Protein 1YQF (pdb70)

Structure (mmCIF, N/CA/C/O backbone):
data_1YQF
#
_entry.id   1YQF
#
_cell.length_a   64.738
_cell.length_b   113.910
_cell.length_c   87.858
_cell.angle_alpha   90.000
_cell.angle_beta   90.489
_cell.angle_gamma   90.000
#
_symmetry.space_group_name_H-M   'P 1 21 1'
#
loop_
_entity.id
_entity.type
_entity.pdbx_description
1 polymer 'hypothetical protein Lmaj011689'
2 water water
#
loop_
_atom_site.group_PDB
_atom_site.id
_atom_site.type_symbol
_atom_site.label_atom_id
_atom_site.label_alt_id
_atom_site.label_comp_id
_atom_site.label_asym_id
_atom_site.label_entity_id
_atom_site.label_seq_id
_atom_site.pdbx_PDB_ins_code
_atom_site.Cartn_x
_atom_site.Cartn_y
_atom_site.Cartn_z
_atom_site.occupancy
_atom_site.B_iso_or_equiv
_atom_site.auth_seq_id
_atom_site.auth_comp_id
_atom_site.auth_asym_id
_atom_site.auth_atom_id
_atom_site.pdbx_PDB_model_num
ATOM 1 N N . ALA A 1 22 ? 4.841 31.794 31.190 1.00 64.76 14 ALA A N 1
ATOM 2 C CA . ALA A 1 22 ? 4.221 30.441 31.115 1.00 64.67 14 ALA A CA 1
ATOM 3 C C . ALA A 1 22 ? 5.005 29.552 30.151 1.00 64.57 14 ALA A C 1
ATOM 4 O O . ALA A 1 22 ? 5.460 30.015 29.097 1.00 64.63 14 ALA A O 1
ATOM 6 N N . SER A 1 23 ? 5.165 28.280 30.522 1.00 64.16 15 SER A N 1
ATOM 7 C CA . SER A 1 23 ? 5.897 27.316 29.697 1.00 63.66 15 SER A CA 1
ATOM 8 C C . SER A 1 23 ? 5.125 26.970 28.424 1.00 62.59 15 SER A C 1
ATOM 9 O O . SER A 1 23 ? 5.715 26.830 27.356 1.00 62.47 15 SER A O 1
ATOM 12 N N . ASP A 1 24 ? 3.806 26.839 28.544 1.00 61.17 16 ASP A N 1
ATOM 13 C CA . ASP A 1 24 ? 2.946 26.578 27.384 1.00 59.97 16 ASP A CA 1
ATOM 14 C C . ASP A 1 24 ? 2.828 27.779 26.429 1.00 57.69 16 ASP A C 1
ATOM 15 O O . ASP A 1 24 ? 2.253 27.660 25.348 1.00 57.78 16 ASP A O 1
ATOM 20 N N . ALA A 1 25 ? 3.385 28.923 26.829 1.00 54.75 17 ALA A N 1
ATOM 21 C CA . ALA A 1 25 ? 3.464 30.101 25.967 1.00 52.20 17 ALA A CA 1
ATOM 22 C C . ALA A 1 25 ? 4.752 30.080 25.147 1.00 49.85 17 ALA A C 1
ATOM 23 O O . ALA A 1 25 ? 4.776 30.556 24.015 1.00 49.57 17 ALA A O 1
ATOM 25 N N . ALA A 1 26 ? 5.821 29.542 25.730 1.00 46.98 18 ALA A N 1
ATOM 26 C CA . ALA A 1 26 ? 7.089 29.378 25.022 1.00 44.85 18 ALA A CA 1
ATOM 27 C C . ALA A 1 26 ? 7.001 28.251 23.999 1.00 42.91 18 ALA A C 1
ATOM 28 O O . ALA A 1 26 ? 7.721 28.261 22.999 1.00 42.94 18 ALA A O 1
ATOM 30 N N . LEU A 1 27 ? 6.130 27.276 24.257 1.00 40.51 19 LEU A N 1
ATOM 31 C CA . LEU A 1 27 ? 5.878 26.203 23.301 1.00 38.60 19 LEU A CA 1
ATOM 32 C C . LEU A 1 27 ? 5.140 26.783 22.098 1.00 38.05 19 LEU A C 1
ATOM 33 O O . LEU A 1 27 ? 5.476 26.476 20.961 1.00 37.69 19 LEU A O 1
ATOM 38 N N . ALA A 1 28 ? 4.145 27.630 22.357 1.00 37.57 20 ALA A N 1
ATOM 39 C CA . ALA A 1 28 ? 3.396 28.307 21.291 1.00 37.50 20 ALA A CA 1
ATOM 40 C C . ALA A 1 28 ? 4.315 29.093 20.357 1.00 37.62 20 ALA A C 1
ATOM 41 O O . ALA A 1 28 ? 4.195 28.995 19.137 1.00 37.29 20 ALA A O 1
ATOM 43 N N . ASP A 1 29 ? 5.226 29.867 20.946 1.00 37.95 21 ASP A N 1
ATOM 44 C CA . ASP A 1 29 ? 6.213 30.640 20.192 1.00 38.33 21 ASP A CA 1
ATOM 45 C C . ASP A 1 29 ? 7.144 29.724 19.404 1.00 37.70 21 ASP A C 1
ATOM 46 O O . ASP A 1 29 ? 7.530 30.039 18.281 1.00 37.52 21 ASP A O 1
ATOM 51 N N . ALA A 1 30 ? 7.502 28.596 20.012 1.00 37.00 22 ALA A N 1
ATOM 52 C CA . ALA A 1 30 ? 8.404 27.620 19.403 1.00 36.44 22 ALA A CA 1
ATOM 53 C C . ALA A 1 30 ? 7.774 26.928 18.195 1.00 35.85 22 ALA A C 1
ATOM 54 O O . ALA A 1 30 ? 8.425 26.765 17.171 1.00 35.90 22 ALA A O 1
ATOM 56 N N . THR A 1 31 ? 6.514 26.520 18.319 1.00 35.15 23 THR A N 1
ATOM 57 C CA . THR A 1 31 ? 5.810 25.863 17.218 1.00 34.90 23 THR A CA 1
ATOM 58 C C . THR A 1 31 ? 5.509 26.868 16.115 1.00 34.34 23 THR A C 1
ATOM 59 O O . THR A 1 31 ? 5.610 26.544 14.939 1.00 34.05 23 THR A O 1
ATOM 63 N N . ARG A 1 32 ? 5.154 28.086 16.511 1.00 34.16 24 ARG A N 1
ATOM 64 C CA . ARG A 1 32 ? 4.870 29.169 15.574 1.00 34.43 24 ARG A CA 1
ATOM 65 C C . ARG A 1 32 ? 6.113 29.511 14.754 1.00 34.53 24 ARG A C 1
ATOM 66 O O . ARG A 1 32 ? 6.014 29.767 13.557 1.00 33.89 24 ARG A O 1
ATOM 74 N N . ARG A 1 33 ? 7.276 29.508 15.403 1.00 35.05 25 ARG A N 1
ATOM 75 C CA . ARG A 1 33 ? 8.541 29.792 14.732 1.00 35.90 25 ARG A CA 1
ATOM 76 C C . ARG A 1 33 ? 8.917 28.661 13.780 1.00 35.57 25 ARG A C 1
ATOM 77 O O . ARG A 1 33 ? 9.456 28.910 12.706 1.00 35.00 25 ARG A O 1
ATOM 85 N N . GLU A 1 34 ? 8.629 27.423 14.172 1.00 35.72 26 GLU A N 1
ATOM 86 C CA . GLU A 1 34 ? 8.911 26.269 13.322 1.00 36.19 26 GLU A CA 1
ATOM 87 C C . GLU A 1 34 ? 7.980 26.239 12.111 1.00 35.74 26 GLU A C 1
ATOM 88 O O . GLU A 1 34 ? 8.408 25.913 11.013 1.00 35.31 26 GLU A O 1
ATOM 94 N N . LEU A 1 35 ? 6.714 26.590 12.317 1.00 35.76 27 LEU A N 1
ATOM 95 C CA . LEU A 1 35 ? 5.736 26.631 11.229 1.00 35.80 27 LEU A CA 1
ATOM 96 C C . LEU A 1 35 ? 6.120 27.692 10.215 1.00 35.72 27 LEU A C 1
ATOM 97 O O . LEU A 1 35 ? 6.061 27.453 9.015 1.00 35.48 27 LEU A O 1
ATOM 102 N N . GLU A 1 36 ? 6.501 28.865 10.711 1.00 35.92 28 GLU A N 1
ATOM 103 C CA . GLU A 1 36 ? 6.970 29.955 9.858 1.00 36.40 28 GLU A CA 1
ATOM 104 C C . GLU A 1 36 ? 8.199 29.508 9.072 1.00 37.52 28 GLU A C 1
ATOM 105 O O . GLU A 1 36 ? 8.285 29.721 7.864 1.00 37.27 28 GLU A O 1
ATOM 111 N N . GLU A 1 37 ? 9.129 28.872 9.780 1.00 38.93 29 GLU A N 1
ATOM 112 C CA . GLU A 1 37 ? 10.343 28.304 9.192 1.00 40.54 29 GLU A CA 1
ATOM 113 C C . GLU A 1 37 ? 9.989 27.368 8.032 1.00 40.17 29 GLU A C 1
ATOM 114 O O . GLU A 1 37 ? 10.431 27.581 6.903 1.00 39.72 29 GLU A O 1
ATOM 120 N N . GLU A 1 38 ? 9.165 26.359 8.321 1.00 40.10 30 GLU A N 1
ATOM 121 C CA . GLU A 1 38 ? 8.751 25.351 7.339 1.00 40.31 30 GLU A CA 1
ATOM 122 C C . GLU A 1 38 ? 7.996 25.944 6.154 1.00 41.04 30 GLU A C 1
ATOM 123 O O . GLU A 1 38 ? 8.228 25.568 5.004 1.00 40.38 30 GLU A O 1
ATOM 129 N N . MET A 1 39 ? 7.082 26.860 6.460 1.00 42.47 31 MET A N 1
ATOM 130 C CA . MET A 1 39 ? 6.201 27.477 5.469 1.00 44.08 31 MET A CA 1
ATOM 131 C C . MET A 1 39 ? 6.952 28.369 4.477 1.00 44.75 31 MET A C 1
ATOM 132 O O . MET A 1 39 ? 6.473 28.604 3.369 1.00 44.69 31 MET A O 1
ATOM 137 N N . GLY A 1 40 ? 8.123 28.858 4.880 1.00 45.84 32 GLY A N 1
ATOM 138 C CA . GLY A 1 40 ? 8.929 29.747 4.061 1.00 46.77 32 GLY A CA 1
ATOM 139 C C . GLY A 1 40 ? 10.101 29.082 3.362 1.00 47.95 32 GLY A C 1
ATOM 140 O O . GLY A 1 40 ? 10.889 29.762 2.706 1.00 47.85 32 GLY A O 1
ATOM 141 N N . ARG A 1 41 ? 10.226 27.764 3.497 1.00 49.59 33 ARG A N 1
ATOM 142 C CA . ARG A 1 41 ? 11.274 27.020 2.802 1.00 51.08 33 ARG A CA 1
ATOM 143 C C . ARG A 1 41 ? 10.991 26.993 1.301 1.00 52.12 33 ARG A C 1
ATOM 144 O O . ARG A 1 41 ? 9.834 27.004 0.878 1.00 52.37 33 ARG A O 1
ATOM 152 N N . SER A 1 42 ? 12.058 26.964 0.508 1.00 53.32 34 SER A N 1
ATOM 153 C CA . SER A 1 42 ? 11.951 26.839 -0.948 1.00 54.26 34 SER A CA 1
ATOM 154 C C . SER A 1 42 ? 12.635 25.560 -1.442 1.00 54.15 34 SER A C 1
ATOM 155 O O . SER A 1 42 ? 12.811 25.364 -2.647 1.00 54.30 34 SER A O 1
ATOM 158 N N . ASP A 1 43 ? 12.997 24.692 -0.497 1.00 53.86 35 ASP A N 1
ATOM 159 C CA . ASP A 1 43 ? 13.696 23.440 -0.784 1.00 53.43 35 ASP A CA 1
ATOM 160 C C . ASP A 1 43 ? 12.914 22.234 -0.248 1.00 52.19 35 ASP A C 1
ATOM 161 O O . ASP A 1 43 ? 13.485 21.166 -0.023 1.00 52.11 35 ASP A O 1
ATOM 166 N N . LYS A 1 44 ? 11.607 22.409 -0.055 1.00 50.74 36 LYS A N 1
ATOM 167 C CA . LYS A 1 44 ? 10.760 21.344 0.485 1.00 49.53 36 LYS A CA 1
ATOM 168 C C . LYS A 1 44 ? 10.542 20.244 -0.552 1.00 48.42 36 LYS A C 1
ATOM 169 O O . LYS A 1 44 ? 10.716 20.479 -1.752 1.00 48.23 36 LYS A O 1
ATOM 175 N N . PRO A 1 45 ? 10.174 19.044 -0.096 1.00 47.19 37 PRO A N 1
ATOM 176 C CA . PRO A 1 45 ? 9.893 17.928 -1.009 1.00 46.62 37 PRO A CA 1
ATOM 177 C C . PRO A 1 45 ? 8.697 18.193 -1.927 1.00 46.09 37 PRO A C 1
ATOM 178 O O . PRO A 1 45 ? 7.638 18.589 -1.449 1.00 45.90 37 PRO A O 1
ATOM 182 N N . GLU A 1 46 ? 8.888 17.982 -3.228 1.00 45.74 38 GLU A N 1
ATOM 183 C CA . GLU A 1 46 ? 7.827 18.123 -4.223 1.00 45.59 38 GLU A CA 1
ATOM 184 C C . GLU A 1 46 ? 7.016 16.837 -4.301 1.00 44.15 38 GLU A C 1
ATOM 185 O O . GLU A 1 46 ? 7.580 15.740 -4.239 1.00 43.75 38 GLU A O 1
ATOM 191 N N . GLN A 1 47 ? 5.700 16.970 -4.451 1.00 42.88 39 GLN A N 1
ATOM 192 C CA . GLN A 1 47 ? 4.841 15.806 -4.631 1.00 41.88 39 GLN A CA 1
ATOM 193 C C . GLN A 1 47 ? 5.149 15.142 -5.972 1.00 41.79 39 GLN A C 1
ATOM 194 O O . GLN A 1 47 ? 5.020 15.780 -7.021 1.00 41.66 39 GLN A O 1
ATOM 200 N N . PRO A 1 48 ? 5.542 13.869 -5.949 1.00 41.72 40 PRO A N 1
ATOM 201 C CA . PRO A 1 48 ? 5.885 13.159 -7.187 1.00 42.35 40 PRO A CA 1
ATOM 202 C C . PRO A 1 48 ? 4.681 12.887 -8.089 1.00 43.26 40 PRO A C 1
ATOM 203 O O . PRO A 1 48 ? 3.531 12.905 -7.644 1.00 42.74 40 PRO A O 1
ATOM 207 N N . THR A 1 49 ? 4.972 12.645 -9.364 1.00 44.79 41 THR A N 1
ATOM 208 C CA . THR A 1 49 ? 3.954 12.298 -10.346 1.00 46.05 41 THR A CA 1
ATOM 209 C C . THR A 1 49 ? 3.892 10.779 -10.450 1.00 46.62 41 THR A C 1
ATOM 210 O O . THR A 1 49 ? 4.914 10.139 -10.707 1.00 46.44 41 THR A O 1
ATOM 214 N N . PRO A 1 50 ? 2.713 10.193 -10.240 1.00 47.63 42 PRO A N 1
ATOM 215 C CA . PRO A 1 50 ? 2.577 8.731 -10.274 1.00 48.50 42 PRO A CA 1
ATOM 216 C C . PRO A 1 50 ? 2.820 8.171 -11.674 1.00 49.53 42 PRO A C 1
ATOM 217 O O . PRO A 1 50 ? 2.455 8.845 -12.639 1.00 49.65 42 PRO A O 1
ATOM 221 N N . PRO A 1 51 ? 3.432 6.990 -11.796 1.00 50.91 43 PRO A N 1
ATOM 222 C CA . PRO A 1 51 ? 3.614 6.354 -13.113 1.00 51.53 43 PRO A CA 1
ATOM 223 C C . PRO A 1 51 ? 2.301 6.183 -13.884 1.00 51.78 43 PRO A C 1
ATOM 224 O O . PRO A 1 51 ? 1.210 6.359 -13.330 1.00 51.86 43 PRO A O 1
ATOM 228 N N . ALA A 1 52 ? 2.430 5.826 -15.157 1.00 52.03 44 ALA A N 1
ATOM 229 C CA . ALA A 1 52 ? 1.295 5.760 -16.082 1.00 51.97 44 ALA A CA 1
ATOM 230 C C . ALA A 1 52 ? 0.246 4.726 -15.670 1.00 51.51 44 ALA A C 1
ATOM 231 O O . ALA A 1 52 ? 0.582 3.584 -15.353 1.00 51.40 44 ALA A O 1
ATOM 233 N N . GLY A 1 53 ? -1.020 5.144 -15.678 1.00 51.04 45 GLY A N 1
ATOM 234 C CA . GLY A 1 53 ? -2.139 4.263 -15.389 1.00 50.63 45 GLY A CA 1
ATOM 235 C C . GLY A 1 53 ? -2.636 4.337 -13.956 1.00 50.40 45 GLY A C 1
ATOM 236 O O . GLY A 1 53 ? -3.844 4.317 -13.716 1.00 50.21 45 GLY A O 1
ATOM 237 N N . TRP A 1 54 ? -1.709 4.421 -13.002 1.00 50.23 46 TRP A N 1
ATOM 238 C CA . TRP A 1 54 ? -2.065 4.368 -11.584 1.00 50.10 46 TRP A CA 1
ATOM 239 C C . TRP A 1 54 ? -2.798 5.625 -11.109 1.00 50.96 46 TRP A C 1
ATOM 240 O O . TRP A 1 54 ? -2.581 6.721 -11.624 1.00 51.06 46 TRP A O 1
ATOM 251 N N . GLN A 1 55 ? -3.666 5.435 -10.120 1.00 51.97 47 GLN A N 1
ATOM 252 C CA . GLN A 1 55 ? -4.427 6.507 -9.488 1.00 52.84 47 GLN A CA 1
ATOM 253 C C . GLN A 1 55 ? -4.117 6.475 -7.990 1.00 52.43 47 GLN A C 1
ATOM 254 O O . GLN A 1 55 ? -4.141 5.411 -7.370 1.00 51.99 47 GLN A O 1
ATOM 260 N N . VAL A 1 56 ? -3.821 7.638 -7.414 1.00 52.15 48 VAL A N 1
ATOM 261 C CA . VAL A 1 56 ? -3.528 7.739 -5.985 1.00 52.09 48 VAL A CA 1
ATOM 262 C C . VAL A 1 56 ? -4.810 8.056 -5.221 1.00 52.05 48 VAL A C 1
ATOM 263 O O . VAL A 1 56 ? -5.522 9.002 -5.563 1.00 52.13 48 VAL A O 1
ATOM 267 N N . VAL A 1 57 ? -5.100 7.270 -4.187 1.00 51.88 49 VAL A N 1
ATOM 268 C CA . VAL A 1 57 ? -6.300 7.477 -3.377 1.00 51.68 49 VAL A CA 1
ATOM 269 C C . VAL A 1 57 ? -6.007 7.215 -1.906 1.00 51.32 49 VAL A C 1
ATOM 270 O O . VAL A 1 57 ? -5.598 6.120 -1.530 1.00 50.96 49 VAL A O 1
ATOM 274 N N . ARG A 1 58 ? -6.238 8.233 -1.083 1.00 51.10 50 ARG A N 1
ATOM 275 C CA . ARG A 1 58 ? -5.989 8.160 0.350 1.00 51.08 50 ARG A CA 1
ATOM 276 C C . ARG A 1 58 ? -7.176 7.528 1.079 1.00 50.49 50 ARG A C 1
ATOM 277 O O . ARG A 1 58 ? -8.328 7.882 0.829 1.00 50.62 50 ARG A O 1
ATOM 285 N N . LYS A 1 59 ? -6.877 6.596 1.982 1.00 49.83 51 LYS A N 1
ATOM 286 C CA . LYS A 1 59 ? -7.863 6.050 2.910 1.00 49.24 51 LYS A CA 1
ATOM 287 C C . LYS A 1 59 ? -8.235 7.200 3.861 1.00 48.97 51 LYS A C 1
ATOM 288 O O . LYS A 1 59 ? -7.401 7.603 4.666 1.00 48.55 51 LYS A O 1
ATOM 294 N N . PRO A 1 60 ? -9.460 7.739 3.751 1.00 48.77 52 PRO A N 1
ATOM 295 C CA . PRO A 1 60 ? -9.844 8.982 4.457 1.00 48.29 52 PRO A CA 1
ATOM 296 C C . PRO A 1 60 ? -9.317 9.146 5.895 1.00 47.09 52 PRO A C 1
ATOM 297 O O . PRO A 1 60 ? -9.592 8.318 6.769 1.00 47.14 52 PRO A O 1
ATOM 301 N N . GLY A 1 61 ? -8.551 10.213 6.112 1.00 45.47 53 GLY A N 1
ATOM 302 C CA . GLY A 1 61 ? -8.050 10.573 7.432 1.00 43.98 53 GLY A CA 1
ATOM 303 C C . GLY A 1 61 ? -6.785 9.856 7.887 1.00 42.40 53 GLY A C 1
ATOM 304 O O . GLY A 1 61 ? -6.289 10.131 8.982 1.00 42.25 53 GLY A O 1
ATOM 305 N N . THR A 1 62 ? -6.254 8.958 7.054 1.00 40.10 54 THR A N 1
ATOM 306 C CA . THR A 1 62 ? -5.109 8.127 7.433 1.00 38.27 54 THR A CA 1
ATOM 307 C C . THR A 1 62 ? -3.880 8.418 6.581 1.00 37.17 54 THR A C 1
ATOM 308 O O . THR A 1 62 ? -3.925 9.218 5.653 1.00 36.76 54 THR A O 1
ATOM 312 N N . CYS A 1 63 ? -2.786 7.739 6.915 1.00 35.93 55 CYS A N 1
ATOM 313 C CA . CYS A 1 63 ? -1.540 7.815 6.159 1.00 35.23 55 CYS A CA 1
ATOM 314 C C . CYS A 1 63 ? -1.394 6.619 5.216 1.00 34.42 55 CYS A C 1
ATOM 315 O O . CYS A 1 63 ? -0.304 6.326 4.741 1.00 34.00 55 CYS A O 1
ATOM 318 N N . THR A 1 64 ? -2.506 5.939 4.948 1.00 33.75 56 THR A N 1
ATOM 319 C CA . THR A 1 64 ? -2.533 4.805 4.036 1.00 33.36 56 THR A CA 1
ATOM 320 C C . THR A 1 64 ? -2.969 5.269 2.652 1.00 33.69 56 THR A C 1
ATOM 321 O O . THR A 1 64 ? -3.918 6.036 2.519 1.00 33.71 56 THR A O 1
ATOM 325 N N . PHE A 1 65 ? -2.275 4.791 1.627 1.00 34.22 57 PHE A N 1
ATOM 326 C CA . PHE A 1 65 ? -2.585 5.140 0.247 1.00 34.81 57 PHE A CA 1
ATOM 327 C C . PHE A 1 65 ? -2.620 3.895 -0.627 1.00 34.73 57 PHE A C 1
ATOM 328 O O . PHE A 1 65 ? -1.841 2.967 -0.439 1.00 34.58 57 PHE A O 1
ATOM 336 N N . ASP A 1 66 ? -3.535 3.898 -1.586 1.00 35.11 58 ASP A N 1
ATOM 337 C CA . ASP A 1 66 ? -3.683 2.818 -2.545 1.00 35.53 58 ASP A CA 1
ATOM 338 C C . ASP A 1 66 ? -3.437 3.361 -3.942 1.00 35.93 58 ASP A C 1
ATOM 339 O O . ASP A 1 66 ? -4.039 4.355 -4.340 1.00 35.92 58 ASP A O 1
ATOM 344 N N . LEU A 1 67 ? -2.550 2.704 -4.678 1.00 36.49 59 LEU A N 1
ATOM 345 C CA . LEU A 1 67 ? -2.385 2.958 -6.101 1.00 36.82 59 LEU A CA 1
ATOM 346 C C . LEU A 1 67 ? -3.199 1.898 -6.820 1.00 37.12 59 LEU A C 1
ATOM 347 O O . LEU A 1 67 ? -2.913 0.714 -6.689 1.00 36.73 59 LEU A O 1
ATOM 352 N N . THR A 1 68 ? -4.216 2.319 -7.567 1.00 38.04 60 THR A N 1
ATOM 353 C CA . THR A 1 68 ? -5.099 1.392 -8.273 1.00 38.96 60 THR A CA 1
ATOM 354 C C . THR A 1 68 ? -4.970 1.519 -9.786 1.00 40.40 60 THR A C 1
ATOM 355 O O . THR A 1 68 ? -4.743 2.604 -10.311 1.00 40.61 60 THR A O 1
ATOM 359 N N . LYS A 1 69 ? -5.140 0.396 -10.477 1.00 42.19 61 LYS A N 1
ATOM 360 C CA . LYS A 1 69 ? -5.075 0.348 -11.938 1.00 43.63 61 LYS A CA 1
ATOM 361 C C . LYS A 1 69 ? -5.540 -1.020 -12.438 1.00 44.50 61 LYS A C 1
ATOM 362 O O . LYS A 1 69 ? -5.349 -2.026 -11.761 1.00 45.13 61 LYS A O 1
ATOM 368 N N . SER A 1 70 ? -6.134 -1.051 -13.628 1.00 45.22 62 SER A N 1
ATOM 369 C CA . SER A 1 70 ? -6.534 -2.309 -14.255 1.00 45.74 62 SER A CA 1
ATOM 370 C C . SER A 1 70 ? -5.488 -2.761 -15.270 1.00 45.90 62 SER A C 1
ATOM 371 O O . SER A 1 70 ? -4.809 -1.937 -15.887 1.00 45.84 62 SER A O 1
ATOM 374 N N . PHE A 1 71 ? -5.367 -4.076 -15.431 1.00 46.15 63 PHE A N 1
ATOM 375 C CA . PHE A 1 71 ? -4.403 -4.674 -16.350 1.00 46.53 63 PHE A CA 1
ATOM 376 C C . PHE A 1 71 ? -4.885 -6.057 -16.789 1.00 47.14 63 PHE A C 1
ATOM 377 O O . PHE A 1 71 ? -4.791 -7.018 -16.023 1.00 47.48 63 PHE A O 1
ATOM 385 N N . GLU A 1 72 ? -5.393 -6.148 -18.018 1.00 47.64 64 GLU A N 1
ATOM 386 C CA . GLU A 1 72 ? -5.866 -7.414 -18.591 1.00 48.18 64 GLU A CA 1
ATOM 387 C C . GLU A 1 72 ? -6.989 -8.046 -17.759 1.00 47.15 64 GLU A C 1
ATOM 388 O O . GLU A 1 72 ? -6.984 -9.252 -17.510 1.00 47.23 64 GLU A O 1
ATOM 394 N N . GLY A 1 73 ? -7.940 -7.223 -17.318 1.00 46.05 65 GLY A N 1
ATOM 395 C CA . GLY A 1 73 ? -9.057 -7.690 -16.510 1.00 45.00 65 GLY A CA 1
ATOM 396 C C . GLY A 1 73 ? -8.772 -7.833 -15.019 1.00 43.97 65 GLY A C 1
ATOM 397 O O . GLY A 1 73 ? -9.698 -8.010 -14.226 1.00 43.98 65 GLY A O 1
ATOM 398 N N . GLU A 1 74 ? -7.499 -7.760 -14.635 1.00 42.42 66 GLU A N 1
ATOM 399 C CA . GLU A 1 74 ? -7.093 -7.868 -13.235 1.00 41.05 66 GLU A CA 1
ATOM 400 C C . GLU A 1 74 ? -7.213 -6.514 -12.536 1.00 39.50 66 GLU A C 1
ATOM 401 O O . GLU A 1 74 ? -6.907 -5.483 -13.123 1.00 39.59 66 GLU A O 1
ATOM 407 N N . ASP A 1 75 ? -7.651 -6.526 -11.281 1.00 37.49 67 ASP A N 1
ATOM 408 C CA . ASP A 1 75 ? -7.666 -5.323 -10.452 1.00 36.03 67 ASP A CA 1
ATOM 409 C C . ASP A 1 75 ? -6.400 -5.281 -9.603 1.00 34.16 67 ASP A C 1
ATOM 410 O O . ASP A 1 75 ? -6.232 -6.090 -8.696 1.00 33.36 67 ASP A O 1
ATOM 415 N N . LEU A 1 76 ? -5.510 -4.340 -9.909 1.00 32.33 68 LEU A N 1
ATOM 416 C CA . LEU A 1 76 ? -4.255 -4.195 -9.175 1.00 31.00 68 LEU A CA 1
ATOM 417 C C . LEU A 1 76 ? -4.364 -3.115 -8.102 1.00 30.21 68 LEU A C 1
ATOM 418 O O . LEU A 1 76 ? -4.974 -2.072 -8.319 1.00 30.20 68 LEU A O 1
ATOM 423 N N . VAL A 1 77 ? -3.774 -3.382 -6.941 1.00 29.37 69 VAL A N 1
ATOM 424 C CA . VAL A 1 77 ? -3.695 -2.402 -5.863 1.00 28.77 69 VAL A CA 1
ATOM 425 C C . VAL A 1 77 ? -2.313 -2.476 -5.225 1.00 29.00 69 VAL A C 1
ATOM 426 O O . VAL A 1 77 ? -1.881 -3.541 -4.810 1.00 29.59 69 VAL A O 1
ATOM 430 N N . VAL A 1 78 ? -1.623 -1.343 -5.157 1.00 28.96 70 VAL A N 1
ATOM 431 C CA . VAL A 1 78 ? -0.352 -1.245 -4.448 1.00 28.96 70 VAL A CA 1
ATOM 432 C C . VAL A 1 78 ? -0.580 -0.347 -3.241 1.00 29.23 70 VAL A C 1
ATOM 433 O O . VAL A 1 78 ? -0.819 0.848 -3.383 1.00 29.19 70 VAL A O 1
ATOM 437 N N . ARG A 1 79 ? -0.508 -0.936 -2.055 1.00 29.57 71 ARG A N 1
ATOM 438 C CA . ARG A 1 79 ? -0.835 -0.244 -0.818 1.00 29.83 71 ARG A CA 1
ATOM 439 C C . ARG A 1 79 ? 0.419 0.054 -0.015 1.00 30.11 71 ARG A C 1
ATOM 440 O O . ARG A 1 79 ? 1.300 -0.787 0.116 1.00 29.92 71 ARG A O 1
ATOM 448 N N . TYR A 1 80 ? 0.487 1.261 0.527 1.00 30.73 72 TYR A N 1
ATOM 449 C CA . TYR A 1 80 ? 1.603 1.667 1.372 1.00 31.56 72 TYR A CA 1
ATOM 450 C C . TYR A 1 80 ? 1.164 2.703 2.386 1.00 32.45 72 TYR A C 1
ATOM 451 O O . TYR A 1 80 ? 0.089 3.288 2.271 1.00 32.95 72 TYR A O 1
ATOM 460 N N . SER A 1 81 ? 2.024 2.929 3.370 1.00 33.35 73 SER A N 1
ATOM 461 C CA . SER A 1 81 ? 1.800 3.931 4.399 1.00 34.01 73 SER A CA 1
ATOM 462 C C . SER A 1 81 ? 2.955 4.922 4.357 1.00 35.65 73 SER A C 1
ATOM 463 O O . SER A 1 81 ? 4.101 4.537 4.101 1.00 35.83 73 SER A O 1
ATOM 466 N N . THR A 1 82 ? 2.658 6.194 4.608 1.00 37.57 74 THR A N 1
ATOM 467 C CA . THR A 1 82 ? 3.692 7.228 4.659 1.00 39.40 74 THR A CA 1
ATOM 468 C C . THR A 1 82 ? 4.221 7.393 6.084 1.00 41.59 74 THR A C 1
ATOM 469 O O . THR A 1 82 ? 5.053 8.260 6.343 1.00 41.28 74 THR A O 1
ATOM 473 N N . ASN A 1 83 ? 3.721 6.565 7.000 1.00 44.79 75 ASN A N 1
ATOM 474 C CA . ASN A 1 83 ? 4.257 6.491 8.356 1.00 47.56 75 ASN A CA 1
ATOM 475 C C . ASN A 1 83 ? 5.584 5.756 8.340 1.00 51.32 75 ASN A C 1
ATOM 476 O O . ASN A 1 83 ? 5.780 4.814 7.565 1.00 51.51 75 ASN A O 1
ATOM 481 N N . GLN A 1 84 ? 6.485 6.190 9.211 1.00 56.02 76 GLN A N 1
ATOM 482 C CA . GLN A 1 84 ? 7.811 5.594 9.316 1.00 59.85 76 GLN A CA 1
ATOM 483 C C . GLN A 1 84 ? 8.013 5.020 10.715 1.00 63.26 76 GLN A C 1
ATOM 484 O O . GLN A 1 84 ? 7.542 5.590 11.711 1.00 63.45 76 GLN A O 1
ATOM 490 N N . ASP A 1 85 ? 8.704 3.882 10.774 1.00 67.50 77 ASP A N 1
ATOM 491 C CA . ASP A 1 85 ? 9.001 3.212 12.035 1.00 70.88 77 ASP A CA 1
ATOM 492 C C . ASP A 1 85 ? 10.189 3.910 12.700 1.00 72.97 77 ASP A C 1
ATOM 493 O O . ASP A 1 85 ? 11.132 4.320 12.015 1.00 73.40 77 ASP A O 1
ATOM 498 N N . SER A 1 86 ? 10.135 4.049 14.026 1.00 75.34 78 SER A N 1
ATOM 499 C CA . SER A 1 86 ? 11.190 4.716 14.801 1.00 77.06 78 SER A CA 1
ATOM 500 C C . SER A 1 86 ? 12.598 4.219 14.454 1.00 78.05 78 SER A C 1
ATOM 501 O O . SER A 1 86 ? 13.514 5.022 14.256 1.00 78.23 78 SER A O 1
ATOM 504 N N . ASP A 1 87 ? 12.756 2.897 14.390 1.00 79.07 79 ASP A N 1
ATOM 505 C CA . ASP A 1 87 ? 14.041 2.279 14.036 1.00 79.80 79 ASP A CA 1
ATOM 506 C C . ASP A 1 87 ? 14.245 2.133 12.523 1.00 79.83 79 ASP A C 1
ATOM 507 O O . ASP A 1 87 ? 15.315 2.484 12.008 1.00 80.00 79 ASP A O 1
ATOM 512 N N . LYS A 1 88 ? 13.224 1.624 11.823 1.00 79.74 80 LYS A N 1
ATOM 513 C CA . LYS A 1 88 ? 13.301 1.395 10.378 1.00 79.58 80 LYS A CA 1
ATOM 514 C C . LYS A 1 88 ? 12.960 2.668 9.594 1.00 79.25 80 LYS A C 1
ATOM 515 O O . LYS A 1 88 ? 11.910 2.753 8.944 1.00 79.32 80 LYS A O 1
ATOM 521 N N . ALA A 1 89 ? 13.866 3.648 9.647 1.00 78.65 81 ALA A N 1
ATOM 522 C CA . ALA A 1 89 ? 13.708 4.906 8.919 1.00 78.02 81 ALA A CA 1
ATOM 523 C C . ALA A 1 89 ? 14.442 4.849 7.574 1.00 76.95 81 ALA A C 1
ATOM 524 O O . ALA A 1 89 ? 14.873 5.877 7.042 1.00 77.12 81 ALA A O 1
ATOM 526 N N . ASN A 1 90 ? 14.574 3.638 7.035 1.00 75.37 82 ASN A N 1
ATOM 527 C CA . ASN A 1 90 ? 15.258 3.401 5.765 1.00 73.90 82 ASN A CA 1
ATOM 528 C C . ASN A 1 90 ? 14.456 2.523 4.794 1.00 71.68 82 ASN A C 1
ATOM 529 O O . ASN A 1 90 ? 14.612 2.646 3.573 1.00 71.84 82 ASN A O 1
ATOM 534 N N . SER A 1 91 ? 13.609 1.640 5.336 1.00 68.57 83 SER A N 1
ATOM 535 C CA . SER A 1 91 ? 12.831 0.708 4.526 1.00 65.84 83 SER A CA 1
ATOM 536 C C . SER A 1 91 ? 11.429 1.236 4.246 1.00 61.90 83 SER A C 1
ATOM 537 O O . SER A 1 91 ? 10.849 1.965 5.057 1.00 61.94 83 SER A O 1
ATOM 540 N N . HIS A 1 92 ? 10.897 0.855 3.088 1.00 56.79 84 HIS A N 1
ATOM 541 C CA . HIS A 1 92 ? 9.550 1.229 2.674 1.00 52.55 84 HIS A CA 1
ATOM 542 C C . HIS A 1 92 ? 8.835 -0.025 2.193 1.00 48.69 84 HIS A C 1
ATOM 543 O O . HIS A 1 92 ? 9.206 -0.596 1.171 1.00 48.22 84 HIS A O 1
ATOM 550 N N . ASN A 1 93 ? 7.819 -0.457 2.933 1.00 44.05 85 ASN A N 1
ATOM 551 C CA . ASN A 1 93 ? 7.091 -1.671 2.597 1.00 40.54 85 ASN A CA 1
ATOM 552 C C . ASN A 1 93 ? 5.849 -1.381 1.757 1.00 37.53 85 ASN A C 1
ATOM 553 O O . ASN A 1 93 ? 5.153 -0.392 1.985 1.00 37.36 85 ASN A O 1
ATOM 558 N N . ILE A 1 94 ? 5.593 -2.238 0.773 1.00 33.84 86 ILE A N 1
ATOM 559 C CA . ILE A 1 94 ? 4.377 -2.154 -0.035 1.00 31.17 86 ILE A CA 1
ATOM 560 C C . ILE A 1 94 ? 3.692 -3.510 -0.119 1.00 30.15 86 ILE A C 1
ATOM 561 O O . ILE A 1 94 ? 4.336 -4.556 -0.057 1.00 29.46 86 ILE A O 1
ATOM 566 N N . PHE A 1 95 ? 2.376 -3.474 -0.268 1.00 29.07 87 PHE A N 1
ATOM 567 C CA . PHE A 1 95 ? 1.572 -4.675 -0.393 1.00 28.51 87 PHE A CA 1
ATOM 568 C C . PHE A 1 95 ? 0.858 -4.608 -1.729 1.00 27.77 87 PHE A C 1
ATOM 569 O O . PHE A 1 95 ? 0.042 -3.722 -1.955 1.00 27.44 87 PHE A O 1
ATOM 577 N N . VAL A 1 96 ? 1.209 -5.529 -2.620 1.00 26.92 88 VAL A N 1
ATOM 578 C CA . VAL A 1 96 ? 0.660 -5.568 -3.969 1.00 26.82 88 VAL A CA 1
ATOM 579 C C . VAL A 1 96 ? -0.452 -6.609 -4.030 1.00 26.86 88 VAL A C 1
ATOM 580 O O . VAL A 1 96 ? -0.226 -7.771 -3.731 1.00 27.52 88 VAL A O 1
ATOM 584 N N . TYR A 1 97 ? -1.647 -6.188 -4.426 1.00 26.76 89 TYR A N 1
ATOM 585 C CA . TYR A 1 97 ? -2.781 -7.092 -4.559 1.00 26.62 89 TYR A CA 1
ATOM 586 C C . TYR A 1 97 ? -3.164 -7.245 -6.027 1.00 27.42 89 TYR A C 1
ATOM 587 O O . TYR A 1 97 ? -3.293 -6.263 -6.751 1.00 27.58 89 TYR A O 1
ATOM 596 N N . ILE A 1 98 ? -3.335 -8.487 -6.460 1.00 28.32 90 ILE A N 1
ATOM 597 C CA . ILE A 1 98 ? -3.757 -8.795 -7.821 1.00 28.75 90 ILE A CA 1
ATOM 598 C C . ILE A 1 98 ? -5.026 -9.624 -7.700 1.00 29.34 90 ILE A C 1
ATOM 599 O O . ILE A 1 98 ? -4.978 -10.774 -7.281 1.00 29.71 90 ILE A O 1
ATOM 604 N N . THR A 1 99 ? -6.160 -9.028 -8.053 1.00 30.01 91 THR A N 1
ATOM 605 C CA . THR A 1 99 ? -7.455 -9.679 -7.906 1.00 30.66 91 THR A CA 1
ATOM 606 C C . THR A 1 99 ? -8.018 -10.101 -9.263 1.00 31.55 91 THR A C 1
ATOM 607 O O . THR A 1 99 ? -8.150 -9.286 -10.175 1.00 31.31 91 THR A O 1
ATOM 611 N N . GLN A 1 100 ? -8.352 -11.380 -9.380 1.00 32.51 92 GLN A N 1
ATOM 612 C CA . GLN A 1 100 ? -8.943 -11.930 -10.593 1.00 33.45 92 GLN A CA 1
ATOM 613 C C . GLN A 1 100 ? -10.430 -11.599 -10.658 1.00 34.07 92 GLN A C 1
ATOM 614 O O . GLN A 1 100 ? -11.006 -11.090 -9.696 1.00 34.05 92 GLN A O 1
ATOM 620 N N . LYS A 1 101 ? -11.042 -11.892 -11.802 1.00 34.94 93 LYS A N 1
ATOM 621 C CA . LYS A 1 101 ? -12.474 -11.671 -12.012 1.00 35.54 93 LYS A CA 1
ATOM 622 C C . LYS A 1 101 ? -13.320 -12.428 -10.980 1.00 34.45 93 LYS A C 1
ATOM 623 O O . LYS A 1 101 ? -14.292 -11.888 -10.444 1.00 34.13 93 LYS A O 1
ATOM 629 N N . ASN A 1 102 ? -12.928 -13.665 -10.684 1.00 33.59 94 ASN A N 1
ATOM 630 C CA . ASN A 1 102 ? -13.639 -14.488 -9.703 1.00 33.06 94 ASN A CA 1
ATOM 631 C C . ASN A 1 102 ? -13.386 -14.120 -8.228 1.00 32.59 94 ASN A C 1
ATOM 632 O O . ASN A 1 102 ? -13.981 -14.722 -7.331 1.00 32.85 94 ASN A O 1
ATOM 637 N N . GLY A 1 103 ? -12.500 -13.155 -7.980 1.00 31.67 95 GLY A N 1
ATOM 638 C CA . GLY A 1 103 ? -12.243 -12.669 -6.630 1.00 30.88 95 GLY A CA 1
ATOM 639 C C . GLY A 1 103 ? -10.949 -13.159 -5.998 1.00 30.36 95 GLY A C 1
ATOM 640 O O . GLY A 1 103 ? -10.434 -12.524 -5.076 1.00 29.25 95 GLY A O 1
ATOM 641 N N . GLN A 1 104 ? -10.428 -14.287 -6.483 1.00 29.88 96 GLN A N 1
ATOM 642 C CA . GLN A 1 104 ? -9.163 -14.840 -5.995 1.00 29.93 96 GLN A CA 1
ATOM 643 C C . GLN A 1 104 ? -8.056 -13.787 -6.095 1.00 28.61 96 GLN A C 1
ATOM 644 O O . GLN A 1 104 ? -7.916 -13.143 -7.132 1.00 28.51 96 GLN A O 1
ATOM 650 N N . THR A 1 105 ? -7.276 -13.625 -5.025 1.00 26.97 97 THR A N 1
ATOM 651 C CA . THR A 1 105 ? -6.335 -12.504 -4.909 1.00 26.28 97 THR A CA 1
ATOM 652 C C . THR A 1 105 ? -4.939 -12.915 -4.443 1.00 26.30 97 THR A C 1
ATOM 653 O O . THR A 1 105 ? -4.783 -13.556 -3.411 1.00 26.35 97 THR A O 1
ATOM 657 N N . MET A 1 106 ? -3.926 -12.498 -5.193 1.00 26.31 98 MET A N 1
ATOM 658 C CA . MET A 1 106 ? -2.538 -12.664 -4.785 1.00 26.32 98 MET A CA 1
ATOM 659 C C . MET A 1 106 ? -2.100 -11.434 -4.012 1.00 25.68 98 MET A C 1
ATOM 660 O O . MET A 1 106 ? -2.402 -10.312 -4.404 1.00 25.65 98 MET A O 1
ATOM 665 N N . GLN A 1 107 ? -1.359 -11.654 -2.934 1.00 24.67 99 GLN A N 1
ATOM 666 C CA . GLN A 1 107 ? -0.737 -10.578 -2.179 1.00 24.29 99 GLN A CA 1
ATOM 667 C C . GLN A 1 107 ? 0.774 -10.779 -2.207 1.00 24.30 99 GLN A C 1
ATOM 668 O O . GLN A 1 107 ? 1.267 -11.821 -1.785 1.00 23.56 99 GLN A O 1
ATOM 674 N N . ALA A 1 108 ? 1.503 -9.782 -2.704 1.00 24.66 100 ALA A N 1
ATOM 675 C CA . ALA A 1 108 ? 2.963 -9.819 -2.702 1.00 25.03 100 ALA A CA 1
ATOM 676 C C . ALA A 1 108 ? 3.483 -8.715 -1.796 1.00 25.41 100 ALA A C 1
ATOM 677 O O . ALA A 1 108 ? 3.152 -7.549 -1.989 1.00 25.63 100 ALA A O 1
ATOM 679 N N . ASP A 1 109 ? 4.284 -9.086 -0.800 1.00 25.74 101 ASP A N 1
ATOM 680 C CA . ASP A 1 109 ? 4.920 -8.111 0.079 1.00 26.08 101 ASP A CA 1
ATOM 681 C C . ASP A 1 109 ? 6.316 -7.825 -0.428 1.00 25.90 101 ASP A C 1
ATOM 682 O O . ASP A 1 109 ? 7.121 -8.735 -0.572 1.00 25.67 101 ASP A O 1
ATOM 687 N N . LEU A 1 110 ? 6.608 -6.560 -0.696 1.00 26.24 102 LEU A N 1
ATOM 688 C CA . LEU A 1 110 ? 7.941 -6.170 -1.121 1.00 26.90 102 LEU A CA 1
ATOM 689 C C . LEU A 1 110 ? 8.444 -4.997 -0.307 1.00 27.58 102 LEU A C 1
ATOM 690 O O . LEU A 1 110 ? 7.667 -4.228 0.247 1.00 26.78 102 LEU A O 1
ATOM 695 N N . SER A 1 111 ? 9.761 -4.879 -0.233 1.00 29.21 103 SER A N 1
ATOM 696 C CA . SER A 1 111 ? 10.397 -3.731 0.394 1.00 31.06 103 SER A CA 1
ATOM 697 C C . SER A 1 111 ? 11.219 -2.995 -0.657 1.00 33.14 103 SER A C 1
ATOM 698 O O . SER A 1 111 ? 11.725 -3.603 -1.605 1.00 32.93 103 SER A O 1
ATOM 701 N N . ILE A 1 112 ? 11.329 -1.682 -0.491 1.00 35.90 104 ILE A N 1
ATOM 702 C CA . ILE A 1 112 ? 12.085 -0.839 -1.406 1.00 38.11 104 ILE A CA 1
ATOM 703 C C . ILE A 1 112 ? 13.368 -0.437 -0.695 1.00 40.26 104 ILE A C 1
ATOM 704 O O . ILE A 1 112 ? 13.334 0.260 0.320 1.00 40.33 104 ILE A O 1
ATOM 709 N N . GLU A 1 113 ? 14.493 -0.903 -1.225 1.00 43.03 105 GLU A N 1
ATOM 710 C CA . GLU A 1 113 ? 15.801 -0.641 -0.639 1.00 45.11 105 GLU A CA 1
ATOM 711 C C . GLU A 1 113 ? 16.822 -0.374 -1.740 1.00 47.01 105 GLU A C 1
ATOM 712 O O . GLU A 1 113 ? 17.051 -1.228 -2.597 1.00 47.40 105 GLU A O 1
ATOM 718 N N . GLU A 1 114 ? 17.417 0.819 -1.706 1.00 49.10 106 GLU A N 1
ATOM 719 C CA . GLU A 1 114 ? 18.398 1.261 -2.700 1.00 50.74 106 GLU A CA 1
ATOM 720 C C . GLU A 1 114 ? 17.790 1.344 -4.102 1.00 50.41 106 GLU A C 1
ATOM 721 O O . GLU A 1 114 ? 18.443 1.019 -5.101 1.00 50.61 106 GLU A O 1
ATOM 727 N N . GLY A 1 115 ? 16.533 1.784 -4.164 1.00 49.98 107 GLY A N 1
ATOM 728 C CA . GLY A 1 115 ? 15.803 1.879 -5.418 1.00 49.40 107 GLY A CA 1
ATOM 729 C C . GLY A 1 115 ? 15.550 0.532 -6.072 1.00 48.70 107 GLY A C 1
ATOM 730 O O . GLY A 1 115 ? 15.267 0.465 -7.267 1.00 48.96 107 GLY A O 1
ATOM 731 N N . GLU A 1 116 ? 15.644 -0.537 -5.282 1.00 47.59 108 GLU A N 1
ATOM 732 C CA . GLU A 1 116 ? 15.509 -1.905 -5.773 1.00 46.81 108 GLU A CA 1
ATOM 733 C C . GLU A 1 116 ? 14.329 -2.570 -5.075 1.00 44.13 108 GLU A C 1
ATOM 734 O O . GLU A 1 116 ? 14.143 -2.415 -3.870 1.00 43.82 108 GLU A O 1
ATOM 740 N N . LEU A 1 117 ? 13.535 -3.310 -5.840 1.00 41.03 109 LEU A N 1
ATOM 741 C CA . LEU A 1 117 ? 12.396 -4.029 -5.288 1.00 38.40 109 LEU A CA 1
ATOM 742 C C . LEU A 1 117 ? 12.853 -5.397 -4.807 1.00 36.12 109 LEU A C 1
ATOM 743 O O . LEU A 1 117 ? 13.481 -6.143 -5.555 1.00 35.54 109 LEU A O 1
ATOM 748 N N . VAL A 1 118 ? 12.540 -5.713 -3.553 1.00 33.65 110 VAL A N 1
ATOM 749 C CA . VAL A 1 118 ? 12.853 -7.012 -2.973 1.00 31.75 110 VAL A CA 1
ATOM 750 C C . VAL A 1 118 ? 11.558 -7.693 -2.542 1.00 30.30 110 VAL A C 1
ATOM 751 O O . VAL A 1 118 ? 10.736 -7.112 -1.842 1.00 30.00 110 VAL A O 1
ATOM 755 N N . LEU A 1 119 ? 11.398 -8.935 -2.979 1.00 28.60 111 LEU A N 1
ATOM 756 C CA . LEU A 1 119 ? 10.205 -9.725 -2.723 1.00 27.06 111 LEU A CA 1
ATOM 757 C C . LEU A 1 119 ? 10.366 -10.505 -1.429 1.00 26.40 111 LEU A C 1
ATOM 758 O O . LEU A 1 119 ? 11.330 -11.249 -1.263 1.00 25.91 111 LEU A O 1
ATOM 763 N N . ASN A 1 120 ? 9.417 -10.337 -0.514 1.00 25.85 112 ASN A N 1
ATOM 764 C CA . ASN A 1 120 ? 9.498 -10.960 0.806 1.00 25.52 112 ASN A CA 1
ATOM 765 C C . ASN A 1 120 ? 8.422 -12.002 1.113 1.00 25.48 112 ASN A C 1
ATOM 766 O O . ASN A 1 120 ? 8.623 -12.844 1.982 1.00 24.96 112 ASN A O 1
ATOM 771 N N . ASN A 1 121 ? 7.288 -11.953 0.417 1.00 25.62 113 ASN A N 1
ATOM 772 C CA . ASN A 1 121 ? 6.225 -12.932 0.643 1.00 25.78 113 ASN A CA 1
ATOM 773 C C . ASN A 1 121 ? 5.190 -12.930 -0.470 1.00 25.60 113 ASN A C 1
ATOM 774 O O . ASN A 1 121 ? 4.876 -11.886 -1.021 1.00 25.31 113 ASN A O 1
ATOM 779 N N . ILE A 1 122 ? 4.668 -14.112 -0.784 1.00 25.83 114 ILE A N 1
ATOM 780 C CA . ILE A 1 122 ? 3.595 -14.284 -1.763 1.00 25.92 114 ILE A CA 1
ATOM 781 C C . ILE A 1 122 ? 2.570 -15.251 -1.191 1.00 25.53 114 ILE A C 1
ATOM 782 O O . ILE A 1 122 ? 2.915 -16.362 -0.790 1.00 25.58 114 ILE A O 1
ATOM 787 N N . ARG A 1 123 ? 1.312 -14.831 -1.175 1.00 24.87 115 ARG A N 1
ATOM 788 C CA . ARG A 1 123 ? 0.230 -15.642 -0.635 1.00 24.14 115 ARG A CA 1
ATOM 789 C C . ARG A 1 123 ? -1.060 -15.368 -1.399 1.00 24.61 115 ARG A C 1
ATOM 790 O O . ARG A 1 123 ? -1.162 -14.368 -2.093 1.00 25.03 115 ARG A O 1
ATOM 798 N N . PHE A 1 124 ? -2.046 -16.246 -1.254 1.00 24.96 116 PHE A N 1
ATOM 799 C CA . PHE A 1 124 ? -3.314 -16.114 -1.966 1.00 25.20 116 PHE A CA 1
ATOM 800 C C . PHE A 1 124 ? -4.513 -16.165 -1.026 1.00 26.02 116 PHE A C 1
ATOM 801 O O . PHE A 1 124 ? -4.430 -16.725 0.065 1.00 25.82 116 PHE A O 1
ATOM 809 N N . TYR A 1 125 ? -5.622 -15.577 -1.477 1.00 26.79 117 TYR A N 1
ATOM 810 C CA . TYR A 1 125 ? -6.894 -15.574 -0.757 1.00 27.68 117 TYR A CA 1
ATOM 811 C C . TYR A 1 125 ? -8.026 -15.866 -1.743 1.00 29.04 117 TYR A C 1
ATOM 812 O O . TYR A 1 125 ? -7.964 -15.452 -2.896 1.00 28.04 117 TYR A O 1
ATOM 821 N N . ASP A 1 126 ? -9.073 -16.548 -1.283 1.00 31.16 118 ASP A N 1
ATOM 822 C CA . ASP A 1 126 ? -10.208 -16.879 -2.148 1.00 33.09 118 ASP A CA 1
ATOM 823 C C . ASP A 1 126 ? -11.004 -15.640 -2.554 1.00 34.01 118 ASP A C 1
ATOM 824 O O . ASP A 1 126 ? -11.560 -15.600 -3.650 1.00 34.18 118 ASP A O 1
ATOM 829 N N . GLU A 1 127 ? -11.052 -14.636 -1.678 1.00 35.35 119 GLU A N 1
ATOM 830 C CA . GLU A 1 127 ? -11.826 -13.424 -1.947 1.00 36.69 119 GLU A CA 1
ATOM 831 C C . GLU A 1 127 ? -11.061 -12.129 -1.655 1.00 35.86 119 GLU A C 1
ATOM 832 O O . GLU A 1 127 ? -10.234 -12.058 -0.740 1.00 35.80 119 GLU A O 1
ATOM 838 N N . ALA A 1 128 ? -11.363 -11.112 -2.459 1.00 35.10 120 ALA A N 1
ATOM 839 C CA . ALA A 1 128 ? -10.729 -9.796 -2.378 1.00 34.78 120 ALA A CA 1
ATOM 840 C C . ALA A 1 128 ? -10.859 -9.099 -1.022 1.00 34.98 120 ALA A C 1
ATOM 841 O O . ALA A 1 128 ? -9.889 -8.524 -0.537 1.00 35.20 120 ALA A O 1
ATOM 843 N N . ALA A 1 129 ? -12.050 -9.124 -0.430 1.00 35.13 121 ALA A N 1
ATOM 844 C CA . ALA A 1 129 ? -12.283 -8.447 0.850 1.00 35.23 121 ALA A CA 1
ATOM 845 C C . ALA A 1 129 ? -11.466 -9.085 1.971 1.00 35.60 121 ALA A C 1
ATOM 846 O O . ALA A 1 129 ? -10.991 -8.404 2.870 1.00 35.33 121 ALA A O 1
ATOM 848 N N . LEU A 1 130 ? -11.300 -10.399 1.900 1.00 35.96 122 LEU A N 1
ATOM 849 C CA . LEU A 1 130 ? -10.492 -11.122 2.871 1.00 36.45 122 LEU A CA 1
ATOM 850 C C . LEU A 1 130 ? -9.042 -10.635 2.846 1.00 35.54 122 LEU A C 1
ATOM 851 O O . LEU A 1 130 ? -8.391 -10.543 3.884 1.00 35.79 122 LEU A O 1
ATOM 856 N N . ALA A 1 131 ? -8.559 -10.313 1.650 1.00 34.41 123 ALA A N 1
ATOM 857 C CA . ALA A 1 131 ? -7.195 -9.835 1.447 1.00 33.46 123 ALA A CA 1
ATOM 858 C C . ALA A 1 131 ? -7.026 -8.356 1.798 1.00 32.94 123 ALA A C 1
ATOM 859 O O . ALA A 1 131 ? -6.020 -7.968 2.395 1.00 31.71 123 ALA A O 1
ATOM 861 N N . LYS A 1 132 ? -8.012 -7.539 1.432 1.00 32.74 124 LYS A N 1
ATOM 862 C CA . LYS A 1 132 ? -7.842 -6.079 1.434 1.00 32.84 124 LYS A CA 1
ATOM 863 C C . LYS A 1 132 ? -8.608 -5.327 2.521 1.00 32.93 124 LYS A C 1
ATOM 864 O O . LYS A 1 132 ? -8.374 -4.137 2.712 1.00 32.46 124 LYS A O 1
ATOM 870 N N . ASP A 1 133 ? -9.495 -6.004 3.246 1.00 33.62 125 ASP A N 1
ATOM 871 C CA . ASP A 1 133 ? -10.219 -5.361 4.345 1.00 34.31 125 ASP A CA 1
ATOM 872 C C . ASP A 1 133 ? -9.222 -4.821 5.367 1.00 34.83 125 ASP A C 1
ATOM 873 O O . ASP A 1 133 ? -8.206 -5.454 5.652 1.00 34.87 125 ASP A O 1
ATOM 878 N N . THR A 1 134 ? -9.506 -3.634 5.892 1.00 35.57 126 THR A N 1
ATOM 879 C CA . THR A 1 134 ? -8.705 -3.054 6.970 1.00 36.18 126 THR A CA 1
ATOM 880 C C . THR A 1 134 ? -9.346 -3.426 8.295 1.00 35.62 126 THR A C 1
ATOM 881 O O . THR A 1 134 ? -10.510 -3.833 8.336 1.00 35.78 126 THR A O 1
ATOM 885 N N . GLY A 1 135 ? -8.580 -3.299 9.373 1.00 34.87 127 GLY A N 1
ATOM 886 C CA . GLY A 1 135 ? -9.092 -3.573 10.704 1.00 34.33 127 GLY A CA 1
ATOM 887 C C . GLY A 1 135 ? -8.391 -4.713 11.414 1.00 33.92 127 GLY A C 1
ATOM 888 O O . GLY A 1 135 ? -7.664 -5.505 10.807 1.00 34.01 127 GLY A O 1
ATOM 889 N N . ALA A 1 136 ? -8.632 -4.784 12.719 1.00 33.56 128 ALA A N 1
ATOM 890 C CA . ALA A 1 136 ? -8.032 -5.777 13.595 1.00 33.16 128 ALA A CA 1
ATOM 891 C C . ALA A 1 136 ? -8.566 -7.172 13.324 1.00 33.49 128 ALA A C 1
ATOM 892 O O . ALA A 1 136 ? -7.801 -8.134 13.302 1.00 33.12 128 ALA A O 1
ATOM 894 N N . GLU A 1 137 ? -9.878 -7.284 13.137 1.00 33.95 129 GLU A N 1
ATOM 895 C CA . GLU A 1 137 ? -10.491 -8.586 12.882 1.00 34.47 129 GLU A CA 1
ATOM 896 C C . GLU A 1 137 ? -10.092 -9.123 11.520 1.00 33.86 129 GLU A C 1
ATOM 897 O O . GLU A 1 137 ? -9.835 -10.310 11.382 1.00 33.28 129 GLU A O 1
ATOM 903 N N . ALA A 1 138 ? -10.035 -8.244 10.523 1.00 33.81 130 ALA A N 1
ATOM 904 C CA . ALA A 1 138 ? -9.654 -8.639 9.169 1.00 33.88 130 ALA A CA 1
ATOM 905 C C . ALA A 1 138 ? -8.236 -9.203 9.151 1.00 34.70 130 ALA A C 1
ATOM 906 O O . ALA A 1 138 ? -7.960 -10.170 8.443 1.00 34.80 130 ALA A O 1
ATOM 908 N N . GLU A 1 139 ? -7.352 -8.601 9.944 1.00 35.79 131 GLU A N 1
ATOM 909 C CA . GLU A 1 139 ? -5.958 -9.034 10.027 1.00 37.00 131 GLU A CA 1
ATOM 910 C C . GLU A 1 139 ? -5.868 -10.393 10.710 1.00 36.70 131 GLU A C 1
ATOM 911 O O . GLU A 1 139 ? -5.173 -11.290 10.229 1.00 36.62 131 GLU A O 1
ATOM 917 N N . ALA A 1 140 ? -6.582 -10.533 11.825 1.00 36.50 132 ALA A N 1
ATOM 918 C CA . ALA A 1 140 ? -6.603 -11.775 12.603 1.00 36.52 132 ALA A CA 1
ATOM 919 C C . ALA A 1 140 ? -7.086 -12.992 11.807 1.00 36.37 132 ALA A C 1
ATOM 920 O O . ALA A 1 140 ? -6.572 -14.097 11.992 1.00 36.39 132 ALA A O 1
ATOM 922 N N . LYS A 1 141 ? -8.069 -12.791 10.931 1.00 36.22 133 LYS A N 1
ATOM 923 C CA . LYS A 1 141 ? -8.568 -13.870 10.078 1.00 36.37 133 LYS A CA 1
ATOM 924 C C . LYS A 1 141 ? -7.477 -14.301 9.104 1.00 34.91 133 LYS A C 1
ATOM 925 O O . LYS A 1 141 ? -7.247 -15.490 8.911 1.00 35.30 133 LYS A O 1
ATOM 931 N N . ARG A 1 142 ? -6.802 -13.324 8.505 1.00 33.34 134 ARG A N 1
ATOM 932 C CA . ARG A 1 142 ? -5.690 -13.592 7.595 1.00 31.86 134 ARG A CA 1
ATOM 933 C C . ARG A 1 142 ? -4.522 -14.277 8.308 1.00 31.24 134 ARG A C 1
ATOM 934 O O . ARG A 1 142 ? -3.844 -15.118 7.723 1.00 30.07 134 ARG A O 1
ATOM 942 N N . ASN A 1 143 ? -4.304 -13.921 9.575 1.00 30.74 135 ASN A N 1
ATOM 943 C CA . ASN A 1 143 ? -3.213 -14.485 10.369 1.00 30.63 135 ASN A CA 1
ATOM 944 C C . ASN A 1 143 ? -3.323 -16.004 10.540 1.00 29.81 135 ASN A C 1
ATOM 945 O O . ASN A 1 143 ? -2.320 -16.671 10.758 1.00 29.62 135 ASN A O 1
ATOM 950 N N . GLU A 1 144 ? -4.540 -16.539 10.440 1.00 29.11 136 GLU A N 1
ATOM 951 C CA . GLU A 1 144 ? -4.783 -17.975 10.579 1.00 28.72 136 GLU A CA 1
ATOM 952 C C . GLU A 1 144 ? -4.604 -18.768 9.288 1.00 27.37 136 GLU A C 1
ATOM 953 O O . GLU A 1 144 ? -4.466 -19.988 9.337 1.00 26.94 136 GLU A O 1
ATOM 959 N N . LEU A 1 145 ? -4.666 -18.099 8.140 1.00 26.19 137 LEU A N 1
ATOM 960 C CA . LEU A 1 145 ? -4.567 -18.779 6.851 1.00 25.34 137 LEU A CA 1
ATOM 961 C C . LEU A 1 145 ? -3.109 -19.053 6.474 1.00 25.27 137 LEU A C 1
ATOM 962 O O . LEU A 1 145 ? -2.185 -18.503 7.078 1.00 25.14 137 LEU A O 1
ATOM 967 N N . TYR A 1 146 ? -2.922 -19.900 5.462 1.00 24.97 138 TYR A N 1
ATOM 968 C CA . TYR A 1 146 ? -1.597 -20.222 4.936 1.00 24.90 138 TYR A CA 1
ATOM 969 C C . TYR A 1 146 ? -0.971 -18.994 4.283 1.00 24.74 138 TYR A C 1
ATOM 970 O O . TYR A 1 146 ? -1.504 -18.470 3.310 1.00 24.22 138 TYR A O 1
ATOM 979 N N . THR A 1 147 ? 0.169 -18.556 4.813 1.00 24.53 139 THR A N 1
ATOM 980 C CA . THR A 1 147 ? 0.837 -17.349 4.337 1.00 24.73 139 THR A CA 1
ATOM 981 C C . THR A 1 147 ? 1.836 -17.605 3.210 1.00 24.88 139 THR A C 1
ATOM 982 O O . THR A 1 147 ? 2.540 -16.689 2.795 1.00 24.51 139 THR A O 1
ATOM 986 N N . GLY A 1 148 ? 1.904 -18.839 2.719 1.00 25.18 140 GLY A N 1
ATOM 987 C CA . GLY A 1 148 ? 2.808 -19.176 1.634 1.00 25.96 140 GLY A CA 1
ATOM 988 C C . GLY A 1 148 ? 4.136 -19.715 2.138 1.00 26.29 140 GLY A C 1
ATOM 989 O O . GLY A 1 148 ? 4.403 -19.673 3.334 1.00 26.72 140 GLY A O 1
ATOM 990 N N . PRO A 1 149 ? 4.979 -20.196 1.226 1.00 26.72 141 PRO A N 1
ATOM 991 C CA . PRO A 1 149 ? 6.284 -20.760 1.590 1.00 27.43 141 PRO A CA 1
ATOM 992 C C . PRO A 1 149 ? 7.293 -19.658 1.886 1.00 28.26 141 PRO A C 1
ATOM 993 O O . PRO A 1 149 ? 7.051 -18.508 1.540 1.00 28.00 141 PRO A O 1
ATOM 997 N N . LEU A 1 150 ? 8.401 -20.008 2.525 1.00 29.80 142 LEU A N 1
ATOM 998 C CA . LEU A 1 150 ? 9.487 -19.059 2.747 1.00 30.95 142 LEU A CA 1
ATOM 999 C C . LEU A 1 150 ? 10.165 -18.729 1.419 1.00 32.08 142 LEU A C 1
ATOM 1000 O O . LEU A 1 150 ? 10.643 -19.621 0.716 1.00 32.19 142 LEU A O 1
ATOM 1005 N N . VAL A 1 151 ? 10.183 -17.440 1.086 1.00 33.59 143 VAL A N 1
ATOM 1006 C CA . VAL A 1 151 ? 10.690 -16.961 -0.202 1.00 35.02 143 VAL A CA 1
ATOM 1007 C C . VAL A 1 151 ? 12.185 -17.246 -0.394 1.00 35.97 143 VAL A C 1
ATOM 1008 O O . VAL A 1 151 ? 12.628 -17.468 -1.521 1.00 35.55 143 VAL A O 1
ATOM 1012 N N . HIS A 1 152 ? 12.948 -17.245 0.700 1.00 37.36 144 HIS A N 1
ATOM 1013 C CA . HIS A 1 152 ? 14.381 -17.557 0.655 1.00 38.68 144 HIS A CA 1
ATOM 1014 C C . HIS A 1 152 ? 14.655 -18.979 0.154 1.00 38.47 144 HIS A C 1
ATOM 1015 O O . HIS A 1 152 ? 15.691 -19.240 -0.462 1.00 38.64 144 HIS A O 1
ATOM 1022 N N . GLU A 1 153 ? 13.724 -19.889 0.430 1.00 38.07 145 GLU A N 1
ATOM 1023 C CA . GLU A 1 153 ? 13.867 -21.295 0.052 1.00 37.72 145 GLU A CA 1
ATOM 1024 C C . GLU A 1 153 ? 13.353 -21.632 -1.353 1.00 36.28 145 GLU A C 1
ATOM 1025 O O . GLU A 1 153 ? 13.453 -22.778 -1.780 1.00 36.66 145 GLU A O 1
ATOM 1031 N N . LEU A 1 154 ? 12.815 -20.649 -2.071 1.00 34.69 146 LEU A N 1
ATOM 1032 C CA . LEU A 1 154 ? 12.321 -20.874 -3.430 1.00 33.32 146 LEU A CA 1
ATOM 1033 C C . LEU A 1 154 ? 13.430 -20.779 -4.467 1.00 33.82 146 LEU A C 1
ATOM 1034 O O . LEU A 1 154 ? 14.367 -19.995 -4.317 1.00 33.16 146 LEU A O 1
ATOM 1039 N N . ASP A 1 155 ? 13.295 -21.575 -5.526 1.00 34.69 147 ASP A N 1
ATOM 1040 C CA . ASP A 1 155 ? 14.278 -21.627 -6.606 1.00 35.68 147 ASP A CA 1
ATOM 1041 C C . ASP A 1 155 ? 14.373 -20.301 -7.351 1.00 35.08 147 ASP A C 1
ATOM 1042 O O . ASP A 1 155 ? 13.384 -19.574 -7.473 1.00 35.02 147 ASP A O 1
ATOM 1047 N N . TYR A 1 156 ? 15.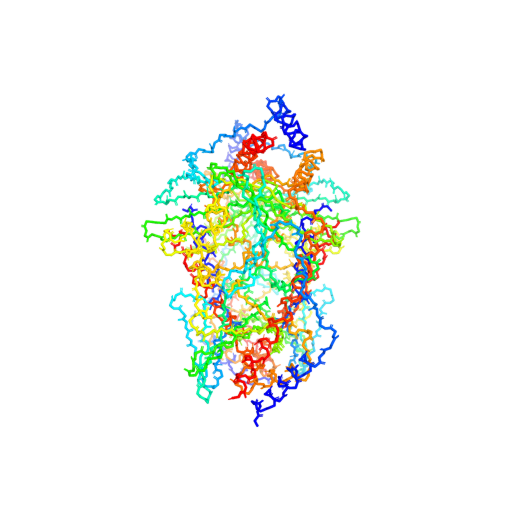574 -20.005 -7.847 1.00 34.52 148 TYR A N 1
ATOM 1048 C CA . TYR A 1 156 ? 15.843 -18.772 -8.584 1.00 34.14 148 TYR A CA 1
ATOM 1049 C C . TYR A 1 156 ? 14.913 -18.590 -9.774 1.00 34.88 148 TYR A C 1
ATOM 1050 O O . TYR A 1 156 ? 14.494 -17.476 -10.060 1.00 34.65 148 TYR A O 1
ATOM 1059 N N . ASP A 1 157 ? 14.611 -19.685 -10.465 1.00 36.19 149 ASP A N 1
ATOM 1060 C CA . ASP A 1 157 ? 13.805 -19.638 -11.688 1.00 37.78 149 ASP A CA 1
ATOM 1061 C C . ASP A 1 157 ? 12.405 -19.103 -11.413 1.00 37.07 149 ASP A C 1
ATOM 1062 O O . ASP A 1 157 ? 11.946 -18.170 -12.068 1.00 37.21 149 ASP A O 1
ATOM 1067 N N . LEU A 1 158 ? 11.739 -19.708 -10.436 1.00 36.34 150 LEU A N 1
ATOM 1068 C CA . LEU A 1 158 ? 10.375 -19.341 -10.074 1.00 35.79 150 LEU A CA 1
ATOM 1069 C C . LEU A 1 158 ? 10.295 -17.905 -9.570 1.00 35.70 150 LEU A C 1
ATOM 1070 O O . LEU A 1 158 ? 9.435 -17.140 -10.000 1.00 35.12 150 LEU A O 1
ATOM 1075 N N . LEU A 1 159 ? 11.190 -17.547 -8.655 1.00 35.86 151 LEU A N 1
ATOM 1076 C CA . LEU A 1 159 ? 11.134 -16.240 -8.004 1.00 36.33 151 LEU A CA 1
ATOM 1077 C C . LEU A 1 159 ? 11.472 -15.120 -8.977 1.00 35.80 151 LEU A C 1
ATOM 1078 O O . LEU A 1 159 ? 10.901 -14.036 -8.904 1.00 35.91 151 LEU A O 1
ATOM 1083 N N . ASN A 1 160 ? 12.391 -15.396 -9.893 1.00 35.34 152 ASN A N 1
ATOM 1084 C CA . ASN A 1 160 ? 12.744 -14.444 -10.936 1.00 35.14 152 ASN A CA 1
ATOM 1085 C C . ASN A 1 160 ? 11.587 -14.230 -11.912 1.00 34.03 152 ASN A C 1
ATOM 1086 O O . ASN A 1 160 ? 11.388 -13.122 -12.402 1.00 33.60 152 ASN A O 1
ATOM 1091 N N . CYS A 1 161 ? 10.821 -15.287 -12.177 1.00 33.05 153 CYS A N 1
ATOM 1092 C CA . CYS A 1 161 ? 9.650 -15.194 -13.047 1.00 32.46 153 CYS A CA 1
ATOM 1093 C C . CYS A 1 161 ? 8.502 -14.431 -12.372 1.00 31.78 153 CYS A C 1
ATOM 1094 O O . CYS A 1 161 ? 7.697 -13.799 -13.054 1.00 31.45 153 CYS A O 1
ATOM 1097 N N . VAL A 1 162 ? 8.431 -14.480 -11.042 1.00 31.12 154 VAL A N 1
ATOM 1098 C CA . VAL A 1 162 ? 7.422 -13.715 -10.303 1.00 30.96 154 VAL A CA 1
ATOM 1099 C C . VAL A 1 162 ? 7.746 -12.227 -10.375 1.00 31.52 154 VAL A C 1
ATOM 1100 O O . VAL A 1 162 ? 6.862 -11.403 -10.556 1.00 31.77 154 VAL A O 1
ATOM 1104 N N . MET A 1 163 ? 9.021 -11.898 -10.214 1.00 32.54 155 MET A N 1
ATOM 1105 C CA . MET A 1 163 ? 9.495 -10.520 -10.306 1.00 33.41 155 MET A CA 1
ATOM 1106 C C . MET A 1 163 ? 9.203 -9.913 -11.667 1.00 33.45 155 MET A C 1
ATOM 1107 O O . MET A 1 163 ? 8.845 -8.739 -11.763 1.00 33.14 155 MET A O 1
ATOM 1112 N N . THR A 1 164 ? 9.372 -10.720 -12.714 1.00 33.85 156 THR A N 1
ATOM 1113 C CA . THR A 1 164 ? 9.094 -10.296 -14.080 1.00 34.12 156 THR A CA 1
ATOM 1114 C C . THR A 1 164 ? 7.600 -10.106 -14.256 1.00 33.65 156 THR A C 1
ATOM 1115 O O . THR A 1 164 ? 7.153 -9.129 -14.837 1.00 34.01 156 THR A O 1
ATOM 1119 N N . TYR A 1 165 ? 6.840 -11.066 -13.753 1.00 33.28 157 TYR A N 1
ATOM 1120 C CA . TYR A 1 165 ? 5.384 -11.029 -13.794 1.00 33.00 157 TYR A CA 1
ATOM 1121 C C . TYR A 1 165 ? 4.862 -9.749 -13.137 1.00 34.21 157 TYR A C 1
ATOM 1122 O O . TYR A 1 165 ? 3.959 -9.102 -13.658 1.00 33.93 157 TYR A O 1
ATOM 1131 N N . LEU A 1 166 ? 5.453 -9.374 -12.007 1.00 35.81 158 LEU A N 1
ATOM 1132 C CA . LEU A 1 166 ? 5.066 -8.151 -11.311 1.00 37.33 158 LEU A CA 1
ATOM 1133 C C . LEU A 1 166 ? 5.488 -6.926 -12.122 1.00 38.65 158 LEU A C 1
ATOM 1134 O O . LEU A 1 166 ? 4.736 -5.961 -12.234 1.00 38.54 158 LEU A O 1
ATOM 1139 N N . GLU A 1 167 ? 6.686 -6.990 -12.699 1.00 40.31 159 GLU A N 1
ATOM 1140 C CA . GLU A 1 167 ? 7.249 -5.902 -13.501 1.00 41.91 159 GLU A CA 1
ATOM 1141 C C . GLU A 1 167 ? 6.384 -5.543 -14.710 1.00 41.76 159 GLU A C 1
ATOM 1142 O O . GLU A 1 167 ? 6.210 -4.360 -15.016 1.00 41.56 159 GLU A O 1
ATOM 1148 N N . LYS A 1 168 ? 5.858 -6.565 -15.394 1.00 41.92 160 LYS A N 1
ATOM 1149 C CA . LYS A 1 168 ? 4.973 -6.366 -16.545 1.00 42.21 160 LYS A CA 1
ATOM 1150 C C . LYS A 1 168 ? 3.757 -5.521 -16.173 1.00 41.19 160 LYS A C 1
ATOM 1151 O O . LYS A 1 168 ? 3.253 -4.756 -16.991 1.00 40.79 160 LYS A O 1
ATOM 1157 N N . ARG A 1 169 ? 3.298 -5.668 -14.931 1.00 40.50 161 ARG A N 1
ATOM 1158 C CA . ARG A 1 169 ? 2.121 -4.962 -14.423 1.00 40.14 161 ARG A CA 1
ATOM 1159 C C . ARG A 1 169 ? 2.393 -3.579 -13.810 1.00 39.98 161 ARG A C 1
ATOM 1160 O O . ARG A 1 169 ? 1.532 -3.027 -13.129 1.00 39.91 161 ARG A O 1
ATOM 1168 N N . GLY A 1 170 ? 3.573 -3.019 -14.052 1.00 39.80 162 GLY A N 1
ATOM 1169 C CA . GLY A 1 170 ? 3.912 -1.700 -13.535 1.00 39.94 162 GLY A CA 1
ATOM 1170 C C . GLY A 1 170 ? 4.489 -1.692 -12.129 1.00 39.80 162 GLY A C 1
ATOM 1171 O O . GLY A 1 170 ? 4.808 -0.625 -11.604 1.00 39.80 162 GLY A O 1
ATOM 1172 N N . VAL A 1 171 ? 4.617 -2.872 -11.521 1.00 39.58 163 VAL A N 1
ATOM 1173 C CA . VAL A 1 171 ? 5.226 -3.007 -10.203 1.00 39.35 163 VAL A CA 1
ATOM 1174 C C . VAL A 1 171 ? 6.729 -3.194 -10.401 1.00 40.64 163 VAL A C 1
ATOM 1175 O O . VAL A 1 171 ? 7.229 -4.316 -10.478 1.00 40.30 163 VAL A O 1
ATOM 1179 N N . ASP A 1 172 ? 7.433 -2.070 -10.484 1.00 42.28 164 ASP A N 1
ATOM 1180 C CA . ASP A 1 172 ? 8.854 -2.052 -10.834 1.00 43.63 164 ASP A CA 1
ATOM 1181 C C . ASP A 1 172 ? 9.609 -1.013 -9.995 1.00 44.31 164 ASP A C 1
ATOM 1182 O O . ASP A 1 172 ? 9.113 -0.574 -8.957 1.00 44.73 164 ASP A O 1
ATOM 1187 N N . GLU A 1 173 ? 10.809 -0.638 -10.432 1.00 45.00 165 GLU A N 1
ATOM 1188 C CA . GLU A 1 173 ? 11.620 0.345 -9.717 1.00 45.72 165 GLU A CA 1
ATOM 1189 C C . GLU A 1 173 ? 11.087 1.772 -9.847 1.00 45.11 165 GLU A C 1
ATOM 1190 O O . GLU A 1 173 ? 11.328 2.599 -8.972 1.00 44.85 165 GLU A O 1
ATOM 1196 N N . LYS A 1 174 ? 10.380 2.059 -10.938 1.00 44.62 166 LYS A N 1
ATOM 1197 C CA . LYS A 1 174 ? 9.751 3.369 -11.126 1.00 44.42 166 LYS A CA 1
ATOM 1198 C C . LYS A 1 174 ? 8.600 3.602 -10.151 1.00 43.41 166 LYS A C 1
ATOM 1199 O O . LYS A 1 174 ? 8.367 4.733 -9.727 1.00 43.09 166 LYS A O 1
ATOM 1205 N N . LEU A 1 175 ? 7.890 2.532 -9.798 1.00 42.33 167 LEU A N 1
ATOM 1206 C CA . LEU A 1 175 ? 6.784 2.621 -8.852 1.00 41.66 167 LEU A CA 1
ATOM 1207 C C . LEU A 1 175 ? 7.350 2.815 -7.452 1.00 40.60 167 LEU A C 1
ATOM 1208 O O . LEU A 1 175 ? 6.831 3.605 -6.669 1.00 40.26 167 LEU A O 1
ATOM 1213 N N . GLY A 1 176 ? 8.425 2.094 -7.152 1.00 39.57 168 GLY A N 1
ATOM 1214 C CA . GLY A 1 176 ? 9.073 2.184 -5.858 1.00 38.89 168 GLY A CA 1
ATOM 1215 C C . GLY A 1 176 ? 9.564 3.586 -5.560 1.00 38.32 168 GLY A C 1
ATOM 1216 O O . GLY A 1 176 ? 9.329 4.106 -4.473 1.00 37.59 168 GLY A O 1
ATOM 1217 N N . GLU A 1 177 ? 10.235 4.192 -6.537 1.00 37.87 169 GLU A N 1
ATOM 1218 C CA . GLU A 1 177 ? 10.750 5.553 -6.418 1.00 37.93 169 GLU A CA 1
ATOM 1219 C C . GLU A 1 177 ? 9.609 6.532 -6.168 1.00 36.08 169 GLU A C 1
ATOM 1220 O O . GLU A 1 177 ? 9.773 7.492 -5.421 1.00 35.90 169 GLU A O 1
ATOM 1226 N N . PHE A 1 178 ? 8.456 6.285 -6.787 1.00 34.09 170 PHE A N 1
ATOM 1227 C CA . PHE A 1 178 ? 7.271 7.098 -6.532 1.00 32.48 170 PHE A CA 1
ATOM 1228 C C . PHE A 1 178 ? 6.891 7.024 -5.059 1.00 31.53 170 PHE A C 1
ATOM 1229 O O . PHE A 1 178 ? 6.761 8.050 -4.403 1.00 31.56 170 PHE A O 1
ATOM 1237 N N . VAL A 1 179 ? 6.716 5.804 -4.552 1.00 30.16 171 VAL A N 1
ATOM 1238 C CA . VAL A 1 179 ? 6.319 5.586 -3.163 1.00 28.92 171 VAL A CA 1
ATOM 1239 C C . VAL A 1 179 ? 7.273 6.289 -2.200 1.00 28.62 171 VAL A C 1
ATOM 1240 O O . VAL A 1 179 ? 6.828 6.964 -1.273 1.00 28.46 171 VAL A O 1
ATOM 1244 N N . VAL A 1 180 ? 8.574 6.121 -2.421 1.00 27.93 172 VAL A N 1
ATOM 1245 C CA . VAL A 1 180 ? 9.593 6.752 -1.583 1.00 28.09 172 VAL A CA 1
ATOM 1246 C C . VAL A 1 180 ? 9.441 8.272 -1.618 1.00 28.39 172 VAL A C 1
ATOM 1247 O O . VAL A 1 180 ? 9.442 8.923 -0.578 1.00 28.62 172 VAL A O 1
ATOM 1251 N N . LEU A 1 181 ? 9.309 8.818 -2.822 1.00 28.78 173 LEU A N 1
ATOM 1252 C CA . LEU A 1 181 ? 9.182 10.260 -3.028 1.00 29.06 173 LEU A CA 1
ATOM 1253 C C . LEU A 1 181 ? 7.875 10.809 -2.469 1.00 29.17 173 LEU A C 1
ATOM 1254 O O . LEU A 1 181 ? 7.840 11.921 -1.947 1.00 29.36 173 LEU A O 1
ATOM 1259 N N . TYR A 1 182 ? 6.806 10.029 -2.590 1.00 29.27 174 TYR A N 1
ATOM 1260 C CA . TYR A 1 182 ? 5.493 10.438 -2.110 1.00 29.47 174 TYR A CA 1
ATOM 1261 C C . TYR A 1 182 ? 5.462 10.401 -0.589 1.00 29.22 174 TYR A C 1
ATOM 1262 O O . TYR A 1 182 ? 4.820 11.233 0.039 1.00 29.03 174 TYR A O 1
ATOM 1271 N N . SER A 1 183 ? 6.175 9.444 -0.002 1.00 29.47 175 SER A N 1
ATOM 1272 C CA . SER A 1 183 ? 6.274 9.341 1.449 1.00 30.40 175 SER A CA 1
ATOM 1273 C C . SER A 1 183 ? 7.002 10.547 2.046 1.00 31.16 175 SER A C 1
ATOM 1274 O O . SER A 1 183 ? 6.563 11.084 3.058 1.00 30.69 175 SER A O 1
ATOM 1277 N N . PHE A 1 184 ? 8.100 10.971 1.415 1.00 32.27 176 PHE A N 1
ATOM 1278 C CA . PHE A 1 184 ? 8.845 12.146 1.873 1.00 33.63 176 PHE A CA 1
ATOM 1279 C C . PHE A 1 184 ? 7.952 13.378 1.813 1.00 33.16 176 PHE A C 1
ATOM 1280 O O . PHE A 1 184 ? 7.925 14.172 2.747 1.00 33.25 176 PHE A O 1
ATOM 1288 N N . TRP A 1 185 ? 7.221 13.525 0.709 1.00 32.91 177 TRP A N 1
ATOM 1289 C CA . TRP A 1 185 ? 6.334 14.667 0.517 1.00 32.69 177 TRP A CA 1
ATOM 1290 C C . TRP A 1 185 ? 5.214 14.669 1.546 1.00 32.36 177 TRP A C 1
ATOM 1291 O O . TRP A 1 185 ? 4.996 15.669 2.214 1.00 32.42 177 TRP A O 1
ATOM 1302 N N . ALA A 1 186 ? 4.511 13.544 1.655 1.00 32.01 178 ALA A N 1
ATOM 1303 C CA . ALA A 1 186 ? 3.393 13.398 2.586 1.00 31.77 178 ALA A CA 1
ATOM 1304 C C . ALA A 1 186 ? 3.826 13.557 4.037 1.00 31.94 178 ALA A C 1
ATOM 1305 O O . ALA A 1 186 ? 3.068 14.072 4.856 1.00 31.46 178 ALA A O 1
ATOM 1307 N N . GLU A 1 187 ? 5.045 13.125 4.348 1.00 32.26 179 GLU A N 1
ATOM 1308 C CA . GLU A 1 187 ? 5.576 13.237 5.705 1.00 33.27 179 GLU A CA 1
ATOM 1309 C C . GLU A 1 187 ? 5.766 14.702 6.084 1.00 31.88 179 GLU A C 1
ATOM 1310 O O . GLU A 1 187 ? 5.525 15.087 7.220 1.00 31.13 179 GLU A O 1
ATOM 1316 N N . GLN A 1 188 ? 6.220 15.506 5.128 1.00 31.27 180 GLN A N 1
ATOM 1317 C CA . GLN A 1 188 ? 6.379 16.945 5.327 1.00 30.99 180 GLN A CA 1
ATOM 1318 C C . GLN A 1 188 ? 5.021 17.605 5.567 1.00 30.76 180 GLN A C 1
ATOM 1319 O O . GLN A 1 188 ? 4.906 18.495 6.402 1.00 30.99 180 GLN A O 1
ATOM 1325 N N . GLN A 1 189 ? 3.998 17.159 4.840 1.00 30.47 181 GLN A N 1
ATOM 1326 C CA . GLN A 1 189 ? 2.659 17.732 4.967 1.00 30.66 181 GLN A CA 1
ATOM 1327 C C . GLN A 1 189 ? 2.073 17.441 6.341 1.00 29.79 181 GLN A C 1
ATOM 1328 O O . GLN A 1 189 ? 1.498 18.323 6.966 1.00 29.53 181 GLN A O 1
ATOM 1334 N N . ASP A 1 190 ? 2.233 16.207 6.812 1.00 29.10 182 ASP A N 1
ATOM 1335 C CA . ASP A 1 190 ? 1.708 15.808 8.112 1.00 28.56 182 ASP A CA 1
ATOM 1336 C C . ASP A 1 190 ? 2.441 16.507 9.249 1.00 27.59 182 ASP A C 1
ATOM 1337 O O . ASP A 1 190 ? 1.827 16.872 10.247 1.00 26.82 182 ASP A O 1
ATOM 1342 N N . TYR A 1 191 ? 3.749 16.694 9.092 1.00 26.66 183 TYR A N 1
ATOM 1343 C CA . TYR A 1 191 ? 4.549 17.394 10.093 1.00 26.23 183 TYR A CA 1
ATOM 1344 C C . TYR A 1 191 ? 4.033 18.822 10.245 1.00 26.43 183 TYR A C 1
ATOM 1345 O O . TYR A 1 191 ? 3.872 19.312 11.357 1.00 26.33 183 TYR A O 1
ATOM 1354 N N . GLU A 1 192 ? 3.750 19.476 9.121 1.00 26.67 184 GLU A N 1
ATOM 1355 C CA . GLU A 1 192 ? 3.206 20.833 9.143 1.00 27.05 184 GLU A CA 1
ATOM 1356 C C . GLU A 1 192 ? 1.852 20.897 9.851 1.00 26.37 184 GLU A C 1
ATOM 1357 O O . GLU A 1 192 ? 1.617 21.804 10.646 1.00 26.16 184 GLU A O 1
ATOM 1363 N N . ALA A 1 193 ? 0.975 19.933 9.577 1.00 25.46 185 ALA A N 1
ATOM 1364 C CA . ALA A 1 193 ? -0.321 19.866 10.256 1.00 24.98 185 ALA A CA 1
ATOM 1365 C C . ALA A 1 193 ? -0.129 19.581 11.747 1.00 24.84 185 ALA A C 1
ATOM 1366 O O . ALA A 1 193 ? -0.877 20.079 12.592 1.00 25.19 185 ALA A O 1
ATOM 1368 N N . TRP A 1 194 ? 0.894 18.791 12.054 1.00 24.18 186 TRP A N 1
ATOM 1369 C CA . TRP A 1 194 ? 1.254 18.435 13.422 1.00 24.23 186 TRP A CA 1
ATOM 1370 C C . TRP A 1 194 ? 1.720 19.666 14.209 1.00 24.27 186 TRP A C 1
ATOM 1371 O O . TRP A 1 194 ? 1.393 19.817 15.383 1.00 23.74 186 TRP A O 1
ATOM 1382 N N . LEU A 1 195 ? 2.470 20.548 13.556 1.00 24.74 187 LEU A N 1
ATOM 1383 C CA . LEU A 1 195 ? 2.964 21.762 14.201 1.00 25.18 187 LEU A CA 1
ATOM 1384 C C . LEU A 1 195 ? 1.816 22.704 14.547 1.00 26.90 187 LEU A C 1
ATOM 1385 O O . LEU A 1 195 ? 1.760 23.243 15.647 1.00 27.08 187 LEU A O 1
ATOM 1390 N N . THR A 1 196 ? 0.908 22.891 13.593 1.00 29.04 188 THR A N 1
ATOM 1391 C CA . THR A 1 196 ? -0.296 23.703 13.783 1.00 30.56 188 THR A CA 1
ATOM 1392 C C . THR A 1 196 ? -1.147 23.180 14.939 1.00 31.26 188 THR A C 1
ATOM 1393 O O . THR A 1 196 ? -1.651 23.959 15.744 1.00 31.59 188 THR A O 1
ATOM 1397 N N . THR A 1 197 ? -1.299 21.859 15.007 1.00 31.99 189 THR A N 1
ATOM 1398 C CA . THR A 1 197 ? -2.133 21.222 16.020 1.00 32.26 189 THR A CA 1
ATOM 1399 C C . THR A 1 197 ? -1.527 21.338 17.414 1.00 32.74 189 THR A C 1
ATOM 1400 O O . THR A 1 197 ? -2.247 21.544 18.386 1.00 32.45 189 THR A O 1
ATOM 1404 N N . MET A 1 198 ? -0.207 21.196 17.510 1.00 33.11 190 MET A N 1
ATOM 1405 C CA . MET A 1 198 ? 0.475 21.354 18.788 1.00 33.50 190 MET A CA 1
ATOM 1406 C C . MET A 1 198 ? 0.430 22.814 19.222 1.00 33.69 190 MET A C 1
ATOM 1407 O O . MET A 1 198 ? 0.344 23.111 20.412 1.00 33.29 190 MET A O 1
ATOM 1412 N N . ASN A 1 199 ? 0.506 23.715 18.248 1.00 34.11 191 ASN A N 1
ATOM 1413 C CA . ASN A 1 199 ? 0.434 25.147 18.505 1.00 34.70 191 ASN A CA 1
ATOM 1414 C C . ASN A 1 199 ? -0.928 25.511 19.085 1.00 35.50 191 ASN A C 1
ATOM 1415 O O . ASN A 1 199 ? -1.017 26.275 20.044 1.00 35.57 191 ASN A O 1
ATOM 1420 N N . LYS A 1 200 ? -1.980 24.945 18.498 1.00 36.41 192 LYS A N 1
ATOM 1421 C CA . LYS A 1 200 ? -3.346 25.080 19.003 1.00 37.36 192 LYS A CA 1
ATOM 1422 C C . LYS A 1 200 ? -3.410 24.614 20.450 1.00 37.60 192 LYS A C 1
ATOM 1423 O O . LYS A 1 200 ? -4.034 25.250 21.300 1.00 37.60 192 LYS A O 1
ATOM 1429 N N . PHE A 1 201 ? -2.748 23.491 20.707 1.00 38.01 193 PHE A N 1
ATOM 1430 C CA . PHE A 1 201 ? -2.687 22.890 22.034 1.00 38.16 193 PHE A CA 1
ATOM 1431 C C . PHE A 1 201 ? -2.034 23.809 23.059 1.00 38.76 193 PHE A C 1
ATOM 1432 O O . PHE A 1 201 ? -2.452 23.856 24.216 1.00 38.80 193 PHE A O 1
ATOM 1440 N N . ALA A 1 202 ? -1.010 24.533 22.618 1.00 39.47 194 ALA A N 1
ATOM 1441 C CA . ALA A 1 202 ? -0.237 25.426 23.474 1.00 40.24 194 ALA A CA 1
ATOM 1442 C C . ALA A 1 202 ? -0.854 26.826 23.589 1.00 41.51 194 ALA A C 1
ATOM 1443 O O . ALA A 1 202 ? -0.374 27.652 24.364 1.00 41.70 194 ALA A O 1
ATOM 1445 N N . SER A 1 203 ? -1.911 27.088 22.822 1.00 42.89 195 SER A N 1
ATOM 1446 C CA . SER A 1 203 ? -2.542 28.406 22.783 1.00 43.90 195 SER A CA 1
ATOM 1447 C C . SER A 1 203 ? -3.741 28.474 23.731 1.00 44.48 195 SER A C 1
ATOM 1448 O O . SER A 1 203 ? -4.616 29.340 23.620 1.00 45.00 195 SER A O 1
ATOM 1452 N N . ALA B 1 22 ? -6.514 -37.009 40.130 1.00 68.94 14 ALA B N 1
ATOM 1453 C CA . ALA B 1 22 ? -7.143 -35.667 39.953 1.00 68.87 14 ALA B CA 1
ATOM 1454 C C . ALA B 1 22 ? -6.106 -34.631 39.526 1.00 68.25 14 ALA B C 1
ATOM 1455 O O . ALA B 1 22 ? -6.203 -34.060 38.426 1.00 68.26 14 ALA B O 1
ATOM 1457 N N . SER B 1 23 ? -5.114 -34.407 40.400 1.00 67.29 15 SER B N 1
ATOM 1458 C CA . SER B 1 23 ? -4.051 -33.432 40.152 1.00 66.29 15 SER B CA 1
ATOM 1459 C C . SER B 1 23 ? -2.673 -34.067 40.426 1.00 64.59 15 SER B C 1
ATOM 1460 O O . SER B 1 23 ? -2.555 -35.298 40.414 1.00 64.83 15 SER B O 1
ATOM 1463 N N . ASP B 1 24 ? -1.639 -33.245 40.654 1.00 62.04 16 ASP B N 1
ATOM 1464 C CA . ASP B 1 24 ? -0.271 -33.749 40.849 1.00 59.69 16 ASP B CA 1
ATOM 1465 C C . ASP B 1 24 ? 0.444 -33.177 42.089 1.00 56.36 16 ASP B C 1
ATOM 1466 O O . ASP B 1 24 ? 0.806 -31.989 42.121 1.00 55.97 16 ASP B O 1
ATOM 1471 N N . ALA B 1 25 ? 0.666 -34.049 43.083 1.00 52.18 17 ALA B N 1
ATOM 1472 C CA . ALA B 1 25 ? 1.220 -33.655 44.393 1.00 48.93 17 ALA B CA 1
ATOM 1473 C C . ALA B 1 25 ? 2.619 -33.021 44.376 1.00 46.17 17 ALA B C 1
ATOM 1474 O O . ALA B 1 25 ? 2.897 -32.135 45.180 1.00 45.22 17 ALA B O 1
ATOM 1476 N N . ALA B 1 26 ? 3.502 -33.479 43.494 1.00 43.15 18 ALA B N 1
ATOM 1477 C CA . ALA B 1 26 ? 4.846 -32.896 43.403 1.00 40.97 18 ALA B CA 1
ATOM 1478 C C . ALA B 1 26 ? 4.814 -31.400 43.049 1.00 39.06 18 ALA B C 1
ATOM 1479 O O . ALA B 1 26 ? 5.616 -30.622 43.565 1.00 38.74 18 ALA B O 1
ATOM 1481 N N . LEU B 1 27 ? 3.886 -31.007 42.177 1.00 36.84 19 LEU B N 1
ATOM 1482 C CA . LEU B 1 27 ? 3.728 -29.603 41.790 1.00 35.26 19 LEU B CA 1
ATOM 1483 C C . LEU B 1 27 ? 3.015 -28.798 42.878 1.00 35.40 19 LEU B C 1
ATOM 1484 O O . LEU B 1 27 ? 3.271 -27.606 43.042 1.00 35.21 19 LEU B O 1
ATOM 1489 N N . ALA B 1 28 ? 2.118 -29.445 43.613 1.00 35.60 20 ALA B N 1
ATOM 1490 C CA . ALA B 1 28 ? 1.458 -28.814 44.753 1.00 36.00 20 ALA B CA 1
ATOM 1491 C C . ALA B 1 28 ? 2.485 -28.415 45.812 1.00 36.65 20 ALA B C 1
ATOM 1492 O O . ALA B 1 28 ? 2.404 -27.331 46.388 1.00 36.69 20 ALA B O 1
ATOM 1494 N N . ASP B 1 29 ? 3.460 -29.291 46.037 1.00 37.45 21 ASP B N 1
ATOM 1495 C CA . ASP B 1 29 ? 4.505 -29.073 47.032 1.00 38.51 21 ASP B CA 1
ATOM 1496 C C . ASP B 1 29 ? 5.520 -28.022 46.605 1.00 37.83 21 ASP B C 1
ATOM 1497 O O . ASP B 1 29 ? 5.942 -27.209 47.423 1.00 37.85 21 ASP B O 1
ATOM 1502 N N . ALA B 1 30 ? 5.926 -28.059 45.335 1.00 37.16 22 ALA B N 1
ATOM 1503 C CA . ALA B 1 30 ? 6.930 -27.127 44.819 1.00 36.33 22 ALA B CA 1
ATOM 1504 C C . ALA B 1 30 ? 6.410 -25.690 44.825 1.00 35.80 22 ALA B C 1
ATOM 1505 O O . ALA B 1 30 ? 7.143 -24.773 45.183 1.00 35.22 22 ALA B O 1
ATOM 1507 N N . THR B 1 31 ? 5.148 -25.507 44.439 1.00 35.44 23 THR B N 1
ATOM 1508 C CA . THR B 1 31 ? 4.506 -24.189 44.480 1.00 35.53 23 THR B CA 1
ATOM 1509 C C . THR B 1 31 ? 4.260 -23.733 45.915 1.00 37.21 23 THR B C 1
ATOM 1510 O O . THR B 1 31 ? 4.304 -22.542 46.209 1.00 37.05 23 THR B O 1
ATOM 1514 N N . ARG B 1 32 ? 3.995 -24.690 46.799 1.00 39.31 24 ARG B N 1
ATOM 1515 C CA . ARG B 1 32 ? 3.799 -24.410 48.219 1.00 41.19 24 ARG B CA 1
ATOM 1516 C C . ARG B 1 32 ? 5.117 -23.949 48.833 1.00 41.58 24 ARG B C 1
ATOM 1517 O O . ARG B 1 32 ? 5.155 -22.951 49.544 1.00 41.07 24 ARG B O 1
ATOM 1525 N N . ARG B 1 33 ? 6.189 -24.681 48.537 1.00 42.50 25 ARG B N 1
ATOM 1526 C CA . ARG B 1 33 ? 7.532 -24.340 49.000 1.00 43.64 25 ARG B CA 1
ATOM 1527 C C . ARG B 1 33 ? 7.924 -22.953 48.499 1.00 43.53 25 ARG B C 1
ATOM 1528 O O . ARG B 1 33 ? 8.491 -22.160 49.244 1.00 43.46 25 ARG B O 1
ATOM 1536 N N . GLU B 1 34 ? 7.596 -22.668 47.240 1.00 43.84 26 GLU B N 1
ATOM 1537 C CA . GLU B 1 34 ? 7.903 -21.380 46.616 1.00 44.28 26 GLU B CA 1
ATOM 1538 C C . GLU B 1 34 ? 7.120 -20.240 47.260 1.00 44.79 26 GLU B C 1
ATOM 1539 O O . GLU B 1 34 ? 7.638 -19.135 47.409 1.00 44.41 26 GLU B O 1
ATOM 1545 N N . LEU B 1 35 ? 5.871 -20.515 47.629 1.00 45.74 27 LEU B N 1
ATOM 1546 C CA . LEU B 1 35 ? 5.028 -19.535 48.310 1.00 46.91 27 LEU B CA 1
ATOM 1547 C C . LEU B 1 35 ? 5.585 -19.214 49.696 1.00 48.11 27 LEU B C 1
ATOM 1548 O O . LEU B 1 35 ? 5.530 -18.073 50.133 1.00 47.94 27 LEU B O 1
ATOM 1553 N N . GLU B 1 36 ? 6.131 -20.222 50.372 1.00 49.85 28 GLU B N 1
ATOM 1554 C CA . GLU B 1 36 ? 6.704 -20.041 51.708 1.00 51.68 28 GLU B CA 1
ATOM 1555 C C . GLU B 1 36 ? 7.916 -19.116 51.646 1.00 52.66 28 GLU B C 1
ATOM 1556 O O . GLU B 1 36 ? 8.126 -18.299 52.541 1.00 52.63 28 GLU B O 1
ATOM 1562 N N . GLU B 1 37 ? 8.700 -19.247 50.578 1.00 54.14 29 GLU B N 1
ATOM 1563 C CA . GLU B 1 37 ? 9.925 -18.469 50.408 1.00 55.51 29 GLU B CA 1
ATOM 1564 C C . GLU B 1 37 ? 9.644 -17.004 50.086 1.00 56.11 29 GLU B C 1
ATOM 1565 O O . GLU B 1 37 ? 10.404 -16.129 50.491 1.00 56.06 29 GLU B O 1
ATOM 1571 N N . GLU B 1 38 ? 8.554 -16.740 49.367 1.00 57.10 30 GLU B N 1
ATOM 1572 C CA . GLU B 1 38 ? 8.172 -15.372 49.023 1.00 57.79 30 GLU B CA 1
ATOM 1573 C C . GLU B 1 38 ? 7.548 -14.652 50.216 1.00 59.20 30 GLU B C 1
ATOM 1574 O O . GLU B 1 38 ? 7.798 -13.469 50.422 1.00 59.43 30 GLU B O 1
ATOM 1580 N N . MET B 1 39 ? 6.748 -15.366 51.002 1.00 60.86 31 MET B N 1
ATOM 1581 C CA . MET B 1 39 ? 6.071 -14.775 52.157 1.00 62.45 31 MET B CA 1
ATOM 1582 C C . MET B 1 39 ? 6.995 -14.631 53.369 1.00 62.72 31 MET B C 1
ATOM 1583 O O . MET B 1 39 ? 6.628 -13.977 54.351 1.00 62.78 31 MET B O 1
ATOM 1588 N N . GLY B 1 40 ? 8.182 -15.243 53.301 1.00 63.19 32 GLY B N 1
ATOM 1589 C CA . GLY B 1 40 ? 9.157 -15.163 54.377 1.00 63.53 32 GLY B CA 1
ATOM 1590 C C . GLY B 1 40 ? 10.259 -14.147 54.131 1.00 63.95 32 GLY B C 1
ATOM 1591 O O . GLY B 1 40 ? 11.106 -13.935 55.002 1.00 64.07 32 GLY B O 1
ATOM 1592 N N . ARG B 1 41 ? 10.255 -13.519 52.956 1.00 64.40 33 ARG B N 1
ATOM 1593 C CA . ARG B 1 41 ? 11.263 -12.518 52.614 1.00 64.68 33 ARG B CA 1
ATOM 1594 C C . ARG B 1 41 ? 11.078 -11.244 53.434 1.00 65.54 33 ARG B C 1
ATOM 1595 O O . ARG B 1 41 ? 9.964 -10.918 53.853 1.00 65.59 33 ARG B O 1
ATOM 1603 N N . SER B 1 42 ? 12.185 -10.538 53.659 1.00 66.50 34 SER B N 1
ATOM 1604 C CA . SER B 1 42 ? 12.167 -9.248 54.349 1.00 67.29 34 SER B CA 1
ATOM 1605 C C . SER B 1 42 ? 12.800 -8.156 53.480 1.00 67.50 34 SER B C 1
ATOM 1606 O O . SER B 1 42 ? 13.097 -7.060 53.960 1.00 67.62 34 SER B O 1
ATOM 1609 N N . ASP B 1 43 ? 12.980 -8.465 52.196 1.00 67.70 35 ASP B N 1
ATOM 1610 C CA . ASP B 1 43 ? 13.576 -7.546 51.225 1.00 67.83 35 ASP B CA 1
ATOM 1611 C C . ASP B 1 43 ? 12.615 -7.306 50.055 1.00 67.72 35 ASP B C 1
ATOM 1612 O O . ASP B 1 43 ? 13.032 -6.891 48.968 1.00 67.79 35 ASP B O 1
ATOM 1617 N N . LYS B 1 44 ? 11.326 -7.554 50.295 1.00 67.52 36 LYS B N 1
ATOM 1618 C CA . LYS B 1 44 ? 10.303 -7.411 49.266 1.00 67.41 36 LYS B CA 1
ATOM 1619 C C . LYS B 1 44 ? 9.976 -5.942 49.001 1.00 67.45 36 LYS B C 1
ATOM 1620 O O . LYS B 1 44 ? 10.051 -5.110 49.913 1.00 67.22 36 LYS B O 1
ATOM 1626 N N . PRO B 1 45 ? 9.591 -5.627 47.762 1.00 67.59 37 PRO B N 1
ATOM 1627 C CA . PRO B 1 45 ? 9.237 -4.251 47.399 1.00 67.52 37 PRO B CA 1
ATOM 1628 C C . PRO B 1 45 ? 7.957 -3.800 48.098 1.00 67.08 37 PRO B C 1
ATOM 1629 O O . PRO B 1 45 ? 6.985 -4.557 48.152 1.00 67.21 37 PRO B O 1
ATOM 1633 N N . GLU B 1 46 ? 7.975 -2.582 48.632 1.00 66.43 38 GLU B N 1
ATOM 1634 C CA . GLU B 1 46 ? 6.832 -2.018 49.348 1.00 65.88 38 GLU B CA 1
ATOM 1635 C C . GLU B 1 46 ? 6.046 -1.156 48.372 1.00 64.62 38 GLU B C 1
ATOM 1636 O O . GLU B 1 46 ? 6.629 -0.597 47.444 1.00 64.55 38 GLU B O 1
ATOM 1642 N N . GLN B 1 47 ? 4.733 -1.047 48.568 1.00 63.22 39 GLN B N 1
ATOM 1643 C CA . GLN B 1 47 ? 3.905 -0.212 47.699 1.00 62.15 39 GLN B CA 1
ATOM 1644 C C . GLN B 1 47 ? 4.242 1.266 47.911 1.00 61.79 39 GLN B C 1
ATOM 1645 O O . GLN B 1 47 ? 3.974 1.809 48.991 1.00 61.70 39 GLN B O 1
ATOM 1651 N N . PRO B 1 48 ? 4.813 1.923 46.892 1.00 61.34 40 PRO B N 1
ATOM 1652 C CA . PRO B 1 48 ? 5.156 3.343 47.015 1.00 61.23 40 PRO B CA 1
ATOM 1653 C C . PRO B 1 48 ? 3.913 4.209 46.874 1.00 61.22 40 PRO B C 1
ATOM 1654 O O . PRO B 1 48 ? 2.886 3.729 46.384 1.00 61.10 40 PRO B O 1
ATOM 1658 N N . THR B 1 49 ? 4.005 5.465 47.300 1.00 61.41 41 THR B N 1
ATOM 1659 C CA . THR B 1 49 ? 2.890 6.398 47.154 1.00 61.55 41 THR B CA 1
ATOM 1660 C C . THR B 1 49 ? 3.150 7.351 45.989 1.00 61.96 41 THR B C 1
ATOM 1661 O O . THR B 1 49 ? 4.279 7.806 45.791 1.00 61.69 41 THR B O 1
ATOM 1665 N N . PRO B 1 50 ? 2.107 7.647 45.217 1.00 62.62 42 PRO B N 1
ATOM 1666 C CA . PRO B 1 50 ? 2.236 8.520 44.045 1.00 63.33 42 PRO B CA 1
ATOM 1667 C C . PRO B 1 50 ? 2.404 9.987 44.439 1.00 63.97 42 PRO B C 1
ATOM 1668 O O . PRO B 1 50 ? 1.990 10.356 45.542 1.00 64.26 42 PRO B O 1
ATOM 1672 N N . PRO B 1 51 ? 2.993 10.810 43.568 1.00 64.56 43 PRO B N 1
ATOM 1673 C CA . PRO B 1 51 ? 3.063 12.257 43.816 1.00 64.57 43 PRO B CA 1
ATOM 1674 C C . PRO B 1 51 ? 1.670 12.873 43.988 1.00 64.30 43 PRO B C 1
ATOM 1675 O O . PRO B 1 51 ? 0.678 12.283 43.549 1.00 64.39 43 PRO B O 1
ATOM 1679 N N . ALA B 1 52 ? 1.609 14.040 44.627 1.00 63.78 44 ALA B N 1
ATOM 1680 C CA . ALA B 1 52 ? 0.341 14.688 44.975 1.00 63.22 44 ALA B CA 1
ATOM 1681 C C . ALA B 1 52 ? -0.576 14.882 43.771 1.00 62.58 44 ALA B C 1
ATOM 1682 O O . ALA B 1 52 ? -0.102 15.127 42.643 1.00 62.39 44 ALA B O 1
ATOM 1684 N N . GLY B 1 53 ? -1.890 14.763 44.021 1.00 61.98 45 GLY B N 1
ATOM 1685 C CA . GLY B 1 53 ? -2.889 14.967 42.982 1.00 61.72 45 GLY B CA 1
ATOM 1686 C C . GLY B 1 53 ? -3.201 13.728 42.159 1.00 61.52 45 GLY B C 1
ATOM 1687 O O . GLY B 1 53 ? -4.367 13.468 41.850 1.00 61.30 45 GLY B O 1
ATOM 1688 N N . TRP B 1 54 ? -2.166 12.969 41.801 1.00 61.44 46 TRP B N 1
ATOM 1689 C CA . TRP B 1 54 ? -2.325 11.773 40.979 1.00 61.38 46 TRP B CA 1
ATOM 1690 C C . TRP B 1 54 ? -3.128 10.692 41.711 1.00 62.03 46 TRP B C 1
ATOM 1691 O O . TRP B 1 54 ? -2.770 10.282 42.816 1.00 62.03 46 TRP B O 1
ATOM 1702 N N . GLN B 1 55 ? -4.210 10.245 41.076 1.00 62.73 47 GLN B N 1
ATOM 1703 C CA . GLN B 1 55 ? -5.068 9.180 41.591 1.00 63.37 47 GLN B CA 1
ATOM 1704 C C . GLN B 1 55 ? -4.733 7.868 40.879 1.00 63.04 47 GLN B C 1
ATOM 1705 O O . GLN B 1 55 ? -4.939 7.748 39.671 1.00 63.03 47 GLN B O 1
ATOM 1711 N N . VAL B 1 56 ? -4.226 6.887 41.623 1.00 62.73 48 VAL B N 1
ATOM 1712 C CA . VAL B 1 56 ? -3.871 5.593 41.038 1.00 62.46 48 VAL B CA 1
ATOM 1713 C C . VAL B 1 56 ? -5.105 4.696 41.009 1.00 62.54 48 VAL B C 1
ATOM 1714 O O . VAL B 1 56 ? -5.758 4.504 42.031 1.00 62.37 48 VAL B O 1
ATOM 1718 N N . VAL B 1 57 ? -5.423 4.156 39.835 1.00 62.89 49 VAL B N 1
ATOM 1719 C CA . VAL B 1 57 ? -6.588 3.289 39.672 1.00 63.26 49 VAL B CA 1
ATOM 1720 C C . VAL B 1 57 ? -6.380 2.287 38.539 1.00 63.92 49 VAL B C 1
ATOM 1721 O O . VAL B 1 57 ? -6.192 2.663 37.381 1.00 63.95 49 VAL B O 1
ATOM 1725 N N . ARG B 1 58 ? -6.425 1.006 38.885 1.00 64.68 50 ARG B N 1
ATOM 1726 C CA . ARG B 1 58 ? -6.290 -0.054 37.896 1.00 65.30 50 ARG B CA 1
ATOM 1727 C C . ARG B 1 58 ? -7.600 -0.300 37.153 1.00 65.30 50 ARG B C 1
ATOM 1728 O O . ARG B 1 58 ? -8.685 -0.049 37.681 1.00 65.38 50 ARG B O 1
ATOM 1736 N N . LYS B 1 59 ? -7.483 -0.791 35.923 1.00 65.32 51 LYS B N 1
ATOM 1737 C CA . LYS B 1 59 ? -8.632 -1.211 35.130 1.00 65.25 51 LYS B CA 1
ATOM 1738 C C . LYS B 1 59 ? -9.050 -2.589 35.653 1.00 65.27 51 LYS B C 1
ATOM 1739 O O . LYS B 1 59 ? -8.264 -3.530 35.580 1.00 65.19 51 LYS B O 1
ATOM 1745 N N . PRO B 1 60 ? -10.263 -2.700 36.201 1.00 65.27 52 PRO B N 1
ATOM 1746 C CA . PRO B 1 60 ? -10.726 -3.922 36.892 1.00 65.02 52 PRO B CA 1
ATOM 1747 C C . PRO B 1 60 ? -10.278 -5.260 36.279 1.00 64.30 52 PRO B C 1
ATOM 1748 O O . PRO B 1 60 ? -10.711 -5.631 35.185 1.00 64.36 52 PRO B O 1
ATOM 1752 N N . GLY B 1 61 ? -9.410 -5.969 37.000 1.00 63.33 53 GLY B N 1
ATOM 1753 C CA . GLY B 1 61 ? -8.960 -7.297 36.605 1.00 62.28 53 GLY B CA 1
ATOM 1754 C C . GLY B 1 61 ? -7.804 -7.332 35.617 1.00 61.02 53 GLY B C 1
ATOM 1755 O O . GLY B 1 61 ? -7.592 -8.355 34.964 1.00 61.16 53 GLY B O 1
ATOM 1756 N N . THR B 1 62 ? -7.049 -6.236 35.520 1.00 59.23 54 THR B N 1
ATOM 1757 C CA . THR B 1 62 ? -5.933 -6.137 34.575 1.00 57.76 54 THR B CA 1
ATOM 1758 C C . THR B 1 62 ? -4.656 -5.655 35.256 1.00 56.62 54 THR B C 1
ATOM 1759 O O . THR B 1 62 ? -4.636 -5.361 36.451 1.00 56.32 54 THR B O 1
ATOM 1763 N N . CYS B 1 63 ? -3.594 -5.576 34.462 1.00 55.52 55 CYS B N 1
ATOM 1764 C CA . CYS B 1 63 ? -2.305 -5.054 34.896 1.00 54.89 55 CYS B CA 1
ATOM 1765 C C . CYS B 1 63 ? -2.067 -3.648 34.340 1.00 54.32 55 CYS B C 1
ATOM 1766 O O . CYS B 1 63 ? -0.936 -3.175 34.292 1.00 54.01 55 CYS B O 1
ATOM 1769 N N . THR B 1 64 ? -3.140 -2.984 33.923 1.00 53.94 56 THR B N 1
ATOM 1770 C CA . THR B 1 64 ? -3.057 -1.635 33.381 1.00 53.76 56 THR B CA 1
ATOM 1771 C C . THR B 1 64 ? -3.395 -0.644 34.483 1.00 53.81 56 THR B C 1
ATOM 1772 O O . THR B 1 64 ? -4.401 -0.805 35.176 1.00 53.83 56 THR B O 1
ATOM 1776 N N . PHE B 1 65 ? -2.554 0.377 34.638 1.00 53.66 57 PHE B N 1
ATOM 1777 C CA . PHE B 1 65 ? -2.735 1.374 35.690 1.00 53.48 57 PHE B CA 1
ATOM 1778 C C . PHE B 1 65 ? -2.725 2.783 35.117 1.00 53.08 57 PHE B C 1
ATOM 1779 O O . PHE B 1 65 ? -1.900 3.112 34.269 1.00 53.00 57 PHE B O 1
ATOM 1787 N N . ASP B 1 66 ? -3.651 3.607 35.596 1.00 52.70 58 ASP B N 1
ATOM 1788 C CA . ASP B 1 66 ? -3.772 4.993 35.169 1.00 52.23 58 ASP B CA 1
ATOM 1789 C C . ASP B 1 66 ? -3.565 5.936 36.344 1.00 52.78 58 ASP B C 1
ATOM 1790 O O . ASP B 1 66 ? -4.216 5.803 37.379 1.00 52.93 58 ASP B O 1
ATOM 1795 N N . LEU B 1 67 ? -2.656 6.888 36.167 1.00 53.25 59 LEU B N 1
ATOM 1796 C CA . LEU B 1 67 ? -2.428 7.952 37.136 1.00 53.66 59 LEU B CA 1
ATOM 1797 C C . LEU B 1 67 ? -3.147 9.175 36.596 1.00 53.80 59 LEU B C 1
ATOM 1798 O O . LEU B 1 67 ? -2.676 9.799 35.650 1.00 53.91 59 LEU B O 1
ATOM 1803 N N . THR B 1 68 ? -4.293 9.506 37.181 1.00 53.96 60 THR B N 1
ATOM 1804 C CA . THR B 1 68 ? -5.121 10.596 36.676 1.00 54.20 60 THR B CA 1
ATOM 1805 C C . THR B 1 68 ? -5.164 11.796 37.606 1.00 53.93 60 THR B C 1
ATOM 1806 O O . THR B 1 68 ? -4.927 11.685 38.805 1.00 54.06 60 THR B O 1
ATOM 1810 N N . LYS B 1 69 ? -5.497 12.940 37.021 1.00 53.65 61 LYS B N 1
ATOM 1811 C CA . LYS B 1 69 ? -5.615 14.214 37.735 1.00 53.28 61 LYS B CA 1
ATOM 1812 C C . LYS B 1 69 ? -5.933 15.309 36.728 1.00 53.52 61 LYS B C 1
ATOM 1813 O O . LYS B 1 69 ? -5.631 15.174 35.545 1.00 53.40 61 LYS B O 1
ATOM 1819 N N . SER B 1 70 ? -6.519 16.402 37.205 1.00 53.82 62 SER B N 1
ATOM 1820 C CA . SER B 1 70 ? -6.798 17.550 36.350 1.00 54.15 62 SER B CA 1
ATOM 1821 C C . SER B 1 70 ? -5.697 18.595 36.491 1.00 54.18 62 SER B C 1
ATOM 1822 O O . SER B 1 70 ? -5.039 18.682 37.530 1.00 54.14 62 SER B O 1
ATOM 1825 N N . PHE B 1 71 ? -5.500 19.378 35.434 1.00 54.20 63 PHE B N 1
ATOM 1826 C CA . PHE B 1 71 ? -4.506 20.443 35.427 1.00 54.24 63 PHE B CA 1
ATOM 1827 C C . PHE B 1 71 ? -4.991 21.612 34.577 1.00 54.25 63 PHE B C 1
ATOM 1828 O O . PHE B 1 71 ? -4.933 21.556 33.340 1.00 54.11 63 PHE B O 1
ATOM 1836 N N . GLU B 1 72 ? -5.458 22.668 35.252 1.00 54.18 64 GLU B N 1
ATOM 1837 C CA . GLU B 1 72 ? -5.929 23.885 34.587 1.00 54.00 64 GLU B CA 1
ATOM 1838 C C . GLU B 1 72 ? -6.948 23.604 33.472 1.00 53.72 64 GLU B C 1
ATOM 1839 O O . GLU B 1 72 ? -6.883 24.192 32.390 1.00 53.59 64 GLU B O 1
ATOM 1845 N N . GLY B 1 73 ? -7.887 22.699 33.750 1.00 53.45 65 GLY B N 1
ATOM 1846 C CA . GLY B 1 73 ? -8.938 22.348 32.803 1.00 53.19 65 GLY B CA 1
ATOM 1847 C C . GLY B 1 73 ? -8.667 21.099 31.976 1.00 52.77 65 GLY B C 1
ATOM 1848 O O . GLY B 1 73 ? -9.589 20.536 31.384 1.00 52.94 65 GLY B O 1
ATOM 1849 N N . GLU B 1 74 ? -7.408 20.670 31.925 1.00 52.08 66 GLU B N 1
ATOM 1850 C CA . GLU B 1 74 ? -7.015 19.490 31.156 1.00 51.37 66 GLU B CA 1
ATOM 1851 C C . GLU B 1 74 ? -7.133 18.212 31.983 1.00 50.59 66 GLU B C 1
ATOM 1852 O O . GLU B 1 74 ? -6.862 18.215 33.180 1.00 50.67 66 GLU B O 1
ATOM 1858 N N . ASP B 1 75 ? -7.532 17.123 31.332 1.00 49.47 67 ASP B N 1
ATOM 1859 C CA . ASP B 1 75 ? -7.575 15.805 31.959 1.00 48.67 67 ASP B CA 1
ATOM 1860 C C . ASP B 1 75 ? -6.313 15.037 31.589 1.00 47.43 67 ASP B C 1
ATOM 1861 O O . ASP B 1 75 ? -6.089 14.739 30.417 1.00 47.18 67 ASP B O 1
ATOM 1866 N N . LEU B 1 76 ? -5.490 14.727 32.586 1.00 45.93 68 LEU B N 1
ATOM 1867 C CA . LEU B 1 76 ? -4.245 14.000 32.362 1.00 45.00 68 LEU B CA 1
ATOM 1868 C C . LEU B 1 76 ? -4.379 12.533 32.744 1.00 44.03 68 LEU B C 1
ATOM 1869 O O . LEU B 1 76 ? -5.151 12.184 33.640 1.00 43.76 68 LEU B O 1
ATOM 1874 N N . VAL B 1 77 ? -3.619 11.685 32.051 1.00 42.82 69 VAL B N 1
ATOM 1875 C CA . VAL B 1 77 ? -3.623 10.242 32.276 1.00 41.74 69 VAL B CA 1
ATOM 1876 C C . VAL B 1 77 ? -2.264 9.660 31.888 1.00 41.79 69 VAL B C 1
ATOM 1877 O O . VAL B 1 77 ? -1.910 9.637 30.716 1.00 41.72 69 VAL B O 1
ATOM 1881 N N . VAL B 1 78 ? -1.506 9.197 32.876 1.00 41.87 70 VAL B N 1
ATOM 1882 C CA . VAL B 1 78 ? -0.245 8.509 32.630 1.00 41.99 70 VAL B CA 1
ATOM 1883 C C . VAL B 1 78 ? -0.502 7.013 32.778 1.00 41.48 70 VAL B C 1
ATOM 1884 O O . VAL B 1 78 ? -0.753 6.527 33.877 1.00 41.14 70 VAL B O 1
ATOM 1888 N N . ARG B 1 79 ? -0.445 6.296 31.661 1.00 41.06 71 ARG B N 1
ATOM 1889 C CA . ARG B 1 79 ? -0.781 4.878 31.622 1.00 40.79 71 ARG B CA 1
ATOM 1890 C C . ARG B 1 79 ? 0.458 4.011 31.472 1.00 42.12 71 ARG B C 1
ATOM 1891 O O . ARG B 1 79 ? 1.342 4.301 30.673 1.00 41.75 71 ARG B O 1
ATOM 1899 N N . TYR B 1 80 ? 0.493 2.931 32.240 1.00 44.09 72 TYR B N 1
ATOM 1900 C CA . TYR B 1 80 ? 1.565 1.946 32.180 1.00 46.08 72 TYR B CA 1
ATOM 1901 C C . TYR B 1 80 ? 1.009 0.586 32.572 1.00 47.05 72 TYR B C 1
ATOM 1902 O O . TYR B 1 80 ? 0.099 0.500 33.398 1.00 46.99 72 TYR B O 1
ATOM 1911 N N . SER B 1 81 ? 1.555 -0.471 31.981 1.00 48.69 73 SER B N 1
ATOM 1912 C CA . SER B 1 81 ? 1.221 -1.829 32.405 1.00 49.97 73 SER B CA 1
ATOM 1913 C C . SER B 1 81 ? 2.284 -2.311 33.386 1.00 51.86 73 SER B C 1
ATOM 1914 O O . SER B 1 81 ? 3.441 -1.895 33.308 1.00 51.67 73 SER B O 1
ATOM 1917 N N . THR B 1 82 ? 1.887 -3.195 34.298 1.00 54.31 74 THR B N 1
ATOM 1918 C CA . THR B 1 82 ? 2.795 -3.735 35.308 1.00 56.37 74 THR B CA 1
ATOM 1919 C C . THR B 1 82 ? 3.293 -5.133 34.931 1.00 58.60 74 THR B C 1
ATOM 1920 O O . THR B 1 82 ? 3.774 -5.883 35.785 1.00 59.19 74 THR B O 1
ATOM 1924 N N . ASN B 1 83 ? 3.180 -5.467 33.647 1.00 61.00 75 ASN B N 1
ATOM 1925 C CA . ASN B 1 83 ? 3.638 -6.742 33.121 1.00 62.83 75 ASN B CA 1
ATOM 1926 C C . ASN B 1 83 ? 5.001 -6.601 32.463 1.00 64.55 75 ASN B C 1
ATOM 1927 O O . ASN B 1 83 ? 5.328 -5.549 31.912 1.00 64.45 75 ASN B O 1
ATOM 1932 N N . GLN B 1 84 ? 5.782 -7.676 32.510 1.00 66.81 76 GLN B N 1
ATOM 1933 C CA . GLN B 1 84 ? 7.129 -7.693 31.937 1.00 68.65 76 GLN B CA 1
ATOM 1934 C C . GLN B 1 84 ? 7.184 -8.443 30.604 1.00 69.86 76 GLN B C 1
ATOM 1935 O O . GLN B 1 84 ? 6.412 -9.373 30.363 1.00 69.89 76 GLN B O 1
ATOM 1941 N N . ASP B 1 85 ? 8.115 -8.019 29.752 1.00 71.43 77 ASP B N 1
ATOM 1942 C CA . ASP B 1 85 ? 8.300 -8.586 28.418 1.00 72.65 77 ASP B CA 1
ATOM 1943 C C . ASP B 1 85 ? 9.541 -9.479 28.373 1.00 73.21 77 ASP B C 1
ATOM 1944 O O . ASP B 1 85 ? 10.514 -9.247 29.097 1.00 73.16 77 ASP B O 1
ATOM 1949 N N . SER B 1 86 ? 9.496 -10.495 27.511 1.00 73.91 78 SER B N 1
ATOM 1950 C CA . SER B 1 86 ? 10.617 -11.415 27.321 1.00 74.41 78 SER B CA 1
ATOM 1951 C C . SER B 1 86 ? 11.758 -10.730 26.573 1.00 74.50 78 SER B C 1
ATOM 1952 O O . SER B 1 86 ? 12.796 -10.416 27.155 1.00 74.63 78 SER B O 1
ATOM 1955 N N . HIS B 1 92 ? 10.457 -0.327 30.835 1.00 52.31 84 HIS B N 1
ATOM 1956 C CA . HIS B 1 92 ? 9.505 0.529 31.532 1.00 52.21 84 HIS B CA 1
ATOM 1957 C C . HIS B 1 92 ? 9.072 1.700 30.650 1.00 51.33 84 HIS B C 1
ATOM 1958 O O . HIS B 1 92 ? 9.833 2.644 30.453 1.00 51.50 84 HIS B O 1
ATOM 1965 N N . ASN B 1 93 ? 7.853 1.627 30.120 1.00 50.00 85 ASN B N 1
ATOM 1966 C CA . ASN B 1 93 ? 7.316 2.671 29.245 1.00 48.70 85 ASN B CA 1
ATOM 1967 C C . ASN B 1 93 ? 5.989 3.223 29.769 1.00 46.76 85 ASN B C 1
ATOM 1968 O O . ASN B 1 93 ? 5.229 2.514 30.425 1.00 46.54 85 ASN B O 1
ATOM 1973 N N . ILE B 1 94 ? 5.733 4.497 29.484 1.00 44.46 86 ILE B N 1
ATOM 1974 C CA . ILE B 1 94 ? 4.487 5.159 29.874 1.00 42.68 86 ILE B CA 1
ATOM 1975 C C . ILE B 1 94 ? 3.872 5.914 28.694 1.00 41.25 86 ILE B C 1
ATOM 1976 O O . ILE B 1 94 ? 4.576 6.326 27.774 1.00 40.96 86 ILE B O 1
ATOM 1981 N N . PHE B 1 95 ? 2.556 6.092 28.739 1.00 39.70 87 PHE B N 1
ATOM 1982 C CA . PHE B 1 95 ? 1.811 6.822 27.716 1.00 38.67 87 PHE B CA 1
ATOM 1983 C C . PHE B 1 95 ? 1.036 7.951 28.391 1.00 37.81 87 PHE B C 1
ATOM 1984 O O . PHE B 1 95 ? 0.143 7.698 29.190 1.00 37.45 87 PHE B O 1
ATOM 1992 N N . VAL B 1 96 ? 1.384 9.193 28.074 1.00 37.08 88 VAL B N 1
ATOM 1993 C CA . VAL B 1 96 ? 0.800 10.363 28.727 1.00 36.79 88 VAL B CA 1
ATOM 1994 C C . VAL B 1 96 ? -0.241 11.014 27.822 1.00 36.95 88 VAL B C 1
ATOM 1995 O O . VAL B 1 96 ? 0.095 11.554 26.771 1.00 37.01 88 VAL B O 1
ATOM 1999 N N . TYR B 1 97 ? -1.501 10.962 28.245 1.00 37.16 89 TYR B N 1
ATOM 2000 C CA . TYR B 1 97 ? -2.604 11.568 27.512 1.00 37.38 89 TYR B CA 1
ATOM 2001 C C . TYR B 1 97 ? -3.010 12.886 28.167 1.00 38.89 89 TYR B C 1
ATOM 2002 O O . TYR B 1 97 ? -3.259 12.927 29.367 1.00 38.66 89 TYR B O 1
ATOM 2011 N N . ILE B 1 98 ? -3.071 13.952 27.372 1.00 40.67 90 ILE B N 1
ATOM 2012 C CA . ILE B 1 98 ? -3.467 15.278 27.839 1.00 42.21 90 ILE B CA 1
ATOM 2013 C C . ILE B 1 98 ? -4.667 15.714 27.017 1.00 44.07 90 ILE B C 1
ATOM 2014 O O . ILE B 1 98 ? -4.525 15.986 25.836 1.00 44.00 90 ILE B O 1
ATOM 2019 N N . THR B 1 99 ? -5.842 15.788 27.636 1.00 46.52 91 THR B N 1
ATOM 2020 C CA . THR B 1 99 ? -7.068 16.126 26.915 1.00 48.59 91 THR B CA 1
ATOM 2021 C C . THR B 1 99 ? -7.561 17.533 27.249 1.00 50.81 91 THR B C 1
ATOM 2022 O O . THR B 1 99 ? -7.648 17.909 28.414 1.00 50.99 91 THR B O 1
ATOM 2026 N N . GLN B 1 100 ? -7.896 18.298 26.213 1.00 53.55 92 GLN B N 1
ATOM 2027 C CA . GLN B 1 100 ? -8.444 19.639 26.376 1.00 55.73 92 GLN B CA 1
ATOM 2028 C C . GLN B 1 100 ? -9.958 19.514 26.510 1.00 57.53 92 GLN B C 1
ATOM 2029 O O . GLN B 1 100 ? -10.539 18.471 26.161 1.00 57.65 92 GLN B O 1
ATOM 2035 N N . LYS B 1 101 ? -10.597 20.576 27.008 1.00 59.57 93 LYS B N 1
ATOM 2036 C CA . LYS B 1 101 ? -12.057 20.589 27.147 1.00 61.16 93 LYS B CA 1
ATOM 2037 C C . LYS B 1 101 ? -12.752 20.340 25.804 1.00 61.24 93 LYS B C 1
ATOM 2038 O O . LYS B 1 101 ? -13.832 19.743 25.756 1.00 61.29 93 LYS B O 1
ATOM 2044 N N . ASN B 1 102 ? -12.114 20.801 24.726 1.00 61.30 94 ASN B N 1
ATOM 2045 C CA . ASN B 1 102 ? -12.586 20.575 23.359 1.00 61.30 94 ASN B CA 1
ATOM 2046 C C . ASN B 1 102 ? -12.646 19.084 23.009 1.00 59.74 94 ASN B C 1
ATOM 2047 O O . ASN B 1 102 ? -13.566 18.634 22.321 1.00 59.77 94 ASN B O 1
ATOM 2052 N N . GLY B 1 103 ? -11.660 18.334 23.493 1.00 57.81 95 GLY B N 1
ATOM 2053 C CA . GLY B 1 103 ? -11.520 16.918 23.192 1.00 56.05 95 GLY B CA 1
ATOM 2054 C C . GLY B 1 103 ? -10.107 16.616 22.717 1.00 54.23 95 GLY B C 1
ATOM 2055 O O . GLY B 1 103 ? -9.614 15.496 22.880 1.00 53.94 95 GLY B O 1
ATOM 2056 N N . GLN B 1 104 ? -9.466 17.627 22.127 1.00 51.83 96 GLN B N 1
ATOM 2057 C CA . GLN B 1 104 ? -8.085 17.538 21.660 1.00 49.89 96 GLN B CA 1
ATOM 2058 C C . GLN B 1 104 ? -7.212 16.786 22.656 1.00 47.25 96 GLN B C 1
ATOM 2059 O O . GLN B 1 104 ? -7.118 17.173 23.816 1.00 46.62 96 GLN B O 1
ATOM 2065 N N . THR B 1 105 ? -6.574 15.718 22.190 1.00 44.39 97 THR B N 1
ATOM 2066 C CA . THR B 1 105 ? -5.750 14.872 23.041 1.00 42.08 97 THR B CA 1
ATOM 2067 C C . THR B 1 105 ? -4.355 14.720 22.458 1.00 40.99 97 THR B C 1
ATOM 2068 O O . THR B 1 105 ? -4.201 14.302 21.315 1.00 40.69 97 THR B O 1
ATOM 2072 N N . MET B 1 106 ? -3.345 15.059 23.255 1.00 39.65 98 MET B N 1
ATOM 2073 C CA . MET B 1 106 ? -1.958 14.776 22.913 1.00 38.82 98 MET B CA 1
ATOM 2074 C C . MET B 1 106 ? -1.577 13.453 23.558 1.00 37.56 98 MET B C 1
ATOM 2075 O O . MET B 1 106 ? -1.989 13.171 24.675 1.00 37.35 98 MET B O 1
ATOM 2080 N N . GLN B 1 107 ? -0.785 12.651 22.854 1.00 36.37 99 GLN B N 1
ATOM 2081 C CA . GLN B 1 107 ? -0.252 11.409 23.401 1.00 35.46 99 GLN B CA 1
ATOM 2082 C C . GLN B 1 107 ? 1.267 11.476 23.367 1.00 35.68 99 GLN B C 1
ATOM 2083 O O . GLN B 1 107 ? 1.858 11.659 22.312 1.00 35.69 99 GLN B O 1
ATOM 2089 N N . ALA B 1 108 ? 1.895 11.323 24.526 1.00 35.92 100 ALA B N 1
ATOM 2090 C CA . ALA B 1 108 ? 3.347 11.353 24.630 1.00 36.09 100 ALA B CA 1
ATOM 2091 C C . ALA B 1 108 ? 3.827 9.996 25.123 1.00 36.20 100 ALA B C 1
ATOM 2092 O O . ALA B 1 108 ? 3.478 9.584 26.221 1.00 36.13 100 ALA B O 1
ATOM 2094 N N . ASP B 1 109 ? 4.598 9.292 24.294 1.00 36.53 101 ASP B N 1
ATOM 2095 C CA . ASP B 1 109 ? 5.217 8.032 24.693 1.00 36.90 101 ASP B CA 1
ATOM 2096 C C . ASP B 1 109 ? 6.578 8.345 25.296 1.00 37.44 101 ASP B C 1
ATOM 2097 O O . ASP B 1 109 ? 7.402 8.991 24.657 1.00 37.36 101 ASP B O 1
ATOM 2102 N N . LEU B 1 110 ? 6.816 7.894 26.521 1.00 38.42 102 LEU B N 1
ATOM 2103 C CA . LEU B 1 110 ? 8.098 8.123 27.179 1.00 39.46 102 LEU B CA 1
ATOM 2104 C C . LEU B 1 110 ? 8.683 6.830 27.739 1.00 41.27 102 LEU B C 1
ATOM 2105 O O . LEU B 1 110 ? 7.953 5.917 28.113 1.00 41.37 102 LEU B O 1
ATOM 2110 N N . SER B 1 111 ? 10.010 6.767 27.785 1.00 43.61 103 SER B N 1
ATOM 2111 C CA . SER B 1 111 ? 10.724 5.640 28.373 1.00 45.56 103 SER B CA 1
ATOM 2112 C C . SER B 1 111 ? 11.423 6.100 29.642 1.00 47.83 103 SER B C 1
ATOM 2113 O O . SER B 1 111 ? 12.026 7.170 29.670 1.00 47.98 103 SER B O 1
ATOM 2116 N N . ILE B 1 112 ? 11.334 5.284 30.687 1.00 50.67 104 ILE B N 1
ATOM 2117 C CA . ILE B 1 112 ? 12.007 5.555 31.950 1.00 52.98 104 ILE B CA 1
ATOM 2118 C C . ILE B 1 112 ? 13.321 4.776 31.967 1.00 55.56 104 ILE B C 1
ATOM 2119 O O . ILE B 1 112 ? 13.351 3.601 32.336 1.00 55.86 104 ILE B O 1
ATOM 2124 N N . GLU B 1 113 ? 14.401 5.441 31.559 1.00 58.61 105 GLU B N 1
ATOM 2125 C CA . GLU B 1 113 ? 15.718 4.807 31.465 1.00 61.04 105 GLU B CA 1
ATOM 2126 C C . GLU B 1 113 ? 16.356 4.632 32.856 1.00 62.38 105 GLU B C 1
ATOM 2127 O O . GLU B 1 113 ? 16.121 3.616 33.517 1.00 62.92 105 GLU B O 1
ATOM 2133 N N . GLU B 1 114 ? 17.143 5.616 33.299 1.00 63.72 106 GLU B N 1
ATOM 2134 C CA . GLU B 1 114 ? 17.877 5.536 34.563 1.00 64.67 106 GLU B CA 1
ATOM 2135 C C . GLU B 1 114 ? 17.258 6.481 35.591 1.00 63.92 106 GLU B C 1
ATOM 2136 O O . GLU B 1 114 ? 17.947 7.322 36.177 1.00 63.93 106 GLU B O 1
ATOM 2142 N N . GLY B 1 115 ? 15.948 6.342 35.797 1.00 63.11 107 GLY B N 1
ATOM 2143 C CA . GLY B 1 115 ? 15.190 7.264 36.635 1.00 62.36 107 GLY B CA 1
ATOM 2144 C C . GLY B 1 115 ? 14.688 8.475 35.859 1.00 61.61 107 GLY B C 1
ATOM 2145 O O . GLY B 1 115 ? 13.705 9.106 36.258 1.00 61.68 107 GLY B O 1
ATOM 2146 N N . GLU B 1 116 ? 15.363 8.789 34.750 1.00 60.48 108 GLU B N 1
ATOM 2147 C CA . GLU B 1 116 ? 15.029 9.933 33.896 1.00 59.67 108 GLU B CA 1
ATOM 2148 C C . GLU B 1 116 ? 14.095 9.535 32.754 1.00 57.86 108 GLU B C 1
ATOM 2149 O O . GLU B 1 116 ? 13.859 8.349 32.521 1.00 57.74 108 GLU B O 1
ATOM 2155 N N . LEU B 1 117 ? 13.577 10.538 32.042 1.00 55.60 109 LEU B N 1
ATOM 2156 C CA . LEU B 1 117 ? 12.584 10.320 30.988 1.00 53.65 109 LEU B CA 1
ATOM 2157 C C . LEU B 1 117 ? 13.160 10.669 29.626 1.00 52.09 109 LEU B C 1
ATOM 2158 O O . LEU B 1 117 ? 13.935 11.617 29.490 1.00 52.11 109 LEU B O 1
ATOM 2163 N N . VAL B 1 118 ? 12.756 9.900 28.621 1.00 50.10 110 VAL B N 1
ATOM 2164 C CA . VAL B 1 118 ? 13.209 10.092 27.252 1.00 48.52 110 VAL B CA 1
ATOM 2165 C C . VAL B 1 118 ? 11.987 10.088 26.340 1.00 46.95 110 VAL B C 1
ATOM 2166 O O . VAL B 1 118 ? 11.311 9.074 26.187 1.00 46.71 110 VAL B O 1
ATOM 2170 N N . LEU B 1 119 ? 11.711 11.242 25.751 1.00 45.30 111 LEU B N 1
ATOM 2171 C CA . LEU B 1 119 ? 10.586 11.408 24.845 1.00 44.10 111 LEU B CA 1
ATOM 2172 C C . LEU B 1 119 ? 10.832 10.600 23.575 1.00 43.17 111 LEU B C 1
ATOM 2173 O O . LEU B 1 119 ? 11.847 10.789 22.910 1.00 43.27 111 LEU B O 1
ATOM 2178 N N . ASN B 1 120 ? 9.915 9.686 23.265 1.00 41.91 112 ASN B N 1
ATOM 2179 C CA . ASN B 1 120 ? 10.049 8.787 22.115 1.00 41.08 112 ASN B CA 1
ATOM 2180 C C . ASN B 1 120 ? 9.054 9.055 20.995 1.00 40.37 112 ASN B C 1
ATOM 2181 O O . ASN B 1 120 ? 9.320 8.711 19.844 1.00 39.96 112 ASN B O 1
ATOM 2186 N N . ASN B 1 121 ? 7.911 9.649 21.327 1.00 39.57 113 ASN B N 1
ATOM 2187 C CA . ASN B 1 121 ? 6.852 9.868 20.348 1.00 38.94 113 ASN B CA 1
ATOM 2188 C C . ASN B 1 121 ? 5.818 10.881 20.821 1.00 38.12 113 ASN B C 1
ATOM 2189 O O . ASN B 1 121 ? 5.473 10.912 21.999 1.00 38.35 113 ASN B O 1
ATOM 2194 N N . ILE B 1 122 ? 5.325 11.703 19.895 1.00 37.00 114 ILE B N 1
ATOM 2195 C CA . ILE B 1 122 ? 4.245 12.648 20.179 1.00 35.93 114 ILE B CA 1
ATOM 2196 C C . ILE B 1 122 ? 3.263 12.645 19.021 1.00 35.51 114 ILE B C 1
ATOM 2197 O O . ILE B 1 122 ? 3.662 12.832 17.867 1.00 34.97 114 ILE B O 1
ATOM 2202 N N . ARG B 1 123 ? 1.980 12.457 19.340 1.00 34.95 115 ARG B N 1
ATOM 2203 C CA . ARG B 1 123 ? 0.920 12.454 18.340 1.00 34.86 115 ARG B CA 1
ATOM 2204 C C . ARG B 1 123 ? -0.363 13.089 18.881 1.00 34.87 115 ARG B C 1
ATOM 2205 O O . ARG B 1 123 ? -0.416 13.517 20.035 1.00 34.43 115 ARG B O 1
ATOM 2213 N N . PHE B 1 124 ? -1.389 13.157 18.034 1.00 35.19 116 PHE B N 1
ATOM 2214 C CA . PHE B 1 124 ? -2.635 13.840 18.372 1.00 35.89 116 PHE B CA 1
ATOM 2215 C C . PHE B 1 124 ? -3.870 13.107 17.872 1.00 38.08 116 PHE B C 1
ATOM 2216 O O . PHE B 1 124 ? -3.814 12.328 16.921 1.00 38.61 116 PHE B O 1
ATOM 2224 N N . TYR B 1 125 ? -4.988 13.381 18.535 1.00 40.62 117 TYR B N 1
ATOM 2225 C CA . TYR B 1 125 ? -6.290 12.836 18.170 1.00 42.45 117 TYR B CA 1
ATOM 2226 C C . TYR B 1 125 ? -7.354 13.907 18.395 1.00 44.77 117 TYR B C 1
ATOM 2227 O O . TYR B 1 125 ? -7.212 14.758 19.278 1.00 44.67 117 TYR B O 1
ATOM 2236 N N . ASP B 1 126 ? -8.426 13.855 17.609 1.00 47.55 118 ASP B N 1
ATOM 2237 C CA . ASP B 1 126 ? -9.535 14.801 17.762 1.00 49.80 118 ASP B CA 1
ATOM 2238 C C . ASP B 1 126 ? -10.246 14.638 19.111 1.00 50.60 118 ASP B C 1
ATOM 2239 O O . ASP B 1 126 ? -10.625 15.630 19.739 1.00 50.93 118 ASP B O 1
ATOM 2244 N N . GLU B 1 127 ? -10.417 13.388 19.548 1.00 51.49 119 GLU B N 1
ATOM 2245 C CA . GLU B 1 127 ? -11.089 13.083 20.817 1.00 52.09 119 GLU B CA 1
ATOM 2246 C C . GLU B 1 127 ? -10.291 12.101 21.678 1.00 50.85 119 GLU B C 1
ATOM 2247 O O . GLU B 1 127 ? -9.482 11.318 21.167 1.00 51.06 119 GLU B O 1
ATOM 2253 N N . ALA B 1 128 ? -10.543 12.146 22.985 1.00 49.14 120 ALA B N 1
ATOM 2254 C CA . ALA B 1 128 ? -9.823 11.315 23.950 1.00 47.83 120 ALA B CA 1
ATOM 2255 C C . ALA B 1 128 ? -10.185 9.832 23.870 1.00 46.64 120 ALA B C 1
ATOM 2256 O O . ALA B 1 128 ? -9.403 8.987 24.299 1.00 46.26 120 ALA B O 1
ATOM 2258 N N . ALA B 1 129 ? -11.361 9.518 23.330 1.00 45.26 121 ALA B N 1
ATOM 2259 C CA . ALA B 1 129 ? -11.797 8.131 23.201 1.00 44.18 121 ALA B CA 1
ATOM 2260 C C . ALA B 1 129 ? -10.819 7.335 22.347 1.00 43.20 121 ALA B C 1
ATOM 2261 O O . ALA B 1 129 ? -10.196 6.396 22.828 1.00 42.98 121 ALA B O 1
ATOM 2263 N N . LEU B 1 130 ? -10.662 7.737 21.088 1.00 41.92 122 LEU B N 1
ATOM 2264 C CA . LEU B 1 130 ? -9.759 7.051 20.164 1.00 40.93 122 LEU B CA 1
ATOM 2265 C C . LEU B 1 130 ? -8.359 6.834 20.748 1.00 39.97 122 LEU B C 1
ATOM 2266 O O . LEU B 1 130 ? -7.721 5.829 20.463 1.00 40.11 122 LEU B O 1
ATOM 2271 N N . ALA B 1 131 ? -7.888 7.773 21.563 1.00 38.84 123 ALA B N 1
ATOM 2272 C CA . ALA B 1 131 ? -6.545 7.695 22.143 1.00 37.99 123 ALA B CA 1
ATOM 2273 C C . ALA B 1 131 ? -6.422 6.684 23.292 1.00 37.65 123 ALA B C 1
ATOM 2274 O O . ALA B 1 131 ? -5.496 5.874 23.312 1.00 37.09 123 ALA B O 1
ATOM 2276 N N . LYS B 1 132 ? -7.347 6.752 24.247 1.00 37.51 124 LYS B N 1
ATOM 2277 C CA . LYS B 1 132 ? -7.282 5.948 25.471 1.00 37.83 124 LYS B CA 1
ATOM 2278 C C . LYS B 1 132 ? -7.931 4.577 25.310 1.00 37.74 124 LYS B C 1
ATOM 2279 O O . LYS B 1 132 ? -7.610 3.639 26.030 1.00 37.65 124 LYS B O 1
ATOM 2285 N N . ASP B 1 133 ? -8.848 4.466 24.362 1.00 38.09 125 ASP B N 1
ATOM 2286 C CA . ASP B 1 133 ? -9.565 3.219 24.118 1.00 38.54 125 ASP B CA 1
ATOM 2287 C C . ASP B 1 133 ? -8.589 2.053 23.912 1.00 38.53 125 ASP B C 1
ATOM 2288 O O . ASP B 1 133 ? -7.801 2.064 22.970 1.00 38.66 125 ASP B O 1
ATOM 2293 N N . THR B 1 134 ? -8.617 1.071 24.818 1.00 38.35 126 THR B N 1
ATOM 2294 C CA . THR B 1 134 ? -7.942 -0.209 24.565 1.00 38.19 126 THR B CA 1
ATOM 2295 C C . THR B 1 134 ? -8.886 -1.015 23.690 1.00 37.86 126 THR B C 1
ATOM 2296 O O . THR B 1 134 ? -10.011 -0.590 23.431 1.00 38.42 126 THR B O 1
ATOM 2300 N N . GLY B 1 135 ? -8.454 -2.182 23.242 1.00 36.97 127 GLY B N 1
ATOM 2301 C CA . GLY B 1 135 ? -9.253 -2.949 22.300 1.00 36.30 127 GLY B CA 1
ATOM 2302 C C . GLY B 1 135 ? -8.568 -2.973 20.950 1.00 35.60 127 GLY B C 1
ATOM 2303 O O . GLY B 1 135 ? -7.927 -2.003 20.550 1.00 35.35 127 GLY B O 1
ATOM 2304 N N . ALA B 1 136 ? -8.696 -4.104 20.267 1.00 34.77 128 ALA B N 1
ATOM 2305 C CA . ALA B 1 136 ? -7.985 -4.371 19.024 1.00 33.98 128 ALA B CA 1
ATOM 2306 C C . ALA B 1 136 ? -8.310 -3.379 17.912 1.00 34.20 128 ALA B C 1
ATOM 2307 O O . ALA B 1 136 ? -7.413 -2.915 17.214 1.00 34.10 128 ALA B O 1
ATOM 2309 N N . GLU B 1 137 ? -9.591 -3.059 17.754 1.00 34.40 129 GLU B N 1
ATOM 2310 C CA . GLU B 1 137 ? -10.039 -2.192 16.667 1.00 34.78 129 GLU B CA 1
ATOM 2311 C C . GLU B 1 137 ? -9.555 -0.758 16.852 1.00 34.50 129 GLU B C 1
ATOM 2312 O O . GLU B 1 137 ? -9.158 -0.102 15.886 1.00 34.48 129 GLU B O 1
ATOM 2318 N N . ALA B 1 138 ? -9.591 -0.276 18.091 1.00 34.22 130 ALA B N 1
ATOM 2319 C CA . ALA B 1 138 ? -9.099 1.060 18.408 1.00 34.15 130 ALA B CA 1
ATOM 2320 C C . ALA B 1 138 ? -7.614 1.181 18.085 1.00 34.79 130 ALA B C 1
ATOM 2321 O O . ALA B 1 138 ? -7.172 2.204 17.557 1.00 34.89 130 ALA B O 1
ATOM 2323 N N . GLU B 1 139 ? -6.852 0.131 18.390 1.00 35.43 131 GLU B N 1
ATOM 2324 C CA . GLU B 1 139 ? -5.415 0.119 18.120 1.00 36.48 131 GLU B CA 1
ATOM 2325 C C . GLU B 1 139 ? -5.147 0.146 16.616 1.00 35.79 131 GLU B C 1
ATOM 2326 O O . GLU B 1 139 ? -4.229 0.828 16.163 1.00 35.68 131 GLU B O 1
ATOM 2332 N N . ALA B 1 140 ? -5.961 -0.579 15.850 1.00 35.20 132 ALA B N 1
ATOM 2333 C CA . ALA B 1 140 ? -5.817 -0.627 14.397 1.00 35.08 132 ALA B CA 1
ATOM 2334 C C . ALA B 1 140 ? -6.021 0.758 13.780 1.00 35.90 132 ALA B C 1
ATOM 2335 O O . ALA B 1 140 ? -5.251 1.173 12.915 1.00 36.05 132 ALA B O 1
ATOM 2337 N N . LYS B 1 141 ? -7.043 1.476 14.242 1.00 36.65 133 LYS B N 1
ATOM 2338 C CA . LYS B 1 141 ? -7.304 2.835 13.768 1.00 37.57 133 LYS B CA 1
ATOM 2339 C C . LYS B 1 141 ? -6.120 3.753 14.073 1.00 36.68 133 LYS B C 1
ATOM 2340 O O . LYS B 1 141 ? -5.744 4.578 13.243 1.00 36.25 133 LYS B O 1
ATOM 2346 N N . ARG B 1 142 ? -5.532 3.598 15.256 1.00 36.03 134 ARG B N 1
ATOM 2347 C CA . ARG B 1 142 ? -4.365 4.388 15.645 1.00 35.78 134 ARG B CA 1
ATOM 2348 C C . ARG B 1 142 ? -3.155 4.093 14.747 1.00 35.95 134 ARG B C 1
ATOM 2349 O O . ARG B 1 142 ? -2.454 5.010 14.340 1.00 35.88 134 ARG B O 1
ATOM 2357 N N . ASN B 1 143 ? -2.927 2.823 14.420 1.00 36.19 135 ASN B N 1
ATOM 2358 C CA . ASN B 1 143 ? -1.796 2.435 13.566 1.00 36.35 135 ASN B CA 1
ATOM 2359 C C . ASN B 1 143 ? -1.887 2.996 12.141 1.00 36.13 135 ASN B C 1
ATOM 2360 O O . ASN B 1 143 ? -0.879 3.094 11.442 1.00 35.93 135 ASN B O 1
ATOM 2365 N N . GLU B 1 144 ? -3.096 3.350 11.716 1.00 35.84 136 GLU B N 1
ATOM 2366 C CA . GLU B 1 144 ? -3.317 3.931 10.400 1.00 35.94 136 GLU B CA 1
ATOM 2367 C C . GLU B 1 144 ? -3.029 5.432 10.373 1.00 34.99 136 GLU B C 1
ATOM 2368 O O . GLU B 1 144 ? -2.627 5.962 9.341 1.00 34.78 136 GLU B O 1
ATOM 2374 N N . LEU B 1 145 ? -3.253 6.113 11.496 1.00 34.18 137 LEU B N 1
ATOM 2375 C CA . LEU B 1 145 ? -3.087 7.564 11.561 1.00 33.90 137 LEU B CA 1
ATOM 2376 C C . LEU B 1 145 ? -1.625 7.982 11.663 1.00 33.56 137 LEU B C 1
ATOM 2377 O O . LEU B 1 145 ? -0.761 7.194 12.055 1.00 33.62 137 LEU B O 1
ATOM 2382 N N . TYR B 1 146 ? -1.365 9.237 11.309 1.00 33.00 138 TYR B N 1
ATOM 2383 C CA . TYR B 1 146 ? -0.038 9.826 11.433 1.00 32.53 138 TYR B CA 1
ATOM 2384 C C . TYR B 1 146 ? 0.438 9.666 12.865 1.00 32.58 138 TYR B C 1
ATOM 2385 O O . TYR B 1 146 ? -0.222 10.137 13.782 1.00 32.51 138 TYR B O 1
ATOM 2394 N N . THR B 1 147 ? 1.572 8.994 13.048 1.00 32.60 139 THR B N 1
ATOM 2395 C CA . THR B 1 147 ? 2.105 8.716 14.380 1.00 32.62 139 THR B CA 1
ATOM 2396 C C . THR B 1 147 ? 2.995 9.829 14.916 1.00 32.51 139 THR B C 1
ATOM 2397 O O . THR B 1 147 ? 3.457 9.751 16.053 1.00 32.46 139 THR B O 1
ATOM 2401 N N . GLY B 1 148 ? 3.246 10.853 14.105 1.00 32.84 140 GLY B N 1
ATOM 2402 C CA . GLY B 1 148 ? 4.073 11.976 14.516 1.00 33.31 140 GLY B CA 1
ATOM 2403 C C . GLY B 1 148 ? 5.466 11.924 13.920 1.00 33.94 140 GLY B C 1
ATOM 2404 O O . GLY B 1 148 ? 5.900 10.880 13.432 1.00 33.77 140 GLY B O 1
ATOM 2405 N N . PRO B 1 149 ? 6.193 13.038 13.984 1.00 35.24 141 PRO B N 1
ATOM 2406 C CA . PRO B 1 149 ? 7.542 13.091 13.419 1.00 36.98 141 PRO B CA 1
ATOM 2407 C C . PRO B 1 149 ? 8.485 12.303 14.311 1.00 39.25 141 PRO B C 1
ATOM 2408 O O . PRO B 1 149 ? 8.060 11.832 15.366 1.00 39.17 141 PRO B O 1
ATOM 2412 N N . LEU B 1 150 ? 9.736 12.147 13.898 1.00 42.26 142 LEU B N 1
ATOM 2413 C CA . LEU B 1 150 ? 10.714 11.461 14.734 1.00 44.67 142 LEU B CA 1
ATOM 2414 C C . LEU B 1 150 ? 11.227 12.486 15.730 1.00 46.24 142 LEU B C 1
ATOM 2415 O O . LEU B 1 150 ? 11.897 13.450 15.345 1.00 46.35 142 LEU B O 1
ATOM 2420 N N . VAL B 1 151 ? 10.872 12.281 17.002 1.00 48.38 143 VAL B N 1
ATOM 2421 C CA . VAL B 1 151 ? 11.174 13.233 18.074 1.00 50.39 143 VAL B CA 1
ATOM 2422 C C . VAL B 1 151 ? 12.652 13.636 18.156 1.00 52.34 143 VAL B C 1
ATOM 2423 O O . VAL B 1 151 ? 12.969 14.756 18.566 1.00 52.46 143 VAL B O 1
ATOM 2427 N N . HIS B 1 152 ? 13.545 12.724 17.774 1.00 54.70 144 HIS B N 1
ATOM 2428 C CA . HIS B 1 152 ? 14.991 12.975 17.810 1.00 56.88 144 HIS B CA 1
ATOM 2429 C C . HIS B 1 152 ? 15.471 14.012 16.782 1.00 56.48 144 HIS B C 1
ATOM 2430 O O . HIS B 1 152 ? 16.405 14.767 17.054 1.00 56.40 144 HIS B O 1
ATOM 2437 N N . GLU B 1 153 ? 14.832 14.041 15.614 1.00 56.28 145 GLU B N 1
ATOM 2438 C CA . GLU B 1 153 ? 15.181 14.991 14.551 1.00 56.25 145 GLU B CA 1
ATOM 2439 C C . GLU B 1 153 ? 14.606 16.396 14.775 1.00 55.81 145 GLU B C 1
ATOM 2440 O O . GLU B 1 153 ? 14.998 17.344 14.089 1.00 55.83 145 GLU B O 1
ATOM 2446 N N . LEU B 1 154 ? 13.672 16.523 15.715 1.00 55.28 146 LEU B N 1
ATOM 2447 C CA . LEU B 1 154 ? 13.027 17.806 16.007 1.00 54.97 146 LEU B CA 1
ATOM 2448 C C . LEU B 1 154 ? 14.021 18.897 16.423 1.00 55.36 146 LEU B C 1
ATOM 2449 O O . LEU B 1 154 ? 15.038 18.622 17.062 1.00 55.35 146 LEU B O 1
ATOM 2454 N N . ASP B 1 155 ? 13.704 20.133 16.041 1.00 55.78 147 ASP B N 1
ATOM 2455 C CA . ASP B 1 155 ? 14.454 21.317 16.459 1.00 56.13 147 ASP B CA 1
ATOM 2456 C C . ASP B 1 155 ? 14.562 21.302 17.978 1.00 56.17 147 ASP B C 1
ATOM 2457 O O . ASP B 1 155 ? 13.553 21.169 18.669 1.00 55.94 147 ASP B O 1
ATOM 2462 N N . TYR B 1 156 ? 15.785 21.424 18.489 1.00 56.26 148 TYR B N 1
ATOM 2463 C CA . TYR B 1 156 ? 16.039 21.230 19.924 1.00 56.44 148 TYR B CA 1
ATOM 2464 C C . TYR B 1 156 ? 15.357 22.269 20.817 1.00 54.48 148 TYR B C 1
ATOM 2465 O O . TYR B 1 156 ? 15.049 21.977 21.969 1.00 54.33 148 TYR B O 1
ATOM 2474 N N . ASP B 1 157 ? 15.139 23.476 20.299 1.00 52.39 149 ASP B N 1
ATOM 2475 C CA . ASP B 1 157 ? 14.412 24.506 21.043 1.00 50.78 149 ASP B CA 1
ATOM 2476 C C . ASP B 1 157 ? 12.950 24.110 21.271 1.00 49.05 149 ASP B C 1
ATOM 2477 O O . ASP B 1 157 ? 12.402 24.348 22.347 1.00 48.74 149 ASP B O 1
ATOM 2482 N N . LEU B 1 158 ? 12.325 23.517 20.252 1.00 46.88 150 LEU B N 1
ATOM 2483 C CA . LEU B 1 158 ? 10.962 23.001 20.375 1.00 45.23 150 LEU B CA 1
ATOM 2484 C C . LEU B 1 158 ? 10.917 21.778 21.285 1.00 44.00 150 LEU B C 1
ATOM 2485 O O . LEU B 1 158 ? 9.960 21.602 22.034 1.00 43.78 150 LEU B O 1
ATOM 2490 N N . LEU B 1 159 ? 11.943 20.933 21.214 1.00 42.79 151 LEU B N 1
ATOM 2491 C CA . LEU B 1 159 ? 11.998 19.736 22.048 1.00 42.07 151 LEU B CA 1
ATOM 2492 C C . LEU B 1 159 ? 12.131 20.118 23.522 1.00 41.42 151 LEU B C 1
ATOM 2493 O O . LEU B 1 159 ? 11.498 19.510 24.381 1.00 40.86 151 LEU B O 1
ATOM 2498 N N . ASN B 1 160 ? 12.940 21.137 23.803 1.00 40.82 152 ASN B N 1
ATOM 2499 C CA . ASN B 1 160 ? 13.054 21.676 25.152 1.00 40.55 152 ASN B CA 1
ATOM 2500 C C . ASN B 1 160 ? 11.681 22.105 25.651 1.00 40.12 152 ASN B C 1
ATOM 2501 O O . ASN B 1 160 ? 11.231 21.652 26.702 1.00 40.24 152 ASN B O 1
ATOM 2506 N N . CYS B 1 161 ? 11.015 22.959 24.869 1.00 39.62 153 CYS B N 1
ATOM 2507 C CA . CYS B 1 161 ? 9.706 23.505 25.238 1.00 39.01 153 CYS B CA 1
ATOM 2508 C C . CYS B 1 161 ? 8.628 22.450 25.503 1.00 38.94 153 CYS B C 1
ATOM 2509 O O . CYS B 1 161 ? 7.747 22.674 26.333 1.00 39.19 153 CYS B O 1
ATOM 2512 N N . VAL B 1 162 ? 8.687 21.317 24.804 1.00 38.53 154 VAL B N 1
ATOM 2513 C CA . VAL B 1 162 ? 7.724 20.238 25.024 1.00 38.38 154 VAL B CA 1
ATOM 2514 C C . VAL B 1 162 ? 8.019 19.510 26.332 1.00 39.17 154 VAL B C 1
ATOM 2515 O O . VAL B 1 162 ? 7.097 19.132 27.051 1.00 38.77 154 VAL B O 1
ATOM 2519 N N . MET B 1 163 ? 9.301 19.304 26.626 1.00 40.37 155 MET B N 1
ATOM 2520 C CA . MET B 1 163 ? 9.713 18.668 27.876 1.00 41.57 155 MET B CA 1
ATOM 2521 C C . MET B 1 163 ? 9.381 19.541 29.084 1.00 41.34 155 MET B C 1
ATOM 2522 O O . MET B 1 163 ? 8.966 19.029 30.115 1.00 41.08 155 MET B O 1
ATOM 2527 N N . THR B 1 164 ? 9.561 20.852 28.954 1.00 41.32 156 THR B N 1
ATOM 2528 C CA . THR B 1 164 ? 9.156 21.787 29.998 1.00 41.48 156 THR B CA 1
ATOM 2529 C C . THR B 1 164 ? 7.647 21.711 30.164 1.00 41.69 156 THR B C 1
ATOM 2530 O O . THR B 1 164 ? 7.137 21.648 31.280 1.00 41.49 156 THR B O 1
ATOM 2534 N N . TYR B 1 165 ? 6.945 21.725 29.034 1.00 42.13 157 TYR B N 1
ATOM 2535 C CA . TYR B 1 165 ? 5.490 21.612 29.009 1.00 42.70 157 TYR B CA 1
ATOM 2536 C C . TYR B 1 165 ? 5.011 20.380 29.790 1.00 43.19 157 TYR B C 1
ATOM 2537 O O . TYR B 1 165 ? 4.020 20.452 30.513 1.00 43.32 157 TYR B O 1
ATOM 2546 N N . LEU B 1 166 ? 5.729 19.266 29.660 1.00 43.73 158 LEU B N 1
ATOM 2547 C CA . LEU B 1 166 ? 5.362 18.025 30.342 1.00 44.21 158 LEU B CA 1
ATOM 2548 C C . LEU B 1 166 ? 5.747 18.046 31.822 1.00 45.46 158 LEU B C 1
ATOM 2549 O O . LEU B 1 166 ? 4.963 17.630 32.670 1.00 45.37 158 LEU B O 1
ATOM 2554 N N . GLU B 1 167 ? 6.955 18.526 32.117 1.00 47.01 159 GLU B N 1
ATOM 2555 C CA . GLU B 1 167 ? 7.462 18.618 33.492 1.00 48.39 159 GLU B CA 1
ATOM 2556 C C . GLU B 1 167 ? 6.621 19.545 34.375 1.00 48.37 159 GLU B C 1
ATOM 2557 O O . GLU B 1 167 ? 6.593 19.384 35.596 1.00 48.36 159 GLU B O 1
ATOM 2563 N N . LYS B 1 168 ? 5.953 20.516 33.756 1.00 48.61 160 LYS B N 1
ATOM 2564 C CA . LYS B 1 168 ? 5.090 21.456 34.474 1.00 49.05 160 LYS B CA 1
ATOM 2565 C C . LYS B 1 168 ? 3.832 20.762 34.995 1.00 48.07 160 LYS B C 1
ATOM 2566 O O . LYS B 1 168 ? 3.312 21.119 36.052 1.00 47.94 160 LYS B O 1
ATOM 2572 N N . ARG B 1 169 ? 3.356 19.771 34.245 1.00 47.06 161 ARG B N 1
ATOM 2573 C CA . ARG B 1 169 ? 2.152 19.020 34.600 1.00 46.28 161 ARG B CA 1
ATOM 2574 C C . ARG B 1 169 ? 2.405 17.811 35.516 1.00 45.74 161 ARG B C 1
ATOM 2575 O O . ARG B 1 169 ? 1.498 17.011 35.752 1.00 45.41 161 ARG B O 1
ATOM 2583 N N . GLY B 1 170 ? 3.625 17.681 36.031 1.00 45.35 162 GLY B N 1
ATOM 2584 C CA . GLY B 1 170 ? 3.962 16.609 36.955 1.00 45.49 162 GLY B CA 1
ATOM 2585 C C . GLY B 1 170 ? 4.544 15.370 36.294 1.00 45.71 162 GLY B C 1
ATOM 2586 O O . GLY B 1 170 ? 4.883 14.408 36.983 1.00 45.94 162 GLY B O 1
ATOM 2587 N N . VAL B 1 171 ? 4.650 15.389 34.967 1.00 45.93 163 VAL B N 1
ATOM 2588 C CA . VAL B 1 171 ? 5.266 14.303 34.213 1.00 46.06 163 VAL B CA 1
ATOM 2589 C C . VAL B 1 171 ? 6.776 14.532 34.209 1.00 47.74 163 VAL B C 1
ATOM 2590 O O . VAL B 1 171 ? 7.340 15.086 33.259 1.00 47.31 163 VAL B O 1
ATOM 2594 N N . ASP B 1 172 ? 7.418 14.108 35.294 1.00 49.95 164 ASP B N 1
ATOM 2595 C CA . ASP B 1 172 ? 8.848 14.352 35.497 1.00 52.10 164 ASP B CA 1
ATOM 2596 C C . ASP B 1 172 ? 9.550 13.111 36.051 1.00 53.36 164 ASP B C 1
ATOM 2597 O O . ASP B 1 172 ? 8.945 12.041 36.144 1.00 53.38 164 ASP B O 1
ATOM 2602 N N . GLU B 1 173 ? 10.827 13.274 36.411 1.00 55.01 165 GLU B N 1
ATOM 2603 C CA . GLU B 1 173 ? 11.664 12.182 36.928 1.00 56.35 165 GLU B CA 1
ATOM 2604 C C . GLU B 1 173 ? 11.159 11.615 38.257 1.00 56.42 165 GLU B C 1
ATOM 2605 O O . GLU B 1 173 ? 11.485 10.484 38.619 1.00 56.59 165 GLU B O 1
ATOM 2611 N N . LYS B 1 174 ? 10.362 12.404 38.971 1.00 56.54 166 LYS B N 1
ATOM 2612 C CA . LYS B 1 174 ? 9.736 11.971 40.219 1.00 56.63 166 LYS B CA 1
ATOM 2613 C C . LYS B 1 174 ? 8.577 11.008 39.950 1.00 55.92 166 LYS B C 1
ATOM 2614 O O . LYS B 1 174 ? 8.263 10.158 40.786 1.00 56.07 166 LYS B O 1
ATOM 2620 N N . LEU B 1 175 ? 7.942 11.153 38.788 1.00 54.94 167 LEU B N 1
ATOM 2621 C CA . LEU B 1 175 ? 6.840 10.277 38.400 1.00 54.23 167 LEU B CA 1
ATOM 2622 C C . LEU B 1 175 ? 7.365 8.994 37.775 1.00 53.54 167 LEU B C 1
ATOM 2623 O O . LEU B 1 175 ? 6.884 7.907 38.085 1.00 53.15 167 LEU B O 1
ATOM 2628 N N . GLY B 1 176 ? 8.352 9.129 36.895 1.00 53.01 168 GLY B N 1
ATOM 2629 C CA . GLY B 1 176 ? 9.037 7.984 36.319 1.00 52.85 168 GLY B CA 1
ATOM 2630 C C . GLY B 1 176 ? 9.624 7.081 37.389 1.00 52.53 168 GLY B C 1
ATOM 2631 O O . GLY B 1 176 ? 9.765 5.880 37.183 1.00 52.47 168 GLY B O 1
ATOM 2632 N N . GLU B 1 177 ? 9.959 7.671 38.536 1.00 52.09 169 GLU B N 1
ATOM 2633 C CA . GLU B 1 177 ? 10.456 6.924 39.686 1.00 51.89 169 GLU B CA 1
ATOM 2634 C C . GLU B 1 177 ? 9.338 6.099 40.322 1.00 49.58 169 GLU B C 1
ATOM 2635 O O . GLU B 1 177 ? 9.540 4.931 40.639 1.00 49.31 169 GLU B O 1
ATOM 2641 N N . PHE B 1 178 ? 8.171 6.712 40.514 1.00 47.11 170 PHE B N 1
ATOM 2642 C CA . PHE B 1 178 ? 7.019 6.013 41.084 1.00 45.15 170 PHE B CA 1
ATOM 2643 C C . PHE B 1 178 ? 6.641 4.809 40.226 1.00 44.37 170 PHE B C 1
ATOM 2644 O O . PHE B 1 178 ? 6.637 3.684 40.706 1.00 44.12 170 PHE B O 1
ATOM 2652 N N . VAL B 1 179 ? 6.334 5.064 38.955 1.00 43.36 171 VAL B N 1
ATOM 2653 C CA . VAL B 1 179 ? 5.946 4.023 37.997 1.00 42.47 171 VAL B CA 1
ATOM 2654 C C . VAL B 1 179 ? 6.837 2.782 38.085 1.00 42.42 171 VAL B C 1
ATOM 2655 O O . VAL B 1 179 ? 6.328 1.661 38.116 1.00 42.56 171 VAL B O 1
ATOM 2659 N N . VAL B 1 180 ? 8.155 2.988 38.107 1.00 42.35 172 VAL B N 1
ATOM 2660 C CA . VAL B 1 180 ? 9.117 1.887 38.213 1.00 42.48 172 VAL B CA 1
ATOM 2661 C C . VAL B 1 180 ? 8.916 1.086 39.500 1.00 42.92 172 VAL B C 1
ATOM 2662 O O . VAL B 1 180 ? 8.717 -0.126 39.453 1.00 42.96 172 VAL B O 1
ATOM 2666 N N . LEU B 1 181 ? 8.984 1.770 40.640 1.00 43.34 173 LEU B N 1
ATOM 2667 C CA . LEU B 1 181 ? 8.823 1.130 41.948 1.00 43.72 173 LEU B CA 1
ATOM 2668 C C . LEU B 1 181 ? 7.450 0.479 42.108 1.00 43.31 173 LEU B C 1
ATOM 2669 O O . LEU B 1 181 ? 7.340 -0.598 42.698 1.00 43.19 173 LEU B O 1
ATOM 2674 N N . TYR B 1 182 ? 6.410 1.129 41.587 1.00 42.91 174 TYR B N 1
ATOM 2675 C CA . TYR B 1 182 ? 5.054 0.599 41.675 1.00 42.75 174 TYR B CA 1
ATOM 2676 C C . TYR B 1 182 ? 4.885 -0.688 40.868 1.00 42.94 174 TYR B C 1
ATOM 2677 O O . TYR B 1 182 ? 4.184 -1.596 41.299 1.00 42.83 174 TYR B O 1
ATOM 2686 N N . SER B 1 183 ? 5.512 -0.762 39.699 1.00 43.12 175 SER B N 1
ATOM 2687 C CA . SER B 1 183 ? 5.368 -1.938 38.844 1.00 43.58 175 SER B CA 1
ATOM 2688 C C . SER B 1 183 ? 6.134 -3.134 39.418 1.00 43.90 175 SER B C 1
ATOM 2689 O O . SER B 1 183 ? 5.721 -4.274 39.226 1.00 43.67 175 SER B O 1
ATOM 2692 N N . PHE B 1 184 ? 7.233 -2.875 40.128 1.00 44.37 176 PHE B N 1
ATOM 2693 C CA . PHE B 1 184 ? 7.943 -3.930 40.862 1.00 44.91 176 PHE B CA 1
ATOM 2694 C C . PHE B 1 184 ? 7.026 -4.523 41.924 1.00 44.25 176 PHE B C 1
ATOM 2695 O O . PHE B 1 184 ? 6.995 -5.737 42.118 1.00 44.28 176 PHE B O 1
ATOM 2703 N N . TRP B 1 185 ? 6.280 -3.654 42.603 1.00 43.66 177 TRP B N 1
ATOM 2704 C CA . TRP B 1 185 ? 5.388 -4.074 43.679 1.00 43.20 177 TRP B CA 1
ATOM 2705 C C . TRP B 1 185 ? 4.230 -4.916 43.164 1.00 43.23 177 TRP B C 1
ATOM 2706 O O . TRP B 1 185 ? 3.954 -5.988 43.695 1.00 43.08 177 TRP B O 1
ATOM 2717 N N . ALA B 1 186 ? 3.545 -4.407 42.144 1.00 43.22 178 ALA B N 1
ATOM 2718 C CA . ALA B 1 186 ? 2.401 -5.094 41.551 1.00 43.29 178 ALA B CA 1
ATOM 2719 C C . ALA B 1 186 ? 2.809 -6.444 40.962 1.00 43.51 178 ALA B C 1
ATOM 2720 O O . ALA B 1 186 ? 2.037 -7.399 40.994 1.00 43.32 178 ALA B O 1
ATOM 2722 N N . GLU B 1 187 ? 4.029 -6.514 40.438 1.00 44.03 179 GLU B N 1
ATOM 2723 C CA . GLU B 1 187 ? 4.551 -7.740 39.836 1.00 44.95 179 GLU B CA 1
ATOM 2724 C C . GLU B 1 187 ? 4.834 -8.825 40.880 1.00 43.83 179 GLU B C 1
ATOM 2725 O O . GLU B 1 187 ? 4.710 -10.013 40.590 1.00 43.91 179 GLU B O 1
ATOM 2731 N N . GLN B 1 188 ? 5.228 -8.418 42.082 1.00 42.74 180 GLN B N 1
ATOM 2732 C CA . GLN B 1 188 ? 5.422 -9.361 43.180 1.00 41.84 180 GLN B CA 1
ATOM 2733 C C . GLN B 1 188 ? 4.074 -9.933 43.614 1.00 41.83 180 GLN B C 1
ATOM 2734 O O . GLN B 1 188 ? 3.970 -11.123 43.895 1.00 41.95 180 GLN B O 1
ATOM 2740 N N . GLN B 1 189 ? 3.050 -9.078 43.658 1.00 41.89 181 GLN B N 1
ATOM 2741 C CA . GLN B 1 189 ? 1.699 -9.485 44.054 1.00 42.03 181 GLN B CA 1
ATOM 2742 C C . GLN B 1 189 ? 1.096 -10.494 43.083 1.00 40.37 181 GLN B C 1
ATOM 2743 O O . GLN B 1 189 ? 0.537 -11.503 43.501 1.00 40.31 181 GLN B O 1
ATOM 2749 N N . ASP B 1 190 ? 1.200 -10.204 41.790 1.00 38.57 182 ASP B N 1
ATOM 2750 C CA . ASP B 1 190 ? 0.692 -11.095 40.751 1.00 37.15 182 ASP B CA 1
ATOM 2751 C C . ASP B 1 190 ? 1.435 -12.427 40.735 1.00 35.89 182 ASP B C 1
ATOM 2752 O O . ASP B 1 190 ? 0.828 -13.459 40.471 1.00 35.70 182 ASP B O 1
ATOM 2757 N N . TYR B 1 191 ? 2.738 -12.397 41.015 1.00 34.49 183 TYR B N 1
ATOM 2758 C CA . TYR B 1 191 ? 3.545 -13.617 41.074 1.00 33.75 183 TYR B CA 1
ATOM 2759 C C . TYR B 1 191 ? 3.095 -14.507 42.231 1.00 33.41 183 TYR B C 1
ATOM 2760 O O . TYR B 1 191 ? 3.063 -15.726 42.101 1.00 32.90 183 TYR B O 1
ATOM 2769 N N . GLU B 1 192 ? 2.741 -13.889 43.355 1.00 33.28 184 GLU B N 1
ATOM 2770 C CA . GLU B 1 192 ? 2.251 -14.626 44.522 1.00 33.58 184 GLU B CA 1
ATOM 2771 C C . GLU B 1 192 ? 0.891 -15.264 44.245 1.00 32.63 184 GLU B C 1
ATOM 2772 O O . GLU B 1 192 ? 0.651 -16.405 44.628 1.00 32.83 184 GLU B O 1
ATOM 2778 N N . ALA B 1 193 ? 0.010 -14.518 43.583 1.00 31.33 185 ALA B N 1
ATOM 2779 C CA . ALA B 1 193 ? -1.309 -15.017 43.190 1.00 30.78 185 ALA B CA 1
ATOM 2780 C C . ALA B 1 193 ? -1.184 -16.086 42.102 1.00 30.76 185 ALA B C 1
ATOM 2781 O O . ALA B 1 193 ? -2.038 -16.962 41.977 1.00 30.93 185 ALA B O 1
ATOM 2783 N N . TRP B 1 194 ? -0.111 -16.000 41.321 1.00 30.43 186 TRP B N 1
ATOM 2784 C CA . TRP B 1 194 ? 0.192 -16.970 40.274 1.00 30.16 186 TRP B CA 1
ATOM 2785 C C . TRP B 1 194 ? 0.565 -18.327 40.870 1.00 29.91 186 TRP B C 1
ATOM 2786 O O . TRP B 1 194 ? 0.135 -19.363 40.371 1.00 29.13 186 TRP B O 1
ATOM 2797 N N . LEU B 1 195 ? 1.367 -18.306 41.935 1.00 29.95 187 LEU B N 1
ATOM 2798 C CA . LEU B 1 195 ? 1.778 -19.520 42.642 1.00 29.75 187 LEU B CA 1
ATOM 2799 C C . LEU B 1 195 ? 0.603 -20.106 43.412 1.00 30.07 187 LEU B C 1
ATOM 2800 O O . LEU B 1 195 ? 0.476 -21.323 43.538 1.00 29.43 187 LEU B O 1
ATOM 2805 N N . THR B 1 196 ? -0.241 -19.231 43.945 1.00 30.62 188 THR B N 1
ATOM 2806 C CA . THR B 1 196 ? -1.436 -19.653 44.655 1.00 31.63 188 THR B CA 1
ATOM 2807 C C . THR B 1 196 ? -2.371 -20.344 43.676 1.00 31.53 188 THR B C 1
ATOM 2808 O O . THR B 1 196 ? -2.889 -21.429 43.957 1.00 31.45 188 THR B O 1
ATOM 2812 N N . THR B 1 197 ? -2.561 -19.719 42.517 1.00 31.53 189 THR B N 1
ATOM 2813 C CA . THR B 1 197 ? -3.392 -20.286 41.466 1.00 31.28 189 THR B CA 1
ATOM 2814 C C . THR B 1 197 ? -2.838 -21.629 41.010 1.00 31.92 189 THR B C 1
ATOM 2815 O O . THR B 1 197 ? -3.581 -22.604 40.934 1.00 32.05 189 THR B O 1
ATOM 2819 N N . MET B 1 198 ? -1.542 -21.679 40.708 1.00 32.50 190 MET B N 1
ATOM 2820 C CA . MET B 1 198 ? -0.917 -22.916 40.234 1.00 32.99 190 MET B CA 1
ATOM 2821 C C . MET B 1 198 ? -0.974 -24.014 41.295 1.00 33.27 190 MET B C 1
ATOM 2822 O O . MET B 1 198 ? -1.137 -25.190 40.968 1.00 32.45 190 MET B O 1
ATOM 2827 N N . ASN B 1 199 ? -0.828 -23.625 42.559 1.00 34.20 191 ASN B N 1
ATOM 2828 C CA . ASN B 1 199 ? -0.920 -24.569 43.669 1.00 35.21 191 ASN B CA 1
ATOM 2829 C C . ASN B 1 199 ? -2.326 -25.154 43.736 1.00 36.47 191 ASN B C 1
ATOM 2830 O O . ASN B 1 199 ? -2.505 -26.371 43.698 1.00 36.37 191 ASN B O 1
ATOM 2835 N N . LYS B 1 200 ? -3.322 -24.276 43.825 1.00 38.18 192 LYS B N 1
ATOM 2836 C CA . LYS B 1 200 ? -4.723 -24.687 43.764 1.00 39.89 192 LYS B CA 1
ATOM 2837 C C . LYS B 1 200 ? -4.941 -25.623 42.581 1.00 39.87 192 LYS B C 1
ATOM 2838 O O . LYS B 1 200 ? -5.651 -26.617 42.691 1.00 40.28 192 LYS B O 1
ATOM 2844 N N . PHE B 1 201 ? -4.310 -25.296 41.457 1.00 40.08 193 PHE B N 1
ATOM 2845 C CA . PHE B 1 201 ? -4.447 -26.052 40.214 1.00 40.17 193 PHE B CA 1
ATOM 2846 C C . PHE B 1 201 ? -3.929 -27.486 40.320 1.00 41.22 193 PHE B C 1
ATOM 2847 O O . PHE B 1 201 ? -4.508 -28.399 39.736 1.00 41.24 193 PHE B O 1
ATOM 2855 N N . ALA B 1 202 ? -2.837 -27.674 41.058 1.00 42.53 194 ALA B N 1
ATOM 2856 C CA . ALA B 1 202 ? -2.174 -28.976 41.174 1.00 43.66 194 ALA B CA 1
ATOM 2857 C C . ALA B 1 202 ? -2.627 -29.824 42.368 1.00 45.02 194 ALA B C 1
ATOM 2858 O O . ALA B 1 202 ? -2.053 -30.890 42.614 1.00 44.93 194 ALA B O 1
ATOM 2860 N N . SER B 1 203 ? -3.644 -29.374 43.103 1.00 46.87 195 SER B N 1
ATOM 2861 C CA . SER B 1 203 ? -4.135 -30.129 44.262 1.00 48.39 195 SER B CA 1
ATOM 2862 C C . SER B 1 203 ? -5.656 -30.313 44.238 1.00 49.20 195 SER B C 1
ATOM 2863 O O . SER B 1 203 ? -6.350 -29.882 43.313 1.00 49.81 195 SER B O 1
ATOM 2867 N N . SER C 1 23 ? -1.160 -14.833 -19.057 1.00 58.88 15 SER C N 1
ATOM 2868 C CA . SER C 1 23 ? -0.310 -13.608 -19.119 1.00 58.68 15 SER C CA 1
ATOM 2869 C C . SER C 1 23 ? 1.160 -13.952 -19.351 1.00 57.94 15 SER C C 1
ATOM 2870 O O . SER C 1 23 ? 1.689 -13.741 -20.448 1.00 58.34 15 SER C O 1
ATOM 2873 N N . ASP C 1 24 ? 1.811 -14.469 -18.308 1.00 56.49 16 ASP C N 1
ATOM 2874 C CA . ASP C 1 24 ? 3.242 -14.748 -18.342 1.00 55.24 16 ASP C CA 1
ATOM 2875 C C . ASP C 1 24 ? 3.490 -16.240 -18.557 1.00 53.14 16 ASP C C 1
ATOM 2876 O O . ASP C 1 24 ? 3.304 -17.053 -17.644 1.00 52.78 16 ASP C O 1
ATOM 2881 N N . ALA C 1 25 ? 3.911 -16.585 -19.774 1.00 50.66 17 ALA C N 1
ATOM 2882 C CA . ALA C 1 25 ? 4.210 -17.968 -20.134 1.00 48.74 17 ALA C CA 1
ATOM 2883 C C . ALA C 1 25 ? 5.415 -18.509 -19.366 1.00 47.35 17 ALA C C 1
ATOM 2884 O O . ALA C 1 25 ? 5.455 -19.688 -19.026 1.00 47.04 17 ALA C O 1
ATOM 2886 N N . ALA C 1 26 ? 6.393 -17.647 -19.101 1.00 45.73 18 ALA C N 1
ATOM 2887 C CA . ALA C 1 26 ? 7.582 -18.039 -18.341 1.00 44.58 18 ALA C CA 1
ATOM 2888 C C . ALA C 1 26 ? 7.257 -18.448 -16.899 1.00 43.16 18 ALA C C 1
ATOM 2889 O O . ALA C 1 26 ? 7.845 -19.398 -16.382 1.00 43.23 18 ALA C O 1
ATOM 2891 N N . LEU C 1 27 ? 6.326 -17.741 -16.259 1.00 41.40 19 LEU C N 1
ATOM 2892 C CA . LEU C 1 27 ? 5.933 -18.059 -14.886 1.00 40.13 19 LEU C CA 1
ATOM 2893 C C . LEU C 1 27 ? 5.093 -19.331 -14.836 1.00 39.51 19 LEU C C 1
ATOM 2894 O O . LEU C 1 27 ? 5.220 -20.124 -13.910 1.00 39.48 19 LEU C O 1
ATOM 2899 N N . ALA C 1 28 ? 4.228 -19.511 -15.828 1.00 38.83 20 ALA C N 1
ATOM 2900 C CA . ALA C 1 28 ? 3.431 -20.728 -15.938 1.00 38.30 20 ALA C CA 1
ATOM 2901 C C . ALA C 1 28 ? 4.335 -21.949 -16.112 1.00 38.66 20 ALA C C 1
ATOM 2902 O O . ALA C 1 28 ? 4.049 -23.015 -15.575 1.00 38.59 20 ALA C O 1
ATOM 2904 N N . ASP C 1 29 ? 5.430 -21.775 -16.851 1.00 39.11 21 ASP C N 1
ATOM 2905 C CA . ASP C 1 29 ? 6.386 -22.849 -17.106 1.00 39.64 21 ASP C CA 1
ATOM 2906 C C . ASP C 1 29 ? 7.191 -23.190 -15.867 1.00 39.22 21 ASP C C 1
ATOM 2907 O O . ASP C 1 29 ? 7.455 -24.356 -15.604 1.00 39.26 21 ASP C O 1
ATOM 2912 N N . ALA C 1 30 ? 7.592 -22.164 -15.121 1.00 38.89 22 ALA C N 1
ATOM 2913 C CA . ALA C 1 30 ? 8.380 -22.352 -13.906 1.00 38.60 22 ALA C CA 1
ATOM 2914 C C . ALA C 1 30 ? 7.573 -23.091 -12.846 1.00 38.41 22 ALA C C 1
ATOM 2915 O O . ALA C 1 30 ? 8.076 -24.022 -12.223 1.00 38.26 22 ALA C O 1
ATOM 2917 N N . THR C 1 31 ? 6.320 -22.676 -12.662 1.00 38.31 23 THR C N 1
ATOM 2918 C CA . THR C 1 31 ? 5.419 -23.296 -11.686 1.00 38.36 23 THR C CA 1
ATOM 2919 C C . THR C 1 31 ? 4.988 -24.693 -12.107 1.00 38.29 23 THR C C 1
ATOM 2920 O O . THR C 1 31 ? 4.767 -25.557 -11.262 1.00 38.04 23 THR C O 1
ATOM 2924 N N . ARG C 1 32 ? 4.839 -24.898 -13.411 1.00 38.23 24 ARG C N 1
ATOM 2925 C CA . ARG C 1 32 ? 4.466 -26.203 -13.943 1.00 38.25 24 ARG C CA 1
ATOM 2926 C C . ARG C 1 32 ? 5.578 -27.203 -13.652 1.00 37.64 24 ARG C C 1
ATOM 2927 O O . ARG C 1 32 ? 5.321 -28.291 -13.157 1.00 36.63 24 ARG C O 1
ATOM 2935 N N . ARG C 1 33 ? 6.817 -26.810 -13.936 1.00 37.50 25 ARG C N 1
ATOM 2936 C CA . ARG C 1 33 ? 7.972 -27.669 -13.685 1.00 37.71 25 ARG C CA 1
ATOM 2937 C C . ARG C 1 33 ? 8.121 -28.000 -12.207 1.00 36.28 25 ARG C C 1
ATOM 2938 O O . ARG C 1 33 ? 8.341 -29.153 -11.867 1.00 35.76 25 ARG C O 1
ATOM 2946 N N . GLU C 1 34 ? 7.990 -26.994 -11.341 1.00 34.93 26 GLU C N 1
ATOM 2947 C CA . GLU C 1 34 ? 8.078 -27.194 -9.895 1.00 34.28 26 GLU C CA 1
ATOM 2948 C C . GLU C 1 34 ? 7.038 -28.201 -9.427 1.00 32.98 26 GLU C C 1
ATOM 2949 O O . GLU C 1 34 ? 7.348 -29.114 -8.675 1.00 31.88 26 GLU C O 1
ATOM 2955 N N . LEU C 1 35 ? 5.802 -28.016 -9.882 1.00 32.35 27 LEU C N 1
ATOM 2956 C CA . LEU C 1 35 ? 4.715 -28.942 -9.584 1.00 32.38 27 LEU C CA 1
ATOM 2957 C C . LEU C 1 35 ? 5.097 -30.360 -10.002 1.00 32.58 27 LEU C C 1
ATOM 2958 O O . LEU C 1 35 ? 4.914 -31.299 -9.238 1.00 31.73 27 LEU C O 1
ATOM 2963 N N . GLU C 1 36 ? 5.650 -30.494 -11.205 1.00 33.34 28 GLU C N 1
ATOM 2964 C CA . GLU C 1 36 ? 6.091 -31.787 -11.726 1.00 34.64 28 GLU C CA 1
ATOM 2965 C C . GLU C 1 36 ? 7.246 -32.363 -10.899 1.00 35.78 28 GLU C C 1
ATOM 2966 O O . GLU C 1 36 ? 7.305 -33.571 -10.675 1.00 35.39 28 GLU C O 1
ATOM 2972 N N . GLU C 1 37 ? 8.151 -31.500 -10.437 1.00 37.60 29 GLU C N 1
ATOM 2973 C CA . GLU C 1 37 ? 9.264 -31.926 -9.583 1.00 39.60 29 GLU C CA 1
ATOM 2974 C C . GLU C 1 37 ? 8.734 -32.456 -8.249 1.00 40.01 29 GLU C C 1
ATOM 2975 O O . GLU C 1 37 ? 9.186 -33.491 -7.769 1.00 39.93 29 GLU C O 1
ATOM 2981 N N . GLU C 1 38 ? 7.770 -31.738 -7.671 1.00 40.89 30 GLU C N 1
ATOM 2982 C CA . GLU C 1 38 ? 7.199 -32.071 -6.364 1.00 41.75 30 GLU C CA 1
ATOM 2983 C C . GLU C 1 38 ? 6.351 -33.340 -6.410 1.00 43.17 30 GLU C C 1
ATOM 2984 O O . GLU C 1 38 ? 6.462 -34.198 -5.536 1.00 43.11 30 GLU C O 1
ATOM 2990 N N . MET C 1 39 ? 5.499 -33.435 -7.429 1.00 44.87 31 MET C N 1
ATOM 2991 C CA . MET C 1 39 ? 4.608 -34.581 -7.622 1.00 46.29 31 MET C CA 1
ATOM 2992 C C . MET C 1 39 ? 5.371 -35.870 -7.922 1.00 47.17 31 MET C C 1
ATOM 2993 O O . MET C 1 39 ? 4.829 -36.963 -7.747 1.00 47.02 31 MET C O 1
ATOM 2998 N N . GLY C 1 40 ? 6.613 -35.733 -8.389 1.00 48.35 32 GLY C N 1
ATOM 2999 C CA . GLY C 1 40 ? 7.436 -36.867 -8.771 1.00 49.41 32 GLY C CA 1
ATOM 3000 C C . GLY C 1 40 ? 8.453 -37.304 -7.733 1.00 50.26 32 GLY C C 1
ATOM 3001 O O . GLY C 1 40 ? 9.070 -38.358 -7.891 1.00 50.57 32 GLY C O 1
ATOM 3002 N N . ARG C 1 41 ? 8.637 -36.507 -6.681 1.00 51.06 33 ARG C N 1
ATOM 3003 C CA . ARG C 1 41 ? 9.582 -36.835 -5.612 1.00 51.57 33 ARG C CA 1
ATOM 3004 C C . ARG C 1 41 ? 9.277 -38.197 -4.984 1.00 52.28 33 ARG C C 1
ATOM 3005 O O . ARG C 1 41 ? 8.112 -38.569 -4.827 1.00 52.10 33 ARG C O 1
ATOM 3013 N N . SER C 1 42 ? 10.335 -38.920 -4.617 1.00 53.13 34 SER C N 1
ATOM 3014 C CA . SER C 1 42 ? 10.216 -40.217 -3.950 1.00 53.91 34 SER C CA 1
ATOM 3015 C C . SER C 1 42 ? 10.576 -40.104 -2.466 1.00 53.66 34 SER C C 1
ATOM 3016 O O . SER C 1 42 ? 10.835 -41.114 -1.806 1.00 53.97 34 SER C O 1
ATOM 3019 N N . ASP C 1 43 ? 10.588 -38.878 -1.948 1.00 53.13 35 ASP C N 1
ATOM 3020 C CA . ASP C 1 43 ? 11.002 -38.621 -0.571 1.00 52.72 35 ASP C CA 1
ATOM 3021 C C . ASP C 1 43 ? 10.204 -37.483 0.075 1.00 51.75 35 ASP C C 1
ATOM 3022 O O . ASP C 1 43 ? 10.726 -36.763 0.931 1.00 51.43 35 ASP C O 1
ATOM 3027 N N . LYS C 1 44 ? 8.943 -37.324 -0.327 1.00 50.74 36 LYS C N 1
ATOM 3028 C CA . LYS C 1 44 ? 8.083 -36.295 0.253 1.00 50.10 36 LYS C CA 1
ATOM 3029 C C . LYS C 1 44 ? 7.787 -36.663 1.706 1.00 49.73 36 LYS C C 1
ATOM 3030 O O . LYS C 1 44 ? 7.827 -37.843 2.059 1.00 49.71 36 LYS C O 1
ATOM 3036 N N . PRO C 1 45 ? 7.501 -35.675 2.554 1.00 49.25 37 PRO C N 1
ATOM 3037 C CA . PRO C 1 45 ? 7.239 -35.958 3.968 1.00 49.16 37 PRO C CA 1
ATOM 3038 C C . PRO C 1 45 ? 5.999 -36.822 4.135 1.00 49.40 37 PRO C C 1
ATOM 3039 O O . PRO C 1 45 ? 4.973 -36.553 3.503 1.00 49.49 37 PRO C O 1
ATOM 3043 N N . GLU C 1 46 ? 6.108 -37.864 4.955 1.00 49.71 38 GLU C N 1
ATOM 3044 C CA . GLU C 1 46 ? 4.980 -38.740 5.235 1.00 50.08 38 GLU C CA 1
ATOM 3045 C C . GLU C 1 46 ? 4.202 -38.188 6.421 1.00 49.26 38 GLU C C 1
ATOM 3046 O O . GLU C 1 46 ? 4.793 -37.781 7.424 1.00 49.36 38 GLU C O 1
ATOM 3052 N N . GLN C 1 47 ? 2.877 -38.172 6.299 1.00 48.21 39 GLN C N 1
ATOM 3053 C CA . GLN C 1 47 ? 2.012 -37.744 7.392 1.00 47.24 39 GLN C CA 1
ATOM 3054 C C . GLN C 1 47 ? 2.244 -38.676 8.585 1.00 46.03 39 GLN C C 1
ATOM 3055 O O . GLN C 1 47 ? 2.165 -39.895 8.433 1.00 46.05 39 GLN C O 1
ATOM 3061 N N . PRO C 1 48 ? 2.559 -38.117 9.755 1.00 44.41 40 PRO C N 1
ATOM 3062 C CA . PRO C 1 48 ? 2.793 -38.937 10.949 1.00 43.59 40 PRO C CA 1
ATOM 3063 C C . PRO C 1 48 ? 1.498 -39.390 11.615 1.00 43.40 40 PRO C C 1
ATOM 3064 O O . PRO C 1 48 ? 0.423 -38.856 11.327 1.00 42.72 40 PRO C O 1
ATOM 3068 N N . THR C 1 49 ? 1.621 -40.373 12.503 1.00 43.36 41 THR C N 1
ATOM 3069 C CA . THR C 1 49 ? 0.500 -40.848 13.302 1.00 43.62 41 THR C CA 1
ATOM 3070 C C . THR C 1 49 ? 0.514 -40.122 14.649 1.00 44.08 41 THR C C 1
ATOM 3071 O O . THR C 1 49 ? 1.553 -40.085 15.312 1.00 43.92 41 THR C O 1
ATOM 3075 N N . PRO C 1 50 ? -0.620 -39.560 15.071 1.00 44.83 42 PRO C N 1
ATOM 3076 C CA . PRO C 1 50 ? -0.686 -38.903 16.380 1.00 45.53 42 PRO C CA 1
ATOM 3077 C C . PRO C 1 50 ? -0.474 -39.897 17.520 1.00 46.50 42 PRO C C 1
ATOM 3078 O O . PRO C 1 50 ? -0.702 -41.092 17.313 1.00 46.60 42 PRO C O 1
ATOM 3082 N N . PRO C 1 51 ? -0.021 -39.432 18.687 1.00 47.68 43 PRO C N 1
ATOM 3083 C CA . PRO C 1 51 ? 0.126 -40.312 19.855 1.00 48.19 43 PRO C CA 1
ATOM 3084 C C . PRO C 1 51 ? -1.208 -40.803 20.425 1.00 48.24 43 PRO C C 1
ATOM 3085 O O . PRO C 1 51 ? -2.278 -40.439 19.929 1.00 48.47 43 PRO C O 1
ATOM 3089 N N . ALA C 1 52 ? -1.127 -41.623 21.470 1.00 48.06 44 ALA C N 1
ATOM 3090 C CA . ALA C 1 52 ? -2.301 -42.281 22.043 1.00 47.72 44 ALA C CA 1
ATOM 3091 C C . ALA C 1 52 ? -3.195 -41.307 22.805 1.00 46.68 44 ALA C C 1
ATOM 3092 O O . ALA C 1 52 ? -2.720 -40.550 23.654 1.00 46.69 44 ALA C O 1
ATOM 3094 N N . GLY C 1 53 ? -4.490 -41.336 22.492 1.00 45.27 45 GLY C N 1
ATOM 3095 C CA . GLY C 1 53 ? -5.479 -40.540 23.200 1.00 44.05 45 GLY C CA 1
ATOM 3096 C C . GLY C 1 53 ? -5.886 -39.256 22.499 1.00 42.83 45 GLY C C 1
ATOM 3097 O O . GLY C 1 53 ? -7.013 -38.793 22.680 1.00 42.83 45 GLY C O 1
ATOM 3098 N N . TRP C 1 54 ? -4.987 -38.681 21.701 1.00 41.41 46 TRP C N 1
ATOM 3099 C CA . TRP C 1 54 ? -5.248 -37.388 21.066 1.00 40.08 46 TRP C CA 1
ATOM 3100 C C . TRP C 1 54 ? -6.024 -37.508 19.761 1.00 41.18 46 TRP C C 1
ATOM 3101 O O . TRP C 1 54 ? -5.835 -38.447 18.988 1.00 41.02 46 TRP C O 1
ATOM 3112 N N . GLN C 1 55 ? -6.877 -36.516 19.529 1.00 42.49 47 GLN C N 1
ATOM 3113 C CA . GLN C 1 55 ? -7.647 -36.374 18.305 1.00 43.93 47 GLN C CA 1
ATOM 3114 C C . GLN C 1 55 ? -7.220 -35.059 17.646 1.00 43.81 47 GLN C C 1
ATOM 3115 O O . GLN C 1 55 ? -7.227 -34.008 18.287 1.00 43.56 47 GLN C O 1
ATOM 3121 N N . VAL C 1 56 ? -6.829 -35.125 16.377 1.00 44.22 48 VAL C N 1
ATOM 3122 C CA . VAL C 1 56 ? -6.431 -33.931 15.631 1.00 44.79 48 VAL C CA 1
ATOM 3123 C C . VAL C 1 56 ? -7.649 -33.296 14.960 1.00 44.63 48 VAL C C 1
ATOM 3124 O O . VAL C 1 56 ? -8.428 -33.981 14.289 1.00 44.56 48 VAL C O 1
ATOM 3128 N N . VAL C 1 57 ? -7.813 -31.989 15.155 1.00 44.39 49 VAL C N 1
ATOM 3129 C CA . VAL C 1 57 ? -8.947 -31.254 14.601 1.00 44.33 49 VAL C CA 1
ATOM 3130 C C . VAL C 1 57 ? -8.473 -29.923 14.023 1.00 44.08 49 VAL C C 1
ATOM 3131 O O . VAL C 1 57 ? -8.200 -28.973 14.762 1.00 44.00 49 VAL C O 1
ATOM 3135 N N . ARG C 1 58 ? -8.382 -29.863 12.696 1.00 43.73 50 ARG C N 1
ATOM 3136 C CA . ARG C 1 58 ? -8.067 -28.621 12.001 1.00 43.57 50 ARG C CA 1
ATOM 3137 C C . ARG C 1 58 ? -9.228 -27.650 12.171 1.00 43.25 50 ARG C C 1
ATOM 3138 O O . ARG C 1 58 ? -10.381 -28.029 11.978 1.00 43.02 50 ARG C O 1
ATOM 3146 N N . LYS C 1 59 ? -8.921 -26.410 12.551 1.00 43.13 51 LYS C N 1
ATOM 3147 C CA . LYS C 1 59 ? -9.921 -25.347 12.585 1.00 43.23 51 LYS C CA 1
ATOM 3148 C C . LYS C 1 59 ? -10.271 -25.025 11.130 1.00 43.40 51 LYS C C 1
ATOM 3149 O O . LYS C 1 59 ? -9.391 -24.633 10.369 1.00 43.32 51 LYS C O 1
ATOM 3155 N N . PRO C 1 60 ? -11.537 -25.220 10.748 1.00 43.51 52 PRO C N 1
ATOM 3156 C CA . PRO C 1 60 ? -11.988 -25.112 9.346 1.00 43.24 52 PRO C CA 1
ATOM 3157 C C . PRO C 1 60 ? -11.339 -24.003 8.503 1.00 42.11 52 PRO C C 1
ATOM 3158 O O . PRO C 1 60 ? -11.424 -22.828 8.859 1.00 42.20 52 PRO C O 1
ATOM 3162 N N . GLY C 1 61 ? -10.700 -24.394 7.400 1.00 40.72 53 GLY C N 1
ATOM 3163 C CA . GLY C 1 61 ? -10.125 -23.454 6.447 1.00 39.44 53 GLY C CA 1
ATOM 3164 C C . GLY C 1 61 ? -8.750 -22.886 6.781 1.00 38.32 53 GLY C C 1
ATOM 3165 O O . GLY C 1 61 ? -8.173 -22.167 5.962 1.00 38.71 53 GLY C O 1
ATOM 3166 N N . THR C 1 62 ? -8.213 -23.210 7.958 1.00 36.38 54 THR C N 1
ATOM 3167 C CA . THR C 1 62 ? -6.968 -22.595 8.434 1.00 34.97 54 THR C CA 1
ATOM 3168 C C . THR C 1 62 ? -5.799 -23.579 8.506 1.00 34.53 54 THR C C 1
ATOM 3169 O O . THR C 1 62 ? -5.929 -24.743 8.144 1.00 33.97 54 THR C O 1
ATOM 3173 N N . CYS C 1 63 ? -4.655 -23.080 8.978 1.00 34.35 55 CYS C N 1
ATOM 3174 C CA . CYS C 1 63 ? -3.472 -23.895 9.244 1.00 34.29 55 CYS C CA 1
ATOM 3175 C C . CYS C 1 63 ? -3.320 -24.162 10.736 1.00 33.35 55 CYS C C 1
ATOM 3176 O O . CYS C 1 63 ? -2.260 -24.593 11.187 1.00 33.44 55 CYS C O 1
ATOM 3179 N N . THR C 1 64 ? -4.373 -23.889 11.501 1.00 32.49 56 THR C N 1
ATOM 3180 C CA . THR C 1 64 ? -4.363 -24.132 12.939 1.00 31.74 56 THR C CA 1
ATOM 3181 C C . THR C 1 64 ? -5.003 -25.475 13.236 1.00 31.86 56 THR C C 1
ATOM 3182 O O . THR C 1 64 ? -6.060 -25.793 12.707 1.00 31.52 56 THR C O 1
ATOM 3186 N N . PHE C 1 65 ? -4.352 -26.242 14.102 1.00 32.39 57 PHE C N 1
ATOM 3187 C CA . PHE C 1 65 ? -4.812 -27.564 14.494 1.00 32.83 57 PHE C CA 1
ATOM 3188 C C . PHE C 1 65 ? -4.840 -27.668 16.010 1.00 33.07 57 PHE C C 1
ATOM 3189 O O . PHE C 1 65 ? -3.944 -27.172 16.689 1.00 33.15 57 PHE C O 1
ATOM 3197 N N . ASP C 1 66 ? -5.874 -28.326 16.527 1.00 33.31 58 ASP C N 1
ATOM 3198 C CA . ASP C 1 66 ? -6.028 -28.574 17.953 1.00 33.47 58 ASP C CA 1
ATOM 3199 C C . ASP C 1 66 ? -5.954 -30.067 18.234 1.00 33.47 58 ASP C C 1
ATOM 3200 O O . ASP C 1 66 ? -6.823 -30.822 17.812 1.00 34.02 58 ASP C O 1
ATOM 3205 N N . LEU C 1 67 ? -4.913 -30.488 18.942 1.00 33.45 59 LEU C N 1
ATOM 3206 C CA . LEU C 1 67 ? -4.876 -31.832 19.517 1.00 33.37 59 LEU C CA 1
ATOM 3207 C C . LEU C 1 67 ? -5.739 -31.774 20.770 1.00 33.25 59 LEU C C 1
ATOM 3208 O O . LEU C 1 67 ? -5.676 -30.798 21.507 1.00 32.97 59 LEU C O 1
ATOM 3213 N N . THR C 1 68 ? -6.559 -32.793 21.007 1.00 33.22 60 THR C N 1
ATOM 3214 C CA . THR C 1 68 ? -7.437 -32.798 22.179 1.00 33.25 60 THR C CA 1
ATOM 3215 C C . THR C 1 68 ? -7.540 -34.157 22.841 1.00 33.71 60 THR C C 1
ATOM 3216 O O . THR C 1 68 ? -7.291 -35.193 22.223 1.00 33.22 60 THR C O 1
ATOM 3220 N N . LYS C 1 69 ? -7.944 -34.125 24.109 1.00 34.41 61 LYS C N 1
ATOM 3221 C CA . LYS C 1 69 ? -8.198 -35.325 24.905 1.00 35.27 61 LYS C CA 1
ATOM 3222 C C . LYS C 1 69 ? -8.564 -34.928 26.326 1.00 36.04 61 LYS C C 1
ATOM 3223 O O . LYS C 1 69 ? -8.136 -33.879 26.818 1.00 36.23 61 LYS C O 1
ATOM 3229 N N . SER C 1 70 ? -9.358 -35.771 26.975 1.00 36.95 62 SER C N 1
ATOM 3230 C CA . SER C 1 70 ? -9.729 -35.560 28.368 1.00 37.89 62 SER C CA 1
ATOM 3231 C C . SER C 1 70 ? -8.710 -36.252 29.273 1.00 37.68 62 SER C C 1
ATOM 3232 O O . SER C 1 70 ? -8.040 -37.197 28.859 1.00 37.80 62 SER C O 1
ATOM 3235 N N . PHE C 1 71 ? -8.589 -35.772 30.505 1.00 37.67 63 PHE C N 1
ATOM 3236 C CA . PHE C 1 71 ? -7.622 -36.319 31.454 1.00 37.68 63 PHE C CA 1
ATOM 3237 C C . PHE C 1 71 ? -8.053 -36.019 32.880 1.00 38.45 63 PHE C C 1
ATOM 3238 O O . PHE C 1 71 ? -7.888 -34.890 33.353 1.00 38.36 63 PHE C O 1
ATOM 3246 N N . GLU C 1 72 ? -8.597 -37.033 33.556 1.00 39.31 64 GLU C N 1
ATOM 3247 C CA . GLU C 1 72 ? -9.037 -36.899 34.945 1.00 40.11 64 GLU C CA 1
ATOM 3248 C C . GLU C 1 72 ? -9.979 -35.704 35.128 1.00 39.95 64 GLU C C 1
ATOM 3249 O O . GLU C 1 72 ? -9.839 -34.927 36.075 1.00 40.07 64 GLU C O 1
ATOM 3255 N N . GLY C 1 73 ? -10.926 -35.560 34.201 1.00 39.83 65 GLY C N 1
ATOM 3256 C CA . GLY C 1 73 ? -11.908 -34.486 34.240 1.00 39.61 65 GLY C CA 1
ATOM 3257 C C . GLY C 1 73 ? -11.475 -33.195 33.557 1.00 39.21 65 GLY C C 1
ATOM 3258 O O . GLY C 1 73 ? -12.295 -32.298 33.348 1.00 39.67 65 GLY C O 1
ATOM 3259 N N . GLU C 1 74 ? -10.191 -33.102 33.215 1.00 38.19 66 GLU C N 1
ATOM 3260 C CA . GLU C 1 74 ? -9.623 -31.926 32.559 1.00 37.11 66 GLU C CA 1
ATOM 3261 C C . GLU C 1 74 ? -9.748 -32.026 31.039 1.00 36.20 66 GLU C C 1
ATOM 3262 O O . GLU C 1 74 ? -9.621 -33.108 30.474 1.00 35.84 66 GLU C O 1
ATOM 3268 N N . ASP C 1 75 ? -9.992 -30.895 30.384 1.00 35.25 67 ASP C N 1
ATOM 3269 C CA . ASP C 1 75 ? -9.973 -30.819 28.920 1.00 34.83 67 ASP C CA 1
ATOM 3270 C C . ASP C 1 75 ? -8.618 -30.274 28.463 1.00 33.60 67 ASP C C 1
ATOM 3271 O O . ASP C 1 75 ? -8.258 -29.153 28.802 1.00 33.15 67 ASP C O 1
ATOM 3276 N N . LEU C 1 76 ? -7.877 -31.071 27.697 1.00 32.49 68 LEU C N 1
ATOM 3277 C CA . LEU C 1 76 ? -6.557 -30.678 27.200 1.00 31.58 68 LEU C CA 1
ATOM 3278 C C . LEU C 1 76 ? -6.617 -30.298 25.728 1.00 30.50 68 LEU C C 1
ATOM 3279 O O . LEU C 1 76 ? -7.238 -30.995 24.932 1.00 30.84 68 LEU C O 1
ATOM 3284 N N . VAL C 1 77 ? -5.957 -29.198 25.377 1.00 29.10 69 VAL C N 1
ATOM 3285 C CA . VAL C 1 77 ? -5.837 -28.756 23.993 1.00 27.80 69 VAL C CA 1
ATOM 3286 C C . VAL C 1 77 ? -4.384 -28.401 23.715 1.00 27.10 69 VAL C C 1
ATOM 3287 O O . VAL C 1 77 ? -3.765 -27.688 24.497 1.00 27.18 69 VAL C O 1
ATOM 3291 N N . VAL C 1 78 ? -3.838 -28.907 22.610 1.00 26.13 70 VAL C N 1
ATOM 3292 C CA . VAL C 1 78 ? -2.503 -28.524 22.158 1.00 25.48 70 VAL C CA 1
ATOM 3293 C C . VAL C 1 78 ? -2.626 -27.902 20.779 1.00 25.24 70 VAL C C 1
ATOM 3294 O O . VAL C 1 78 ? -2.829 -28.598 19.792 1.00 25.38 70 VAL C O 1
ATOM 3298 N N . ARG C 1 79 ? -2.485 -26.585 20.726 1.00 24.82 71 ARG C N 1
ATOM 3299 C CA . ARG C 1 79 ? -2.678 -25.822 19.504 1.00 24.69 71 ARG C CA 1
ATOM 3300 C C . ARG C 1 79 ? -1.357 -25.457 18.844 1.00 25.00 71 ARG C C 1
ATOM 3301 O O . ARG C 1 79 ? -0.371 -25.169 19.516 1.00 24.70 71 ARG C O 1
ATOM 3309 N N . TYR C 1 80 ? -1.354 -25.467 17.516 1.00 25.71 72 TYR C N 1
ATOM 3310 C CA . TYR C 1 80 ? -0.167 -25.149 16.735 1.00 26.53 72 TYR C CA 1
ATOM 3311 C C . TYR C 1 80 ? -0.551 -24.819 15.297 1.00 27.31 72 TYR C C 1
ATOM 3312 O O . TYR C 1 80 ? -1.524 -25.350 14.767 1.00 27.83 72 TYR C O 1
ATOM 3321 N N . SER C 1 81 ? 0.218 -23.937 14.673 1.00 28.00 73 SER C N 1
ATOM 3322 C CA . SER C 1 81 ? 0.027 -23.599 13.273 1.00 28.25 73 SER C CA 1
ATOM 3323 C C . SER C 1 81 ? 1.124 -24.262 12.441 1.00 29.01 73 SER C C 1
ATOM 3324 O O . SER C 1 81 ? 2.244 -24.427 12.911 1.00 28.90 73 SER C O 1
ATOM 3327 N N . THR C 1 82 ? 0.797 -24.651 11.211 1.00 30.26 74 THR C N 1
ATOM 3328 C CA . THR C 1 82 ? 1.792 -25.220 10.296 1.00 31.19 74 THR C CA 1
ATOM 3329 C C . THR C 1 82 ? 2.416 -24.137 9.431 1.00 33.39 74 THR C C 1
ATOM 3330 O O . THR C 1 82 ? 3.262 -24.4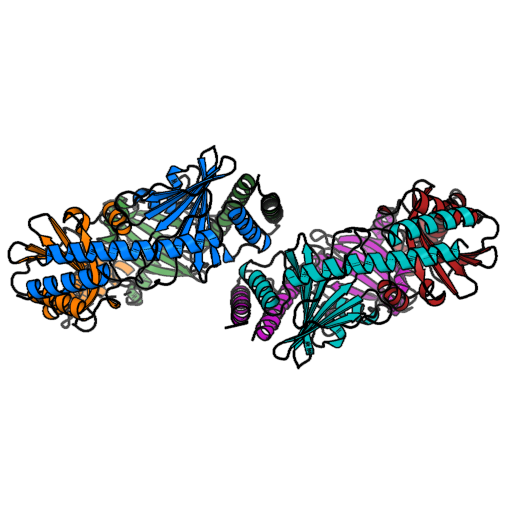27 8.590 1.00 33.50 74 THR C O 1
ATOM 3334 N N . ASN C 1 83 ? 1.988 -22.894 9.633 1.00 36.22 75 ASN C N 1
ATOM 3335 C CA . ASN C 1 83 ? 2.593 -21.754 8.958 1.00 38.78 75 ASN C CA 1
ATOM 3336 C C . ASN C 1 83 ? 4.048 -21.626 9.367 1.00 41.68 75 ASN C C 1
ATOM 3337 O O . ASN C 1 83 ? 4.389 -21.846 10.528 1.00 42.15 75 ASN C O 1
ATOM 3342 N N . GLN C 1 84 ? 4.897 -21.265 8.410 1.00 45.23 76 GLN C N 1
ATOM 3343 C CA . GLN C 1 84 ? 6.320 -21.088 8.671 1.00 48.12 76 GLN C CA 1
ATOM 3344 C C . GLN C 1 84 ? 6.614 -19.618 8.949 1.00 50.89 76 GLN C C 1
ATOM 3345 O O . GLN C 1 84 ? 6.058 -18.732 8.297 1.00 50.93 76 GLN C O 1
ATOM 3351 N N . ASP C 1 85 ? 7.482 -19.369 9.926 1.00 54.35 77 ASP C N 1
ATOM 3352 C CA . ASP C 1 85 ? 7.877 -18.014 10.292 1.00 57.16 77 ASP C CA 1
ATOM 3353 C C . ASP C 1 85 ? 9.123 -17.615 9.502 1.00 59.13 77 ASP C C 1
ATOM 3354 O O . ASP C 1 85 ? 10.162 -18.272 9.601 1.00 59.16 77 ASP C O 1
ATOM 3359 N N . SER C 1 86 ? 9.017 -16.530 8.731 1.00 61.75 78 SER C N 1
ATOM 3360 C CA . SER C 1 86 ? 10.131 -16.040 7.907 1.00 63.87 78 SER C CA 1
ATOM 3361 C C . SER C 1 86 ? 11.363 -15.637 8.725 1.00 65.53 78 SER C C 1
ATOM 3362 O O . SER C 1 86 ? 12.429 -15.383 8.158 1.00 65.68 78 SER C O 1
ATOM 3365 N N . ASP C 1 87 ? 11.205 -15.577 10.049 1.00 67.45 79 ASP C N 1
ATOM 3366 C CA . ASP C 1 87 ? 12.304 -15.291 10.960 1.00 68.86 79 ASP C CA 1
ATOM 3367 C C . ASP C 1 87 ? 13.000 -16.604 11.329 1.00 69.32 79 ASP C C 1
ATOM 3368 O O . ASP C 1 87 ? 13.815 -17.107 10.551 1.00 69.45 79 ASP C O 1
ATOM 3373 N N . LYS C 1 88 ? 12.676 -17.161 12.497 1.00 69.82 80 LYS C N 1
ATOM 3374 C CA . LYS C 1 88 ? 13.214 -18.454 12.907 1.00 70.15 80 LYS C CA 1
ATOM 3375 C C . LYS C 1 88 ? 12.488 -19.535 12.113 1.00 69.62 80 LYS C C 1
ATOM 3376 O O . LYS C 1 88 ? 11.335 -19.870 12.416 1.00 69.66 80 LYS C O 1
ATOM 3382 N N . ALA C 1 89 ? 13.158 -20.041 11.071 1.00 68.92 81 ALA C N 1
ATOM 3383 C CA . ALA C 1 89 ? 12.586 -21.074 10.203 1.00 68.20 81 ALA C CA 1
ATOM 3384 C C . ALA C 1 89 ? 12.366 -22.388 10.953 1.00 67.03 81 ALA C C 1
ATOM 3385 O O . ALA C 1 89 ? 11.400 -23.106 10.685 1.00 67.15 81 ALA C O 1
ATOM 3387 N N . ASN C 1 90 ? 13.255 -22.685 11.902 1.00 65.26 82 ASN C N 1
ATOM 3388 C CA . ASN C 1 90 ? 13.138 -23.882 12.741 1.00 63.57 82 ASN C CA 1
ATOM 3389 C C . ASN C 1 90 ? 12.141 -23.719 13.898 1.00 60.66 82 ASN C C 1
ATOM 3390 O O . ASN C 1 90 ? 12.063 -24.576 14.782 1.00 61.04 82 ASN C O 1
ATOM 3395 N N . SER C 1 91 ? 11.374 -22.631 13.883 1.00 56.69 83 SER C N 1
ATOM 3396 C CA . SER C 1 91 ? 10.413 -22.339 14.943 1.00 53.44 83 SER C CA 1
ATOM 3397 C C . SER C 1 91 ? 9.211 -23.277 14.870 1.00 49.89 83 SER C C 1
ATOM 3398 O O . SER C 1 91 ? 8.530 -23.359 13.841 1.00 49.71 83 SER C O 1
ATOM 3401 N N . HIS C 1 92 ? 8.965 -23.982 15.971 1.00 45.41 84 HIS C N 1
ATOM 3402 C CA . HIS C 1 92 ? 7.800 -24.846 16.104 1.00 41.76 84 HIS C CA 1
ATOM 3403 C C . HIS C 1 92 ? 7.168 -24.606 17.475 1.00 39.06 84 HIS C C 1
ATOM 3404 O O . HIS C 1 92 ? 7.446 -25.323 18.429 1.00 38.55 84 HIS C O 1
ATOM 3411 N N . ASN C 1 93 ? 6.333 -23.573 17.564 1.00 35.79 85 ASN C N 1
ATOM 3412 C CA . ASN C 1 93 ? 5.670 -23.208 18.814 1.00 33.22 85 ASN C CA 1
ATOM 3413 C C . ASN C 1 93 ? 4.364 -23.975 19.009 1.00 30.99 85 ASN C C 1
ATOM 3414 O O . ASN C 1 93 ? 3.685 -24.302 18.044 1.00 30.38 85 ASN C O 1
ATOM 3419 N N . ILE C 1 94 ? 4.029 -24.257 20.266 1.00 28.46 86 ILE C N 1
ATOM 3420 C CA . ILE C 1 94 ? 2.767 -24.897 20.634 1.00 26.62 86 ILE C CA 1
ATOM 3421 C C . ILE C 1 94 ? 2.167 -24.192 21.853 1.00 26.25 86 ILE C C 1
ATOM 3422 O O . ILE C 1 94 ? 2.888 -23.672 22.698 1.00 25.60 86 ILE C O 1
ATOM 3427 N N . PHE C 1 95 ? 0.843 -24.187 21.937 1.00 25.84 87 PHE C N 1
ATOM 3428 C CA . PHE C 1 95 ? 0.132 -23.590 23.057 1.00 25.95 87 PHE C CA 1
ATOM 3429 C C . PHE C 1 95 ? -0.762 -24.654 23.687 1.00 26.26 87 PHE C C 1
ATOM 3430 O O . PHE C 1 95 ? -1.708 -25.118 23.060 1.00 26.65 87 PHE C O 1
ATOM 3438 N N . VAL C 1 96 ? -0.456 -25.055 24.918 1.00 26.52 88 VAL C N 1
ATOM 3439 C CA . VAL C 1 96 ? -1.231 -26.101 25.580 1.00 26.97 88 VAL C CA 1
ATOM 3440 C C . VAL C 1 96 ? -2.179 -25.486 26.605 1.00 26.84 88 VAL C C 1
ATOM 3441 O O . VAL C 1 96 ? -1.769 -24.684 27.435 1.00 26.70 88 VAL C O 1
ATOM 3445 N N . TYR C 1 97 ? -3.456 -25.845 26.511 1.00 26.81 89 TYR C N 1
ATOM 3446 C CA . TYR C 1 97 ? -4.480 -25.363 27.423 1.00 26.64 89 TYR C CA 1
ATOM 3447 C C . TYR C 1 97 ? -5.001 -26.529 28.262 1.00 27.51 89 TYR C C 1
ATOM 3448 O O . TYR C 1 97 ? -5.334 -27.580 27.730 1.00 27.59 89 TYR C O 1
ATOM 3457 N N . ILE C 1 98 ? -5.063 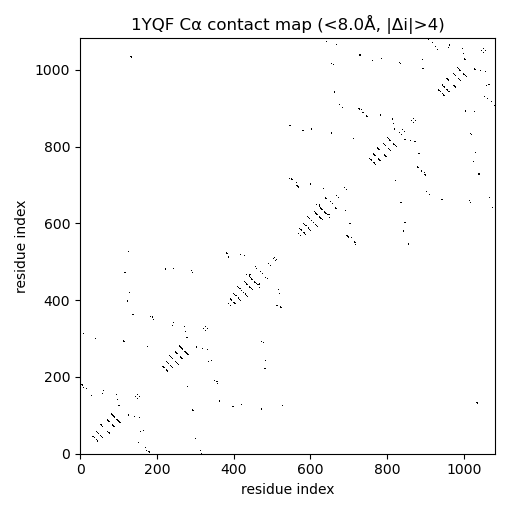-26.330 29.573 1.00 28.57 90 ILE C N 1
ATOM 3458 C CA . ILE C 1 98 ? -5.578 -27.325 30.506 1.00 29.19 90 ILE C CA 1
ATOM 3459 C C . ILE C 1 98 ? -6.716 -26.660 31.264 1.00 30.54 90 ILE C C 1
ATOM 3460 O O . ILE C 1 98 ? -6.491 -25.729 32.024 1.00 30.03 90 ILE C O 1
ATOM 3465 N N . THR C 1 99 ? -7.938 -27.135 31.045 1.00 32.21 91 THR C N 1
ATOM 3466 C CA . THR C 1 99 ? -9.125 -26.505 31.610 1.00 33.42 91 THR C CA 1
ATOM 3467 C C . THR C 1 99 ? -9.789 -27.407 32.650 1.00 34.59 91 THR C C 1
ATOM 3468 O O . THR C 1 99 ? -10.039 -28.578 32.393 1.00 34.02 91 THR C O 1
ATOM 3472 N N . GLN C 1 100 ? -10.068 -26.839 33.820 1.00 36.48 92 GLN C N 1
ATOM 3473 C CA . GLN C 1 100 ? -10.774 -27.532 34.894 1.00 38.15 92 GLN C CA 1
ATOM 3474 C C . GLN C 1 100 ? -12.276 -27.419 34.658 1.00 38.64 92 GLN C C 1
ATOM 3475 O O . GLN C 1 100 ? -12.722 -26.674 33.783 1.00 38.71 92 GLN C O 1
ATOM 3481 N N . LYS C 1 101 ? -13.052 -28.157 35.444 1.00 39.41 93 LYS C N 1
ATOM 3482 C CA . LYS C 1 101 ? -14.511 -28.137 35.320 1.00 39.96 93 LYS C CA 1
ATOM 3483 C C . LYS C 1 101 ? -15.124 -26.755 35.608 1.00 40.34 93 LYS C C 1
ATOM 3484 O O . LYS C 1 101 ? -16.140 -26.396 35.017 1.00 40.04 93 LYS C O 1
ATOM 3490 N N . ASN C 1 102 ? -14.500 -25.982 36.498 1.00 40.88 94 ASN C N 1
ATOM 3491 C CA . ASN C 1 102 ? -15.010 -24.652 36.860 1.00 41.48 94 ASN C CA 1
ATOM 3492 C C . ASN C 1 102 ? -14.595 -23.516 35.902 1.00 41.12 94 ASN C C 1
ATOM 3493 O O . ASN C 1 102 ? -14.968 -22.361 36.112 1.00 41.12 94 ASN C O 1
ATOM 3498 N N . GLY C 1 103 ? -13.834 -23.843 34.860 1.00 40.63 95 GLY C N 1
ATOM 3499 C CA . GLY C 1 103 ? -13.423 -22.867 33.860 1.00 40.17 95 GLY C CA 1
ATOM 3500 C C . GLY C 1 103 ? -11.969 -22.431 33.951 1.00 39.52 95 GLY C C 1
ATOM 3501 O O . GLY C 1 103 ? -11.410 -21.965 32.960 1.00 39.69 95 GLY C O 1
ATOM 3502 N N . GLN C 1 104 ? -11.367 -22.566 35.134 1.00 38.70 96 GLN C N 1
ATOM 3503 C CA . GLN C 1 104 ? -9.975 -22.169 35.375 1.00 38.27 96 GLN C CA 1
ATOM 3504 C C . GLN C 1 104 ? -9.022 -22.856 34.401 1.00 36.13 96 GLN C C 1
ATOM 3505 O O . GLN C 1 104 ? -8.896 -24.078 34.412 1.00 36.08 96 GLN C O 1
ATOM 3511 N N . THR C 1 105 ? -8.343 -22.067 33.574 1.00 33.75 97 THR C N 1
ATOM 3512 C CA . THR C 1 105 ? -7.490 -22.608 32.518 1.00 31.73 97 THR C CA 1
ATOM 3513 C C . THR C 1 105 ? -6.026 -22.204 32.661 1.00 30.76 97 THR C C 1
ATOM 3514 O O . THR C 1 105 ? -5.718 -21.037 32.868 1.00 30.53 97 THR C O 1
ATOM 3518 N N . MET C 1 106 ? -5.130 -23.181 32.533 1.00 29.72 98 MET C N 1
ATOM 3519 C CA . MET C 1 106 ? -3.696 -22.918 32.440 1.00 29.19 98 MET C CA 1
ATOM 3520 C C . MET C 1 106 ? -3.256 -22.956 30.980 1.00 28.09 98 MET C C 1
ATOM 3521 O O . MET C 1 106 ? -3.633 -23.857 30.237 1.00 26.64 98 MET C O 1
ATOM 3526 N N . GLN C 1 107 ? -2.440 -21.981 30.587 1.00 27.55 99 GLN C N 1
ATOM 3527 C CA . GLN C 1 107 ? -1.848 -21.934 29.253 1.00 27.41 99 GLN C CA 1
ATOM 3528 C C . GLN C 1 107 ? -0.330 -21.987 29.350 1.00 26.87 99 GLN C C 1
ATOM 3529 O O . GLN C 1 107 ? 0.281 -21.133 29.989 1.00 26.70 99 GLN C O 1
ATOM 3535 N N . ALA C 1 108 ? 0.275 -22.972 28.691 1.00 26.60 100 ALA C N 1
ATOM 3536 C CA . ALA C 1 108 ? 1.728 -23.100 28.646 1.00 26.30 100 ALA C CA 1
ATOM 3537 C C . ALA C 1 108 ? 2.233 -22.965 27.211 1.00 26.12 100 ALA C C 1
ATOM 3538 O O . ALA C 1 108 ? 1.860 -23.748 26.344 1.00 25.72 100 ALA C O 1
ATOM 3540 N N . ASP C 1 109 ? 3.075 -21.962 26.969 1.00 25.98 101 ASP C N 1
ATOM 3541 C CA . ASP C 1 109 ? 3.729 -21.774 25.675 1.00 25.63 101 ASP C CA 1
ATOM 3542 C C . ASP C 1 109 ? 5.040 -22.547 25.647 1.00 25.40 101 ASP C C 1
ATOM 3543 O O . ASP C 1 109 ? 5.898 -22.329 26.500 1.00 25.27 101 ASP C O 1
ATOM 3548 N N . LEU C 1 110 ? 5.201 -23.435 24.669 1.00 24.98 102 LEU C N 1
ATOM 3549 C CA . LEU C 1 110 ? 6.459 -24.160 24.486 1.00 24.91 102 LEU C CA 1
ATOM 3550 C C . LEU C 1 110 ? 6.916 -24.149 23.031 1.00 25.41 102 LEU C C 1
ATOM 3551 O O . LEU C 1 110 ? 6.107 -24.108 22.113 1.00 24.47 102 LEU C O 1
ATOM 3556 N N . SER C 1 111 ? 8.226 -24.187 22.832 1.00 26.38 103 SER C N 1
ATOM 3557 C CA . SER C 1 111 ? 8.795 -24.320 21.503 1.00 27.79 103 SER C CA 1
ATOM 3558 C C . SER C 1 111 ? 9.462 -25.680 21.413 1.00 28.92 103 SER C C 1
ATOM 3559 O O . SER C 1 111 ? 9.809 -26.279 22.428 1.00 28.47 103 SER C O 1
ATOM 3562 N N . ILE C 1 112 ? 9.629 -26.165 20.191 1.00 31.02 104 ILE C N 1
ATOM 3563 C CA . ILE C 1 112 ? 10.240 -27.461 19.947 1.00 32.73 104 ILE C CA 1
ATOM 3564 C C . ILE C 1 112 ? 11.579 -27.164 19.297 1.00 35.18 104 ILE C C 1
ATOM 3565 O O . ILE C 1 112 ? 11.638 -26.660 18.172 1.00 35.36 104 ILE C O 1
ATOM 3570 N N . GLU C 1 113 ? 12.648 -27.430 20.040 1.00 38.18 105 GLU C N 1
ATOM 3571 C CA . GLU C 1 113 ? 14.002 -27.093 19.627 1.00 40.88 105 GLU C CA 1
ATOM 3572 C C . GLU C 1 113 ? 14.905 -28.303 19.833 1.00 42.97 105 GLU C C 1
ATOM 3573 O O . GLU C 1 113 ? 15.214 -28.663 20.968 1.00 43.43 105 GLU C O 1
ATOM 3579 N N . GLU C 1 114 ? 15.318 -28.926 18.729 1.00 45.34 106 GLU C N 1
ATOM 3580 C CA . GLU C 1 114 ? 16.207 -30.094 18.756 1.00 47.05 106 GLU C CA 1
ATOM 3581 C C . GLU C 1 114 ? 15.516 -31.312 19.373 1.00 46.46 106 GLU C C 1
ATOM 3582 O O . GLU C 1 114 ? 16.124 -32.059 20.147 1.00 46.88 106 GLU C O 1
ATOM 3588 N N . GLY C 1 115 ? 14.241 -31.499 19.033 1.00 45.46 107 GLY C N 1
ATOM 3589 C CA . GLY C 1 115 ? 13.459 -32.617 19.537 1.00 44.33 107 GLY C CA 1
ATOM 3590 C C . GLY C 1 115 ? 13.036 -32.527 20.998 1.00 43.26 107 GLY C C 1
ATOM 3591 O O . GLY C 1 115 ? 12.464 -33.478 21.528 1.00 43.39 107 GLY C O 1
ATOM 3592 N N . GLU C 1 116 ? 13.302 -31.398 21.654 1.00 41.73 108 GLU C N 1
ATOM 3593 C CA . GLU C 1 116 ? 12.937 -31.228 23.062 1.00 40.46 108 GLU C CA 1
ATOM 3594 C C . GLU C 1 116 ? 11.969 -30.067 23.242 1.00 37.97 108 GLU C C 1
ATOM 3595 O O . GLU C 1 116 ? 12.013 -29.089 22.498 1.00 37.29 108 GLU C O 1
ATOM 3601 N N . LEU C 1 117 ? 11.093 -30.189 24.235 1.00 35.19 109 LEU C N 1
ATOM 3602 C CA . LEU C 1 117 ? 10.149 -29.129 24.561 1.00 33.29 109 LEU C CA 1
ATOM 3603 C C . LEU C 1 117 ? 10.824 -28.119 25.476 1.00 31.87 109 LEU C C 1
ATOM 3604 O O . LEU C 1 117 ? 11.503 -28.496 26.430 1.00 31.40 109 LEU C O 1
ATOM 3609 N N . VAL C 1 118 ? 10.627 -26.839 25.175 1.00 30.30 110 VAL C N 1
ATOM 3610 C CA . VAL C 1 118 ? 11.172 -25.748 25.970 1.00 29.29 110 VAL C CA 1
ATOM 3611 C C . VAL C 1 118 ? 10.027 -24.821 26.363 1.00 29.17 110 VAL C C 1
ATOM 3612 O O . VAL C 1 118 ? 9.378 -24.219 25.513 1.00 29.21 110 VAL C O 1
ATOM 3616 N N . LEU C 1 119 ? 9.796 -24.725 27.666 1.00 28.72 111 LEU C N 1
ATOM 3617 C CA . LEU C 1 119 ? 8.745 -23.898 28.238 1.00 28.69 111 LEU C CA 1
ATOM 3618 C C . LEU C 1 119 ? 9.160 -22.431 28.196 1.00 28.08 111 LEU C C 1
ATOM 3619 O O . LEU C 1 119 ? 10.250 -22.083 28.648 1.00 28.42 111 LEU C O 1
ATOM 3624 N N . ASN C 1 120 ? 8.296 -21.583 27.642 1.00 27.37 112 ASN C N 1
ATOM 3625 C CA . ASN C 1 120 ? 8.579 -20.150 27.481 1.00 27.07 112 ASN C CA 1
ATOM 3626 C C . ASN C 1 120 ? 7.599 -19.233 28.216 1.00 26.84 112 ASN C C 1
ATOM 3627 O O . ASN C 1 120 ? 7.881 -18.049 28.389 1.00 26.10 112 ASN C O 1
ATOM 3632 N N . ASN C 1 121 ? 6.450 -19.764 28.625 1.00 27.02 113 ASN C N 1
ATOM 3633 C CA . ASN C 1 121 ? 5.436 -18.972 29.324 1.00 27.80 113 ASN C CA 1
ATOM 3634 C C . ASN C 1 121 ? 4.365 -19.836 29.985 1.00 27.43 113 ASN C C 1
ATOM 3635 O O . ASN C 1 121 ? 4.025 -20.906 29.490 1.00 27.87 113 ASN C O 1
ATOM 3640 N N . ILE C 1 122 ? 3.856 -19.360 31.118 1.00 27.21 114 ILE C N 1
ATOM 3641 C CA . ILE C 1 122 ? 2.779 -20.013 31.862 1.00 26.96 114 ILE C CA 1
ATOM 3642 C C . ILE C 1 122 ? 1.855 -18.931 32.421 1.00 26.75 114 ILE C C 1
ATOM 3643 O O . ILE C 1 122 ? 2.294 -18.095 33.204 1.00 26.35 114 ILE C O 1
ATOM 3648 N N . ARG C 1 123 ? 0.582 -18.959 32.033 1.00 26.84 115 ARG C N 1
ATOM 3649 C CA . ARG C 1 123 ? -0.412 -18.011 32.540 1.00 26.76 115 ARG C CA 1
ATOM 3650 C C . ARG C 1 123 ? -1.759 -18.675 32.804 1.00 27.57 115 ARG C C 1
ATOM 3651 O O . ARG C 1 123 ? -2.007 -19.792 32.360 1.00 27.63 115 ARG C O 1
ATOM 3659 N N . PHE C 1 124 ? -2.632 -17.962 33.511 1.00 28.36 116 PHE C N 1
ATOM 3660 C CA . PHE C 1 124 ? -3.930 -18.491 33.915 1.00 28.99 116 PHE C CA 1
ATOM 3661 C C . PHE C 1 124 ? -5.074 -17.560 33.523 1.00 30.04 116 PHE C C 1
ATOM 3662 O O . PHE C 1 124 ? -4.919 -16.338 33.525 1.00 30.28 116 PHE C O 1
ATOM 3670 N N . TYR C 1 125 ? -6.217 -18.159 33.193 1.00 31.24 117 TYR C N 1
ATOM 3671 C CA . TYR C 1 125 ? -7.445 -17.437 32.856 1.00 32.28 117 TYR C CA 1
ATOM 3672 C C . TYR C 1 125 ? -8.611 -18.007 33.660 1.00 34.12 117 TYR C C 1
ATOM 3673 O O . TYR C 1 125 ? -8.651 -19.200 33.942 1.00 33.45 117 TYR C O 1
ATOM 3682 N N . ASP C 1 126 ? -9.574 -17.155 33.999 1.00 36.71 118 ASP C N 1
ATOM 3683 C CA . ASP C 1 126 ? -10.760 -17.581 34.746 1.00 39.10 118 ASP C CA 1
ATOM 3684 C C . ASP C 1 126 ? -11.677 -18.460 33.894 1.00 39.30 118 ASP C C 1
ATOM 3685 O O . ASP C 1 126 ? -12.246 -19.433 34.390 1.00 39.70 118 ASP C O 1
ATOM 3690 N N . GLU C 1 127 ? -11.818 -18.103 32.617 1.00 39.46 119 GLU C N 1
ATOM 3691 C CA . GLU C 1 127 ? -12.726 -18.803 31.709 1.00 39.53 119 GLU C CA 1
ATOM 3692 C C . GLU C 1 127 ? -11.990 -19.373 30.497 1.00 37.95 119 GLU C C 1
ATOM 3693 O O . GLU C 1 127 ? -11.099 -18.729 29.927 1.00 37.62 119 GLU C O 1
ATOM 3699 N N . ALA C 1 128 ? -12.378 -20.586 30.109 1.00 36.33 120 ALA C N 1
ATOM 3700 C CA . ALA C 1 128 ? -11.755 -21.276 28.982 1.00 35.05 120 ALA C CA 1
ATOM 3701 C C . ALA C 1 128 ? -11.879 -20.509 27.667 1.00 34.86 120 ALA C C 1
ATOM 3702 O O . ALA C 1 128 ? -10.918 -20.436 26.902 1.00 34.31 120 ALA C O 1
ATOM 3704 N N . ALA C 1 129 ? -13.060 -19.950 27.410 1.00 34.73 121 ALA C N 1
ATOM 3705 C CA . ALA C 1 129 ? -13.344 -19.297 26.132 1.00 34.89 121 ALA C CA 1
ATOM 3706 C C . ALA C 1 129 ? -12.373 -18.156 25.836 1.00 35.21 121 ALA C C 1
ATOM 3707 O O . ALA C 1 129 ? -11.879 -18.035 24.718 1.00 35.40 121 ALA C O 1
ATOM 3709 N N . LEU C 1 130 ? -12.091 -17.329 26.838 1.00 35.53 122 LEU C N 1
ATOM 3710 C CA . LEU C 1 130 ? -11.180 -16.207 26.648 1.00 35.82 122 LEU C CA 1
ATOM 3711 C C . LEU C 1 130 ? -9.763 -16.688 26.321 1.00 36.07 122 LEU C C 1
ATOM 3712 O O . LEU C 1 130 ? -9.049 -16.043 25.564 1.00 36.36 122 LEU C O 1
ATOM 3717 N N . ALA C 1 131 ? -9.367 -17.823 26.888 1.00 36.25 123 ALA C N 1
ATOM 3718 C CA . ALA C 1 131 ? -8.062 -18.410 26.598 1.00 36.39 123 ALA C CA 1
ATOM 3719 C C . ALA C 1 131 ? -7.928 -18.881 25.146 1.00 36.99 123 ALA C C 1
ATOM 3720 O O . ALA C 1 131 ? -6.890 -18.663 24.524 1.00 37.33 123 ALA C O 1
ATOM 3722 N N . LYS C 1 132 ? -8.976 -19.510 24.609 1.00 37.66 124 LYS C N 1
ATOM 3723 C CA . LYS C 1 132 ? -8.907 -20.165 23.293 1.00 38.24 124 LYS C CA 1
ATOM 3724 C C . LYS C 1 132 ? -9.543 -19.381 22.131 1.00 38.30 124 LYS C C 1
ATOM 3725 O O . LYS C 1 132 ? -9.530 -19.850 20.996 1.00 38.30 124 LYS C O 1
ATOM 3731 N N . ASP C 1 133 ? -10.089 -18.199 22.405 1.00 38.54 125 ASP C N 1
ATOM 3732 C CA . ASP C 1 133 ? -10.770 -17.402 21.378 1.00 38.89 125 ASP C CA 1
ATOM 3733 C C . ASP C 1 133 ? -9.745 -16.834 20.390 1.00 38.69 125 ASP C C 1
ATOM 3734 O O . ASP C 1 133 ? -8.755 -16.242 20.803 1.00 39.12 125 ASP C O 1
ATOM 3739 N N . THR C 1 134 ? -9.987 -17.011 19.091 1.00 38.29 126 THR C N 1
ATOM 3740 C CA . THR C 1 134 ? -9.059 -16.545 18.047 1.00 37.88 126 THR C CA 1
ATOM 3741 C C . THR C 1 134 ? -9.344 -15.126 17.540 1.00 36.71 126 THR C C 1
ATOM 3742 O O . THR C 1 134 ? -8.656 -14.638 16.641 1.00 36.78 126 THR C O 1
ATOM 3746 N N . GLY C 1 135 ? -10.352 -14.471 18.104 1.00 35.14 127 GLY C N 1
ATOM 3747 C CA . GLY C 1 135 ? -10.680 -13.107 17.735 1.00 33.81 127 GLY C CA 1
ATOM 3748 C C . GLY C 1 135 ? -9.589 -12.116 18.115 1.00 32.84 127 GLY C C 1
ATOM 3749 O O . GLY C 1 135 ? -8.830 -12.335 19.058 1.00 32.00 127 GLY C O 1
ATOM 3750 N N . ALA C 1 136 ? -9.506 -11.030 17.353 1.00 31.96 128 ALA C N 1
ATOM 3751 C CA . ALA C 1 136 ? -8.600 -9.925 17.655 1.00 31.46 128 ALA C CA 1
ATOM 3752 C C . ALA C 1 136 ? -8.976 -9.230 18.958 1.00 31.60 128 ALA C C 1
ATOM 3753 O O . ALA C 1 136 ? -8.100 -8.852 19.733 1.00 30.91 128 ALA C O 1
ATOM 3755 N N . GLU C 1 137 ? -10.276 -9.060 19.193 1.00 32.02 129 GLU C N 1
ATOM 3756 C CA . GLU C 1 137 ? -10.744 -8.420 20.416 1.00 32.77 129 GLU C CA 1
ATOM 3757 C C . GLU C 1 137 ? -10.472 -9.299 21.626 1.00 32.99 129 GLU C C 1
ATOM 3758 O O . GLU C 1 137 ? -10.233 -8.790 22.713 1.00 32.89 129 GLU C O 1
ATOM 3764 N N . ALA C 1 138 ? -10.498 -10.614 21.431 1.00 33.59 130 ALA C N 1
ATOM 3765 C CA . ALA C 1 138 ? -10.157 -11.546 22.496 1.00 34.38 130 ALA C CA 1
ATOM 3766 C C . ALA C 1 138 ? -8.670 -11.464 22.843 1.00 35.46 130 ALA C C 1
ATOM 3767 O O . ALA C 1 138 ? -8.308 -11.443 24.015 1.00 35.86 130 ALA C O 1
ATOM 3769 N N . GLU C 1 139 ? -7.812 -11.408 21.829 1.00 36.63 131 GLU C N 1
ATOM 3770 C CA . GLU C 1 139 ? -6.377 -11.256 22.059 1.00 37.61 131 GLU C CA 1
ATOM 3771 C C . GLU C 1 139 ? -6.083 -9.964 22.815 1.00 37.04 131 GLU C C 1
ATOM 3772 O O . GLU C 1 139 ? -5.212 -9.933 23.677 1.00 36.86 131 GLU C O 1
ATOM 3778 N N . ALA C 1 140 ? -6.812 -8.903 22.480 1.00 36.67 132 ALA C N 1
ATOM 3779 C CA . ALA C 1 140 ? -6.662 -7.614 23.147 1.00 36.37 132 ALA C CA 1
ATOM 3780 C C . ALA C 1 140 ? -7.025 -7.727 24.626 1.00 36.24 132 ALA C C 1
ATOM 3781 O O . ALA C 1 140 ? -6.360 -7.132 25.471 1.00 36.01 132 ALA C O 1
ATOM 3783 N N . LYS C 1 141 ? -8.073 -8.500 24.922 1.00 36.12 133 LYS C N 1
ATOM 3784 C CA . LYS C 1 141 ? -8.484 -8.787 26.299 1.00 36.17 133 LYS C CA 1
ATOM 3785 C C . LYS C 1 141 ? -7.345 -9.475 27.045 1.00 34.57 133 LYS C C 1
ATOM 3786 O O . LYS C 1 141 ? -6.945 -9.040 28.127 1.00 34.31 133 LYS C O 1
ATOM 3792 N N . ARG C 1 142 ? -6.840 -10.558 26.452 1.00 32.80 134 ARG C N 1
ATOM 3793 C CA . ARG C 1 142 ? -5.743 -11.342 27.018 1.00 31.48 134 ARG C CA 1
ATOM 3794 C C . ARG C 1 142 ? -4.472 -10.508 27.217 1.00 31.54 134 ARG C C 1
ATOM 3795 O O . ARG C 1 142 ? -3.765 -10.693 28.200 1.00 30.66 134 ARG C O 1
ATOM 3803 N N . ASN C 1 143 ? -4.204 -9.578 26.300 1.00 32.07 135 ASN C N 1
ATOM 3804 C CA . ASN C 1 143 ? -3.024 -8.710 26.380 1.00 32.84 135 ASN C CA 1
ATOM 3805 C C . ASN C 1 143 ? -3.027 -7.807 27.614 1.00 33.32 135 ASN C C 1
ATOM 3806 O O . ASN C 1 143 ? -1.969 -7.359 28.058 1.00 33.87 135 ASN C O 1
ATOM 3811 N N . GLU C 1 144 ? -4.213 -7.527 28.147 1.00 33.69 136 GLU C N 1
ATOM 3812 C CA . GLU C 1 144 ? -4.349 -6.683 29.330 1.00 34.07 136 GLU C CA 1
ATOM 3813 C C . GLU C 1 144 ? -4.032 -7.446 30.616 1.00 32.75 136 GLU C C 1
ATOM 3814 O O . GLU C 1 144 ? -3.615 -6.847 31.603 1.00 32.64 136 GLU C O 1
ATOM 3820 N N . LEU C 1 145 ? -4.246 -8.760 30.608 1.00 31.44 137 LEU C N 1
ATOM 3821 C CA . LEU C 1 145 ? -4.083 -9.572 31.815 1.00 30.59 137 LEU C CA 1
ATOM 3822 C C . LEU C 1 145 ? -2.626 -9.902 32.118 1.00 29.46 137 LEU C C 1
ATOM 3823 O O . LEU C 1 145 ? -1.737 -9.691 31.292 1.00 28.84 137 LEU C O 1
ATOM 3828 N N . TYR C 1 146 ? -2.404 -10.414 33.325 1.00 28.66 138 TYR C N 1
ATOM 3829 C CA . TYR C 1 146 ? -1.081 -10.810 33.789 1.00 28.30 138 TYR C CA 1
ATOM 3830 C C . TYR C 1 146 ? -0.597 -12.044 33.023 1.00 27.80 138 TYR C C 1
ATOM 3831 O O . TYR C 1 146 ? -1.182 -13.114 33.131 1.00 27.89 138 TYR C O 1
ATOM 3840 N N . THR C 1 147 ? 0.482 -11.897 32.265 1.00 27.57 139 THR C N 1
ATOM 3841 C CA . THR C 1 147 ? 0.989 -12.976 31.418 1.00 27.71 139 THR C CA 1
ATOM 3842 C C . THR C 1 147 ? 1.864 -13.995 32.161 1.00 27.94 139 THR C C 1
ATOM 3843 O O . THR C 1 147 ? 2.395 -14.914 31.539 1.00 28.01 139 THR C O 1
ATOM 3847 N N . GLY C 1 148 ? 2.030 -13.828 33.472 1.00 28.21 140 GLY C N 1
ATOM 3848 C CA . GLY C 1 148 ? 2.847 -14.733 34.262 1.00 28.51 140 GLY C CA 1
ATOM 3849 C C . GLY C 1 148 ? 4.263 -14.210 34.397 1.00 28.80 140 GLY C C 1
ATOM 3850 O O . GLY C 1 148 ? 4.624 -13.234 33.747 1.00 29.11 140 GLY C O 1
ATOM 3851 N N . PRO C 1 149 ? 5.073 -14.848 35.235 1.00 29.24 141 PRO C N 1
ATOM 3852 C CA . PRO C 1 149 ? 6.459 -14.413 35.430 1.00 29.95 141 PRO C CA 1
ATOM 3853 C C . PRO C 1 149 ? 7.341 -14.805 34.255 1.00 30.83 141 PRO C C 1
ATOM 3854 O O . PRO C 1 149 ? 6.923 -15.583 33.391 1.00 31.20 141 PRO C O 1
ATOM 3858 N N . LEU C 1 150 ? 8.551 -14.264 34.228 1.00 31.90 142 LEU C N 1
ATOM 3859 C CA . LEU C 1 150 ? 9.544 -14.673 33.246 1.00 32.85 142 LEU C CA 1
ATOM 3860 C C . LEU C 1 150 ? 10.012 -16.070 33.624 1.00 33.46 142 LEU C C 1
ATOM 3861 O O . LEU C 1 150 ? 10.716 -16.251 34.615 1.00 33.72 142 LEU C O 1
ATOM 3866 N N . VAL C 1 151 ? 9.587 -17.049 32.833 1.00 34.36 143 VAL C N 1
ATOM 3867 C CA . VAL C 1 151 ? 9.831 -18.465 33.108 1.00 35.14 143 VAL C CA 1
ATOM 3868 C C . VAL C 1 151 ? 11.311 -18.839 33.114 1.00 36.04 143 VAL C C 1
ATOM 3869 O O . VAL C 1 151 ? 11.718 -19.725 33.864 1.00 36.24 143 VAL C O 1
ATOM 3873 N N . HIS C 1 152 ? 12.116 -18.166 32.294 1.00 37.00 144 HIS C N 1
ATOM 3874 C CA . HIS C 1 152 ? 13.556 -18.444 32.240 1.00 37.59 144 HIS C CA 1
ATOM 3875 C C . HIS C 1 152 ? 14.315 -17.869 33.448 1.00 37.84 144 HIS C C 1
ATOM 3876 O O . HIS C 1 152 ? 15.546 -17.845 33.466 1.00 38.09 144 HIS C O 1
ATOM 3883 N N . GLU C 1 153 ? 13.562 -17.425 34.456 1.00 38.11 145 GLU C N 1
ATOM 3884 C CA . GLU C 1 153 ? 14.108 -16.899 35.705 1.00 38.49 145 GLU C CA 1
ATOM 3885 C C . GLU C 1 153 ? 13.572 -17.673 36.920 1.00 36.98 145 GLU C C 1
ATOM 3886 O O . GLU C 1 153 ? 13.720 -17.221 38.057 1.00 37.15 145 GLU C O 1
ATOM 3892 N N . LEU C 1 154 ? 12.950 -18.825 36.681 1.00 35.28 146 LEU C N 1
ATOM 3893 C CA . LEU C 1 154 ? 12.355 -19.625 37.746 1.00 34.15 146 LEU C CA 1
ATOM 3894 C C . LEU C 1 154 ? 13.294 -20.744 38.177 1.00 33.64 146 LEU C C 1
ATOM 3895 O O . LEU C 1 154 ? 14.113 -21.219 37.388 1.00 33.13 146 LEU C O 1
ATOM 3900 N N . ASP C 1 155 ? 13.152 -21.153 39.437 1.00 33.33 147 ASP C N 1
ATOM 3901 C CA . ASP C 1 155 ? 13.928 -22.245 40.026 1.00 33.64 147 ASP C CA 1
ATOM 3902 C C . ASP C 1 155 ? 13.842 -23.491 39.157 1.00 32.18 147 ASP C C 1
ATOM 3903 O O . ASP C 1 155 ? 12.855 -23.692 38.443 1.00 31.69 147 ASP C O 1
ATOM 3908 N N . TYR C 1 156 ? 14.866 -24.335 39.234 1.00 30.84 148 TYR C N 1
ATOM 3909 C CA . TYR C 1 156 ? 14.870 -25.605 38.511 1.00 29.73 148 TYR C CA 1
ATOM 3910 C C . TYR C 1 156 ? 13.781 -26.542 39.027 1.00 29.77 148 TYR C C 1
ATOM 3911 O O . TYR C 1 156 ? 13.119 -27.210 38.241 1.00 29.04 148 TYR C O 1
ATOM 3920 N N . ASP C 1 157 ? 13.610 -26.599 40.347 1.00 30.00 149 ASP C N 1
ATOM 3921 C CA . ASP C 1 157 ? 12.639 -27.509 40.956 1.00 30.35 149 ASP C CA 1
ATOM 3922 C C . ASP C 1 157 ? 11.212 -27.196 40.526 1.00 30.06 149 ASP C C 1
ATOM 3923 O O . ASP C 1 157 ? 10.471 -28.096 40.138 1.00 29.99 149 ASP C O 1
ATOM 3928 N N . LEU C 1 158 ? 10.834 -25.923 40.590 1.00 29.91 150 LEU C N 1
ATOM 3929 C CA . LEU C 1 158 ? 9.481 -25.519 40.229 1.00 29.88 150 LEU C CA 1
ATOM 3930 C C . LEU C 1 158 ? 9.202 -25.793 38.758 1.00 29.94 150 LEU C C 1
ATOM 3931 O O . LEU C 1 158 ? 8.188 -26.390 38.413 1.00 29.26 150 LEU C O 1
ATOM 3936 N N . LEU C 1 159 ? 10.112 -25.352 37.900 1.00 30.49 151 LEU C N 1
ATOM 3937 C CA . LEU C 1 159 ? 9.945 -25.493 36.459 1.00 31.22 151 LEU C CA 1
ATOM 3938 C C . LEU C 1 159 ? 10.016 -26.948 35.998 1.00 31.00 151 LEU C C 1
ATOM 3939 O O . LEU C 1 159 ? 9.309 -27.340 35.075 1.00 30.87 151 LEU C O 1
ATOM 3944 N N . ASN C 1 160 ? 10.860 -27.745 36.642 1.00 31.00 152 ASN C N 1
ATOM 3945 C CA . ASN C 1 160 ? 10.965 -29.163 36.312 1.00 31.36 152 ASN C CA 1
ATOM 3946 C C . ASN C 1 160 ? 9.708 -29.932 36.720 1.00 31.01 152 ASN C C 1
ATOM 3947 O O . ASN C 1 160 ? 9.341 -30.906 36.072 1.00 30.53 152 ASN C O 1
ATOM 3952 N N . CYS C 1 161 ? 9.053 -29.484 37.788 1.00 30.95 153 CYS C N 1
ATOM 3953 C CA . CYS C 1 161 ? 7.786 -30.068 38.220 1.00 31.10 153 CYS C CA 1
ATOM 3954 C C . CYS C 1 161 ? 6.674 -29.725 37.233 1.00 30.34 153 CYS C C 1
ATOM 3955 O O . CYS C 1 161 ? 5.775 -30.529 37.010 1.00 29.97 153 CYS C O 1
ATOM 3958 N N . VAL C 1 162 ? 6.738 -28.529 36.648 1.00 29.60 154 VAL C N 1
ATOM 3959 C CA . VAL C 1 162 ? 5.761 -28.119 35.643 1.00 29.23 154 VAL C CA 1
ATOM 3960 C C . VAL C 1 162 ? 5.953 -28.961 34.381 1.00 29.22 154 VAL C C 1
ATOM 3961 O O . VAL C 1 162 ? 4.981 -29.338 33.738 1.00 29.19 154 VAL C O 1
ATOM 3965 N N . MET C 1 163 ? 7.205 -29.278 34.054 1.00 29.26 155 MET C N 1
ATOM 3966 C CA . MET C 1 163 ? 7.519 -30.108 32.892 1.00 29.56 155 MET C CA 1
ATOM 3967 C C . MET C 1 163 ? 7.002 -31.539 33.064 1.00 29.31 155 MET C C 1
ATOM 3968 O O . MET C 1 163 ? 6.475 -32.124 32.125 1.00 29.41 155 MET C O 1
ATOM 3973 N N . THR C 1 164 ? 7.154 -32.087 34.266 1.00 28.99 156 THR C N 1
ATOM 3974 C CA . THR C 1 164 ? 6.696 -33.439 34.580 1.00 28.72 156 THR C CA 1
ATOM 3975 C C . THR C 1 164 ? 5.171 -33.487 34.570 1.00 28.44 156 THR C C 1
ATOM 3976 O O . THR C 1 164 ? 4.575 -34.417 34.041 1.00 28.18 156 THR C O 1
ATOM 3980 N N . TYR C 1 165 ? 4.558 -32.469 35.159 1.00 28.20 157 TYR C N 1
ATOM 3981 C CA . TYR C 1 165 ? 3.110 -32.310 35.167 1.00 28.45 157 TYR C CA 1
ATOM 3982 C C . TYR C 1 165 ? 2.545 -32.340 33.745 1.00 28.67 157 TYR C C 1
ATOM 3983 O O . TYR C 1 165 ? 1.510 -32.957 33.490 1.00 28.73 157 TYR C O 1
ATOM 3992 N N . LEU C 1 166 ? 3.231 -31.683 32.816 1.00 28.95 158 LEU C N 1
ATOM 3993 C CA . LEU C 1 166 ? 2.815 -31.694 31.415 1.00 29.32 158 LEU C CA 1
ATOM 3994 C C . LEU C 1 166 ? 3.113 -33.050 30.780 1.00 30.62 158 LEU C C 1
ATOM 3995 O O . LEU C 1 166 ? 2.297 -33.581 30.024 1.00 30.27 158 LEU C O 1
ATOM 4000 N N . GLU C 1 167 ? 4.276 -33.609 31.108 1.00 32.31 159 GLU C N 1
ATOM 4001 C CA . GLU C 1 167 ? 4.724 -34.884 30.545 1.00 34.52 159 GLU C CA 1
ATOM 4002 C C . GLU C 1 167 ? 3.770 -36.036 30.873 1.00 34.77 159 GLU C C 1
ATOM 4003 O O . GLU C 1 167 ? 3.514 -36.895 30.021 1.00 34.99 159 GLU C O 1
ATOM 4009 N N . LYS C 1 168 ? 3.246 -36.054 32.098 1.00 35.08 160 LYS C N 1
ATOM 4010 C CA . LYS C 1 168 ? 2.327 -37.110 32.514 1.00 35.60 160 LYS C CA 1
ATOM 4011 C C . LYS C 1 168 ? 0.996 -37.027 31.762 1.00 34.54 160 LYS C C 1
ATOM 4012 O O . LYS C 1 168 ? 0.318 -38.036 31.585 1.00 34.79 160 LYS C O 1
ATOM 4018 N N . ARG C 1 169 ? 0.631 -35.825 31.322 1.00 33.18 161 ARG C N 1
ATOM 4019 C CA . ARG C 1 169 ? -0.598 -35.619 30.554 1.00 32.19 161 ARG C CA 1
ATOM 4020 C C . ARG C 1 169 ? -0.428 -35.846 29.044 1.00 31.45 161 ARG C C 1
ATOM 4021 O O . ARG C 1 169 ? -1.357 -35.609 28.280 1.00 31.38 161 ARG C O 1
ATOM 4029 N N . GLY C 1 170 ? 0.743 -36.317 28.620 1.00 30.70 162 GLY C N 1
ATOM 4030 C CA . GLY C 1 170 ? 0.994 -36.608 27.217 1.00 30.41 162 GLY C CA 1
ATOM 4031 C C . GLY C 1 170 ? 1.691 -35.492 26.453 1.00 30.31 162 GLY C C 1
ATOM 4032 O O . GLY C 1 170 ? 2.039 -35.668 25.287 1.00 29.78 162 GLY C O 1
ATOM 4033 N N . VAL C 1 171 ? 1.883 -34.342 27.096 1.00 30.40 163 VAL C N 1
ATOM 4034 C CA . VAL C 1 171 ? 2.586 -33.225 26.475 1.00 30.42 163 VAL C CA 1
ATOM 4035 C C . VAL C 1 171 ? 4.080 -33.469 26.658 1.00 31.73 163 VAL C C 1
ATOM 4036 O O . VAL C 1 171 ? 4.696 -32.975 27.604 1.00 31.40 163 VAL C O 1
ATOM 4040 N N . ASP C 1 172 ? 4.646 -34.253 25.742 1.00 33.49 164 ASP C N 1
ATOM 4041 C CA . ASP C 1 172 ? 6.033 -34.715 25.846 1.00 34.99 164 ASP C CA 1
ATOM 4042 C C . ASP C 1 172 ? 6.749 -34.681 24.492 1.00 35.87 164 ASP C C 1
ATOM 4043 O O . ASP C 1 172 ? 6.201 -34.189 23.509 1.00 35.97 164 ASP C O 1
ATOM 4048 N N . GLU C 1 173 ? 7.979 -35.193 24.462 1.00 37.06 165 GLU C N 1
ATOM 4049 C CA . GLU C 1 173 ? 8.838 -35.135 23.278 1.00 38.34 165 GLU C CA 1
ATOM 4050 C C . GLU C 1 173 ? 8.293 -35.889 22.072 1.00 37.75 165 GLU C C 1
ATOM 4051 O O . GLU C 1 173 ? 8.574 -35.514 20.939 1.00 37.51 165 GLU C O 1
ATOM 4057 N N . LYS C 1 174 ? 7.535 -36.954 22.318 1.00 37.47 166 LYS C N 1
ATOM 4058 C CA . LYS C 1 174 ? 6.889 -37.698 21.241 1.00 37.37 166 LYS C CA 1
ATOM 4059 C C . 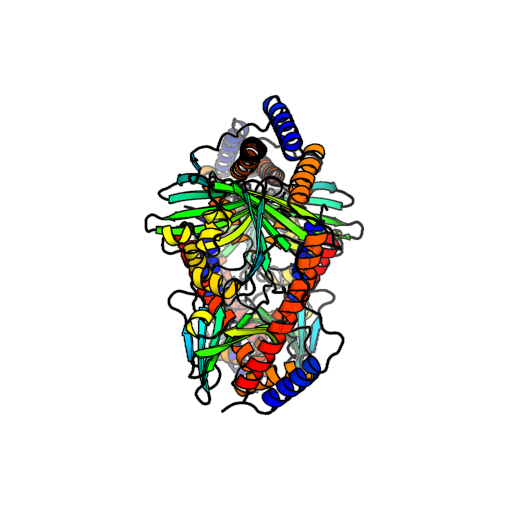LYS C 1 174 ? 5.810 -36.844 20.587 1.00 35.89 166 LYS C C 1
ATOM 4060 O O . LYS C 1 174 ? 5.637 -36.889 19.373 1.00 35.53 166 LYS C O 1
ATOM 4066 N N . LEU C 1 175 ? 5.082 -36.078 21.395 1.00 34.36 167 LEU C N 1
ATOM 4067 C CA . LEU C 1 175 ? 4.076 -35.166 20.869 1.00 33.46 167 LEU C CA 1
ATOM 4068 C C . LEU C 1 175 ? 4.721 -33.994 20.132 1.00 32.74 167 LEU C C 1
ATOM 4069 O O . LEU C 1 175 ? 4.170 -33.500 19.155 1.00 32.27 167 LEU C O 1
ATOM 4074 N N . GLY C 1 176 ? 5.879 -33.548 20.607 1.00 32.39 168 GLY C N 1
ATOM 4075 C CA . GLY C 1 176 ? 6.612 -32.482 19.949 1.00 32.17 168 GLY C CA 1
ATOM 4076 C C . GLY C 1 176 ? 7.076 -32.939 18.580 1.00 32.29 168 GLY C C 1
ATOM 4077 O O . GLY C 1 176 ? 7.020 -32.190 17.604 1.00 32.29 168 GLY C O 1
ATOM 4078 N N . GLU C 1 177 ? 7.515 -34.192 18.522 1.00 32.20 169 GLU C N 1
ATOM 4079 C CA . GLU C 1 177 ? 7.954 -34.834 17.286 1.00 32.40 169 GLU C CA 1
ATOM 4080 C C . GLU C 1 177 ? 6.785 -34.925 16.302 1.00 30.69 169 GLU C C 1
ATOM 4081 O O . GLU C 1 177 ? 6.935 -34.620 15.118 1.00 30.11 169 GLU C O 1
ATOM 4087 N N . PHE C 1 178 ? 5.617 -35.321 16.801 1.00 29.10 170 PHE C N 1
ATOM 4088 C CA . PHE C 1 178 ? 4.425 -35.399 15.964 1.00 28.15 170 PHE C CA 1
ATOM 4089 C C . PHE C 1 178 ? 4.079 -34.036 15.359 1.00 27.33 170 PHE C C 1
ATOM 4090 O O . PHE C 1 178 ? 3.788 -33.945 14.171 1.00 27.07 170 PHE C O 1
ATOM 4098 N N . VAL C 1 179 ? 4.101 -32.988 16.179 1.00 26.30 171 VAL C N 1
ATOM 4099 C CA . VAL C 1 179 ? 3.745 -31.649 15.716 1.00 25.88 171 VAL C CA 1
ATOM 4100 C C . VAL C 1 179 ? 4.688 -31.200 14.608 1.00 26.71 171 VAL C C 1
ATOM 4101 O O . VAL C 1 179 ? 4.250 -30.619 13.622 1.00 26.62 171 VAL C O 1
ATOM 4105 N N . VAL C 1 180 ? 5.976 -31.482 14.775 1.00 27.97 172 VAL C N 1
ATOM 4106 C CA . VAL C 1 180 ? 6.991 -31.095 13.805 1.00 29.08 172 VAL C CA 1
ATOM 4107 C C . VAL C 1 180 ? 6.847 -31.870 12.494 1.00 29.80 172 VAL C C 1
ATOM 4108 O O . VAL C 1 180 ? 6.948 -31.280 11.424 1.00 30.49 172 VAL C O 1
ATOM 4112 N N . LEU C 1 181 ? 6.618 -33.178 12.580 1.00 30.29 173 LEU C N 1
ATOM 4113 C CA . LEU C 1 181 ? 6.467 -34.019 11.391 1.00 30.68 173 LEU C CA 1
ATOM 4114 C C . LEU C 1 181 ? 5.171 -33.696 10.657 1.00 30.56 173 LEU C C 1
ATOM 4115 O O . LEU C 1 181 ? 5.131 -33.702 9.426 1.00 30.35 173 LEU C O 1
ATOM 4120 N N . TYR C 1 182 ? 4.116 -33.414 11.419 1.00 30.32 174 TYR C N 1
ATOM 4121 C CA . TYR C 1 182 ? 2.821 -33.062 10.843 1.00 30.26 174 TYR C CA 1
ATOM 4122 C C . TYR C 1 182 ? 2.918 -31.736 10.098 1.00 30.18 174 TYR C C 1
ATOM 4123 O O . TYR C 1 182 ? 2.284 -31.560 9.063 1.00 29.79 174 TYR C O 1
ATOM 4132 N N . SER C 1 183 ? 3.723 -30.820 10.633 1.00 30.29 175 SER C N 1
ATOM 4133 C CA . SER C 1 183 ? 3.912 -29.502 10.038 1.00 30.56 175 SER C CA 1
ATOM 4134 C C . SER C 1 183 ? 4.644 -29.603 8.707 1.00 31.24 175 SER C C 1
ATOM 4135 O O . SER C 1 183 ? 4.216 -29.011 7.727 1.00 31.85 175 SER C O 1
ATOM 4138 N N . PHE C 1 184 ? 5.745 -30.352 8.677 1.00 31.67 176 PHE C N 1
ATOM 4139 C CA . PHE C 1 184 ? 6.484 -30.584 7.438 1.00 32.04 176 PHE C CA 1
ATOM 4140 C C . PHE C 1 184 ? 5.557 -31.171 6.376 1.00 31.58 176 PHE C C 1
ATOM 4141 O O . PHE C 1 184 ? 5.627 -30.792 5.210 1.00 31.32 176 PHE C O 1
ATOM 4149 N N . TRP C 1 185 ? 4.689 -32.092 6.787 1.00 31.45 177 TRP C N 1
ATOM 4150 C CA . TRP C 1 185 ? 3.763 -32.737 5.862 1.00 31.47 177 TRP C CA 1
ATOM 4151 C C . TRP C 1 185 ? 2.713 -31.760 5.336 1.00 31.30 177 TRP C C 1
ATOM 4152 O O . TRP C 1 185 ? 2.398 -31.768 4.148 1.00 31.42 177 TRP C O 1
ATOM 4163 N N . ALA C 1 186 ? 2.166 -30.939 6.230 1.00 31.01 178 ALA C N 1
ATOM 4164 C CA . ALA C 1 186 ? 1.112 -29.990 5.876 1.00 30.86 178 ALA C CA 1
ATOM 4165 C C . ALA C 1 186 ? 1.657 -28.844 5.029 1.00 31.43 178 ALA C C 1
ATOM 4166 O O . ALA C 1 186 ? 0.982 -28.364 4.122 1.00 31.85 178 ALA C O 1
ATOM 4168 N N . GLU C 1 187 ? 2.879 -28.411 5.324 1.00 31.92 179 GLU C N 1
ATOM 4169 C CA . GLU C 1 187 ? 3.527 -27.357 4.555 1.00 32.81 179 GLU C CA 1
ATOM 4170 C C . GLU C 1 187 ? 3.766 -27.808 3.120 1.00 32.61 179 GLU C C 1
ATOM 4171 O O . GLU C 1 187 ? 3.667 -27.003 2.198 1.00 32.37 179 GLU C O 1
ATOM 4177 N N . GLN C 1 188 ? 4.076 -29.092 2.941 1.00 32.59 180 GLN C N 1
ATOM 4178 C CA . GLN C 1 188 ? 4.303 -29.652 1.613 1.00 32.68 180 GLN C CA 1
ATOM 4179 C C . GLN C 1 188 ? 3.016 -29.632 0.795 1.00 32.13 180 GLN C C 1
ATOM 4180 O O . GLN C 1 188 ? 3.032 -29.224 -0.360 1.00 31.97 180 GLN C O 1
ATOM 4186 N N . GLN C 1 189 ? 1.911 -30.069 1.394 1.00 31.69 181 GLN C N 1
ATOM 4187 C CA . GLN C 1 189 ? 0.624 -30.101 0.695 1.00 31.71 181 GLN C CA 1
ATOM 4188 C C . GLN C 1 189 ? 0.155 -28.696 0.347 1.00 30.27 181 GLN C C 1
ATOM 4189 O O . GLN C 1 189 ? -0.328 -28.467 -0.750 1.00 29.72 181 GLN C O 1
ATOM 4195 N N . ASP C 1 190 ? 0.298 -27.762 1.285 1.00 29.43 182 ASP C N 1
ATOM 4196 C CA . ASP C 1 190 ? -0.103 -26.375 1.058 1.00 28.98 182 ASP C CA 1
ATOM 4197 C C . ASP C 1 190 ? 0.755 -25.718 -0.019 1.00 28.09 182 ASP C C 1
ATOM 4198 O O . ASP C 1 190 ? 0.253 -24.916 -0.800 1.00 27.42 182 ASP C O 1
ATOM 4203 N N . TYR C 1 191 ? 2.040 -26.069 -0.054 1.00 27.20 183 TYR C N 1
ATOM 4204 C CA . TYR C 1 191 ? 2.969 -25.542 -1.051 1.00 27.02 183 TYR C CA 1
ATOM 4205 C C . TYR C 1 191 ? 2.548 -26.005 -2.444 1.00 26.41 183 TYR C C 1
ATOM 4206 O O . TYR C 1 191 ? 2.616 -25.241 -3.403 1.00 26.20 183 TYR C O 1
ATOM 4215 N N . GLU C 1 192 ? 2.106 -27.253 -2.540 1.00 25.83 184 GLU C N 1
ATOM 4216 C CA . GLU C 1 192 ? 1.600 -27.794 -3.797 1.00 25.79 184 GLU C CA 1
ATOM 4217 C C . GLU C 1 192 ? 0.349 -27.041 -4.238 1.00 25.15 184 GLU C C 1
ATOM 4218 O O . GLU C 1 192 ? 0.197 -26.734 -5.418 1.00 24.88 184 GLU C O 1
ATOM 4224 N N . ALA C 1 193 ? -0.532 -26.742 -3.284 1.00 24.46 185 ALA C N 1
ATOM 4225 C CA . ALA C 1 193 ? -1.731 -25.947 -3.544 1.00 24.19 185 ALA C CA 1
ATOM 4226 C C . ALA C 1 193 ? -1.356 -24.530 -3.968 1.00 24.01 185 ALA C C 1
ATOM 4227 O O . ALA C 1 193 ? -1.983 -23.944 -4.846 1.00 23.61 185 ALA C O 1
ATOM 4229 N N . TRP C 1 194 ? -0.315 -23.998 -3.340 1.00 23.93 186 TRP C N 1
ATOM 4230 C CA . TRP C 1 194 ? 0.168 -22.651 -3.613 1.00 23.93 186 TRP C CA 1
ATOM 4231 C C . TRP C 1 194 ? 0.749 -22.569 -5.025 1.00 23.23 186 TRP C C 1
ATOM 4232 O O . TRP C 1 194 ? 0.548 -21.582 -5.722 1.00 23.69 186 TRP C O 1
ATOM 4243 N N . LEU C 1 195 ? 1.448 -23.618 -5.446 1.00 22.43 187 LEU C N 1
ATOM 4244 C CA . LEU C 1 195 ? 2.016 -23.679 -6.792 1.00 21.92 187 LEU C CA 1
ATOM 4245 C C . LEU C 1 195 ? 0.923 -23.781 -7.844 1.00 22.35 187 LEU C C 1
ATOM 4246 O O . LEU C 1 195 ? 1.028 -23.181 -8.915 1.00 22.23 187 LEU C O 1
ATOM 4251 N N . THR C 1 196 ? -0.117 -24.549 -7.531 1.00 22.84 188 THR C N 1
ATOM 4252 C CA . THR C 1 196 ? -1.256 -24.716 -8.426 1.00 23.63 188 THR C CA 1
ATOM 4253 C C . THR C 1 196 ? -1.967 -23.391 -8.660 1.00 23.83 188 THR C C 1
ATOM 4254 O O . THR C 1 196 ? -2.286 -23.057 -9.796 1.00 24.15 188 THR C O 1
ATOM 4258 N N . THR C 1 197 ? -2.213 -22.647 -7.586 1.00 24.35 189 THR C N 1
ATOM 4259 C CA . THR C 1 197 ? -2.885 -21.356 -7.683 1.00 24.85 189 THR C CA 1
ATOM 4260 C C . THR C 1 197 ? -2.027 -20.349 -8.437 1.00 25.92 189 THR C C 1
ATOM 4261 O O . THR C 1 197 ? -2.545 -19.579 -9.233 1.00 26.12 189 THR C O 1
ATOM 4265 N N . MET C 1 198 ? -0.721 -20.358 -8.173 1.00 27.11 190 MET C N 1
ATOM 4266 C CA . MET C 1 198 ? 0.225 -19.479 -8.860 1.00 28.13 190 MET C CA 1
ATOM 4267 C C . MET C 1 198 ? 0.240 -19.782 -10.357 1.00 28.27 190 MET C C 1
ATOM 4268 O O . MET C 1 198 ? 0.325 -18.871 -11.183 1.00 28.09 190 MET C O 1
ATOM 4273 N N . ASN C 1 199 ? 0.162 -21.066 -10.696 1.00 28.36 191 ASN C N 1
ATOM 4274 C CA . ASN C 1 199 ? 0.156 -21.501 -12.086 1.00 28.41 191 ASN C CA 1
ATOM 4275 C C . ASN C 1 199 ? -1.128 -21.046 -12.774 1.00 29.01 191 ASN C C 1
ATOM 4276 O O . ASN C 1 199 ? -1.114 -20.699 -13.958 1.00 29.12 191 ASN C O 1
ATOM 4281 N N . LYS C 1 200 ? -2.227 -21.029 -12.022 1.00 29.66 192 LYS C N 1
ATOM 4282 C CA . LYS C 1 200 ? -3.505 -20.539 -12.531 1.00 30.27 192 LYS C CA 1
ATOM 4283 C C . LYS C 1 200 ? -3.428 -19.043 -12.825 1.00 30.52 192 LYS C C 1
ATOM 4284 O O . LYS C 1 200 ? -4.007 -18.569 -13.796 1.00 30.49 192 LYS C O 1
ATOM 4290 N N . PHE C 1 201 ? -2.713 -18.310 -11.976 1.00 31.23 193 PHE C N 1
ATOM 4291 C CA . PHE C 1 201 ? -2.548 -16.863 -12.130 1.00 31.63 193 PHE C CA 1
ATOM 4292 C C . PHE C 1 201 ? -1.689 -16.531 -13.351 1.00 32.53 193 PHE C C 1
ATOM 4293 O O . PHE C 1 201 ? -1.867 -15.487 -13.972 1.00 32.81 193 PHE C O 1
ATOM 4301 N N . ALA C 1 202 ? -0.768 -17.431 -13.693 1.00 33.69 194 ALA C N 1
ATOM 4302 C CA . ALA C 1 202 ? 0.125 -17.249 -14.836 1.00 34.70 194 ALA C CA 1
ATOM 4303 C C . ALA C 1 202 ? -0.469 -17.822 -16.129 1.00 36.68 194 ALA C C 1
ATOM 4304 O O . ALA C 1 202 ? 0.221 -17.905 -17.150 1.00 36.91 194 ALA C O 1
ATOM 4306 N N . SER C 1 203 ? -1.745 -18.213 -16.075 1.00 38.73 195 SER C N 1
ATOM 4307 C CA . SER C 1 203 ? -2.469 -18.731 -17.232 1.00 40.12 195 SER C CA 1
ATOM 4308 C C . SER C 1 203 ? -3.405 -17.661 -17.778 1.00 40.99 195 SER C C 1
ATOM 4309 O O . SER C 1 203 ? -3.560 -16.585 -17.191 1.00 41.66 195 SER C O 1
ATOM 4313 N N . ALA D 1 22 ? 27.981 -74.849 -13.219 1.00 58.91 14 ALA D N 1
ATOM 4314 C CA . ALA D 1 22 ? 28.282 -73.423 -12.904 1.00 58.71 14 ALA D CA 1
ATOM 4315 C C . ALA D 1 22 ? 27.472 -72.492 -13.801 1.00 58.50 14 ALA D C 1
ATOM 4316 O O . ALA D 1 22 ? 26.925 -72.920 -14.823 1.00 58.70 14 ALA D O 1
ATOM 4318 N N . SER D 1 23 ? 27.391 -71.221 -13.408 1.00 57.84 15 SER D N 1
ATOM 4319 C CA . SER D 1 23 ? 26.772 -70.190 -14.246 1.00 57.15 15 SER D CA 1
ATOM 4320 C C . SER D 1 23 ? 27.549 -70.051 -15.556 1.00 55.91 15 SER D C 1
ATOM 4321 O O . SER D 1 23 ? 26.961 -69.838 -16.621 1.00 55.78 15 SER D O 1
ATOM 4324 N N . ASP D 1 24 ? 28.874 -70.173 -15.446 1.00 54.26 16 ASP D N 1
ATOM 4325 C CA . ASP D 1 24 ? 29.791 -70.148 -16.587 1.00 52.84 16 ASP D CA 1
ATOM 4326 C C . ASP D 1 24 ? 29.423 -71.163 -17.657 1.00 51.43 16 ASP D C 1
ATOM 4327 O O . ASP D 1 24 ? 29.408 -70.840 -18.842 1.00 51.12 16 ASP D O 1
ATOM 4332 N N . ALA D 1 25 ? 29.148 -72.391 -17.226 1.00 49.74 17 ALA D N 1
ATOM 4333 C CA . ALA D 1 25 ? 28.785 -73.472 -18.139 1.00 48.56 17 ALA D CA 1
ATOM 4334 C C . ALA D 1 25 ? 27.492 -73.162 -18.886 1.00 47.25 17 ALA D C 1
ATOM 4335 O O . ALA D 1 25 ? 27.391 -73.434 -20.077 1.00 47.13 17 ALA D O 1
ATOM 4337 N N . ALA D 1 26 ? 26.514 -72.593 -18.182 1.00 45.71 18 ALA D N 1
ATOM 4338 C CA . ALA D 1 26 ? 25.233 -72.227 -18.787 1.00 44.58 18 ALA D CA 1
ATOM 4339 C C . ALA D 1 26 ? 25.392 -71.164 -19.872 1.00 43.43 18 ALA D C 1
ATOM 4340 O O . ALA D 1 26 ? 24.717 -71.223 -20.902 1.00 43.49 18 ALA D O 1
ATOM 4342 N N . LEU D 1 27 ? 26.274 -70.194 -19.637 1.00 41.99 19 LEU D N 1
ATOM 4343 C CA . LEU D 1 27 ? 26.527 -69.140 -20.613 1.00 40.88 19 LEU D CA 1
ATOM 4344 C C . LEU D 1 27 ? 27.275 -69.705 -21.819 1.00 40.52 19 LEU D C 1
ATOM 4345 O O . LEU D 1 27 ? 26.999 -69.320 -22.950 1.00 40.46 19 LEU D O 1
ATOM 4350 N N . ALA D 1 28 ? 28.210 -70.621 -21.574 1.00 39.98 20 ALA D N 1
ATOM 4351 C CA . ALA D 1 28 ? 28.975 -71.258 -22.649 1.00 39.87 20 ALA D CA 1
ATOM 4352 C C . ALA D 1 28 ? 28.055 -72.071 -23.557 1.00 39.82 20 ALA D C 1
ATOM 4353 O O . ALA D 1 28 ? 28.208 -72.050 -24.778 1.00 39.67 20 ALA D O 1
ATOM 4355 N N . ASP D 1 29 ? 27.103 -72.778 -22.946 1.00 39.80 21 ASP D N 1
ATOM 4356 C CA . ASP D 1 29 ? 26.097 -73.547 -23.673 1.00 39.88 21 ASP D CA 1
ATOM 4357 C C . ASP D 1 29 ? 25.194 -72.622 -24.475 1.00 38.70 21 ASP D C 1
ATOM 4358 O O . ASP D 1 29 ? 24.867 -72.916 -25.618 1.00 38.67 21 ASP D O 1
ATOM 4363 N N . ALA D 1 30 ? 24.794 -71.509 -23.860 1.00 37.42 22 ALA D N 1
ATOM 4364 C CA . ALA D 1 30 ? 23.913 -70.530 -24.498 1.00 36.51 22 ALA D CA 1
ATOM 4365 C C . ALA D 1 30 ? 24.562 -69.889 -25.724 1.00 35.72 22 ALA D C 1
ATOM 4366 O O . ALA D 1 30 ? 23.930 -69.787 -26.769 1.00 35.73 22 ALA D O 1
ATOM 4368 N N . THR D 1 31 ? 25.814 -69.458 -25.584 1.00 34.81 23 THR D N 1
ATOM 4369 C CA . THR D 1 31 ? 26.547 -68.810 -26.674 1.00 34.50 23 THR D CA 1
ATOM 4370 C C . THR D 1 31 ? 26.907 -69.807 -27.768 1.00 33.95 23 THR D C 1
ATOM 4371 O O . THR D 1 31 ? 26.801 -69.491 -28.948 1.00 32.91 23 THR D O 1
ATOM 4375 N N . ARG D 1 32 ? 27.342 -71.001 -27.367 1.00 33.82 24 ARG D N 1
ATOM 4376 C CA . ARG D 1 32 ? 27.666 -72.068 -28.311 1.00 34.26 24 ARG D CA 1
ATOM 4377 C C . ARG D 1 32 ? 26.432 -72.409 -29.136 1.00 34.56 24 ARG D C 1
ATOM 4378 O O . ARG D 1 32 ? 26.517 -72.549 -30.351 1.00 34.15 24 ARG D O 1
ATOM 4386 N N . ARG D 1 33 ? 25.290 -72.530 -28.467 1.00 35.30 25 ARG D N 1
ATOM 4387 C CA . ARG D 1 33 ? 24.020 -72.800 -29.140 1.00 36.09 25 ARG D CA 1
ATOM 4388 C C . ARG D 1 33 ? 23.682 -71.692 -30.125 1.00 35.66 25 ARG D C 1
ATOM 4389 O O . ARG D 1 33 ? 23.237 -71.966 -31.237 1.00 35.67 25 ARG D O 1
ATOM 4397 N N . GLU D 1 34 ? 23.894 -70.446 -29.713 1.00 35.54 26 GLU D N 1
ATOM 4398 C CA . GLU D 1 34 ? 23.613 -69.297 -30.573 1.00 35.76 26 GLU D CA 1
ATOM 4399 C C . GLU D 1 34 ? 24.581 -69.236 -31.752 1.00 35.21 26 GLU D C 1
ATOM 4400 O O . GLU D 1 34 ? 24.193 -68.851 -32.850 1.00 34.82 26 GLU D O 1
ATOM 4406 N N . LEU D 1 35 ? 25.830 -69.632 -31.524 1.00 35.15 27 LEU D N 1
ATOM 4407 C CA . LEU D 1 35 ? 26.842 -69.658 -32.574 1.00 35.18 27 LEU D CA 1
ATOM 4408 C C . LEU D 1 35 ? 26.499 -70.706 -33.628 1.00 35.20 27 LEU D C 1
ATOM 4409 O O . LEU D 1 35 ? 26.618 -70.447 -34.820 1.00 34.83 27 LEU D O 1
ATOM 4414 N N . GLU D 1 36 ? 26.076 -71.885 -33.176 1.00 35.45 28 GLU D N 1
ATOM 4415 C CA . GLU D 1 36 ? 25.648 -72.962 -34.067 1.00 35.85 28 GLU D CA 1
ATOM 4416 C C . GLU D 1 36 ? 24.428 -72.531 -34.880 1.00 36.84 28 GLU D C 1
ATOM 4417 O O . GLU D 1 36 ? 24.331 -72.826 -36.071 1.00 36.22 28 GLU D O 1
ATOM 4423 N N . GLU D 1 37 ? 23.510 -71.825 -34.224 1.00 38.26 29 GLU D N 1
ATOM 4424 C CA . GLU D 1 37 ? 22.302 -71.316 -34.872 1.00 39.94 29 GLU D CA 1
ATOM 4425 C C . GLU D 1 37 ? 22.663 -70.358 -36.012 1.00 39.42 29 GLU D C 1
ATOM 4426 O O . GLU D 1 37 ? 22.186 -70.523 -37.133 1.00 39.17 29 GLU D O 1
ATOM 4432 N N . GLU D 1 38 ? 23.517 -69.378 -35.714 1.00 39.10 30 GLU D N 1
ATOM 4433 C CA . GLU D 1 38 ? 23.946 -68.364 -36.684 1.00 39.02 30 GLU D CA 1
ATOM 4434 C C . GLU D 1 38 ? 24.677 -68.963 -37.879 1.00 40.03 30 GLU D C 1
ATOM 4435 O O . GLU D 1 38 ? 24.444 -68.572 -39.021 1.00 39.40 30 GLU D O 1
ATOM 4441 N N . MET D 1 39 ? 25.573 -69.901 -37.593 1.00 41.70 31 MET D N 1
ATOM 4442 C CA . MET D 1 39 ? 26.385 -70.569 -38.610 1.00 43.48 31 MET D CA 1
ATOM 4443 C C . MET D 1 39 ? 25.545 -71.460 -39.528 1.00 44.89 31 MET D C 1
ATOM 4444 O O . MET D 1 39 ? 25.904 -71.681 -40.685 1.00 45.23 31 MET D O 1
ATOM 4449 N N . GLY D 1 40 ? 24.430 -71.963 -39.001 1.00 46.62 32 GLY D N 1
ATOM 4450 C CA . GLY D 1 40 ? 23.546 -72.856 -39.729 1.00 47.87 32 GLY D CA 1
ATOM 4451 C C . GLY D 1 40 ? 22.447 -72.149 -40.501 1.00 49.18 32 GLY D C 1
ATOM 4452 O O . GLY D 1 40 ? 21.717 -72.791 -41.256 1.00 49.31 32 GLY D O 1
ATOM 4453 N N . ARG D 1 41 ? 22.317 -70.837 -40.310 1.00 50.66 33 ARG D N 1
ATOM 4454 C CA . ARG D 1 41 ? 21.356 -70.043 -41.071 1.00 51.77 33 ARG D CA 1
ATOM 4455 C C . ARG D 1 41 ? 21.726 -70.034 -42.551 1.00 52.81 33 ARG D C 1
ATOM 4456 O O . ARG D 1 41 ? 22.907 -70.075 -42.906 1.00 53.04 33 ARG D O 1
ATOM 4464 N N . SER D 1 42 ? 20.705 -69.983 -43.403 1.00 53.92 34 SER D N 1
ATOM 4465 C CA . SER D 1 42 ? 20.893 -69.814 -44.845 1.00 54.69 34 SER D CA 1
ATOM 4466 C C . SER D 1 42 ? 20.106 -68.588 -45.318 1.00 54.45 34 SER D C 1
ATOM 4467 O O . SER D 1 42 ? 19.669 -68.519 -46.469 1.00 54.83 34 SER D O 1
ATOM 4470 N N . ASP D 1 43 ? 19.951 -67.621 -44.412 1.00 53.91 35 ASP D N 1
ATOM 4471 C CA . ASP D 1 43 ? 19.199 -66.391 -44.670 1.00 53.20 35 ASP D CA 1
ATOM 4472 C C . ASP D 1 43 ? 19.913 -65.161 -44.088 1.00 51.99 35 ASP D C 1
ATOM 4473 O O . ASP D 1 43 ? 19.279 -64.152 -43.771 1.00 51.91 35 ASP D O 1
ATOM 4478 N N . LYS D 1 44 ? 21.233 -65.257 -43.954 1.00 50.56 36 LYS D N 1
ATOM 4479 C CA . LYS D 1 44 ? 22.051 -64.182 -43.409 1.00 49.43 36 LYS D CA 1
ATOM 4480 C C . LYS D 1 44 ? 22.247 -63.104 -44.472 1.00 48.38 36 LYS D C 1
ATOM 4481 O O . LYS D 1 44 ? 22.062 -63.370 -45.663 1.00 48.21 36 LYS D O 1
ATOM 4487 N N . PRO D 1 45 ? 22.609 -61.891 -44.057 1.00 47.16 37 PRO D N 1
ATOM 4488 C CA . PRO D 1 45 ? 22.864 -60.814 -45.019 1.00 46.28 37 PRO D CA 1
ATOM 4489 C C . PRO D 1 45 ? 24.106 -61.082 -45.869 1.00 45.55 37 PRO D C 1
ATOM 4490 O O . PRO D 1 45 ? 25.161 -61.402 -45.322 1.00 45.20 37 PRO D O 1
ATOM 4494 N N . GLU D 1 46 ? 23.961 -60.970 -47.187 1.00 44.97 38 GLU D N 1
ATOM 4495 C CA . GLU D 1 46 ? 25.068 -61.159 -48.120 1.00 44.83 38 GLU D CA 1
ATOM 4496 C C . GLU D 1 46 ? 25.877 -59.875 -48.235 1.00 43.42 38 GLU D C 1
ATOM 4497 O O . GLU D 1 46 ? 25.314 -58.782 -48.168 1.00 42.73 38 GLU D O 1
ATOM 4503 N N . GLN D 1 47 ? 27.191 -60.005 -48.416 1.00 42.39 39 GLN D N 1
ATOM 4504 C CA . GLN D 1 47 ? 28.042 -58.835 -48.608 1.00 41.87 39 GLN D CA 1
ATOM 4505 C C . GLN D 1 47 ? 27.749 -58.182 -49.958 1.00 41.73 39 GLN D C 1
ATOM 4506 O O . GLN D 1 47 ? 27.890 -58.827 -51.000 1.00 41.78 39 GLN D O 1
ATOM 4512 N N . PRO D 1 48 ? 27.354 -56.910 -49.949 1.00 41.62 40 PRO D N 1
ATOM 4513 C CA . PRO D 1 48 ? 27.032 -56.204 -51.194 1.00 41.90 40 PRO D CA 1
ATOM 4514 C C . PRO D 1 48 ? 28.258 -55.870 -52.043 1.00 42.15 40 PRO D C 1
ATOM 4515 O O . PRO D 1 48 ? 29.393 -55.917 -51.564 1.00 41.99 40 PRO D O 1
ATOM 4519 N N . THR D 1 49 ? 28.004 -55.536 -53.305 1.00 42.57 41 THR D N 1
ATOM 4520 C CA . THR D 1 49 ? 29.048 -55.155 -54.246 1.00 42.79 41 THR D CA 1
ATOM 4521 C C . THR D 1 49 ? 29.055 -53.633 -54.384 1.00 42.76 41 THR D C 1
ATOM 4522 O O . THR D 1 49 ? 28.019 -53.038 -54.692 1.00 42.41 41 THR D O 1
ATOM 4526 N N . PRO D 1 50 ? 30.213 -53.003 -54.171 1.00 43.05 42 PRO D N 1
ATOM 4527 C CA . PRO D 1 50 ? 30.306 -51.537 -54.226 1.00 43.65 42 PRO D CA 1
ATOM 4528 C C . PRO D 1 50 ? 30.121 -51.012 -55.648 1.00 44.74 42 PRO D C 1
ATOM 4529 O O . PRO D 1 50 ? 30.541 -51.701 -56.579 1.00 44.67 42 PRO D O 1
ATOM 4533 N N . PRO D 1 51 ? 29.510 -49.838 -55.828 1.00 46.35 43 PRO D N 1
ATOM 4534 C CA . PRO D 1 51 ? 29.375 -49.252 -57.171 1.00 47.14 43 PRO D CA 1
ATOM 4535 C C . PRO D 1 51 ? 30.727 -49.131 -57.882 1.00 47.90 43 PRO D C 1
ATOM 4536 O O . PRO D 1 51 ? 31.782 -49.183 -57.238 1.00 48.08 43 PRO D O 1
ATOM 4540 N N . ALA D 1 52 ? 30.680 -48.970 -59.201 1.00 48.71 44 ALA D N 1
ATOM 4541 C CA . ALA D 1 52 ? 31.879 -48.965 -60.038 1.00 49.07 44 ALA D CA 1
ATOM 4542 C C . ALA D 1 52 ? 32.869 -47.873 -59.637 1.00 49.07 44 ALA D C 1
ATOM 4543 O O . ALA D 1 52 ? 32.470 -46.751 -59.318 1.00 49.14 44 ALA D O 1
ATOM 4545 N N . GLY D 1 53 ? 34.156 -48.220 -59.647 1.00 49.05 45 GLY D N 1
ATOM 4546 C CA . GLY D 1 53 ? 35.226 -47.285 -59.341 1.00 48.98 45 GLY D CA 1
ATOM 4547 C C . GLY D 1 53 ? 35.646 -47.279 -57.881 1.00 49.01 45 GLY D C 1
ATOM 4548 O O . GLY D 1 53 ? 36.839 -47.199 -57.578 1.00 48.97 45 GLY D O 1
ATOM 4549 N N . TRP D 1 54 ? 34.674 -47.360 -56.975 1.00 48.98 46 TRP D N 1
ATOM 4550 C CA . TRP D 1 54 ? 34.952 -47.265 -55.543 1.00 48.91 46 TRP D CA 1
ATOM 4551 C C . TRP D 1 54 ? 35.690 -48.497 -55.033 1.00 49.36 46 TRP D C 1
ATOM 4552 O O . TRP D 1 54 ? 35.522 -49.598 -55.550 1.00 49.67 46 TRP D O 1
ATOM 4563 N N . GLN D 1 55 ? 36.508 -48.289 -54.009 1.00 49.80 47 GLN D N 1
ATOM 4564 C CA . GLN D 1 55 ? 37.289 -49.351 -53.394 1.00 50.08 47 GLN D CA 1
ATOM 4565 C C . GLN D 1 55 ? 37.043 -49.327 -51.888 1.00 49.37 47 GLN D C 1
ATOM 4566 O O . GLN D 1 55 ? 37.217 -48.292 -51.243 1.00 49.08 47 GLN D O 1
ATOM 4572 N N . VAL D 1 56 ? 36.634 -50.467 -51.335 1.00 48.74 48 VAL D N 1
ATOM 4573 C CA . VAL D 1 56 ? 36.350 -50.582 -49.906 1.00 48.42 48 VAL D CA 1
ATOM 4574 C C . VAL D 1 56 ? 37.632 -50.896 -49.138 1.00 48.20 48 VAL D C 1
ATOM 4575 O O . VAL D 1 56 ? 38.364 -51.814 -49.498 1.00 47.95 48 VAL D O 1
ATOM 4579 N N . VAL D 1 57 ? 37.892 -50.139 -48.075 1.00 48.19 49 VAL D N 1
ATOM 4580 C CA . VAL D 1 57 ? 39.077 -50.350 -47.247 1.00 48.33 49 VAL D CA 1
ATOM 4581 C C . VAL D 1 57 ? 38.728 -50.176 -45.772 1.00 48.07 49 VAL D C 1
ATOM 4582 O O . VAL D 1 57 ? 38.399 -49.079 -45.329 1.00 47.88 49 VAL D O 1
ATOM 4586 N N . ARG D 1 58 ? 38.813 -51.271 -45.022 1.00 47.93 50 ARG D N 1
ATOM 4587 C CA . ARG D 1 58 ? 38.597 -51.245 -43.582 1.00 48.03 50 ARG D CA 1
ATOM 4588 C C . ARG D 1 58 ? 39.815 -50.609 -42.917 1.00 47.68 50 ARG D C 1
ATOM 4589 O O . ARG D 1 58 ? 40.947 -50.866 -43.321 1.00 47.50 50 ARG D O 1
ATOM 4597 N N . LYS D 1 59 ? 39.583 -49.767 -41.914 1.00 47.40 51 LYS D N 1
ATOM 4598 C CA . LYS D 1 59 ? 40.671 -49.272 -41.080 1.00 47.15 51 LYS D CA 1
ATOM 4599 C C . LYS D 1 59 ? 40.941 -50.374 -40.059 1.00 47.17 51 LYS D C 1
ATOM 4600 O O . LYS D 1 59 ? 40.102 -50.616 -39.194 1.00 47.05 51 LYS D O 1
ATOM 4606 N N . PRO D 1 60 ? 42.094 -51.047 -40.177 1.00 47.21 52 PRO D N 1
ATOM 4607 C CA . PRO D 1 60 ? 42.409 -52.253 -39.384 1.00 46.85 52 PRO D CA 1
ATOM 4608 C C . PRO D 1 60 ? 41.835 -52.309 -37.962 1.00 45.89 52 PRO D C 1
ATOM 4609 O O . PRO D 1 60 ? 42.085 -51.413 -37.151 1.00 45.92 52 PRO D O 1
ATOM 4613 N N . GLY D 1 61 ? 41.063 -53.362 -37.685 1.00 44.63 53 GLY D N 1
ATOM 4614 C CA . GLY D 1 61 ? 40.520 -53.611 -36.356 1.00 43.28 53 GLY D CA 1
ATOM 4615 C C . GLY D 1 61 ? 39.321 -52.770 -35.942 1.00 41.77 53 GLY D C 1
ATOM 4616 O O . GLY D 1 61 ? 38.891 -52.852 -34.788 1.00 41.72 53 GLY D O 1
ATOM 4617 N N . THR D 1 62 ? 38.768 -51.984 -36.868 1.00 39.57 54 THR D N 1
ATOM 4618 C CA . THR D 1 62 ? 37.645 -51.092 -36.557 1.00 37.67 54 THR D CA 1
ATOM 4619 C C . THR D 1 62 ? 36.411 -51.396 -37.401 1.00 36.42 54 THR D C 1
ATOM 4620 O O . THR D 1 62 ? 36.450 -52.202 -38.327 1.00 35.54 54 THR D O 1
ATOM 4624 N N . CYS D 1 63 ? 35.326 -50.704 -37.074 1.00 35.10 55 CYS D N 1
ATOM 4625 C CA . CYS D 1 63 ? 34.085 -50.764 -37.834 1.00 34.59 55 CYS D CA 1
ATOM 4626 C C . CYS D 1 63 ? 33.999 -49.575 -38.790 1.00 33.45 55 CYS D C 1
ATOM 4627 O O . CYS D 1 63 ? 32.928 -49.246 -39.286 1.00 33.23 55 CYS D O 1
ATOM 4630 N N . THR D 1 64 ? 35.143 -48.941 -39.036 1.00 32.62 56 THR D N 1
ATOM 4631 C CA . THR D 1 64 ? 35.242 -47.795 -39.931 1.00 32.16 56 THR D CA 1
ATOM 4632 C C . THR D 1 64 ? 35.742 -48.237 -41.305 1.00 32.59 56 THR D C 1
ATOM 4633 O O . THR D 1 64 ? 36.769 -48.900 -41.417 1.00 32.84 56 THR D O 1
ATOM 4637 N N . PHE D 1 65 ? 35.006 -47.858 -42.344 1.00 33.02 57 PHE D N 1
ATOM 4638 C CA . PHE D 1 65 ? 35.357 -48.175 -43.722 1.00 33.50 57 PHE D CA 1
ATOM 4639 C C . PHE D 1 65 ? 35.428 -46.907 -44.570 1.00 33.64 57 PHE D C 1
ATOM 4640 O O . PHE D 1 65 ? 34.694 -45.948 -44.339 1.00 33.39 57 PHE D O 1
ATOM 4648 N N . ASP D 1 66 ? 36.323 -46.922 -45.552 1.00 33.99 58 ASP D N 1
ATOM 4649 C CA . ASP D 1 66 ? 36.518 -45.813 -46.471 1.00 34.34 58 ASP D CA 1
ATOM 4650 C C . ASP D 1 66 ? 36.303 -46.298 -47.894 1.00 34.52 58 ASP D C 1
ATOM 4651 O O . ASP D 1 66 ? 36.929 -47.263 -48.328 1.00 34.93 58 ASP D O 1
ATOM 4656 N N . LEU D 1 67 ? 35.411 -45.626 -48.612 1.00 34.54 59 LEU D N 1
ATOM 4657 C CA . LEU D 1 67 ? 35.219 -45.866 -50.032 1.00 34.47 59 LEU D CA 1
ATOM 4658 C C . LEU D 1 67 ? 36.023 -44.818 -50.777 1.00 35.24 59 LEU D C 1
ATOM 4659 O O . LEU D 1 67 ? 35.700 -43.638 -50.714 1.00 34.52 59 LEU D O 1
ATOM 4664 N N . THR D 1 68 ? 37.068 -45.254 -51.475 1.00 36.70 60 THR D N 1
ATOM 4665 C CA . THR D 1 68 ? 37.973 -44.345 -52.173 1.00 38.22 60 THR D CA 1
ATOM 4666 C C . THR D 1 68 ? 37.834 -44.451 -53.686 1.00 39.80 60 THR D C 1
ATOM 4667 O O . THR D 1 68 ? 37.734 -45.542 -54.241 1.00 40.07 60 THR D O 1
ATOM 4671 N N . LYS D 1 69 ? 37.855 -43.299 -54.342 1.00 41.80 61 LYS D N 1
ATOM 4672 C CA . LYS D 1 69 ? 37.778 -43.214 -55.793 1.00 43.47 61 LYS D CA 1
ATOM 4673 C C . LYS D 1 69 ? 38.437 -41.923 -56.255 1.00 44.37 61 LYS D C 1
ATOM 4674 O O . LYS D 1 69 ? 38.397 -40.916 -55.556 1.00 44.52 61 LYS D O 1
ATOM 4680 N N . SER D 1 70 ? 39.038 -41.960 -57.438 1.00 45.43 62 SER D N 1
ATOM 4681 C CA . SER D 1 70 ? 39.610 -40.767 -58.052 1.00 46.32 62 SER D CA 1
ATOM 4682 C C . SER D 1 70 ? 38.661 -40.299 -59.148 1.00 46.70 62 SER D C 1
ATOM 4683 O O . SER D 1 70 ? 38.064 -41.117 -59.847 1.00 46.89 62 SER D O 1
ATOM 4686 N N . PHE D 1 71 ? 38.518 -38.986 -59.288 1.00 47.26 63 PHE D N 1
ATOM 4687 C CA . PHE D 1 71 ? 37.558 -38.408 -60.223 1.00 47.79 63 PHE D CA 1
ATOM 4688 C C . PHE D 1 71 ? 38.005 -37.013 -60.667 1.00 48.36 63 PHE D C 1
ATOM 4689 O O . PHE D 1 71 ? 37.925 -36.059 -59.890 1.00 48.44 63 PHE D O 1
ATOM 4697 N N . GLU D 1 72 ? 38.462 -36.906 -61.918 1.00 48.96 64 GLU D N 1
ATOM 4698 C CA . GLU D 1 72 ? 38.885 -35.630 -62.511 1.00 49.44 64 GLU D CA 1
ATOM 4699 C C . GLU D 1 72 ? 39.946 -34.902 -61.677 1.00 48.50 64 GLU D C 1
ATOM 4700 O O . GLU D 1 72 ? 39.841 -33.696 -61.445 1.00 48.52 64 GLU D O 1
ATOM 4706 N N . GLY D 1 73 ? 40.956 -35.641 -61.220 1.00 47.48 65 GLY D N 1
ATOM 4707 C CA . GLY D 1 73 ? 42.033 -35.074 -60.417 1.00 46.56 65 GLY D CA 1
ATOM 4708 C C . GLY D 1 73 ? 41.756 -34.997 -58.920 1.00 45.66 65 GLY D C 1
ATOM 4709 O O . GLY D 1 73 ? 42.674 -34.778 -58.128 1.00 45.58 65 GLY D O 1
ATOM 4710 N N . GLU D 1 74 ? 40.496 -35.171 -58.531 1.00 44.43 66 GLU D N 1
ATOM 4711 C CA . GLU D 1 74 ? 40.086 -35.111 -57.131 1.00 43.36 66 GLU D CA 1
ATOM 4712 C C . GLU D 1 74 ? 40.255 -36.471 -56.460 1.00 42.40 66 GLU D C 1
ATOM 4713 O O . GLU D 1 74 ? 40.116 -37.506 -57.103 1.00 42.64 66 GLU D O 1
ATOM 4719 N N . ASP D 1 75 ? 40.557 -36.457 -55.165 1.00 40.97 67 ASP D N 1
ATOM 4720 C CA . ASP D 1 75 ? 40.581 -37.669 -54.347 1.00 39.81 67 ASP D CA 1
ATOM 4721 C C . ASP D 1 75 ? 39.307 -37.698 -53.512 1.00 37.63 67 ASP D C 1
ATOM 4722 O O . ASP D 1 75 ? 39.111 -36.848 -52.652 1.00 37.29 67 ASP D O 1
ATOM 4727 N N . LEU D 1 76 ? 38.442 -38.670 -53.777 1.00 35.28 68 LEU D N 1
ATOM 4728 C CA . LEU D 1 76 ? 37.171 -38.794 -53.062 1.00 33.62 68 LEU D CA 1
ATOM 4729 C C . LEU D 1 76 ? 37.263 -39.855 -51.979 1.00 32.34 68 LEU D C 1
ATOM 4730 O O . LEU D 1 76 ? 37.914 -40.876 -52.161 1.00 31.89 68 LEU D O 1
ATOM 4735 N N . VAL D 1 77 ? 36.598 -39.607 -50.856 1.00 31.45 69 VAL D N 1
ATOM 4736 C CA . VAL D 1 77 ? 36.524 -40.566 -49.758 1.00 30.97 69 VAL D CA 1
ATOM 4737 C C . VAL D 1 77 ? 35.140 -40.484 -49.115 1.00 30.06 69 VAL D C 1
ATOM 4738 O O . VAL D 1 77 ? 34.718 -39.418 -48.687 1.00 30.23 69 VAL D O 1
ATOM 4742 N N . VAL D 1 78 ? 34.441 -41.611 -49.049 1.00 28.93 70 VAL D N 1
ATOM 4743 C CA . VAL D 1 78 ? 33.162 -41.693 -48.351 1.00 28.04 70 VAL D CA 1
ATOM 4744 C C . VAL D 1 78 ? 33.345 -42.586 -47.132 1.00 28.18 70 VAL D C 1
ATOM 4745 O O . VAL D 1 78 ? 33.588 -43.782 -47.260 1.00 28.00 70 VAL D O 1
ATOM 4749 N N . ARG D 1 79 ? 33.217 -41.996 -45.950 1.00 28.31 71 ARG D N 1
ATOM 4750 C CA . ARG D 1 79 ? 33.509 -42.694 -44.705 1.00 28.53 71 ARG D CA 1
ATOM 4751 C C . ARG D 1 79 ? 32.243 -42.983 -43.919 1.00 29.00 71 ARG D C 1
ATOM 4752 O O . ARG D 1 79 ? 31.362 -42.138 -43.812 1.00 28.82 71 ARG D O 1
ATOM 4760 N N . TYR D 1 80 ? 32.170 -44.186 -43.363 1.00 29.67 72 TYR D N 1
ATOM 4761 C CA . TYR D 1 80 ? 31.044 -44.598 -42.537 1.00 30.48 72 TYR D CA 1
ATOM 4762 C C . TYR D 1 80 ? 31.490 -45.634 -41.516 1.00 31.72 72 TYR D C 1
ATOM 4763 O O . TYR D 1 80 ? 32.554 -46.236 -41.648 1.00 32.07 72 TYR D O 1
ATOM 4772 N N . SER D 1 81 ? 30.661 -45.834 -40.499 1.00 33.22 73 SER D N 1
ATOM 4773 C CA . SER D 1 81 ? 30.888 -46.871 -39.501 1.00 34.40 73 SER D CA 1
ATOM 4774 C C . SER D 1 81 ? 29.727 -47.858 -39.543 1.00 36.42 73 SER D C 1
ATOM 4775 O O . SER D 1 81 ? 28.587 -47.466 -39.800 1.00 36.27 73 SER D O 1
ATOM 4778 N N . THR D 1 82 ? 30.016 -49.132 -39.282 1.00 39.00 74 THR D N 1
ATOM 4779 C CA . THR D 1 82 ? 28.981 -50.168 -39.249 1.00 41.26 74 THR D CA 1
ATOM 4780 C C . THR D 1 82 ? 28.386 -50.357 -37.850 1.00 43.78 74 THR D C 1
ATOM 4781 O O . THR D 1 82 ? 27.501 -51.195 -37.663 1.00 43.82 74 THR D O 1
ATOM 4785 N N . ASN D 1 83 ? 28.863 -49.581 -36.876 1.00 47.18 75 ASN D N 1
ATOM 4786 C CA . ASN D 1 83 ? 28.302 -49.595 -35.522 1.00 50.22 75 ASN D CA 1
ATOM 4787 C C . ASN D 1 83 ? 26.868 -49.080 -35.484 1.00 53.82 75 ASN D C 1
ATOM 4788 O O . ASN D 1 83 ? 26.498 -48.193 -36.253 1.00 53.98 75 ASN D O 1
ATOM 4793 N N . GLN D 1 84 ? 26.072 -49.640 -34.578 1.00 58.37 76 GLN D N 1
ATOM 4794 C CA . GLN D 1 84 ? 24.685 -49.222 -34.396 1.00 62.02 76 GLN D CA 1
ATOM 4795 C C . GLN D 1 84 ? 24.603 -48.247 -33.227 1.00 65.38 76 GLN D C 1
ATOM 4796 O O . GLN D 1 84 ? 25.054 -48.558 -32.122 1.00 65.63 76 GLN D O 1
ATOM 4802 N N . ASP D 1 85 ? 24.035 -47.069 -33.477 1.00 69.48 77 ASP D N 1
ATOM 4803 C CA . ASP D 1 85 ? 23.841 -46.070 -32.428 1.00 72.57 77 ASP D CA 1
ATOM 4804 C C . ASP D 1 85 ? 22.674 -46.506 -31.539 1.00 74.75 77 ASP D C 1
ATOM 4805 O O . ASP D 1 85 ? 21.575 -46.775 -32.036 1.00 75.00 77 ASP D O 1
ATOM 4810 N N . SER D 1 86 ? 22.927 -46.570 -30.229 1.00 77.31 78 SER D N 1
ATOM 4811 C CA . SER D 1 86 ? 21.939 -47.041 -29.247 1.00 79.18 78 SER D CA 1
ATOM 4812 C C . SER D 1 86 ? 20.598 -46.294 -29.290 1.00 80.31 78 SER D C 1
ATOM 4813 O O . SER D 1 86 ? 19.558 -46.866 -28.949 1.00 80.52 78 SER D O 1
ATOM 4816 N N . ASP D 1 87 ? 20.627 -45.026 -29.704 1.00 81.53 79 ASP D N 1
ATOM 4817 C CA . ASP D 1 87 ? 19.414 -44.218 -29.823 1.00 82.40 79 ASP D CA 1
ATOM 4818 C C . ASP D 1 87 ? 18.824 -44.281 -31.234 1.00 82.37 79 ASP D C 1
ATOM 4819 O O . ASP D 1 87 ? 17.648 -44.605 -31.404 1.00 82.54 79 ASP D O 1
ATOM 4824 N N . LYS D 1 88 ? 19.647 -43.972 -32.234 1.00 82.23 80 LYS D N 1
ATOM 4825 C CA . LYS D 1 88 ? 19.204 -43.911 -33.630 1.00 81.98 80 LYS D CA 1
ATOM 4826 C C . LYS D 1 88 ? 19.522 -45.196 -34.401 1.00 81.59 80 LYS D C 1
ATOM 4827 O O . LYS D 1 88 ? 20.687 -45.502 -34.655 1.00 81.82 80 LYS D O 1
ATOM 4833 N N . ALA D 1 89 ? 18.480 -45.938 -34.775 1.00 80.84 81 ALA D N 1
ATOM 4834 C CA . ALA D 1 89 ? 18.634 -47.175 -35.545 1.00 80.08 81 ALA D CA 1
ATOM 4835 C C . ALA D 1 89 ? 17.839 -47.126 -36.854 1.00 78.98 81 ALA D C 1
ATOM 4836 O O . ALA D 1 89 ? 17.479 -48.166 -37.412 1.00 79.10 81 ALA D O 1
ATOM 4838 N N . ASN D 1 90 ? 17.578 -45.913 -37.340 1.00 77.39 82 ASN D N 1
ATOM 4839 C CA . ASN D 1 90 ? 16.834 -45.707 -38.587 1.00 75.94 82 ASN D CA 1
ATOM 4840 C C . ASN D 1 90 ? 17.596 -44.887 -39.637 1.00 73.31 82 ASN D C 1
ATOM 4841 O O . ASN D 1 90 ? 17.056 -44.598 -40.708 1.00 73.41 82 ASN D O 1
ATOM 4846 N N . SER D 1 91 ? 18.839 -44.514 -39.331 1.00 69.76 83 SER D N 1
ATOM 4847 C CA . SER D 1 91 ? 19.642 -43.684 -40.229 1.00 66.68 83 SER D CA 1
ATOM 4848 C C . SER D 1 91 ? 21.134 -43.984 -40.104 1.00 62.68 83 SER D C 1
ATOM 4849 O O . SER D 1 91 ? 21.649 -44.196 -39.005 1.00 62.74 83 SER D O 1
ATOM 4852 N N . HIS D 1 92 ? 21.816 -43.995 -41.246 1.00 57.51 84 HIS D N 1
ATOM 4853 C CA . HIS D 1 92 ? 23.249 -44.240 -41.311 1.00 53.22 84 HIS D CA 1
ATOM 4854 C C . HIS D 1 92 ? 23.938 -42.964 -41.779 1.00 49.27 84 HIS D C 1
ATOM 4855 O O . HIS D 1 92 ? 23.591 -42.425 -42.822 1.00 48.87 84 HIS D O 1
ATOM 4862 N N . ASN D 1 93 ? 24.915 -42.487 -41.017 1.00 44.51 85 ASN D N 1
ATOM 4863 C CA . ASN D 1 93 ? 25.616 -41.253 -41.359 1.00 40.85 85 ASN D CA 1
ATOM 4864 C C . ASN D 1 93 ? 26.888 -41.515 -42.160 1.00 37.61 85 ASN D C 1
ATOM 4865 O O . ASN D 1 93 ? 27.647 -42.426 -41.843 1.00 37.27 85 ASN D O 1
ATOM 4870 N N . ILE D 1 94 ? 27.108 -40.721 -43.207 1.00 33.76 86 ILE D N 1
ATOM 4871 C CA . ILE D 1 94 ? 28.338 -40.806 -43.996 1.00 30.93 86 ILE D CA 1
ATOM 4872 C C . ILE D 1 94 ? 29.059 -39.462 -44.052 1.00 29.63 86 ILE D C 1
ATOM 4873 O O . ILE D 1 94 ? 28.446 -38.411 -43.914 1.00 29.03 86 ILE D O 1
ATOM 4878 N N . PHE D 1 95 ? 30.372 -39.511 -44.247 1.00 28.37 87 PHE D N 1
ATOM 4879 C CA . PHE D 1 95 ? 31.187 -38.306 -44.316 1.00 27.55 87 PHE D CA 1
ATOM 4880 C C . PHE D 1 95 ? 31.969 -38.310 -45.622 1.00 26.53 87 PHE D C 1
ATOM 4881 O O . PHE D 1 95 ? 32.897 -39.091 -45.791 1.00 26.87 87 PHE D O 1
ATOM 4889 N N . VAL D 1 96 ? 31.570 -37.434 -46.541 1.00 25.14 88 VAL D N 1
ATOM 4890 C CA . VAL D 1 96 ? 32.150 -37.358 -47.880 1.00 24.43 88 VAL D CA 1
ATOM 4891 C C . VAL D 1 96 ? 33.258 -36.302 -47.961 1.00 23.85 88 VAL D C 1
ATOM 4892 O O . VAL D 1 96 ? 33.012 -35.120 -47.762 1.00 23.84 88 VAL D O 1
ATOM 4896 N N . TYR D 1 97 ? 34.470 -36.743 -48.279 1.00 23.34 89 TYR D N 1
ATOM 4897 C CA . TYR D 1 97 ? 35.619 -35.860 -48.438 1.00 22.93 89 TYR D CA 1
ATOM 4898 C C . TYR D 1 97 ? 36.002 -35.736 -49.918 1.00 24.06 89 TYR D C 1
ATOM 4899 O O . TYR D 1 97 ? 36.125 -36.734 -50.621 1.00 24.33 89 TYR D O 1
ATOM 4908 N N . ILE D 1 98 ? 36.179 -34.505 -50.383 1.00 25.17 90 ILE D N 1
ATOM 4909 C CA . ILE D 1 98 ? 36.624 -34.224 -51.745 1.00 25.87 90 ILE D CA 1
ATOM 4910 C C . ILE D 1 98 ? 37.878 -33.357 -51.648 1.00 26.78 90 ILE D C 1
ATOM 4911 O O . ILE D 1 98 ? 37.795 -32.190 -51.284 1.00 27.39 90 ILE D O 1
ATOM 4916 N N . THR D 1 99 ? 39.037 -33.931 -51.961 1.00 27.63 91 THR D N 1
ATOM 4917 C CA . THR D 1 99 ? 40.308 -33.211 -51.857 1.00 28.51 91 THR D CA 1
ATOM 4918 C C . THR D 1 99 ? 40.874 -32.815 -53.221 1.00 29.80 91 THR D C 1
ATOM 4919 O O . THR D 1 99 ? 40.986 -33.643 -54.120 1.00 29.53 91 THR D O 1
ATOM 4923 N N . GLN D 1 100 ? 41.253 -31.547 -53.344 1.00 31.60 92 GLN D N 1
ATOM 4924 C CA . GLN D 1 100 ? 41.858 -31.013 -54.558 1.00 33.21 92 GLN D CA 1
ATOM 4925 C C . GLN D 1 100 ? 43.343 -31.361 -54.598 1.00 34.35 92 GLN D C 1
ATOM 4926 O O . GLN D 1 100 ? 43.884 -31.916 -53.642 1.00 34.44 92 GLN D O 1
ATOM 4932 N N . LYS D 1 101 ? 44.002 -31.030 -55.705 1.00 35.62 93 LYS D N 1
ATOM 4933 C CA . LYS D 1 101 ? 45.425 -31.317 -55.858 1.00 36.76 93 LYS D CA 1
ATOM 4934 C C . LYS D 1 101 ? 46.299 -30.527 -54.879 1.00 35.55 93 LYS D C 1
ATOM 4935 O O . LYS D 1 101 ? 47.381 -30.982 -54.506 1.00 35.59 93 LYS D O 1
ATOM 4941 N N . ASN D 1 102 ? 45.822 -29.355 -54.460 1.00 34.37 94 ASN D N 1
ATOM 4942 C CA . ASN D 1 102 ? 46.531 -28.533 -53.479 1.00 33.36 94 ASN D CA 1
ATOM 4943 C C . ASN D 1 102 ? 46.186 -28.854 -52.014 1.00 32.39 94 ASN D C 1
ATOM 4944 O O . ASN D 1 102 ? 46.624 -28.148 -51.103 1.00 32.25 94 ASN D O 1
ATOM 4949 N N . GLY D 1 103 ? 45.396 -29.906 -51.793 1.00 31.20 95 GLY D N 1
ATOM 4950 C CA . GLY D 1 103 ? 45.054 -30.353 -50.451 1.00 30.35 95 GLY D CA 1
ATOM 4951 C C . GLY D 1 103 ? 43.758 -29.827 -49.854 1.00 29.83 95 GLY D C 1
ATOM 4952 O O . GLY D 1 103 ? 43.206 -30.463 -48.957 1.00 29.06 95 GLY D O 1
ATOM 4953 N N . GLN D 1 104 ? 43.272 -28.678 -50.325 1.00 29.75 96 GLN D N 1
ATOM 4954 C CA . GLN D 1 104 ? 42.014 -28.112 -49.825 1.00 30.07 96 GLN D CA 1
ATOM 4955 C C . GLN D 1 104 ? 40.892 -29.144 -49.956 1.00 28.88 96 GLN D C 1
ATOM 4956 O O . GLN D 1 104 ? 40.718 -29.729 -51.019 1.00 28.32 96 GLN D O 1
ATOM 4962 N N . THR D 1 105 ? 40.147 -29.370 -48.874 1.00 27.82 97 THR D N 1
ATOM 4963 C CA . THR D 1 105 ? 39.184 -30.475 -48.800 1.00 27.39 97 THR D CA 1
ATOM 4964 C C . THR D 1 105 ? 37.774 -30.069 -48.346 1.00 26.63 97 THR D C 1
ATOM 4965 O O . THR D 1 105 ? 37.606 -29.464 -47.296 1.00 27.14 97 THR D O 1
ATOM 4969 N N . MET D 1 106 ? 36.765 -30.451 -49.125 1.00 25.53 98 MET D N 1
ATOM 4970 C CA . MET D 1 106 ? 35.366 -30.318 -48.715 1.00 24.83 98 MET D CA 1
ATOM 4971 C C . MET D 1 106 ? 34.921 -31.554 -47.932 1.00 23.77 98 MET D C 1
ATOM 4972 O O . MET D 1 106 ? 35.240 -32.678 -48.310 1.00 23.59 98 MET D O 1
ATOM 4977 N N . GLN D 1 107 ? 34.165 -31.335 -46.861 1.00 22.39 99 GLN D N 1
ATOM 4978 C CA . GLN D 1 107 ? 33.529 -32.412 -46.110 1.00 21.90 99 GLN D CA 1
ATOM 4979 C C . GLN D 1 107 ? 32.016 -32.213 -46.123 1.00 21.88 99 GLN D C 1
ATOM 4980 O O . GLN D 1 107 ? 31.527 -31.176 -45.694 1.00 21.86 99 GLN D O 1
ATOM 4986 N N . ALA D 1 108 ? 31.276 -33.215 -46.584 1.00 22.24 100 ALA D N 1
ATOM 4987 C CA . ALA D 1 108 ? 29.818 -33.160 -46.572 1.00 23.03 100 ALA D CA 1
ATOM 4988 C C . ALA D 1 108 ? 29.284 -34.265 -45.674 1.00 23.33 100 ALA D C 1
ATOM 4989 O O . ALA D 1 108 ? 29.569 -35.431 -45.907 1.00 23.40 100 ALA D O 1
ATOM 4991 N N . ASP D 1 109 ? 28.524 -33.899 -44.645 1.00 23.98 101 ASP D N 1
ATOM 4992 C CA . ASP D 1 109 ? 27.889 -34.879 -43.771 1.00 24.96 101 ASP D CA 1
ATOM 4993 C C . ASP D 1 109 ? 26.499 -35.159 -44.302 1.00 25.97 101 ASP D C 1
ATOM 4994 O O . ASP D 1 109 ? 25.705 -34.241 -44.460 1.00 25.81 101 ASP D O 1
ATOM 4999 N N . LEU D 1 110 ? 26.214 -36.422 -44.589 1.00 27.55 102 LEU D N 1
ATOM 5000 C CA . LEU D 1 110 ? 24.893 -36.825 -45.045 1.00 29.23 102 LEU D CA 1
ATOM 5001 C C . LEU D 1 110 ? 24.372 -37.985 -44.214 1.00 30.73 102 LEU D C 1
ATOM 5002 O O . LEU D 1 110 ? 25.145 -38.764 -43.673 1.00 30.79 102 LEU D O 1
ATOM 5007 N N . SER D 1 111 ? 23.052 -38.082 -44.115 1.00 32.94 103 SER D N 1
ATOM 5008 C CA . SER D 1 111 ? 22.397 -39.215 -43.472 1.00 34.77 103 SER D CA 1
ATOM 5009 C C . SER D 1 111 ? 21.523 -39.923 -44.501 1.00 36.52 103 SER D C 1
ATOM 5010 O O . SER D 1 111 ? 20.898 -39.280 -45.341 1.00 36.97 103 SER D O 1
ATOM 5013 N N . ILE D 1 112 ? 21.496 -41.250 -44.439 1.00 38.57 104 ILE D N 1
ATOM 5014 C CA . ILE D 1 112 ? 20.717 -42.054 -45.372 1.00 39.94 104 ILE D CA 1
ATOM 5015 C C . ILE D 1 112 ? 19.384 -42.350 -44.698 1.00 41.79 104 ILE D C 1
ATOM 5016 O O . ILE D 1 112 ? 19.340 -42.896 -43.598 1.00 42.04 104 ILE D O 1
ATOM 5021 N N . GLU D 1 113 ? 18.299 -41.955 -45.353 1.00 43.88 105 GLU D N 1
ATOM 5022 C CA . GLU D 1 113 ? 16.968 -42.021 -44.762 1.00 45.40 105 GLU D CA 1
ATOM 5023 C C . GLU D 1 113 ? 15.956 -42.415 -45.822 1.00 46.98 105 GLU D C 1
ATOM 5024 O O . GLU D 1 113 ? 15.738 -41.664 -46.774 1.00 47.35 105 GLU D O 1
ATOM 5030 N N . GLU D 1 114 ? 15.349 -43.591 -45.652 1.00 48.66 106 GLU D N 1
ATOM 5031 C CA . GLU D 1 114 ? 14.378 -44.130 -46.607 1.00 49.95 106 GLU D CA 1
ATOM 5032 C C . GLU D 1 114 ? 14.975 -44.208 -48.013 1.00 49.40 106 GLU D C 1
ATOM 5033 O O . GLU D 1 114 ? 14.371 -43.753 -48.988 1.00 49.40 106 GLU D O 1
ATOM 5039 N N . GLY D 1 115 ? 16.178 -44.771 -48.102 1.00 48.85 107 GLY D N 1
ATOM 5040 C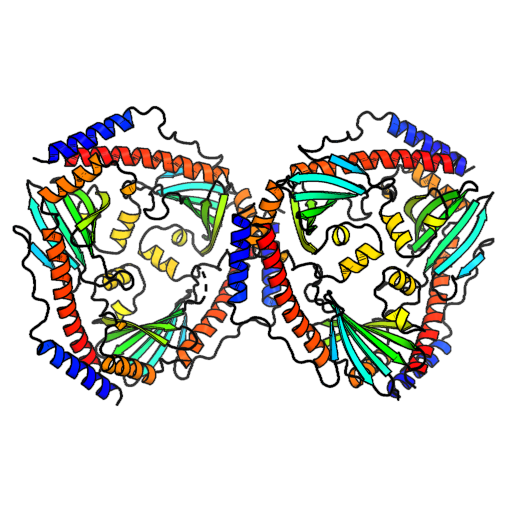 CA . GLY D 1 115 ? 16.896 -44.883 -49.363 1.00 48.26 107 GLY D CA 1
ATOM 5041 C C . GLY D 1 115 ? 17.306 -43.560 -49.998 1.00 47.49 107 GLY D C 1
ATOM 5042 O O . GLY D 1 115 ? 17.750 -43.544 -51.145 1.00 47.72 107 GLY D O 1
ATOM 5043 N N . GLU D 1 116 ? 17.166 -42.460 -49.257 1.00 46.30 108 GLU D N 1
ATOM 5044 C CA . GLU D 1 116 ? 17.412 -41.112 -49.775 1.00 45.51 108 GLU D CA 1
ATOM 5045 C C . GLU D 1 116 ? 18.493 -40.410 -48.954 1.00 42.87 108 GLU D C 1
ATOM 5046 O O . GLU D 1 116 ? 18.474 -40.459 -47.727 1.00 42.46 108 GLU D O 1
ATOM 5052 N N . LEU D 1 117 ? 19.415 -39.737 -49.638 1.00 39.80 109 LEU D N 1
ATOM 5053 C CA . LEU D 1 117 ? 20.471 -38.980 -48.969 1.00 37.21 109 LEU D CA 1
ATOM 5054 C C . LEU D 1 117 ? 20.012 -37.577 -48.599 1.00 35.28 109 LEU D C 1
ATOM 5055 O O . LEU D 1 117 ? 19.453 -36.860 -49.426 1.00 35.49 109 LEU D O 1
ATOM 5060 N N . VAL D 1 118 ? 20.263 -37.199 -47.349 1.00 32.92 110 VAL D N 1
ATOM 5061 C CA . VAL D 1 118 ? 19.934 -35.877 -46.836 1.00 31.02 110 VAL D CA 1
ATOM 5062 C C . VAL D 1 118 ? 21.239 -35.199 -46.431 1.00 30.25 110 VAL D C 1
ATOM 5063 O O . VAL D 1 118 ? 21.989 -35.714 -45.604 1.00 30.00 110 VAL D O 1
ATOM 5067 N N . LEU D 1 119 ? 21.507 -34.049 -47.039 1.00 29.32 111 LEU D N 1
ATOM 5068 C CA . LEU D 1 119 ? 22.692 -33.258 -46.745 1.00 28.59 111 LEU D CA 1
ATOM 5069 C C . LEU D 1 119 ? 22.467 -32.508 -45.440 1.00 28.11 111 LEU D C 1
ATOM 5070 O O . LEU D 1 119 ? 21.443 -31.852 -45.264 1.00 28.09 111 LEU D O 1
ATOM 5075 N N . ASN D 1 120 ? 23.415 -32.626 -44.517 1.00 27.42 112 ASN D N 1
ATOM 5076 C CA . ASN D 1 120 ? 23.269 -32.042 -43.186 1.00 26.94 112 ASN D CA 1
ATOM 5077 C C . ASN D 1 120 ? 24.315 -30.991 -42.835 1.00 26.26 112 ASN D C 1
ATOM 5078 O O . ASN D 1 120 ? 24.072 -30.154 -41.972 1.00 25.78 112 ASN D O 1
ATOM 5083 N N . ASN D 1 121 ? 25.471 -31.036 -43.489 1.00 25.61 113 ASN D N 1
ATOM 5084 C CA . ASN D 1 121 ? 26.524 -30.058 -43.234 1.00 25.48 113 ASN D CA 1
ATOM 5085 C C . ASN D 1 121 ? 27.558 -30.015 -44.347 1.00 24.90 113 ASN D C 1
ATOM 5086 O O . ASN D 1 121 ? 27.871 -31.039 -44.944 1.00 24.02 113 ASN D O 1
ATOM 5091 N N . ILE D 1 122 ? 28.081 -28.821 -44.614 1.00 25.24 114 ILE D N 1
ATOM 5092 C CA . ILE D 1 122 ? 29.108 -28.609 -45.636 1.00 25.64 114 ILE D CA 1
ATOM 5093 C C . ILE D 1 122 ? 30.194 -27.711 -45.054 1.00 24.98 114 ILE D C 1
ATOM 5094 O O . ILE D 1 122 ? 29.900 -26.619 -44.578 1.00 24.83 114 ILE D O 1
ATOM 5099 N N . ARG D 1 123 ? 31.444 -28.158 -45.108 1.00 24.52 115 ARG D N 1
ATOM 5100 C CA . ARG D 1 123 ? 32.565 -27.367 -44.595 1.00 24.02 115 ARG D CA 1
ATOM 5101 C C . ARG D 1 123 ? 33.855 -27.607 -45.370 1.00 24.16 115 ARG D C 1
ATOM 5102 O O . ARG D 1 123 ? 33.991 -28.616 -46.043 1.00 25.27 115 ARG D O 1
ATOM 5110 N N . PHE D 1 124 ? 34.802 -26.679 -45.253 1.00 23.98 116 PHE D N 1
ATOM 5111 C CA . PHE D 1 124 ? 36.082 -26.766 -45.951 1.00 23.95 116 PHE D CA 1
ATOM 5112 C C . PHE D 1 124 ? 37.272 -26.705 -44.991 1.00 24.80 116 PHE D C 1
ATOM 5113 O O . PHE D 1 124 ? 37.189 -26.093 -43.925 1.00 25.24 116 PHE D O 1
ATOM 5121 N N . TYR D 1 125 ? 38.368 -27.347 -45.397 1.00 25.39 117 TYR D N 1
ATOM 5122 C CA . TYR D 1 125 ? 39.634 -27.355 -44.666 1.00 26.00 117 TYR D CA 1
ATOM 5123 C C . TYR D 1 125 ? 40.769 -27.079 -45.655 1.00 27.58 117 TYR D C 1
ATOM 5124 O O . TYR D 1 125 ? 40.702 -27.500 -46.803 1.00 26.79 117 TYR D O 1
ATOM 5133 N N . ASP D 1 126 ? 41.825 -26.408 -45.202 1.00 30.09 118 ASP D N 1
ATOM 5134 C CA . ASP D 1 126 ? 42.959 -26.095 -46.078 1.00 32.23 118 ASP D CA 1
ATOM 5135 C C . ASP D 1 126 ? 43.808 -27.319 -46.441 1.00 33.28 118 ASP D C 1
ATOM 5136 O O . ASP D 1 126 ? 44.473 -27.311 -47.472 1.00 33.55 118 ASP D O 1
ATOM 5141 N N . GLU D 1 127 ? 43.785 -28.365 -45.614 1.00 34.94 119 GLU D N 1
ATOM 5142 C CA . GLU D 1 127 ? 44.542 -29.586 -45.918 1.00 36.58 119 GLU D CA 1
ATOM 5143 C C . GLU D 1 127 ? 43.803 -30.884 -45.582 1.00 35.64 119 GLU D C 1
ATOM 5144 O O . GLU D 1 127 ? 43.010 -30.951 -44.638 1.00 35.61 119 GLU D O 1
ATOM 5150 N N . ALA D 1 128 ? 44.092 -31.908 -46.383 1.00 34.86 120 ALA D N 1
ATOM 5151 C CA . ALA D 1 128 ? 43.475 -33.229 -46.270 1.00 34.36 120 ALA D CA 1
ATOM 5152 C C . ALA D 1 128 ? 43.644 -33.877 -44.900 1.00 34.08 120 ALA D C 1
ATOM 5153 O O . ALA D 1 128 ? 42.702 -34.463 -44.376 1.00 34.16 120 ALA D O 1
ATOM 5155 N N . ALA D 1 129 ? 44.849 -33.787 -44.342 1.00 33.58 121 ALA D N 1
ATOM 5156 C CA . ALA D 1 129 ? 45.162 -34.402 -43.056 1.00 33.38 121 ALA D CA 1
ATOM 5157 C C . ALA D 1 129 ? 44.260 -33.842 -41.969 1.00 33.58 121 ALA D C 1
ATOM 5158 O O . ALA D 1 129 ? 43.726 -34.580 -41.154 1.00 33.21 121 ALA D O 1
ATOM 5160 N N . LEU D 1 130 ? 44.088 -32.527 -41.977 1.00 33.91 122 LEU D N 1
ATOM 5161 C CA . LEU D 1 130 ? 43.216 -31.857 -41.027 1.00 34.43 122 LEU D CA 1
ATOM 5162 C C . LEU D 1 130 ? 41.786 -32.404 -41.088 1.00 34.12 122 LEU D C 1
ATOM 5163 O O . LEU D 1 130 ? 41.176 -32.680 -40.055 1.00 34.19 122 LEU D O 1
ATOM 5168 N N . ALA D 1 131 ? 41.267 -32.575 -42.300 1.00 33.71 123 ALA D N 1
ATOM 5169 C CA . ALA D 1 131 ? 39.897 -33.049 -42.502 1.00 33.52 123 ALA D CA 1
ATOM 5170 C C . ALA D 1 131 ? 39.719 -34.538 -42.188 1.00 33.77 123 ALA D C 1
ATOM 5171 O O . ALA D 1 131 ? 38.708 -34.936 -41.608 1.00 33.45 123 ALA D O 1
ATOM 5173 N N . LYS D 1 132 ? 40.701 -35.350 -42.573 1.00 34.13 124 LYS D N 1
ATOM 5174 C CA . LYS D 1 132 ? 40.557 -36.810 -42.555 1.00 34.52 124 LYS D CA 1
ATOM 5175 C C . LYS D 1 132 ? 41.292 -37.502 -41.408 1.00 35.08 124 LYS D C 1
ATOM 5176 O O . LYS D 1 132 ? 41.115 -38.699 -41.206 1.00 35.18 124 LYS D O 1
ATOM 5182 N N . ASP D 1 133 ? 42.095 -36.762 -40.647 1.00 35.92 125 ASP D N 1
ATOM 5183 C CA . ASP D 1 133 ? 42.838 -37.367 -39.542 1.00 36.53 125 ASP D CA 1
ATOM 5184 C C . ASP D 1 133 ? 41.852 -37.986 -38.567 1.00 37.08 125 ASP D C 1
ATOM 5185 O O . ASP D 1 133 ? 40.842 -37.382 -38.218 1.00 37.03 125 ASP D O 1
ATOM 5190 N N . THR D 1 134 ? 42.148 -39.209 -38.148 1.00 37.87 126 THR D N 1
ATOM 5191 C CA . THR D 1 134 ? 41.346 -39.890 -37.142 1.00 38.48 126 THR D CA 1
ATOM 5192 C C . THR D 1 134 ? 41.986 -39.585 -35.795 1.00 37.83 126 THR D C 1
ATOM 5193 O O . THR D 1 134 ? 43.160 -39.218 -35.738 1.00 38.23 126 THR D O 1
ATOM 5197 N N . GLY D 1 135 ? 41.215 -39.713 -34.722 1.00 37.04 127 GLY D N 1
ATOM 5198 C CA . GLY D 1 135 ? 41.719 -39.445 -33.384 1.00 36.50 127 GLY D CA 1
ATOM 5199 C C . GLY D 1 135 ? 40.976 -38.331 -32.668 1.00 36.00 127 GLY D C 1
ATOM 5200 O O . GLY D 1 135 ? 40.209 -37.575 -33.272 1.00 35.46 127 GLY D O 1
ATOM 5201 N N . ALA D 1 136 ? 41.220 -38.237 -31.365 1.00 35.46 128 ALA D N 1
ATOM 5202 C CA . ALA D 1 136 ? 40.554 -37.267 -30.503 1.00 35.03 128 ALA D CA 1
ATOM 5203 C C . ALA D 1 136 ? 41.079 -35.855 -30.703 1.00 34.88 128 ALA D C 1
ATOM 5204 O O . ALA D 1 136 ? 40.299 -34.908 -30.755 1.00 34.57 128 ALA D O 1
ATOM 5206 N N . GLU D 1 137 ? 42.399 -35.714 -30.800 1.00 34.86 129 GLU D N 1
ATOM 5207 C CA . GLU D 1 137 ? 43.017 -34.400 -30.946 1.00 35.12 129 GLU D CA 1
ATOM 5208 C C . GLU D 1 137 ? 42.658 -33.787 -32.293 1.00 34.42 129 GLU D C 1
ATOM 5209 O O . GLU D 1 137 ? 42.353 -32.601 -32.375 1.00 33.99 129 GLU D O 1
ATOM 5215 N N . ALA D 1 138 ? 42.683 -34.611 -33.337 1.00 34.18 130 ALA D N 1
ATOM 5216 C CA . ALA D 1 138 ? 42.317 -34.178 -34.679 1.00 34.08 130 ALA D CA 1
ATOM 5217 C C . ALA D 1 138 ? 40.874 -33.696 -34.707 1.00 34.70 130 ALA D C 1
ATOM 5218 O O . ALA D 1 138 ? 40.554 -32.742 -35.408 1.00 34.31 130 ALA D O 1
ATOM 5220 N N . GLU D 1 139 ? 40.010 -34.357 -33.940 1.00 35.84 131 GLU D N 1
ATOM 5221 C CA . GLU D 1 139 ? 38.603 -33.968 -33.855 1.00 37.11 131 GLU D CA 1
ATOM 5222 C C . GLU D 1 139 ? 38.468 -32.600 -33.184 1.00 36.73 131 GLU D C 1
ATOM 5223 O O . GLU D 1 139 ? 37.697 -31.759 -33.640 1.00 36.86 131 GLU D O 1
ATOM 5229 N N . ALA D 1 140 ? 39.227 -32.385 -32.113 1.00 36.30 132 ALA D N 1
ATOM 5230 C CA . ALA D 1 140 ? 39.197 -31.119 -31.379 1.00 36.13 132 ALA D CA 1
ATOM 5231 C C . ALA D 1 140 ? 39.683 -29.939 -32.225 1.00 36.15 132 ALA D C 1
ATOM 5232 O O . ALA D 1 140 ? 39.186 -28.825 -32.070 1.00 36.01 132 ALA D O 1
ATOM 5234 N N . LYS D 1 141 ? 40.645 -30.184 -33.115 1.00 36.15 133 LYS D N 1
ATOM 5235 C CA . LYS D 1 141 ? 41.132 -29.151 -34.032 1.00 36.31 133 LYS D CA 1
ATOM 5236 C C . LYS D 1 141 ? 40.011 -28.730 -34.980 1.00 35.07 133 LYS D C 1
ATOM 5237 O O . LYS D 1 141 ? 39.815 -27.544 -35.232 1.00 34.99 133 LYS D O 1
ATOM 5243 N N . ARG D 1 142 ? 39.277 -29.712 -35.496 1.00 33.80 134 ARG D N 1
ATOM 5244 C CA . ARG D 1 142 ? 38.136 -29.449 -36.371 1.00 32.82 134 ARG D CA 1
ATOM 5245 C C . ARG D 1 142 ? 37.020 -28.684 -35.649 1.00 32.38 134 ARG D C 1
ATOM 5246 O O . ARG D 1 142 ? 36.446 -27.759 -36.209 1.00 32.05 134 ARG D O 1
ATOM 5254 N N . ASN D 1 143 ? 36.731 -29.066 -34.405 1.00 31.91 135 ASN D N 1
ATOM 5255 C CA . ASN D 1 143 ? 35.658 -28.452 -33.616 1.00 31.59 135 ASN D CA 1
ATOM 5256 C C . ASN D 1 143 ? 35.805 -26.937 -33.471 1.00 30.71 135 ASN D C 1
ATOM 5257 O O . ASN D 1 143 ? 34.814 -26.231 -33.330 1.00 30.26 135 ASN D O 1
ATOM 5262 N N . GLU D 1 144 ? 37.044 -26.454 -33.498 1.00 29.95 136 GLU D N 1
ATOM 5263 C CA . GLU D 1 144 ? 37.343 -25.035 -33.360 1.00 29.63 136 GLU D CA 1
ATOM 5264 C C . GLU D 1 144 ? 37.154 -24.229 -34.637 1.00 28.12 136 GLU D C 1
ATOM 5265 O O . GLU D 1 144 ? 36.971 -23.016 -34.577 1.00 27.78 136 GLU D O 1
ATOM 5271 N N . LEU D 1 145 ? 37.246 -24.885 -35.787 1.00 26.69 137 LEU D N 1
ATOM 5272 C CA . LEU D 1 145 ? 37.181 -24.189 -37.068 1.00 26.13 137 LEU D CA 1
ATOM 5273 C C . LEU D 1 145 ? 35.736 -23.905 -37.469 1.00 26.02 137 LEU D C 1
ATOM 5274 O O . LEU D 1 145 ? 34.798 -24.461 -36.892 1.00 25.85 137 LEU D O 1
ATOM 5279 N N . TYR D 1 146 ? 35.574 -23.026 -38.454 1.00 25.79 138 TYR D N 1
ATOM 5280 C CA . TYR D 1 146 ? 34.262 -22.689 -39.000 1.00 25.78 138 TYR D CA 1
ATOM 5281 C C . TYR D 1 146 ? 33.635 -23.917 -39.647 1.00 25.69 138 TYR D C 1
ATOM 5282 O O . TYR D 1 146 ? 34.130 -24.401 -40.661 1.00 25.57 138 TYR D O 1
ATOM 5291 N N . THR D 1 147 ? 32.544 -24.408 -39.060 1.00 25.61 139 THR D N 1
ATOM 5292 C CA . THR D 1 147 ? 31.879 -25.624 -39.533 1.00 25.75 139 THR D CA 1
ATOM 5293 C C . THR D 1 147 ? 30.939 -25.379 -40.710 1.00 25.53 139 THR D C 1
ATOM 5294 O O . THR D 1 147 ? 30.305 -26.315 -41.193 1.00 25.14 139 THR D O 1
ATOM 5298 N N . GLY D 1 148 ? 30.836 -24.134 -41.161 1.00 25.36 140 GLY D N 1
ATOM 5299 C CA . GLY D 1 148 ? 29.969 -23.797 -42.269 1.00 25.74 140 GLY D CA 1
ATOM 5300 C C . GLY D 1 148 ? 28.590 -23.359 -41.806 1.00 26.12 140 GLY D C 1
ATOM 5301 O O . GLY D 1 148 ? 28.255 -23.500 -40.631 1.00 26.38 140 GLY D O 1
ATOM 5302 N N . PRO D 1 149 ? 27.785 -22.852 -42.743 1.00 26.35 141 PRO D N 1
ATOM 5303 C CA . PRO D 1 149 ? 26.435 -22.343 -42.456 1.00 26.83 141 PRO D CA 1
ATOM 5304 C C . PRO D 1 149 ? 25.440 -23.449 -42.120 1.00 27.51 141 PRO D C 1
ATOM 5305 O O . PRO D 1 149 ? 25.725 -24.624 -42.335 1.00 27.14 141 PRO D O 1
ATOM 5309 N N . LEU D 1 150 ? 24.277 -23.068 -41.607 1.00 28.80 142 LEU D N 1
ATOM 5310 C CA . LEU D 1 150 ? 23.216 -24.024 -41.332 1.00 30.04 142 LEU D CA 1
ATOM 5311 C C . LEU D 1 150 ? 22.516 -24.327 -42.643 1.00 30.84 142 LEU D C 1
ATOM 5312 O O . LEU D 1 150 ? 21.963 -23.429 -43.271 1.00 30.73 142 LEU D O 1
ATOM 5317 N N . VAL D 1 151 ? 22.562 -25.588 -43.062 1.00 32.27 143 VAL D N 1
ATOM 5318 C CA . VAL D 1 151 ? 22.000 -25.996 -44.352 1.00 33.47 143 VAL D CA 1
ATOM 5319 C C . VAL D 1 151 ? 20.506 -25.689 -44.479 1.00 34.56 143 VAL D C 1
ATOM 5320 O O . VAL D 1 151 ? 20.029 -25.414 -45.576 1.00 34.50 143 VAL D O 1
ATOM 5324 N N . HIS D 1 152 ? 19.774 -25.736 -43.366 1.00 35.98 144 HIS D N 1
ATOM 5325 C CA . HIS D 1 152 ? 18.346 -25.401 -43.377 1.00 37.18 144 HIS D CA 1
ATOM 5326 C C . HIS D 1 152 ? 18.093 -23.929 -43.748 1.00 36.82 144 HIS D C 1
ATOM 5327 O O . HIS D 1 152 ? 17.006 -23.577 -44.212 1.00 37.39 144 HIS D O 1
ATOM 5334 N N . GLU D 1 153 ? 19.100 -23.083 -43.545 1.00 36.06 145 GLU D N 1
ATOM 5335 C CA . GLU D 1 153 ? 19.026 -21.665 -43.899 1.00 35.10 145 GLU D CA 1
ATOM 5336 C C . GLU D 1 153 ? 19.510 -21.374 -45.322 1.00 33.35 145 GLU D C 1
ATOM 5337 O O . GLU D 1 153 ? 19.413 -20.243 -45.786 1.00 33.33 145 GLU D O 1
ATOM 5343 N N . LEU D 1 154 ? 20.049 -22.380 -46.007 1.00 31.43 146 LEU D N 1
ATOM 5344 C CA . LEU D 1 154 ? 20.541 -22.195 -47.371 1.00 29.85 146 LEU D CA 1
ATOM 5345 C C . LEU D 1 154 ? 19.417 -22.239 -48.403 1.00 29.59 146 LEU D C 1
ATOM 5346 O O . LEU D 1 154 ? 18.430 -22.959 -48.236 1.00 28.85 146 LEU D O 1
ATOM 5351 N N . ASP D 1 155 ? 19.594 -21.467 -49.472 1.00 29.58 147 ASP D N 1
ATOM 5352 C CA . ASP D 1 155 ? 18.633 -21.392 -50.569 1.00 30.07 147 ASP D CA 1
ATOM 5353 C C . ASP D 1 155 ? 18.503 -22.724 -51.283 1.00 29.52 147 ASP D C 1
ATOM 5354 O O . ASP D 1 155 ? 19.458 -23.497 -51.352 1.00 29.22 147 ASP D O 1
ATOM 5359 N N . TYR D 1 156 ? 17.319 -22.969 -51.834 1.00 29.32 148 TYR D N 1
ATOM 5360 C CA . TYR D 1 156 ? 17.041 -24.212 -52.544 1.00 29.56 148 TYR D CA 1
ATOM 5361 C C . TYR D 1 156 ? 17.974 -24.446 -53.725 1.00 30.58 148 TYR D C 1
ATOM 5362 O O . TYR D 1 156 ? 18.437 -25.561 -53.930 1.00 30.47 148 TYR D O 1
ATOM 5371 N N . ASP D 1 157 ? 18.226 -23.402 -54.507 1.00 32.00 149 ASP D N 1
ATOM 5372 C CA . ASP D 1 157 ? 19.001 -23.545 -55.739 1.00 33.61 149 ASP D CA 1
ATOM 5373 C C . ASP D 1 157 ? 20.431 -23.959 -55.424 1.00 33.28 149 ASP D C 1
ATOM 5374 O O . ASP D 1 157 ? 20.970 -24.874 -56.042 1.00 33.49 149 ASP D O 1
ATOM 5379 N N . LEU D 1 158 ? 21.032 -23.283 -54.449 1.00 32.99 150 LEU D N 1
ATOM 5380 C CA . LEU D 1 158 ? 22.401 -23.559 -54.048 1.00 32.79 150 LEU D CA 1
ATOM 5381 C C . LEU D 1 158 ? 22.561 -24.963 -53.483 1.00 33.06 150 LEU D C 1
ATOM 5382 O O . LEU D 1 158 ? 23.468 -25.691 -53.878 1.00 32.43 150 LEU D O 1
ATOM 5387 N N . LEU D 1 159 ? 21.689 -25.327 -52.546 1.00 33.55 151 LEU D N 1
ATOM 5388 C CA . LEU D 1 159 ? 21.775 -26.624 -51.876 1.00 34.46 151 LEU D CA 1
ATOM 5389 C C . LEU D 1 159 ? 21.495 -27.750 -52.861 1.00 33.73 151 LEU D C 1
ATOM 5390 O O . LEU D 1 159 ? 22.143 -28.789 -52.829 1.00 33.70 151 LEU D O 1
ATOM 5395 N N . ASN D 1 160 ? 20.529 -27.524 -53.742 1.00 33.34 152 ASN D N 1
ATOM 5396 C CA . ASN D 1 160 ? 20.178 -28.493 -54.774 1.00 33.08 152 ASN D CA 1
ATOM 5397 C C . ASN D 1 160 ? 21.331 -28.728 -55.747 1.00 32.44 152 ASN D C 1
ATOM 5398 O O . ASN D 1 160 ? 21.513 -29.834 -56.245 1.00 31.89 152 ASN D O 1
ATOM 5403 N N . CYS D 1 161 ? 22.116 -27.682 -55.997 1.00 32.16 153 CYS D N 1
ATOM 5404 C CA . CYS D 1 161 ? 23.276 -27.781 -56.881 1.00 32.03 153 CYS D CA 1
ATOM 5405 C C . CYS D 1 161 ? 24.429 -28.556 -56.243 1.00 31.41 153 CYS D C 1
ATOM 5406 O O . CYS D 1 161 ? 25.210 -29.187 -56.950 1.00 30.96 153 CYS D O 1
ATOM 5409 N N . VAL D 1 162 ? 24.539 -28.502 -54.917 1.00 30.90 154 VAL D N 1
ATOM 5410 C CA . VAL D 1 162 ? 25.551 -29.285 -54.207 1.00 30.68 154 VAL D CA 1
ATOM 5411 C C . VAL D 1 162 ? 25.215 -30.775 -54.287 1.00 31.38 154 VAL D C 1
ATOM 5412 O O . VAL D 1 162 ? 26.100 -31.604 -54.476 1.00 31.17 154 VAL D O 1
ATOM 5416 N N . MET D 1 163 ? 23.936 -31.103 -54.134 1.00 32.70 155 MET D N 1
ATOM 5417 C CA . MET D 1 163 ? 23.465 -32.484 -54.243 1.00 34.27 155 MET D CA 1
ATOM 5418 C C . MET D 1 163 ? 23.794 -33.071 -55.612 1.00 34.45 155 MET D C 1
ATOM 5419 O O . MET D 1 163 ? 24.240 -34.211 -55.710 1.00 33.98 155 MET D O 1
ATOM 5424 N N . THR D 1 164 ? 23.561 -32.280 -56.659 1.00 34.88 156 THR D N 1
ATOM 5425 C CA . THR D 1 164 ? 23.859 -32.681 -58.032 1.00 35.35 156 THR D CA 1
ATOM 5426 C C . THR D 1 164 ? 25.354 -32.878 -58.201 1.00 34.92 156 THR D C 1
ATOM 5427 O O . THR D 1 164 ? 25.802 -33.858 -58.785 1.00 34.87 156 THR D O 1
ATOM 5431 N N . TYR D 1 165 ? 26.110 -31.913 -57.695 1.00 34.53 157 TYR D N 1
ATOM 5432 C CA . TYR D 1 165 ? 27.566 -31.947 -57.717 1.00 34.19 157 TYR D CA 1
ATOM 5433 C C . TYR D 1 165 ? 28.082 -33.222 -57.047 1.00 34.86 157 TYR D C 1
ATOM 5434 O O . TYR D 1 165 ? 29.011 -33.852 -57.537 1.00 34.75 157 TYR D O 1
ATOM 5443 N N . LEU D 1 166 ? 27.451 -33.618 -55.947 1.00 36.01 158 LEU D N 1
ATOM 5444 C CA . LEU D 1 166 ? 27.829 -34.836 -55.238 1.00 37.11 158 LEU D CA 1
ATOM 5445 C C . LEU D 1 166 ? 27.419 -36.077 -56.029 1.00 38.47 158 LEU D C 1
ATOM 5446 O O . LEU D 1 166 ? 28.182 -37.035 -56.128 1.00 38.35 158 LEU D O 1
ATOM 5451 N N . GLU D 1 167 ? 26.216 -36.038 -56.598 1.00 40.33 159 GLU D N 1
ATOM 5452 C CA . GLU D 1 167 ? 25.667 -37.140 -57.384 1.00 42.29 159 GLU D CA 1
ATOM 5453 C C . GLU D 1 167 ? 26.547 -37.509 -58.571 1.00 42.71 159 GLU D C 1
ATOM 5454 O O . GLU D 1 167 ? 26.763 -38.696 -58.847 1.00 43.01 159 GLU D O 1
ATOM 5460 N N . LYS D 1 168 ? 27.036 -36.488 -59.276 1.00 43.27 160 LYS D N 1
ATOM 5461 C CA . LYS D 1 168 ? 27.917 -36.678 -60.428 1.00 43.83 160 LYS D CA 1
ATOM 5462 C C . LYS D 1 168 ? 29.179 -37.461 -60.068 1.00 42.27 160 LYS D C 1
ATOM 5463 O O . LYS D 1 168 ? 29.715 -38.197 -60.898 1.00 42.12 160 LYS D O 1
ATOM 5469 N N . ARG D 1 169 ? 29.648 -37.300 -58.833 1.00 40.59 161 ARG D N 1
ATOM 5470 C CA . ARG D 1 169 ? 30.861 -37.972 -58.364 1.00 39.30 161 ARG D CA 1
ATOM 5471 C C . ARG D 1 169 ? 30.622 -39.363 -57.768 1.00 38.20 161 ARG D C 1
ATOM 5472 O O . ARG D 1 169 ? 31.549 -39.970 -57.237 1.00 37.70 161 ARG D O 1
ATOM 5480 N N . GLY D 1 170 ? 29.395 -39.867 -57.866 1.00 37.12 162 GLY D N 1
ATOM 5481 C CA . GLY D 1 170 ? 29.056 -41.193 -57.367 1.00 36.69 162 GLY D CA 1
ATOM 5482 C C . GLY D 1 170 ? 28.385 -41.203 -56.004 1.00 36.15 162 GLY D C 1
ATOM 5483 O O . GLY D 1 170 ? 27.947 -42.254 -55.537 1.00 36.09 162 GLY D O 1
ATOM 5484 N N . VAL D 1 171 ? 28.310 -40.039 -55.365 1.00 35.55 163 VAL D N 1
ATOM 5485 C CA . VAL D 1 171 ? 27.657 -39.902 -54.070 1.00 34.99 163 VAL D CA 1
ATOM 5486 C C . VAL D 1 171 ? 26.151 -39.777 -54.292 1.00 36.19 163 VAL D C 1
ATOM 5487 O O . VAL D 1 171 ? 25.615 -38.675 -54.422 1.00 35.94 163 VAL D O 1
ATOM 5491 N N . ASP D 1 172 ? 25.476 -40.923 -54.335 1.00 37.47 164 ASP D N 1
ATOM 5492 C CA . ASP D 1 172 ? 24.060 -40.977 -54.704 1.00 38.65 164 ASP D CA 1
ATOM 5493 C C . ASP D 1 172 ? 23.315 -42.086 -53.956 1.00 39.35 164 ASP D C 1
ATOM 5494 O O . ASP D 1 172 ? 23.875 -42.737 -53.071 1.00 39.79 164 ASP D O 1
ATOM 5499 N N . GLU D 1 173 ? 22.053 -42.297 -54.320 1.00 40.07 165 GLU D N 1
ATOM 5500 C CA . GLU D 1 173 ? 21.216 -43.313 -53.687 1.00 40.73 165 GLU D CA 1
ATOM 5501 C C . GLU D 1 173 ? 21.790 -44.729 -53.789 1.00 40.28 165 GLU D C 1
ATOM 5502 O O . GLU D 1 173 ? 21.655 -45.513 -52.851 1.00 39.78 165 GLU D O 1
ATOM 5508 N N . LYS D 1 174 ? 22.428 -45.057 -54.912 1.00 40.24 166 LYS D N 1
ATOM 5509 C CA . LYS D 1 174 ? 23.062 -46.370 -55.074 1.00 40.62 166 LYS D CA 1
ATOM 5510 C C . LYS D 1 174 ? 24.218 -46.593 -54.094 1.00 40.14 166 LYS D C 1
ATOM 5511 O O . LYS D 1 174 ? 24.443 -47.716 -53.642 1.00 39.64 166 LYS D O 1
ATOM 5517 N N . LEU D 1 175 ? 24.946 -45.525 -53.775 1.00 39.80 167 LEU D N 1
ATOM 5518 C CA . LEU D 1 175 ? 26.044 -45.598 -52.820 1.00 39.76 167 LEU D CA 1
ATOM 5519 C C . LEU D 1 175 ? 25.502 -45.785 -51.409 1.00 38.87 167 LEU D C 1
ATOM 5520 O O . LEU D 1 175 ? 26.055 -46.548 -50.631 1.00 38.46 167 LEU D O 1
ATOM 5525 N N . GLY D 1 176 ? 24.419 -45.080 -51.091 1.00 38.29 168 GLY D N 1
ATOM 5526 C CA . GLY D 1 176 ? 23.789 -45.173 -49.787 1.00 37.93 168 GLY D CA 1
ATOM 5527 C C . GLY D 1 176 ? 23.243 -46.559 -49.499 1.00 37.63 168 GLY D C 1
ATOM 5528 O O . GLY D 1 176 ? 23.311 -47.031 -48.369 1.00 37.24 168 GLY D O 1
ATOM 5529 N N . GLU D 1 177 ? 22.709 -47.206 -50.531 1.00 37.42 169 GLU D N 1
ATOM 5530 C CA . GLU D 1 177 ? 22.161 -48.555 -50.414 1.00 37.60 169 GLU D CA 1
ATOM 5531 C C . GLU D 1 177 ? 23.292 -49.534 -50.136 1.00 36.17 169 GLU D C 1
ATOM 5532 O O . GLU D 1 177 ? 23.132 -50.463 -49.349 1.00 36.20 169 GLU D O 1
ATOM 5538 N N . PHE D 1 178 ? 24.438 -49.318 -50.778 1.00 34.54 170 PHE D N 1
ATOM 5539 C CA . PHE D 1 178 ? 25.619 -50.123 -50.499 1.00 33.28 170 PHE D CA 1
ATOM 5540 C C . PHE D 1 178 ? 26.014 -49.999 -49.029 1.00 32.62 170 PHE D C 1
ATOM 5541 O O . PHE D 1 178 ? 26.327 -50.993 -48.392 1.00 33.02 170 PHE D O 1
ATOM 5549 N N . VAL D 1 179 ? 26.000 -48.776 -48.503 1.00 31.41 171 VAL D N 1
ATOM 5550 C CA . VAL D 1 179 ? 26.404 -48.525 -47.122 1.00 30.17 171 VAL D CA 1
ATOM 5551 C C . VAL D 1 179 ? 25.460 -49.200 -46.127 1.00 29.38 171 VAL D C 1
ATOM 5552 O O . VAL D 1 179 ? 25.908 -49.757 -45.128 1.00 29.10 171 VAL D O 1
ATOM 5556 N N . VAL D 1 180 ? 24.160 -49.142 -46.401 1.00 28.36 172 VAL D N 1
ATOM 5557 C CA . VAL D 1 180 ? 23.160 -49.748 -45.530 1.00 27.87 172 VAL D CA 1
ATOM 5558 C C . VAL D 1 180 ? 23.280 -51.269 -45.576 1.00 28.06 172 VAL D C 1
ATOM 5559 O O . VAL D 1 180 ? 23.178 -51.935 -44.548 1.00 28.12 172 VAL D O 1
ATOM 5563 N N . LEU D 1 181 ? 23.501 -51.802 -46.775 1.00 28.23 173 LEU D N 1
ATOM 5564 C CA . LEU D 1 181 ? 23.618 -53.241 -46.992 1.00 28.14 173 LEU D CA 1
ATOM 5565 C C . LEU D 1 181 ? 24.935 -53.783 -46.455 1.00 28.05 173 LEU D C 1
ATOM 5566 O O . LEU D 1 181 ? 24.989 -54.904 -45.959 1.00 27.82 173 LEU D O 1
ATOM 5571 N N . TYR D 1 182 ? 25.996 -52.993 -46.568 1.00 28.13 174 TYR D N 1
ATOM 5572 C CA . TYR D 1 182 ? 27.301 -53.400 -46.066 1.00 28.41 174 TYR D CA 1
ATOM 5573 C C . TYR D 1 182 ? 27.267 -53.386 -44.542 1.00 28.27 174 TYR D C 1
ATOM 5574 O O . TYR D 1 182 ? 27.834 -54.261 -43.897 1.00 28.16 174 TYR D O 1
ATOM 5583 N N . SER D 1 183 ? 26.573 -52.402 -43.979 1.00 28.47 175 SER D N 1
ATOM 5584 C CA . SER D 1 183 ? 26.436 -52.280 -42.531 1.00 29.02 175 SER D CA 1
ATOM 5585 C C . SER D 1 183 ? 25.706 -53.476 -41.927 1.00 29.39 175 SER D C 1
ATOM 5586 O O . SER D 1 183 ? 26.136 -53.999 -40.904 1.00 29.14 175 SER D O 1
ATOM 5589 N N . PHE D 1 184 ? 24.619 -53.910 -42.567 1.00 30.03 176 PHE D N 1
ATOM 5590 C CA . PHE D 1 184 ? 23.887 -55.098 -42.129 1.00 30.97 176 PHE D CA 1
ATOM 5591 C C . PHE D 1 184 ? 24.808 -56.311 -42.172 1.00 29.91 176 PHE D C 1
ATOM 5592 O O . PHE D 1 184 ? 24.883 -57.069 -41.212 1.00 29.72 176 PHE D O 1
ATOM 5600 N N . TRP D 1 185 ? 25.500 -56.485 -43.295 1.00 29.06 177 TRP D N 1
ATOM 5601 C CA . TRP D 1 185 ? 26.404 -57.617 -43.478 1.00 28.82 177 TRP D CA 1
ATOM 5602 C C . TRP D 1 185 ? 27.479 -57.622 -42.397 1.00 28.60 177 TRP D C 1
ATOM 5603 O O . TRP D 1 185 ? 27.649 -58.611 -41.707 1.00 28.03 177 TRP D O 1
ATOM 5614 N N . ALA D 1 186 ? 28.185 -56.501 -42.260 1.00 28.73 178 ALA D N 1
ATOM 5615 C CA . ALA D 1 186 ? 29.269 -56.357 -41.288 1.00 29.15 178 ALA D CA 1
ATOM 5616 C C . ALA D 1 186 ? 28.833 -56.534 -39.835 1.00 30.15 178 ALA D C 1
ATOM 5617 O O . ALA D 1 186 ? 29.613 -57.025 -39.019 1.00 30.14 178 ALA D O 1
ATOM 5619 N N . GLU D 1 187 ? 27.605 -56.135 -39.511 1.00 31.30 179 GLU D N 1
ATOM 5620 C CA . GLU D 1 187 ? 27.091 -56.267 -38.144 1.00 32.75 179 GLU D CA 1
ATOM 5621 C C . GLU D 1 187 ? 26.850 -57.735 -37.821 1.00 32.15 179 GLU D C 1
ATOM 5622 O O . GLU D 1 187 ? 27.013 -58.156 -36.683 1.00 32.07 179 GLU D O 1
ATOM 5628 N N . GLN D 1 188 ? 26.454 -58.510 -38.825 1.00 32.19 180 GLN D N 1
ATOM 5629 C CA . GLN D 1 188 ? 26.294 -59.951 -38.660 1.00 32.24 180 GLN D CA 1
ATOM 5630 C C . GLN D 1 188 ? 27.645 -60.606 -38.383 1.00 32.53 180 GLN D C 1
ATOM 5631 O O . GLN D 1 188 ? 27.733 -61.514 -37.567 1.00 32.66 180 GLN D O 1
ATOM 5637 N N . GLN D 1 189 ? 28.686 -60.136 -39.067 1.00 32.74 181 GLN D N 1
ATOM 5638 C CA . GLN D 1 189 ? 30.026 -60.703 -38.935 1.00 33.40 181 GLN D CA 1
ATOM 5639 C C . GLN D 1 189 ? 30.596 -60.421 -37.558 1.00 32.49 181 GLN D C 1
ATOM 5640 O O . GLN D 1 189 ? 31.210 -61.288 -36.947 1.00 32.60 181 GLN D O 1
ATOM 5646 N N . ASP D 1 190 ? 30.385 -59.200 -37.076 1.00 31.70 182 ASP D N 1
ATOM 5647 C CA . ASP D 1 190 ? 30.895 -58.782 -35.779 1.00 30.91 182 ASP D CA 1
ATOM 5648 C C . ASP D 1 190 ? 30.126 -59.440 -34.646 1.00 29.60 182 ASP D C 1
ATOM 5649 O O . ASP D 1 190 ? 30.695 -59.720 -33.596 1.00 29.18 182 ASP D O 1
ATOM 5654 N N . TYR D 1 191 ? 28.839 -59.687 -34.864 1.00 28.15 183 TYR D N 1
ATOM 5655 C CA . TYR D 1 191 ? 28.013 -60.365 -33.873 1.00 27.48 183 TYR D CA 1
ATOM 5656 C C . TYR D 1 191 ? 28.522 -61.790 -33.688 1.00 27.41 183 TYR D C 1
ATOM 5657 O O . TYR D 1 191 ? 28.625 -62.276 -32.567 1.00 27.00 183 TYR D O 1
ATOM 5666 N N . GLU D 1 192 ? 28.860 -62.443 -34.797 1.00 27.44 184 GLU D N 1
ATOM 5667 C CA . GLU D 1 192 ? 29.343 -63.816 -34.756 1.00 27.95 184 GLU D CA 1
ATOM 5668 C C . GLU D 1 192 ? 30.688 -63.919 -34.041 1.00 27.09 184 GLU D C 1
ATOM 5669 O O . GLU D 1 192 ? 30.918 -64.862 -33.291 1.00 26.40 184 GLU D O 1
ATOM 5675 N N . ALA D 1 193 ? 31.564 -62.946 -34.278 1.00 26.21 185 ALA D N 1
ATOM 5676 C CA . ALA D 1 193 ? 32.848 -62.873 -33.588 1.00 25.67 185 ALA D CA 1
ATOM 5677 C C . ALA D 1 193 ? 32.653 -62.520 -32.111 1.00 25.36 185 ALA D C 1
ATOM 5678 O O . ALA D 1 193 ? 33.422 -62.949 -31.257 1.00 25.66 185 ALA D O 1
ATOM 5680 N N . TRP D 1 194 ? 31.609 -61.754 -31.818 1.00 24.64 186 TRP D N 1
ATOM 5681 C CA . TRP D 1 194 ? 31.276 -61.377 -30.446 1.00 24.43 186 TRP D CA 1
ATOM 5682 C C . TRP D 1 194 ? 30.791 -62.605 -29.664 1.00 24.54 186 TRP D C 1
ATOM 5683 O O . TRP D 1 194 ? 31.100 -62.752 -28.487 1.00 23.74 186 TRP D O 1
ATOM 5694 N N . LEU D 1 195 ? 30.063 -63.497 -30.335 1.00 25.06 187 LEU D N 1
ATOM 5695 C CA . LEU D 1 195 ? 29.556 -64.717 -29.708 1.00 25.68 187 LEU D CA 1
ATOM 5696 C C . LEU D 1 195 ? 30.692 -65.663 -29.352 1.00 27.08 187 LEU D C 1
ATOM 5697 O O . LEU D 1 195 ? 30.725 -66.209 -28.258 1.00 27.74 187 LEU D O 1
ATOM 5702 N N . THR D 1 196 ? 31.618 -65.849 -30.288 1.00 28.63 188 THR D N 1
ATOM 5703 C CA . THR D 1 196 ? 32.800 -66.684 -30.072 1.00 29.74 188 THR D CA 1
ATOM 5704 C C . THR D 1 196 ? 33.658 -66.147 -28.923 1.00 30.31 188 THR D C 1
ATOM 5705 O O . THR D 1 196 ? 34.141 -66.911 -28.091 1.00 30.83 188 THR D O 1
ATOM 5709 N N . THR D 1 197 ? 33.844 -64.830 -28.892 1.00 30.90 189 THR D N 1
ATOM 5710 C CA . THR D 1 197 ? 34.618 -64.171 -27.842 1.00 31.18 189 THR D CA 1
ATOM 5711 C C . THR D 1 197 ? 33.960 -64.302 -26.466 1.00 31.61 189 THR D C 1
ATOM 5712 O O . THR D 1 197 ? 34.646 -64.510 -25.470 1.00 31.17 189 THR D O 1
ATOM 5716 N N . MET D 1 198 ? 32.638 -64.170 -26.407 1.00 32.17 190 MET D N 1
ATOM 5717 C CA . MET D 1 198 ? 31.920 -64.333 -25.145 1.00 32.55 190 MET D CA 1
ATOM 5718 C C . MET D 1 198 ? 31.937 -65.795 -24.710 1.00 32.38 190 MET D C 1
ATOM 5719 O O . MET D 1 198 ? 31.975 -66.092 -23.518 1.00 31.42 190 MET D O 1
ATOM 5724 N N . ASN D 1 199 ? 31.905 -66.699 -25.686 1.00 32.62 191 ASN D N 1
ATOM 5725 C CA . ASN D 1 199 ? 31.975 -68.129 -25.420 1.00 33.15 191 ASN D CA 1
ATOM 5726 C C . ASN D 1 199 ? 33.341 -68.487 -24.841 1.00 33.17 191 ASN D C 1
ATOM 5727 O O . ASN D 1 199 ? 33.440 -69.252 -23.885 1.00 32.25 191 ASN D O 1
ATOM 5732 N N . LYS D 1 200 ? 34.388 -67.916 -25.431 1.00 33.80 192 LYS D N 1
ATOM 5733 C CA . LYS D 1 200 ? 35.753 -68.047 -24.923 1.00 34.72 192 LYS D CA 1
ATOM 5734 C C . LYS D 1 200 ? 35.801 -67.584 -23.475 1.00 35.12 192 LYS D C 1
ATOM 5735 O O . LYS D 1 200 ? 36.466 -68.191 -22.634 1.00 35.06 192 LYS D O 1
ATOM 5741 N N . PHE D 1 201 ? 35.069 -66.507 -23.205 1.00 35.86 193 PHE D N 1
ATOM 5742 C CA . PHE D 1 201 ? 34.970 -65.909 -21.878 1.00 36.35 193 PHE D CA 1
ATOM 5743 C C . PHE D 1 201 ? 34.298 -66.834 -20.867 1.00 37.09 193 PHE D C 1
ATOM 5744 O O . PHE D 1 201 ? 34.740 -66.941 -19.725 1.00 37.26 193 PHE D O 1
ATOM 5752 N N . ALA D 1 202 ? 33.233 -67.500 -21.302 1.00 38.12 194 ALA D N 1
ATOM 5753 C CA . ALA D 1 202 ? 32.487 -68.438 -20.467 1.00 39.19 194 ALA D CA 1
ATOM 5754 C C . ALA D 1 202 ? 33.150 -69.819 -20.381 1.00 40.37 194 ALA D C 1
ATOM 5755 O O . ALA D 1 202 ? 32.643 -70.704 -19.693 1.00 40.61 194 ALA D O 1
ATOM 5757 N N . SER D 1 203 ? 34.272 -70.001 -21.077 1.00 41.59 195 SER D N 1
ATOM 5758 C CA . SER D 1 203 ? 34.997 -71.272 -21.076 1.00 42.41 195 SER D CA 1
ATOM 5759 C C . SER D 1 203 ? 36.243 -71.177 -20.195 1.00 43.02 195 SER D C 1
ATOM 5760 O O . SER D 1 203 ? 37.321 -71.696 -20.511 1.00 43.21 195 SER D O 1
ATOM 5764 N N . ALA E 1 22 ? 31.887 -3.550 1.414 1.00 63.23 14 ALA E N 1
ATOM 5765 C CA . ALA E 1 22 ? 30.903 -4.499 0.818 1.00 63.17 14 ALA E CA 1
ATOM 5766 C C . ALA E 1 22 ? 30.879 -4.376 -0.709 1.00 62.45 14 ALA E C 1
ATOM 5767 O O . ALA E 1 22 ? 30.315 -3.424 -1.260 1.00 62.74 14 ALA E O 1
ATOM 5769 N N . SER E 1 23 ? 31.505 -5.344 -1.377 1.00 61.16 15 SER E N 1
ATOM 5770 C CA . SER E 1 23 ? 31.515 -5.424 -2.839 1.00 59.96 15 SER E CA 1
ATOM 5771 C C . SER E 1 23 ? 31.122 -6.835 -3.282 1.00 57.74 15 SER E C 1
ATOM 5772 O O . SER E 1 23 ? 30.154 -7.014 -4.029 1.00 57.75 15 SER E O 1
ATOM 5775 N N . ASP E 1 24 ? 31.888 -7.825 -2.818 1.00 54.89 16 ASP E N 1
ATOM 5776 C CA . ASP E 1 24 ? 31.545 -9.234 -2.995 1.00 52.52 16 ASP E CA 1
ATOM 5777 C C . ASP E 1 24 ? 31.055 -9.839 -1.686 1.00 49.80 16 ASP E C 1
ATOM 5778 O O . ASP E 1 24 ? 30.720 -11.022 -1.643 1.00 49.63 16 ASP E O 1
ATOM 5783 N N . ALA E 1 25 ? 31.022 -9.024 -0.627 1.00 46.40 17 ALA E N 1
ATOM 5784 C CA . ALA E 1 25 ? 30.567 -9.456 0.693 1.00 43.98 17 ALA E CA 1
ATOM 5785 C C . ALA E 1 25 ? 29.146 -10.023 0.684 1.00 41.98 17 ALA E C 1
ATOM 5786 O O . ALA E 1 25 ? 28.804 -10.836 1.537 1.00 41.76 17 ALA E O 1
ATOM 5788 N N . ALA E 1 26 ? 28.320 -9.592 -0.267 1.00 39.77 18 ALA E N 1
ATOM 5789 C CA . ALA E 1 26 ? 26.990 -10.181 -0.445 1.00 38.25 18 ALA E CA 1
ATOM 5790 C C . ALA E 1 26 ? 27.079 -11.664 -0.848 1.00 36.73 18 ALA E C 1
ATOM 5791 O O . ALA E 1 26 ? 26.311 -12.490 -0.360 1.00 36.41 18 ALA E O 1
ATOM 5793 N N . LEU E 1 27 ? 28.018 -11.995 -1.732 1.00 34.96 19 LEU E N 1
ATOM 5794 C CA . LEU E 1 27 ? 28.244 -13.387 -2.127 1.00 33.94 19 LEU E CA 1
ATOM 5795 C C . LEU E 1 27 ? 28.937 -14.191 -1.029 1.00 34.13 19 LEU E C 1
ATOM 5796 O O . LEU E 1 27 ? 28.669 -15.379 -0.867 1.00 34.24 19 LEU E O 1
ATOM 5801 N N . ALA E 1 28 ? 29.832 -13.551 -0.284 1.00 34.36 20 ALA E N 1
ATOM 5802 C CA . ALA E 1 28 ? 30.495 -14.201 0.844 1.00 34.75 20 ALA E CA 1
ATOM 5803 C C . ALA E 1 28 ? 29.462 -14.630 1.883 1.00 34.97 20 ALA E C 1
ATOM 5804 O O . ALA E 1 28 ? 29.542 -15.728 2.424 1.00 34.57 20 ALA E O 1
ATOM 5806 N N . ASP E 1 29 ? 28.486 -13.757 2.122 1.00 35.59 21 ASP E N 1
ATOM 5807 C CA . ASP E 1 29 ? 27.423 -13.977 3.103 1.00 36.41 21 ASP E CA 1
ATOM 5808 C C . ASP E 1 29 ? 26.364 -14.968 2.642 1.00 35.84 21 ASP E C 1
ATOM 5809 O O . ASP E 1 29 ? 25.813 -15.702 3.458 1.00 35.56 21 ASP E O 1
ATOM 5814 N N . ALA E 1 30 ? 26.052 -14.962 1.348 1.00 35.47 22 ALA E N 1
ATOM 5815 C CA . ALA E 1 30 ? 25.042 -15.865 0.803 1.00 34.99 22 ALA E CA 1
ATOM 5816 C C . ALA E 1 30 ? 25.562 -17.294 0.862 1.00 35.07 22 ALA E C 1
ATOM 5817 O O . ALA E 1 30 ? 24.839 -18.202 1.252 1.00 34.77 22 ALA E O 1
ATOM 5819 N N . THR E 1 31 ? 26.827 -17.476 0.492 1.00 35.45 23 THR E N 1
ATOM 5820 C CA . THR E 1 31 ? 27.490 -18.781 0.565 1.00 36.11 23 THR E CA 1
ATOM 5821 C C . THR E 1 31 ? 27.753 -19.204 2.006 1.00 38.02 23 THR E C 1
ATOM 5822 O O . THR E 1 31 ? 27.779 -20.390 2.309 1.00 38.05 23 THR E O 1
ATOM 5826 N N . ARG E 1 32 ? 27.956 -18.225 2.883 1.00 40.52 24 ARG E N 1
ATOM 5827 C CA . ARG E 1 32 ? 28.168 -18.475 4.308 1.00 42.85 24 ARG E CA 1
ATOM 5828 C C . ARG E 1 32 ? 26.867 -18.966 4.931 1.00 42.74 24 ARG E C 1
ATOM 5829 O O . ARG E 1 32 ? 26.853 -19.942 5.678 1.00 42.56 24 ARG E O 1
ATOM 5837 N N . ARG E 1 33 ? 25.778 -18.279 4.603 1.00 43.11 25 ARG E N 1
ATOM 5838 C CA . ARG E 1 33 ? 24.445 -18.642 5.074 1.00 43.94 25 ARG E CA 1
ATOM 5839 C C . ARG E 1 33 ? 24.050 -20.031 4.572 1.00 43.51 25 ARG E C 1
ATOM 5840 O O . ARG E 1 33 ? 23.543 -20.845 5.336 1.00 43.00 25 ARG E O 1
ATOM 5848 N N . GLU E 1 34 ? 24.291 -20.289 3.287 1.00 43.63 26 GLU E N 1
ATOM 5849 C CA . GLU E 1 34 ? 23.938 -21.563 2.663 1.00 43.90 26 GLU E CA 1
ATOM 5850 C C . GLU E 1 34 ? 24.725 -22.711 3.279 1.00 44.14 26 GLU E C 1
ATOM 5851 O O . GLU E 1 34 ? 24.187 -23.800 3.478 1.00 43.60 26 GLU E O 1
ATOM 5857 N N . LEU E 1 35 ? 25.997 -22.456 3.578 1.00 44.86 27 LEU E N 1
ATOM 5858 C CA . LEU E 1 35 ? 26.884 -23.471 4.140 1.00 45.74 27 LEU E CA 1
ATOM 5859 C C . LEU E 1 35 ? 26.447 -23.858 5.554 1.00 46.91 27 LEU E C 1
ATOM 5860 O O . LEU E 1 35 ? 26.485 -25.030 5.918 1.00 46.72 27 LEU E O 1
ATOM 5865 N N . GLU E 1 36 ? 26.020 -22.867 6.335 1.00 48.59 28 GLU E N 1
ATOM 5866 C CA . GLU E 1 36 ? 25.532 -23.091 7.694 1.00 50.31 28 GLU E CA 1
ATOM 5867 C C . GLU E 1 36 ? 24.255 -23.925 7.698 1.00 51.25 28 GLU E C 1
ATOM 5868 O O . GLU E 1 36 ? 24.102 -24.835 8.517 1.00 51.32 28 GLU E O 1
ATOM 5874 N N . GLU E 1 37 ? 23.345 -23.597 6.780 1.00 52.48 29 GLU E N 1
ATOM 5875 C CA . GLU E 1 37 ? 22.069 -24.303 6.648 1.00 53.57 29 GLU E CA 1
ATOM 5876 C C . GLU E 1 37 ? 22.239 -25.765 6.235 1.00 53.73 29 GLU E C 1
ATOM 5877 O O . GLU E 1 37 ? 21.399 -26.596 6.572 1.00 53.72 29 GLU E O 1
ATOM 5883 N N . GLU E 1 38 ? 23.315 -26.073 5.511 1.00 54.03 30 GLU E N 1
ATOM 5884 C CA . GLU E 1 38 ? 23.597 -27.445 5.089 1.00 54.16 30 GLU E CA 1
ATOM 5885 C C . GLU E 1 38 ? 24.171 -28.266 6.240 1.00 55.42 30 GLU E C 1
ATOM 5886 O O . GLU E 1 38 ? 23.773 -29.410 6.444 1.00 55.51 30 GLU E O 1
ATOM 5892 N N . MET E 1 39 ? 25.103 -27.677 6.988 1.00 56.88 31 MET E N 1
ATOM 5893 C CA . MET E 1 39 ? 25.742 -28.362 8.113 1.00 58.31 31 MET E CA 1
ATOM 5894 C C . MET E 1 39 ? 24.800 -28.518 9.310 1.00 58.59 31 MET E C 1
ATOM 5895 O O . MET E 1 39 ? 25.041 -29.350 10.185 1.00 58.57 31 MET E O 1
ATOM 5900 N N . GLY E 1 40 ? 23.730 -27.725 9.337 1.00 59.16 32 GLY E N 1
ATOM 5901 C CA . GLY E 1 40 ? 22.751 -27.772 10.410 1.00 59.64 32 GLY E CA 1
ATOM 5902 C C . GLY E 1 40 ? 21.619 -28.749 10.146 1.00 60.19 32 GLY E C 1
ATOM 5903 O O . GLY E 1 40 ? 20.771 -28.960 11.014 1.00 60.26 32 GLY E O 1
ATOM 5904 N N . ARG E 1 41 ? 21.601 -29.343 8.954 1.00 60.87 33 ARG E N 1
ATOM 5905 C CA . ARG E 1 41 ? 20.573 -30.312 8.586 1.00 61.49 33 ARG E CA 1
ATOM 5906 C C . ARG E 1 41 ? 20.727 -31.613 9.368 1.00 62.34 33 ARG E C 1
ATOM 5907 O O . ARG E 1 41 ? 21.839 -32.007 9.728 1.00 62.36 33 ARG E O 1
ATOM 5915 N N . SER E 1 42 ? 19.597 -32.270 9.619 1.00 63.44 34 SER E N 1
ATOM 5916 C CA . SER E 1 42 ? 19.569 -33.554 10.320 1.00 64.40 34 SER E CA 1
ATOM 5917 C C . SER E 1 42 ? 19.014 -34.668 9.424 1.00 65.28 34 SER E C 1
ATOM 5918 O O . SER E 1 42 ? 18.714 -35.765 9.899 1.00 65.29 34 SER E O 1
ATOM 5921 N N . ASP E 1 43 ? 18.895 -34.380 8.128 1.00 66.38 35 ASP E N 1
ATOM 5922 C CA . ASP E 1 43 ? 18.379 -35.339 7.150 1.00 67.29 35 ASP E CA 1
ATOM 5923 C C . ASP E 1 43 ? 19.360 -35.538 5.990 1.00 67.50 35 ASP E C 1
ATOM 5924 O O . ASP E 1 43 ? 18.955 -35.861 4.871 1.00 67.62 35 ASP E O 1
ATOM 5929 N N . LYS E 1 44 ? 20.650 -35.355 6.268 1.00 67.78 36 LYS E N 1
ATOM 5930 C CA . LYS E 1 44 ? 21.687 -35.489 5.249 1.00 67.97 36 LYS E CA 1
ATOM 5931 C C . LYS E 1 44 ? 22.111 -36.947 5.081 1.00 68.51 36 LYS E C 1
ATOM 5932 O O . LYS E 1 44 ? 22.100 -37.718 6.050 1.00 68.49 36 LYS E O 1
ATOM 5938 N N . PRO E 1 45 ? 22.504 -37.316 3.858 1.00 69.18 37 PRO E N 1
ATOM 5939 C CA . PRO E 1 45 ? 22.914 -38.695 3.565 1.00 69.47 37 PRO E CA 1
ATOM 5940 C C . PRO E 1 45 ? 24.217 -39.077 4.266 1.00 69.46 37 PRO E C 1
ATOM 5941 O O . PRO E 1 45 ? 25.127 -38.247 4.373 1.00 69.71 37 PRO E O 1
ATOM 5945 N N . GLU E 1 46 ? 24.286 -40.320 4.738 1.00 69.29 38 GLU E N 1
ATOM 5946 C CA . GLU E 1 46 ? 25.477 -40.856 5.402 1.00 69.12 38 GLU E CA 1
ATOM 5947 C C . GLU E 1 46 ? 26.152 -41.862 4.477 1.00 68.31 38 GLU E C 1
ATOM 5948 O O . GLU E 1 46 ? 25.470 -42.553 3.721 1.00 68.17 38 GLU E O 1
ATOM 5954 N N . GLN E 1 47 ? 27.482 -41.941 4.538 1.00 67.55 39 GLN E N 1
ATOM 5955 C CA . GLN E 1 47 ? 28.244 -42.841 3.668 1.00 67.02 39 GLN E CA 1
ATOM 5956 C C . GLN E 1 47 ? 27.802 -44.298 3.852 1.00 67.24 39 GLN E C 1
ATOM 5957 O O . GLN E 1 47 ? 28.002 -44.869 4.926 1.00 67.22 39 GLN E O 1
ATOM 5963 N N . PRO E 1 48 ? 27.205 -44.897 2.819 1.00 67.45 40 PRO E N 1
ATOM 5964 C CA . PRO E 1 48 ? 26.811 -46.311 2.877 1.00 67.56 40 PRO E CA 1
ATOM 5965 C C . PRO E 1 48 ? 28.017 -47.242 2.920 1.00 67.68 40 PRO E C 1
ATOM 5966 O O . PRO E 1 48 ? 29.109 -46.858 2.494 1.00 67.60 40 PRO E O 1
ATOM 5970 N N . THR E 1 49 ? 27.813 -48.452 3.430 1.00 67.94 41 THR E N 1
ATOM 5971 C CA . THR E 1 49 ? 28.885 -49.435 3.501 1.00 68.15 41 THR E CA 1
ATOM 5972 C C . THR E 1 49 ? 28.966 -50.197 2.177 1.00 68.07 41 THR E C 1
ATOM 5973 O O . THR E 1 49 ? 27.937 -50.625 1.644 1.00 67.90 41 THR E O 1
ATOM 5977 N N . PRO E 1 50 ? 30.175 -50.363 1.643 1.00 68.06 42 PRO E N 1
ATOM 5978 C CA . PRO E 1 50 ? 30.362 -51.135 0.410 1.00 67.94 42 PRO E CA 1
ATOM 5979 C C . PRO E 1 50 ? 30.160 -52.631 0.658 1.00 67.59 42 PRO E C 1
ATOM 5980 O O . PRO E 1 50 ? 30.732 -53.152 1.626 1.00 67.70 42 PRO E O 1
ATOM 5984 N N . PRO E 1 51 ? 29.363 -53.306 -0.177 1.00 67.07 43 PRO E N 1
ATOM 5985 C CA . PRO E 1 51 ? 29.140 -54.751 -0.039 1.00 66.47 43 PRO E CA 1
ATOM 5986 C C . PRO E 1 51 ? 30.433 -55.551 0.147 1.00 65.60 43 PRO E C 1
ATOM 5987 O O . PRO E 1 51 ? 31.508 -55.106 -0.271 1.00 65.50 43 PRO E O 1
ATOM 5991 N N . ALA E 1 52 ? 30.313 -56.719 0.772 1.00 64.50 44 ALA E N 1
ATOM 5992 C CA . ALA E 1 52 ? 31.463 -57.554 1.116 1.00 63.56 44 ALA E CA 1
ATOM 5993 C C . ALA E 1 52 ? 32.412 -57.754 -0.062 1.00 62.69 44 ALA E C 1
ATOM 5994 O O . ALA E 1 52 ? 31.967 -58.011 -1.185 1.00 62.36 44 ALA E O 1
ATOM 5996 N N . GLY E 1 53 ? 33.715 -57.627 0.208 1.00 61.88 45 GLY E N 1
ATOM 5997 C CA . GLY E 1 53 ? 34.746 -57.867 -0.791 1.00 61.35 45 GLY E CA 1
ATOM 5998 C C . GLY E 1 53 ? 35.149 -56.649 -1.598 1.00 60.85 45 GLY E C 1
ATOM 5999 O O . GLY E 1 53 ? 36.337 -56.423 -1.838 1.00 60.73 45 GLY E O 1
ATOM 6000 N N . TRP E 1 54 ? 34.157 -55.877 -2.031 1.00 60.30 46 TRP E N 1
ATOM 6001 C CA . TRP E 1 54 ? 34.393 -54.702 -2.859 1.00 59.94 46 TRP E CA 1
ATOM 6002 C C . TRP E 1 54 ? 35.141 -53.611 -2.092 1.00 60.53 46 TRP E C 1
ATOM 6003 O O . TRP E 1 54 ? 34.670 -53.142 -1.054 1.00 60.43 46 TRP E O 1
ATOM 6014 N N . GLN E 1 55 ? 36.310 -53.228 -2.607 1.00 61.30 47 GLN E N 1
ATOM 6015 C CA . GLN E 1 55 ? 37.074 -52.105 -2.071 1.00 62.12 47 GLN E CA 1
ATOM 6016 C C . GLN E 1 55 ? 36.759 -50.856 -2.888 1.00 62.11 47 GLN E C 1
ATOM 6017 O O . GLN E 1 55 ? 36.754 -50.905 -4.117 1.00 62.09 47 GLN E O 1
ATOM 6023 N N . VAL E 1 56 ? 36.494 -49.744 -2.206 1.00 62.18 48 VAL E N 1
ATOM 6024 C CA . VAL E 1 56 ? 36.191 -48.480 -2.876 1.00 62.18 48 VAL E CA 1
ATOM 6025 C C . VAL E 1 56 ? 37.451 -47.626 -2.997 1.00 62.50 48 VAL E C 1
ATOM 6026 O O . VAL E 1 56 ? 38.182 -47.447 -2.024 1.00 62.60 48 VAL E O 1
ATOM 6030 N N . VAL E 1 57 ? 37.694 -47.104 -4.197 1.00 62.98 49 VAL E N 1
ATOM 6031 C CA . VAL E 1 57 ? 38.847 -46.245 -4.456 1.00 63.49 49 VAL E CA 1
ATOM 6032 C C . VAL E 1 57 ? 38.442 -45.022 -5.271 1.00 63.80 49 VAL E C 1
ATOM 6033 O O . VAL E 1 57 ? 37.665 -45.117 -6.216 1.00 63.67 49 VAL E O 1
ATOM 6037 N N . ARG E 1 58 ? 38.976 -43.872 -4.886 1.00 64.26 50 ARG E N 1
ATOM 6038 C CA . ARG E 1 58 ? 38.731 -42.623 -5.585 1.00 64.61 50 ARG E CA 1
ATOM 6039 C C . ARG E 1 58 ? 39.941 -42.334 -6.466 1.00 65.22 50 ARG E C 1
ATOM 6040 O O . ARG E 1 58 ? 41.075 -42.348 -5.986 1.00 65.52 50 ARG E O 1
ATOM 6048 N N . LYS E 1 59 ? 39.702 -42.093 -7.753 1.00 65.77 51 LYS E N 1
ATOM 6049 C CA . LYS E 1 59 ? 40.772 -41.721 -8.674 1.00 66.13 51 LYS E CA 1
ATOM 6050 C C . LYS E 1 59 ? 41.293 -40.345 -8.250 1.00 66.28 51 LYS E C 1
ATOM 6051 O O . LYS E 1 59 ? 40.514 -39.396 -8.160 1.00 66.41 51 LYS E O 1
ATOM 6057 N N . PRO E 1 60 ? 42.597 -40.251 -7.976 1.00 66.34 52 PRO E N 1
ATOM 6058 C CA . PRO E 1 60 ? 43.216 -39.050 -7.384 1.00 66.00 52 PRO E CA 1
ATOM 6059 C C . PRO E 1 60 ? 42.593 -37.702 -7.792 1.00 65.08 52 PRO E C 1
ATOM 6060 O O . PRO E 1 60 ? 42.896 -37.160 -8.859 1.00 65.15 52 PRO E O 1
ATOM 6064 N N . GLY E 1 61 ? 41.723 -37.180 -6.929 1.00 63.74 53 GLY E N 1
ATOM 6065 C CA . GLY E 1 61 ? 41.127 -35.865 -7.117 1.00 62.51 53 GLY E CA 1
ATOM 6066 C C . GLY E 1 61 ? 40.112 -35.786 -8.247 1.00 61.04 53 GLY E C 1
ATOM 6067 O O . GLY E 1 61 ? 40.173 -34.877 -9.079 1.00 61.09 53 GLY E O 1
ATOM 6068 N N . THR E 1 62 ? 39.182 -36.739 -8.270 1.00 59.05 54 THR E N 1
ATOM 6069 C CA . THR E 1 62 ? 38.108 -36.780 -9.271 1.00 57.42 54 THR E CA 1
ATOM 6070 C C . THR E 1 62 ? 36.815 -37.322 -8.659 1.00 56.14 54 THR E C 1
ATOM 6071 O O . THR E 1 62 ? 36.783 -37.728 -7.499 1.00 55.93 54 THR E O 1
ATOM 6075 N N . CYS E 1 63 ? 35.752 -37.340 -9.454 1.00 54.98 55 CYS E N 1
ATOM 6076 C CA . CYS E 1 63 ? 34.477 -37.926 -9.039 1.00 54.35 55 CYS E CA 1
ATOM 6077 C C . CYS E 1 63 ? 34.289 -39.348 -9.585 1.00 53.80 55 CYS E C 1
ATOM 6078 O O . CYS E 1 63 ? 33.179 -39.871 -9.587 1.00 53.33 55 CYS E O 1
ATOM 6081 N N . THR E 1 64 ? 35.378 -39.968 -10.037 1.00 53.55 56 THR E N 1
ATOM 6082 C CA . THR E 1 64 ? 35.340 -41.323 -10.578 1.00 53.55 56 THR E CA 1
ATOM 6083 C C . THR E 1 64 ? 35.746 -42.324 -9.499 1.00 53.93 56 THR E C 1
ATOM 6084 O O . THR E 1 64 ? 36.882 -42.306 -9.032 1.00 53.88 56 THR E O 1
ATOM 6088 N N . PHE E 1 65 ? 34.814 -43.194 -9.119 1.00 54.20 57 PHE E N 1
ATOM 6089 C CA . PHE E 1 65 ? 35.061 -44.213 -8.102 1.00 54.48 57 PHE E CA 1
ATOM 6090 C C . PHE E 1 65 ? 34.998 -45.617 -8.701 1.00 54.38 57 PHE E C 1
ATOM 6091 O O . PHE E 1 65 ? 34.049 -45.953 -9.408 1.00 54.51 57 PHE E O 1
ATOM 6099 N N . ASP E 1 66 ? 36.010 -46.431 -8.411 1.00 54.25 58 ASP E N 1
ATOM 6100 C CA . ASP E 1 66 ? 36.038 -47.827 -8.836 1.00 54.10 58 ASP E CA 1
ATOM 6101 C C . ASP E 1 66 ? 35.790 -48.775 -7.668 1.00 54.37 58 ASP E C 1
ATOM 6102 O O . ASP E 1 66 ? 36.384 -48.631 -6.604 1.00 54.49 58 ASP E O 1
ATOM 6107 N N . LEU E 1 67 ? 34.913 -49.749 -7.889 1.00 54.49 59 LEU E N 1
ATOM 6108 C CA . LEU E 1 67 ? 34.640 -50.805 -6.926 1.00 54.58 59 LEU E CA 1
ATOM 6109 C C . LEU E 1 67 ? 35.322 -52.074 -7.421 1.00 54.29 59 LEU E C 1
ATOM 6110 O O . LEU E 1 67 ? 34.780 -52.770 -8.273 1.00 54.21 59 LEU E O 1
ATOM 6115 N N . THR E 1 68 ? 36.516 -52.359 -6.903 1.00 54.04 60 THR E N 1
ATOM 6116 C CA . THR E 1 68 ? 37.298 -53.522 -7.339 1.00 53.94 60 THR E CA 1
ATOM 6117 C C . THR E 1 68 ? 37.110 -54.737 -6.439 1.00 53.75 60 THR E C 1
ATOM 6118 O O . THR E 1 68 ? 36.487 -54.645 -5.384 1.00 53.78 60 THR E O 1
ATOM 6122 N N . LYS E 1 69 ? 37.668 -55.869 -6.877 1.00 53.56 61 LYS E N 1
ATOM 6123 C CA . LYS E 1 69 ? 37.586 -57.155 -6.169 1.00 53.45 61 LYS E CA 1
ATOM 6124 C C . LYS E 1 69 ? 37.936 -58.287 -7.138 1.00 53.43 61 LYS E C 1
ATOM 6125 O O . LYS E 1 69 ? 37.714 -58.163 -8.340 1.00 53.37 61 LYS E O 1
ATOM 6131 N N . SER E 1 70 ? 38.473 -59.387 -6.607 1.00 53.37 62 SER E N 1
ATOM 6132 C CA . SER E 1 70 ? 38.778 -60.573 -7.414 1.00 53.33 62 SER E CA 1
ATOM 6133 C C . SER E 1 70 ? 37.645 -61.601 -7.357 1.00 53.39 62 SER E C 1
ATOM 6134 O O . SER E 1 70 ? 36.848 -61.616 -6.417 1.00 53.03 62 SER E O 1
ATOM 6137 N N . PHE E 1 71 ? 37.591 -62.464 -8.368 1.00 53.63 63 PHE E N 1
ATOM 6138 C CA . PHE E 1 71 ? 36.588 -63.522 -8.436 1.00 54.01 63 PHE E CA 1
ATOM 6139 C C . PHE E 1 71 ? 37.071 -64.680 -9.305 1.00 54.44 63 PHE E C 1
ATOM 6140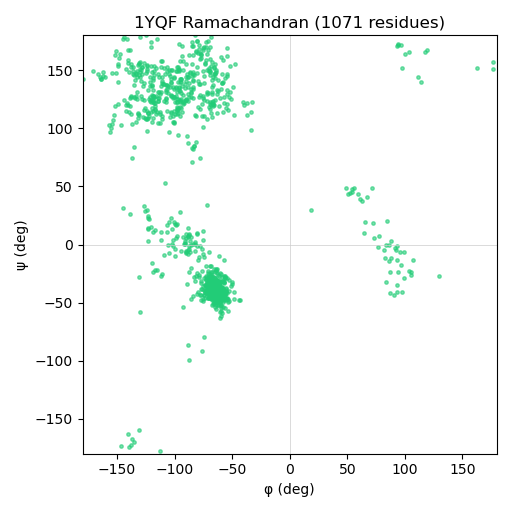 O O . PHE E 1 71 ? 36.952 -64.634 -10.537 1.00 54.48 63 PHE E O 1
ATOM 6148 N N . GLU E 1 72 ? 37.610 -65.713 -8.650 1.00 54.87 64 GLU E N 1
ATOM 6149 C CA . GLU E 1 72 ? 38.061 -66.934 -9.327 1.00 55.14 64 GLU E CA 1
ATOM 6150 C C . GLU E 1 72 ? 39.054 -66.659 -10.466 1.00 54.88 64 GLU E C 1
ATOM 6151 O O . GLU E 1 72 ? 38.904 -67.177 -11.576 1.00 54.95 64 GLU E O 1
ATOM 6157 N N . GLY E 1 73 ? 40.063 -65.839 -10.182 1.00 54.60 65 GLY E N 1
ATOM 6158 C CA . GLY E 1 73 ? 41.098 -65.519 -11.157 1.00 54.29 65 GLY E CA 1
ATOM 6159 C C . GLY E 1 73 ? 40.782 -64.339 -12.067 1.00 53.87 65 GLY E C 1
ATOM 6160 O O . GLY E 1 73 ? 41.564 -64.020 -12.966 1.00 53.97 65 GLY E O 1
ATOM 6161 N N . GLU E 1 74 ? 39.644 -63.688 -11.838 1.00 53.10 66 GLU E N 1
ATOM 6162 C CA . GLU E 1 74 ? 39.229 -62.551 -12.657 1.00 52.60 66 GLU E CA 1
ATOM 6163 C C . GLU E 1 74 ? 39.293 -61.248 -11.866 1.00 51.19 66 GLU E C 1
ATOM 6164 O O . GLU E 1 74 ? 38.925 -61.209 -10.694 1.00 50.92 66 GLU E O 1
ATOM 6170 N N . ASP E 1 75 ? 39.771 -60.191 -12.518 1.00 49.71 67 ASP E N 1
ATOM 6171 C CA . ASP E 1 75 ? 39.827 -58.858 -11.923 1.00 48.78 67 ASP E CA 1
ATOM 6172 C C . ASP E 1 75 ? 38.578 -58.077 -12.304 1.00 47.51 67 ASP E C 1
ATOM 6173 O O . ASP E 1 75 ? 38.366 -57.771 -13.474 1.00 47.42 67 ASP E O 1
ATOM 6178 N N . LEU E 1 76 ? 37.753 -57.765 -11.308 1.00 46.01 68 LEU E N 1
ATOM 6179 C CA . LEU E 1 76 ? 36.493 -57.064 -11.527 1.00 45.04 68 LEU E CA 1
ATOM 6180 C C . LEU E 1 76 ? 36.622 -55.602 -11.114 1.00 44.05 68 LEU E C 1
ATOM 6181 O O . LEU E 1 76 ? 37.335 -55.276 -10.165 1.00 43.85 68 LEU E O 1
ATOM 6186 N N . VAL E 1 77 ? 35.930 -54.730 -11.846 1.00 42.96 69 VAL E N 1
ATOM 6187 C CA . VAL E 1 77 ? 35.937 -53.289 -11.597 1.00 42.01 69 VAL E CA 1
ATOM 6188 C C . VAL E 1 77 ? 34.586 -52.712 -12.003 1.00 41.73 69 VAL E C 1
ATOM 6189 O O . VAL E 1 77 ? 34.187 -52.829 -13.154 1.00 41.73 69 VAL E O 1
ATOM 6193 N N . VAL E 1 78 ? 33.890 -52.088 -11.058 1.00 41.43 70 VAL E N 1
ATOM 6194 C CA . VAL E 1 78 ? 32.594 -51.470 -11.321 1.00 41.24 70 VAL E CA 1
ATOM 6195 C C . VAL E 1 78 ? 32.755 -49.959 -11.187 1.00 41.09 70 VAL E C 1
ATOM 6196 O O . VAL E 1 78 ? 32.843 -49.429 -10.081 1.00 40.58 70 VAL E O 1
ATOM 6200 N N . ARG E 1 79 ? 32.792 -49.280 -12.328 1.00 41.27 71 ARG E N 1
ATOM 6201 C CA . ARG E 1 79 ? 33.084 -47.854 -12.392 1.00 41.39 71 ARG E CA 1
ATOM 6202 C C . ARG E 1 79 ? 31.823 -47.006 -12.504 1.00 42.98 71 ARG E C 1
ATOM 6203 O O . ARG E 1 79 ? 30.932 -47.295 -13.293 1.00 42.63 71 ARG E O 1
ATOM 6211 N N . TYR E 1 80 ? 31.777 -45.946 -11.707 1.00 45.11 72 TYR E N 1
ATOM 6212 C CA . TYR E 1 80 ? 30.692 -44.973 -11.742 1.00 47.16 72 TYR E CA 1
ATOM 6213 C C . TYR E 1 80 ? 31.227 -43.604 -11.345 1.00 48.02 72 TYR E C 1
ATOM 6214 O O . TYR E 1 80 ? 32.231 -43.505 -10.637 1.00 47.98 72 TYR E O 1
ATOM 6223 N N . SER E 1 81 ? 30.552 -42.552 -11.795 1.00 49.27 73 SER E N 1
ATOM 6224 C CA . SER E 1 81 ? 30.902 -41.191 -11.399 1.00 50.37 73 SER E CA 1
ATOM 6225 C C . SER E 1 81 ? 29.798 -40.600 -10.525 1.00 51.77 73 SER E C 1
ATOM 6226 O O . SER E 1 81 ? 28.635 -40.991 -10.635 1.00 51.61 73 SER E O 1
ATOM 6229 N N . THR E 1 82 ? 30.174 -39.658 -9.661 1.00 53.74 74 THR E N 1
ATOM 6230 C CA . THR E 1 82 ? 29.226 -38.975 -8.777 1.00 55.27 74 THR E CA 1
ATOM 6231 C C . THR E 1 82 ? 28.816 -37.609 -9.333 1.00 57.26 74 THR E C 1
ATOM 6232 O O . THR E 1 82 ? 28.104 -36.851 -8.669 1.00 57.74 74 THR E O 1
ATOM 6236 N N . ASN E 1 83 ? 29.268 -37.306 -10.550 1.00 59.49 75 ASN E N 1
ATOM 6237 C CA . ASN E 1 83 ? 28.852 -36.107 -11.272 1.00 61.21 75 ASN E CA 1
ATOM 6238 C C . ASN E 1 83 ? 27.373 -36.188 -11.616 1.00 62.83 75 ASN E C 1
ATOM 6239 O O . ASN E 1 83 ? 26.827 -37.278 -11.778 1.00 62.78 75 ASN E O 1
ATOM 6244 N N . GLN E 1 84 ? 26.737 -35.027 -11.739 1.00 65.03 76 GLN E N 1
ATOM 6245 C CA . GLN E 1 84 ? 25.318 -34.948 -12.085 1.00 66.61 76 GLN E CA 1
ATOM 6246 C C . GLN E 1 84 ? 25.119 -34.254 -13.427 1.00 68.10 76 GLN E C 1
ATOM 6247 O O . GLN E 1 84 ? 25.929 -33.417 -13.832 1.00 68.04 76 GLN E O 1
ATOM 6253 N N . ASP E 1 85 ? 24.032 -34.613 -14.106 1.00 70.03 77 ASP E N 1
ATOM 6254 C CA . ASP E 1 85 ? 23.659 -34.000 -15.380 1.00 71.53 77 ASP E CA 1
ATOM 6255 C C . ASP E 1 85 ? 22.245 -33.421 -15.312 1.00 71.96 77 ASP E C 1
ATOM 6256 O O . ASP E 1 85 ? 21.416 -33.870 -14.513 1.00 72.12 77 ASP E O 1
ATOM 6261 N N . SER E 1 86 ? 21.984 -32.421 -16.156 1.00 72.50 78 SER E N 1
ATOM 6262 C CA . SER E 1 86 ? 20.676 -31.773 -16.216 1.00 72.79 78 SER E CA 1
ATOM 6263 C C . SER E 1 86 ? 19.681 -32.631 -16.988 1.00 72.86 78 SER E C 1
ATOM 6264 O O . SER E 1 86 ? 18.466 -32.462 -16.850 1.00 72.91 78 SER E O 1
ATOM 6267 N N . ASN E 1 90 ? 18.560 -37.994 -11.532 1.00 70.60 82 ASN E N 1
ATOM 6268 C CA . ASN E 1 90 ? 18.373 -39.346 -11.009 1.00 70.53 82 ASN E CA 1
ATOM 6269 C C . ASN E 1 90 ? 18.844 -40.425 -11.992 1.00 70.00 82 ASN E C 1
ATOM 6270 O O . ASN E 1 90 ? 18.317 -41.541 -12.007 1.00 70.16 82 ASN E O 1
ATOM 6275 N N . SER E 1 91 ? 19.844 -40.080 -12.803 1.00 69.12 83 SER E N 1
ATOM 6276 C CA . SER E 1 91 ? 20.437 -41.004 -13.768 1.00 68.26 83 SER E CA 1
ATOM 6277 C C . SER E 1 91 ? 21.716 -41.590 -13.172 1.00 66.66 83 SER E C 1
ATOM 6278 O O . SER E 1 91 ? 22.628 -40.842 -12.809 1.00 66.73 83 SER E O 1
ATOM 6281 N N . HIS E 1 92 ? 21.778 -42.920 -13.067 1.00 64.49 84 HIS E N 1
ATOM 6282 C CA . HIS E 1 92 ? 22.924 -43.600 -12.453 1.00 62.59 84 HIS E CA 1
ATOM 6283 C C . HIS E 1 92 ? 23.410 -44.776 -13.295 1.00 59.93 84 HIS E C 1
ATOM 6284 O O . HIS E 1 92 ? 22.775 -45.828 -13.322 1.00 59.98 84 HIS E O 1
ATOM 6291 N N . ASN E 1 93 ? 24.545 -44.595 -13.969 1.00 56.46 85 ASN E N 1
ATOM 6292 C CA . ASN E 1 93 ? 25.133 -45.639 -14.804 1.00 53.47 85 ASN E CA 1
ATOM 6293 C C . ASN E 1 93 ? 26.373 -46.252 -14.167 1.00 50.45 85 ASN E C 1
ATOM 6294 O O . ASN E 1 93 ? 27.070 -45.599 -13.390 1.00 50.13 85 ASN E O 1
ATOM 6299 N N . ILE E 1 94 ? 26.635 -47.510 -14.513 1.00 46.73 86 ILE E N 1
ATOM 6300 C CA . ILE E 1 94 ? 27.819 -48.234 -14.057 1.00 43.83 86 ILE E CA 1
ATOM 6301 C C . ILE E 1 94 ? 28.462 -48.981 -15.229 1.00 41.97 86 ILE E C 1
ATOM 6302 O O . ILE E 1 94 ? 27.769 -49.446 -16.133 1.00 41.74 86 ILE E O 1
ATOM 6307 N N . PHE E 1 95 ? 29.787 -49.083 -15.207 1.00 39.72 87 PHE E N 1
ATOM 6308 C CA . PHE E 1 95 ? 30.540 -49.812 -16.222 1.00 38.23 87 PHE E CA 1
ATOM 6309 C C . PHE E 1 95 ? 31.296 -50.943 -15.539 1.00 37.08 87 PHE E C 1
ATOM 6310 O O . PHE E 1 95 ? 32.240 -50.700 -14.799 1.00 36.90 87 PHE E O 1
ATOM 6318 N N . VAL E 1 96 ? 30.863 -52.177 -15.777 1.00 35.99 88 VAL E N 1
ATOM 6319 C CA . VAL E 1 96 ? 31.465 -53.353 -15.157 1.00 35.18 88 VAL E CA 1
ATOM 6320 C C . VAL E 1 96 ? 32.516 -53.946 -16.089 1.00 35.68 88 VAL E C 1
ATOM 6321 O O . VAL E 1 96 ? 32.197 -54.385 -17.189 1.00 35.92 88 VAL E O 1
ATOM 6325 N N . TYR E 1 97 ? 33.766 -53.958 -15.641 1.00 36.25 89 TYR E N 1
ATOM 6326 C CA . TYR E 1 97 ? 34.865 -54.540 -16.398 1.00 36.75 89 TYR E CA 1
ATOM 6327 C C . TYR E 1 97 ? 35.302 -55.848 -15.750 1.00 38.04 89 TYR E C 1
ATOM 6328 O O . TYR E 1 97 ? 35.655 -55.868 -14.579 1.00 38.04 89 TYR E O 1
ATOM 6337 N N . ILE E 1 98 ? 35.273 -56.934 -16.515 1.00 39.62 90 ILE E N 1
ATOM 6338 C CA . ILE E 1 98 ? 35.724 -58.237 -16.044 1.00 40.96 90 ILE E CA 1
ATOM 6339 C C . ILE E 1 98 ? 36.922 -58.639 -16.883 1.00 42.81 90 ILE E C 1
ATOM 6340 O O . ILE E 1 98 ? 36.786 -58.895 -18.070 1.00 42.68 90 ILE E O 1
ATOM 6345 N N . THR E 1 99 ? 38.092 -58.695 -16.261 1.00 45.25 91 THR E N 1
ATOM 6346 C CA . THR E 1 99 ? 39.322 -59.053 -16.948 1.00 47.29 91 THR E CA 1
ATOM 6347 C C . THR E 1 99 ? 39.769 -60.440 -16.496 1.00 49.70 91 THR E C 1
ATOM 6348 O O . THR E 1 99 ? 39.472 -60.864 -15.382 1.00 49.96 91 THR E O 1
ATOM 6352 N N . GLN E 1 100 ? 40.470 -61.148 -17.374 1.00 52.52 92 GLN E N 1
ATOM 6353 C CA . GLN E 1 100 ? 40.996 -62.471 -17.056 1.00 54.91 92 GLN E CA 1
ATOM 6354 C C . GLN E 1 100 ? 42.516 -62.460 -17.185 1.00 56.25 92 GLN E C 1
ATOM 6355 O O . GLN E 1 100 ? 43.097 -61.490 -17.695 1.00 56.46 92 GLN E O 1
ATOM 6361 N N . LYS E 1 101 ? 43.158 -63.538 -16.718 1.00 57.83 93 LYS E N 1
ATOM 6362 C CA . LYS E 1 101 ? 44.625 -63.634 -16.742 1.00 58.88 93 LYS E CA 1
ATOM 6363 C C . LYS E 1 101 ? 45.217 -63.311 -18.121 1.00 59.00 93 LYS E C 1
ATOM 6364 O O . LYS E 1 101 ? 46.311 -62.754 -18.220 1.00 58.99 93 LYS E O 1
ATOM 6370 N N . ASN E 1 102 ? 44.476 -63.649 -19.174 1.00 59.18 94 ASN E N 1
ATOM 6371 C CA . ASN E 1 102 ? 44.902 -63.412 -20.553 1.00 59.32 94 ASN E CA 1
ATOM 6372 C C . ASN E 1 102 ? 44.906 -61.922 -20.937 1.00 58.18 94 ASN E C 1
ATOM 6373 O O . ASN E 1 102 ? 45.651 -61.502 -21.835 1.00 58.22 94 ASN E O 1
ATOM 6378 N N . GLY E 1 103 ? 44.076 -61.133 -20.248 1.00 56.76 95 GLY E N 1
ATOM 6379 C CA . GLY E 1 103 ? 43.918 -59.716 -20.532 1.00 55.55 95 GLY E CA 1
ATOM 6380 C C . GLY E 1 103 ? 42.584 -59.429 -21.203 1.00 54.26 95 GLY E C 1
ATOM 6381 O O . GLY E 1 103 ? 42.166 -58.271 -21.305 1.00 54.07 95 GLY E O 1
ATOM 6382 N N . GLN E 1 104 ? 41.923 -60.492 -21.660 1.00 52.58 96 GLN E N 1
ATOM 6383 C CA . GLN E 1 104 ? 40.606 -60.403 -22.288 1.00 51.20 96 GLN E CA 1
ATOM 6384 C C . GLN E 1 104 ? 39.628 -59.729 -21.331 1.00 48.74 96 GLN E C 1
ATOM 6385 O O . GLN E 1 104 ? 39.431 -60.199 -20.211 1.00 48.34 96 GLN E O 1
ATOM 6391 N N . THR E 1 105 ? 39.030 -58.626 -21.774 1.00 46.14 97 THR E N 1
ATOM 6392 C CA . THR E 1 105 ? 38.145 -57.824 -20.931 1.00 44.06 97 THR E CA 1
ATOM 6393 C C . THR E 1 105 ? 36.743 -57.707 -21.515 1.00 42.79 97 THR E C 1
ATOM 6394 O O . THR E 1 105 ? 36.577 -57.303 -22.661 1.00 42.34 97 THR E O 1
ATOM 6398 N N . MET E 1 106 ? 35.741 -58.041 -20.707 1.00 41.45 98 MET E N 1
ATOM 6399 C CA . MET E 1 106 ? 34.348 -57.747 -21.035 1.00 40.66 98 MET E CA 1
ATOM 6400 C C . MET E 1 106 ? 33.977 -56.425 -20.377 1.00 39.48 98 MET E C 1
ATOM 6401 O O . MET E 1 106 ? 34.409 -56.146 -19.264 1.00 39.29 98 MET E O 1
ATOM 6406 N N . GLN E 1 107 ? 33.174 -55.621 -21.067 1.00 38.17 99 GLN E N 1
ATOM 6407 C CA . GLN E 1 107 ? 32.616 -54.398 -20.499 1.00 37.25 99 GLN E CA 1
ATOM 6408 C C . GLN E 1 107 ? 31.105 -54.490 -20.564 1.00 36.51 99 GLN E C 1
ATOM 6409 O O . GLN E 1 107 ? 30.547 -54.668 -21.638 1.00 36.54 99 GLN E O 1
ATOM 6415 N N . ALA E 1 108 ? 30.445 -54.365 -19.417 1.00 35.69 100 ALA E N 1
ATOM 6416 C CA . ALA E 1 108 ? 28.989 -54.362 -19.359 1.00 34.93 100 ALA E CA 1
ATOM 6417 C C . ALA E 1 108 ? 28.512 -52.992 -18.886 1.00 34.42 100 ALA E C 1
ATOM 6418 O O . ALA E 1 108 ? 28.949 -52.508 -17.853 1.00 34.34 100 ALA E O 1
ATOM 6420 N N . ASP E 1 109 ? 27.626 -52.370 -19.657 1.00 34.13 101 ASP E N 1
ATOM 6421 C CA . ASP E 1 109 ? 27.028 -51.091 -19.297 1.00 34.21 101 ASP E CA 1
ATOM 6422 C C . ASP E 1 109 ? 25.677 -51.365 -18.677 1.00 34.94 101 ASP E C 1
ATOM 6423 O O . ASP E 1 109 ? 24.831 -51.990 -19.308 1.00 34.92 101 ASP E O 1
ATOM 6428 N N . LEU E 1 110 ? 25.467 -50.906 -17.450 1.00 36.22 102 LEU E N 1
ATOM 6429 C CA . LEU E 1 110 ? 24.171 -51.067 -16.803 1.00 37.75 102 LEU E CA 1
ATOM 6430 C C . LEU E 1 110 ? 23.670 -49.753 -16.214 1.00 40.02 102 LEU E C 1
ATOM 6431 O O . LEU E 1 110 ? 24.451 -48.941 -15.728 1.00 40.01 102 LEU E O 1
ATOM 6436 N N . SER E 1 111 ? 22.358 -49.553 -16.276 1.00 42.89 103 SER E N 1
ATOM 6437 C CA . SER E 1 111 ? 21.711 -48.417 -15.637 1.00 45.46 103 SER E CA 1
ATOM 6438 C C . SER E 1 111 ? 20.880 -48.926 -14.464 1.00 47.95 103 SER E C 1
ATOM 6439 O O . SER E 1 111 ? 20.247 -49.979 -14.553 1.00 48.11 103 SER E O 1
ATOM 6442 N N . ILE E 1 112 ? 20.895 -48.174 -13.368 1.00 50.96 104 ILE E N 1
ATOM 6443 C CA . ILE E 1 112 ? 20.151 -48.524 -12.164 1.00 53.33 104 ILE E CA 1
ATOM 6444 C C . ILE E 1 112 ? 18.869 -47.697 -12.127 1.00 55.72 104 ILE E C 1
ATOM 6445 O O . ILE E 1 112 ? 18.908 -46.495 -11.841 1.00 55.90 104 ILE E O 1
ATOM 6450 N N . GLU E 1 113 ? 17.738 -48.345 -12.415 1.00 58.55 105 GLU E N 1
ATOM 6451 C CA . GLU E 1 113 ? 16.451 -47.648 -12.460 1.00 60.94 105 GLU E CA 1
ATOM 6452 C C . GLU E 1 113 ? 15.963 -47.327 -11.037 1.00 62.03 105 GLU E C 1
ATOM 6453 O O . GLU E 1 113 ? 16.119 -46.189 -10.570 1.00 62.51 105 GLU E O 1
ATOM 6459 N N . GLU E 1 114 ? 15.394 -48.328 -10.353 1.00 63.09 106 GLU E N 1
ATOM 6460 C CA . GLU E 1 114 ? 14.882 -48.151 -8.989 1.00 63.77 106 GLU E CA 1
ATOM 6461 C C . GLU E 1 114 ? 15.292 -49.351 -8.133 1.00 63.54 106 GLU E C 1
ATOM 6462 O O . GLU E 1 114 ? 14.475 -50.230 -7.824 1.00 63.60 106 GLU E O 1
ATOM 6468 N N . GLY E 1 115 ? 16.577 -49.386 -7.768 1.00 63.27 107 GLY E N 1
ATOM 6469 C CA . GLY E 1 115 ? 17.151 -50.511 -7.045 1.00 62.95 107 GLY E CA 1
ATOM 6470 C C . GLY E 1 115 ? 17.583 -51.650 -7.958 1.00 62.65 107 GLY E C 1
ATOM 6471 O O . GLY E 1 115 ? 18.553 -52.348 -7.657 1.00 62.72 107 GLY E O 1
ATOM 6472 N N . GLU E 1 116 ? 16.868 -51.829 -9.072 1.00 62.08 108 GLU E N 1
ATOM 6473 C CA . GLU E 1 116 ? 17.107 -52.922 -10.022 1.00 61.78 108 GLU E CA 1
ATOM 6474 C C . GLU E 1 116 ? 18.191 -52.589 -11.050 1.00 59.91 108 GLU E C 1
ATOM 6475 O O . GLU E 1 116 ? 18.640 -51.444 -11.150 1.00 59.85 108 GLU E O 1
ATOM 6481 N N . LEU E 1 117 ? 18.583 -53.600 -11.824 1.00 57.61 109 LEU E N 1
ATOM 6482 C CA . LEU E 1 117 ? 19.618 -53.450 -12.848 1.00 55.56 109 LEU E CA 1
ATOM 6483 C C . LEU E 1 117 ? 19.108 -53.771 -14.252 1.00 53.74 109 LEU E C 1
ATOM 6484 O O . LEU E 1 117 ? 18.412 -54.767 -14.462 1.00 53.77 109 LEU E O 1
ATOM 6489 N N . VAL E 1 118 ? 19.487 -52.919 -15.204 1.00 51.36 110 VAL E N 1
ATOM 6490 C CA . VAL E 1 118 ? 19.084 -53.048 -16.601 1.00 49.47 110 VAL E CA 1
ATOM 6491 C C . VAL E 1 118 ? 20.332 -53.045 -17.478 1.00 47.69 110 VAL E C 1
ATOM 6492 O O . VAL E 1 118 ? 21.053 -52.050 -17.546 1.00 47.40 110 VAL E O 1
ATOM 6496 N N . LEU E 1 119 ? 20.573 -54.167 -18.146 1.00 45.55 111 LEU E N 1
ATOM 6497 C CA . LEU E 1 119 ? 21.717 -54.318 -19.031 1.00 44.04 111 LEU E CA 1
ATOM 6498 C C . LEU E 1 119 ? 21.479 -53.542 -20.321 1.00 43.28 111 LEU E C 1
ATOM 6499 O O . LEU E 1 119 ? 20.469 -53.743 -20.989 1.00 43.25 111 LEU E O 1
ATOM 6504 N N . ASN E 1 120 ? 22.405 -52.649 -20.654 1.00 42.32 112 ASN E N 1
ATOM 6505 C CA . ASN E 1 120 ? 22.263 -51.762 -21.808 1.00 41.84 112 ASN E CA 1
ATOM 6506 C C . ASN E 1 120 ? 23.246 -52.051 -22.942 1.00 41.10 112 ASN E C 1
ATOM 6507 O O . ASN E 1 120 ? 22.946 -51.755 -24.097 1.00 40.70 112 ASN E O 1
ATOM 6512 N N . ASN E 1 121 ? 24.411 -52.617 -22.619 1.00 40.29 113 ASN E N 1
ATOM 6513 C CA . ASN E 1 121 ? 25.460 -52.847 -23.618 1.00 39.57 113 ASN E CA 1
ATOM 6514 C C . ASN E 1 121 ? 26.526 -53.842 -23.152 1.00 38.82 113 ASN E C 1
ATOM 6515 O O . ASN E 1 121 ? 26.897 -53.853 -21.982 1.00 38.91 113 ASN E O 1
ATOM 6520 N N . ILE E 1 122 ? 27.014 -54.675 -24.073 1.00 37.79 114 ILE E N 1
ATOM 6521 C CA . ILE E 1 122 ? 28.101 -55.619 -23.787 1.00 36.86 114 ILE E CA 1
ATOM 6522 C C . ILE E 1 122 ? 29.102 -55.657 -24.933 1.00 36.48 114 ILE E C 1
ATOM 6523 O O . ILE E 1 122 ? 28.722 -55.902 -26.077 1.00 36.44 114 ILE E O 1
ATOM 6528 N N . ARG E 1 123 ? 30.380 -55.450 -24.613 1.00 35.92 115 ARG E N 1
ATOM 6529 C CA . ARG E 1 123 ? 31.450 -55.468 -25.611 1.00 35.61 115 ARG E CA 1
ATOM 6530 C C . ARG E 1 123 ? 32.723 -56.134 -25.079 1.00 35.91 115 ARG E C 1
ATOM 6531 O O . ARG E 1 123 ? 32.779 -56.548 -23.923 1.00 35.74 115 ARG E O 1
ATOM 6539 N N . PHE E 1 124 ? 33.735 -56.250 -25.938 1.00 36.33 116 PHE E N 1
ATOM 6540 C CA . PHE E 1 124 ? 34.993 -56.902 -25.572 1.00 36.67 116 PHE E CA 1
ATOM 6541 C C . PHE E 1 124 ? 36.222 -56.150 -26.087 1.00 38.58 116 PHE E C 1
ATOM 6542 O O . PHE E 1 124 ? 36.149 -55.408 -27.068 1.00 38.90 116 PHE E O 1
ATOM 6550 N N . TYR E 1 125 ? 37.346 -56.358 -25.405 1.00 40.83 117 TYR E N 1
ATOM 6551 C CA . TYR E 1 125 ? 38.638 -55.775 -25.768 1.00 42.46 117 TYR E CA 1
ATOM 6552 C C . TYR E 1 125 ? 39.748 -56.818 -25.615 1.00 45.05 117 TYR E C 1
ATOM 6553 O O . TYR E 1 125 ? 39.641 -57.738 -24.799 1.00 44.91 117 TYR E O 1
ATOM 6562 N N . ASP E 1 126 ? 40.821 -56.664 -26.388 1.00 48.29 118 ASP E N 1
ATOM 6563 C CA . ASP E 1 126 ? 41.977 -57.560 -26.288 1.00 50.95 118 ASP E CA 1
ATOM 6564 C C . ASP E 1 126 ? 42.680 -57.414 -24.937 1.00 52.23 118 ASP E C 1
ATOM 6565 O O . ASP E 1 126 ? 42.950 -58.409 -24.257 1.00 52.70 118 ASP E O 1
ATOM 6570 N N . GLU E 1 127 ? 42.973 -56.170 -24.560 1.00 53.53 119 GLU E N 1
ATOM 6571 C CA . GLU E 1 127 ? 43.634 -55.871 -23.288 1.00 54.50 119 GLU E CA 1
ATOM 6572 C C . GLU E 1 127 ? 42.779 -54.966 -22.400 1.00 53.11 119 GLU E C 1
ATOM 6573 O O . GLU E 1 127 ? 41.953 -54.186 -22.891 1.00 53.10 119 GLU E O 1
ATOM 6579 N N . ALA E 1 128 ? 42.994 -55.079 -21.089 1.00 51.45 120 ALA E N 1
ATOM 6580 C CA . ALA E 1 128 ? 42.238 -54.309 -20.101 1.00 49.97 120 ALA E CA 1
ATOM 6581 C C . ALA E 1 128 ? 42.556 -52.818 -20.135 1.00 48.72 120 ALA E C 1
ATOM 6582 O O . ALA E 1 128 ? 41.740 -52.005 -19.708 1.00 48.49 120 ALA E O 1
ATOM 6584 N N . ALA E 1 129 ? 43.738 -52.466 -20.636 1.00 47.20 121 ALA E N 1
ATOM 6585 C CA . ALA E 1 129 ? 44.167 -51.071 -20.700 1.00 45.98 121 ALA E CA 1
ATOM 6586 C C . ALA E 1 129 ? 43.216 -50.245 -21.550 1.00 45.19 121 ALA E C 1
ATOM 6587 O O . ALA E 1 129 ? 42.632 -49.286 -21.064 1.00 44.99 121 ALA E O 1
ATOM 6589 N N . LEU E 1 130 ? 43.048 -50.637 -22.811 1.00 44.28 122 LEU E N 1
ATOM 6590 C CA . LEU E 1 130 ? 42.162 -49.930 -23.738 1.00 43.77 122 LEU E CA 1
ATOM 6591 C C . LEU E 1 130 ? 40.720 -49.806 -23.223 1.00 42.78 122 LEU E C 1
ATOM 6592 O O . LEU E 1 130 ? 40.007 -48.880 -23.596 1.00 42.90 122 LEU E O 1
ATOM 6597 N N . ALA E 1 131 ? 40.297 -50.737 -22.374 1.00 41.77 123 ALA E N 1
ATOM 6598 C CA . ALA E 1 131 ? 38.943 -50.727 -21.821 1.00 41.05 123 ALA E CA 1
ATOM 6599 C C . ALA E 1 131 ? 38.756 -49.705 -20.693 1.00 40.88 123 ALA E C 1
ATOM 6600 O O . ALA E 1 131 ? 37.781 -48.950 -20.691 1.00 40.48 123 ALA E O 1
ATOM 6602 N N . LYS E 1 132 ? 39.685 -49.698 -19.738 1.00 40.76 124 LYS E N 1
ATOM 6603 C CA . LYS E 1 132 ? 39.574 -48.877 -18.528 1.00 40.94 124 LYS E CA 1
ATOM 6604 C C . LYS E 1 132 ? 40.288 -47.526 -18.644 1.00 40.81 124 LYS E C 1
ATOM 6605 O O . LYS E 1 132 ? 40.196 -46.688 -17.751 1.00 40.96 124 LYS E O 1
ATOM 6611 N N . ASP E 1 133 ? 40.997 -47.315 -19.744 1.00 40.70 125 ASP E N 1
ATOM 6612 C CA . ASP E 1 133 ? 41.779 -46.098 -19.925 1.00 40.70 125 ASP E CA 1
ATOM 6613 C C . ASP E 1 133 ? 40.847 -44.894 -20.090 1.00 40.56 125 ASP E C 1
ATOM 6614 O O . ASP E 1 133 ? 40.017 -44.874 -20.993 1.00 40.18 125 ASP E O 1
ATOM 6619 N N . THR E 1 134 ? 40.958 -43.908 -19.199 1.00 40.59 126 THR E N 1
ATOM 6620 C CA . THR E 1 134 ? 40.276 -42.625 -19.407 1.00 40.80 126 THR E CA 1
ATOM 6621 C C . THR E 1 134 ? 41.149 -41.792 -20.336 1.00 40.52 126 THR E C 1
ATOM 6622 O O . THR E 1 134 ? 42.214 -42.239 -20.760 1.00 41.24 126 THR E O 1
ATOM 6626 N N . GLY E 1 135 ? 40.714 -40.583 -20.659 1.00 39.76 127 GLY E N 1
ATOM 6627 C CA . GLY E 1 135 ? 41.478 -39.744 -21.566 1.00 39.06 127 GLY E CA 1
ATOM 6628 C C . GLY E 1 135 ? 40.939 -39.841 -22.982 1.00 38.13 127 GLY E C 1
ATOM 6629 O O . GLY E 1 135 ? 40.368 -40.857 -23.379 1.00 37.86 127 GLY E O 1
ATOM 6630 N N . ALA E 1 136 ? 41.132 -38.763 -23.733 1.00 37.06 128 ALA E N 1
ATOM 6631 C CA . ALA E 1 136 ? 40.524 -38.569 -25.044 1.00 36.25 128 ALA E CA 1
ATOM 6632 C C . ALA E 1 136 ? 40.837 -39.636 -26.098 1.00 36.37 128 ALA E C 1
ATOM 6633 O O . ALA E 1 136 ? 39.922 -40.132 -26.750 1.00 36.39 128 ALA E O 1
ATOM 6635 N N . GLU E 1 137 ? 42.112 -39.971 -26.281 1.00 36.48 129 GLU E N 1
ATOM 6636 C CA . GLU E 1 137 ? 42.515 -40.888 -27.351 1.00 36.98 129 GLU E CA 1
ATOM 6637 C C . GLU E 1 137 ? 42.029 -42.312 -27.111 1.00 36.63 129 GLU E C 1
ATOM 6638 O O . GLU E 1 137 ? 41.685 -43.016 -28.057 1.00 36.87 129 GLU E O 1
ATOM 6644 N N . ALA E 1 138 ? 42.022 -42.741 -25.854 1.00 36.40 130 ALA E N 1
ATOM 6645 C CA . ALA E 1 138 ? 41.507 -44.061 -25.506 1.00 36.23 130 ALA E CA 1
ATOM 6646 C C . ALA E 1 138 ? 40.031 -44.143 -25.868 1.00 36.50 130 ALA E C 1
ATOM 6647 O O . ALA E 1 138 ? 39.591 -45.101 -26.502 1.00 36.02 130 ALA E O 1
ATOM 6649 N N . GLU E 1 139 ? 39.283 -43.118 -25.467 1.00 37.13 131 GLU E N 1
ATOM 6650 C CA . GLU E 1 139 ? 37.860 -42.996 -25.788 1.00 37.89 131 GLU E CA 1
ATOM 6651 C C . GLU E 1 139 ? 37.628 -43.071 -27.294 1.00 36.95 131 GLU E C 1
ATOM 6652 O O . GLU E 1 139 ? 36.754 -43.801 -27.754 1.00 36.73 131 GLU E O 1
ATOM 6658 N N . ALA E 1 140 ? 38.419 -42.312 -28.046 1.00 36.17 132 ALA E N 1
ATOM 6659 C CA . ALA E 1 140 ? 38.320 -42.272 -29.503 1.00 35.90 132 ALA E CA 1
ATOM 6660 C C . ALA E 1 140 ? 38.517 -43.657 -30.118 1.00 36.42 132 ALA E C 1
ATOM 6661 O O . ALA E 1 140 ? 37.753 -44.063 -30.992 1.00 36.73 132 ALA E O 1
ATOM 6663 N N . LYS E 1 141 ? 39.531 -44.379 -29.649 1.00 36.83 133 LYS E N 1
ATOM 6664 C CA . LYS E 1 141 ? 39.812 -45.728 -30.146 1.00 37.51 133 LYS E CA 1
ATOM 6665 C C . LYS E 1 141 ? 38.654 -46.684 -29.850 1.00 36.30 133 LYS E C 1
ATOM 6666 O O . LYS E 1 141 ? 38.332 -47.537 -30.671 1.00 35.82 133 LYS E O 1
ATOM 6672 N N . ARG E 1 142 ? 38.037 -46.537 -28.679 1.00 35.28 134 ARG E N 1
ATOM 6673 C CA . ARG E 1 142 ? 36.895 -47.368 -28.300 1.00 34.60 134 ARG E CA 1
ATOM 6674 C C . ARG E 1 142 ? 35.698 -47.093 -29.207 1.00 34.97 134 ARG E C 1
ATOM 6675 O O . ARG E 1 142 ? 35.022 -48.020 -29.637 1.00 34.57 134 ARG E O 1
ATOM 6683 N N . ASN E 1 143 ? 35.448 -45.822 -29.513 1.00 35.52 135 ASN E N 1
ATOM 6684 C CA . ASN E 1 143 ? 34.329 -45.443 -30.380 1.00 36.09 135 ASN E CA 1
ATOM 6685 C C . ASN E 1 143 ? 34.417 -46.056 -31.780 1.00 36.18 135 ASN E C 1
ATOM 6686 O O . ASN E 1 143 ? 33.398 -46.225 -32.446 1.00 36.21 135 ASN E O 1
ATOM 6691 N N . GLU E 1 144 ? 35.631 -46.377 -32.223 1.00 36.20 136 GLU E N 1
ATOM 6692 C CA . GLU E 1 144 ? 35.834 -46.996 -33.529 1.00 36.73 136 GLU E CA 1
ATOM 6693 C C . GLU E 1 144 ? 35.586 -48.504 -33.532 1.00 35.82 136 GLU E C 1
ATOM 6694 O O . GLU E 1 144 ? 35.256 -49.066 -34.566 1.00 35.78 136 GLU E O 1
ATOM 6700 N N . LEU E 1 145 ? 35.767 -49.161 -32.389 1.00 35.28 137 LEU E N 1
ATOM 6701 C CA . LEU E 1 145 ? 35.577 -50.609 -32.306 1.00 35.01 137 LEU E CA 1
ATOM 6702 C C . LEU E 1 145 ? 34.108 -51.023 -32.297 1.00 34.22 137 LEU E C 1
ATOM 6703 O O . LEU E 1 145 ? 33.209 -50.198 -32.122 1.00 34.36 137 LEU E O 1
ATOM 6708 N N . TYR E 1 146 ? 33.883 -52.319 -32.489 1.00 33.36 138 TYR E N 1
ATOM 6709 C CA . TYR E 1 146 ? 32.550 -52.901 -32.418 1.00 32.47 138 TYR E CA 1
ATOM 6710 C C . TYR E 1 146 ? 32.002 -52.690 -31.015 1.00 32.65 138 TYR E C 1
ATOM 6711 O O . TYR E 1 146 ? 32.586 -53.169 -30.047 1.00 32.69 138 TYR E O 1
ATOM 6720 N N . THR E 1 147 ? 30.889 -51.970 -30.904 1.00 32.76 139 THR E N 1
ATOM 6721 C CA . THR E 1 147 ? 30.318 -51.644 -29.596 1.00 33.01 139 THR E CA 1
ATOM 6722 C C . THR E 1 147 ? 29.459 -52.766 -29.020 1.00 33.26 139 THR E C 1
ATOM 6723 O O . THR E 1 147 ? 28.999 -52.667 -27.884 1.00 33.09 139 THR E O 1
ATOM 6727 N N . GLY E 1 148 ? 29.247 -53.826 -29.796 1.00 33.83 140 GLY E N 1
ATOM 6728 C CA . GLY E 1 148 ? 28.445 -54.955 -29.358 1.00 34.39 140 GLY E CA 1
ATOM 6729 C C . GLY E 1 148 ? 27.047 -54.866 -29.929 1.00 34.82 140 GLY E C 1
ATOM 6730 O O . GLY E 1 148 ? 26.630 -53.797 -30.378 1.00 35.27 140 GLY E O 1
ATOM 6731 N N . PRO E 1 149 ? 26.301 -55.967 -29.892 1.00 35.28 141 PRO E N 1
ATOM 6732 C CA . PRO E 1 149 ? 24.949 -55.977 -30.459 1.00 36.41 141 PRO E CA 1
ATOM 6733 C C . PRO E 1 149 ? 24.000 -55.196 -29.566 1.00 38.18 141 PRO E C 1
ATOM 6734 O O . PRO E 1 149 ? 24.379 -54.815 -28.454 1.00 37.83 141 PRO E O 1
ATOM 6738 N N . LEU E 1 150 ? 22.789 -54.954 -30.053 1.00 40.73 142 LEU E N 1
ATOM 6739 C CA . LEU E 1 150 ? 21.756 -54.347 -29.231 1.00 43.12 142 LEU E CA 1
ATOM 6740 C C . LEU E 1 150 ? 21.228 -55.420 -28.290 1.00 44.61 142 LEU E C 1
ATOM 6741 O O . LEU E 1 150 ? 20.579 -56.365 -28.729 1.00 44.51 142 LEU E O 1
ATOM 6746 N N . VAL E 1 151 ? 21.529 -55.262 -26.999 1.00 46.81 143 VAL E N 1
ATOM 6747 C CA . VAL E 1 151 ? 21.196 -56.261 -25.976 1.00 48.79 143 VAL E CA 1
ATOM 6748 C C . VAL E 1 151 ? 19.703 -56.614 -25.918 1.00 50.74 143 VAL E C 1
ATOM 6749 O O . VAL E 1 151 ? 19.340 -57.723 -25.515 1.00 50.63 143 VAL E O 1
ATOM 6753 N N . HIS E 1 152 ? 18.853 -55.661 -26.300 1.00 53.28 144 HIS E N 1
ATOM 6754 C CA . HIS E 1 152 ? 17.400 -55.856 -26.345 1.00 55.50 144 HIS E CA 1
ATOM 6755 C C . HIS E 1 152 ? 16.993 -56.985 -27.292 1.00 55.58 144 HIS E C 1
ATOM 6756 O O . HIS E 1 152 ? 16.143 -57.811 -26.956 1.00 55.65 144 HIS E O 1
ATOM 6763 N N . GLU E 1 153 ? 17.609 -57.009 -28.470 1.00 55.91 145 GLU E N 1
ATOM 6764 C CA . GLU E 1 153 ? 17.306 -57.998 -29.506 1.00 56.23 145 GLU E CA 1
ATOM 6765 C C . GLU E 1 153 ? 17.883 -59.391 -29.236 1.00 55.82 145 GLU E C 1
ATOM 6766 O O . GLU E 1 153 ? 17.575 -60.335 -29.965 1.00 55.77 145 GLU E O 1
ATOM 6772 N N . LEU E 1 154 ? 18.721 -59.520 -28.208 1.00 55.35 146 LEU E N 1
ATOM 6773 C CA . LEU E 1 154 ? 19.380 -60.792 -27.902 1.00 55.19 146 LEU E CA 1
ATOM 6774 C C . LEU E 1 154 ? 18.399 -61.891 -27.481 1.00 55.59 146 LEU E C 1
ATOM 6775 O O . LEU E 1 154 ? 17.404 -61.629 -26.801 1.00 55.39 146 LEU E O 1
ATOM 6780 N N . ASP E 1 155 ? 18.700 -63.117 -27.905 1.00 56.21 147 ASP E N 1
ATOM 6781 C CA . ASP E 1 155 ? 17.951 -64.306 -27.509 1.00 56.95 147 ASP E CA 1
ATOM 6782 C C . ASP E 1 155 ? 17.826 -64.321 -25.989 1.00 57.27 147 ASP E C 1
ATOM 6783 O O . ASP E 1 155 ? 18.830 -64.240 -25.287 1.00 57.30 147 ASP E O 1
ATOM 6788 N N . TYR E 1 156 ? 16.593 -64.411 -25.490 1.00 57.61 148 TYR E N 1
ATOM 6789 C CA . TYR E 1 156 ? 16.333 -64.246 -24.052 1.00 58.04 148 TYR E CA 1
ATOM 6790 C C . TYR E 1 156 ? 16.965 -65.327 -23.169 1.00 56.36 148 TYR E C 1
ATOM 6791 O O . TYR E 1 156 ? 17.178 -65.095 -21.983 1.00 56.05 148 TYR E O 1
ATOM 6800 N N . ASP E 1 157 ? 17.241 -66.506 -23.725 1.00 54.79 149 ASP E N 1
ATOM 6801 C CA . ASP E 1 157 ? 17.967 -67.539 -22.982 1.00 53.71 149 ASP E CA 1
ATOM 6802 C C . ASP E 1 157 ? 19.411 -67.106 -22.730 1.00 52.22 149 ASP E C 1
ATOM 6803 O O . ASP E 1 157 ? 19.930 -67.289 -21.629 1.00 51.99 149 ASP E O 1
ATOM 6808 N N . LEU E 1 158 ? 20.053 -66.547 -23.755 1.00 50.40 150 LEU E N 1
ATOM 6809 C CA . LEU E 1 158 ? 21.400 -65.996 -23.613 1.00 49.02 150 LEU E CA 1
ATOM 6810 C C . LEU E 1 158 ? 21.401 -64.781 -22.690 1.00 47.73 150 LEU E C 1
ATOM 6811 O O . LEU E 1 158 ? 22.313 -64.610 -21.888 1.00 47.30 150 LEU E O 1
ATOM 6816 N N . LEU E 1 159 ? 20.379 -63.942 -22.815 1.00 46.47 151 LEU E N 1
ATOM 6817 C CA . LEU E 1 159 ? 20.281 -62.718 -22.024 1.00 45.69 151 LEU E CA 1
ATOM 6818 C C . LEU E 1 159 ? 20.152 -63.032 -20.533 1.00 44.87 151 LEU E C 1
ATOM 6819 O O . LEU E 1 159 ? 20.760 -62.361 -19.698 1.00 44.10 151 LEU E O 1
ATOM 6824 N N . ASN E 1 160 ? 19.370 -64.059 -20.210 1.00 44.09 152 ASN E N 1
ATOM 6825 C CA . ASN E 1 160 ? 19.251 -64.528 -18.835 1.00 43.74 152 ASN E CA 1
ATOM 6826 C C . ASN E 1 160 ? 20.597 -65.038 -18.330 1.00 42.53 152 ASN E C 1
ATOM 6827 O O . ASN E 1 160 ? 21.010 -64.703 -17.225 1.00 42.63 152 ASN E O 1
ATOM 6832 N N . CYS E 1 161 ? 21.283 -65.825 -19.158 1.00 41.17 153 CYS E N 1
ATOM 6833 C CA . CYS E 1 161 ? 22.564 -66.425 -18.783 1.00 40.16 153 CYS E CA 1
ATOM 6834 C C . CYS E 1 161 ? 23.664 -65.397 -18.514 1.00 39.38 153 CYS E C 1
ATOM 6835 O O . CYS E 1 161 ? 24.538 -65.637 -17.679 1.00 39.69 153 CYS E O 1
ATOM 6838 N N . VAL E 1 162 ? 23.627 -64.265 -19.214 1.00 38.32 154 VAL E N 1
ATOM 6839 C CA . VAL E 1 162 ? 24.601 -63.199 -18.991 1.00 37.44 154 VAL E CA 1
ATOM 6840 C C . VAL E 1 162 ? 24.287 -62.465 -17.694 1.00 38.35 154 VAL E C 1
ATOM 6841 O O . VAL E 1 162 ? 25.192 -62.164 -16.922 1.00 37.73 154 VAL E O 1
ATOM 6845 N N . MET E 1 163 ? 23.009 -62.163 -17.465 1.00 39.93 155 MET E N 1
ATOM 6846 C CA . MET E 1 163 ? 22.587 -61.478 -16.241 1.00 41.56 155 MET E CA 1
ATOM 6847 C C . MET E 1 163 ? 22.909 -62.323 -15.009 1.00 42.08 155 MET E C 1
ATOM 6848 O O . MET E 1 163 ? 23.355 -61.790 -13.999 1.00 41.74 155 MET E O 1
ATOM 6853 N N . THR E 1 164 ? 22.685 -63.634 -15.106 1.00 42.89 156 THR E N 1
ATOM 6854 C CA . THR E 1 164 ? 23.027 -64.575 -14.039 1.00 43.85 156 THR E CA 1
ATOM 6855 C C . THR E 1 164 ? 24.532 -64.613 -13.828 1.00 44.31 156 THR E C 1
ATOM 6856 O O . THR E 1 164 ? 25.006 -64.669 -12.693 1.00 44.10 156 THR E O 1
ATOM 6860 N N . TYR E 1 165 ? 25.269 -64.604 -14.937 1.00 45.15 157 TYR E N 1
ATOM 6861 C CA . TYR E 1 165 ? 26.728 -64.585 -14.918 1.00 45.91 157 TYR E CA 1
ATOM 6862 C C . TYR E 1 165 ? 27.238 -63.366 -14.143 1.00 46.57 157 TYR E C 1
ATOM 6863 O O . TYR E 1 165 ? 28.225 -63.457 -13.418 1.00 46.61 157 TYR E O 1
ATOM 6872 N N . LEU E 1 166 ? 26.544 -62.238 -14.287 1.00 47.28 158 LEU E N 1
ATOM 6873 C CA . LEU E 1 166 ? 26.903 -60.997 -13.602 1.00 47.72 158 LEU E CA 1
ATOM 6874 C C . LEU E 1 166 ? 26.531 -61.031 -12.122 1.00 48.94 158 LEU E C 1
ATOM 6875 O O . LEU E 1 166 ? 27.342 -60.662 -11.269 1.00 49.07 158 LEU E O 1
ATOM 6880 N N . GLU E 1 167 ? 25.298 -61.462 -11.832 1.00 50.33 159 GLU E N 1
ATOM 6881 C CA . GLU E 1 167 ? 24.776 -61.517 -10.458 1.00 51.42 159 GLU E CA 1
ATOM 6882 C C . GLU E 1 167 ? 25.579 -62.452 -9.544 1.00 51.53 159 GLU E C 1
ATOM 6883 O O . GLU E 1 167 ? 25.626 -62.251 -8.329 1.00 51.56 159 GLU E O 1
ATOM 6889 N N . LYS E 1 168 ? 26.214 -63.461 -10.139 1.00 51.76 160 LYS E N 1
ATOM 6890 C CA . LYS E 1 168 ? 27.064 -64.410 -9.418 1.00 52.03 160 LYS E CA 1
ATOM 6891 C C . LYS E 1 168 ? 28.414 -63.781 -9.025 1.00 51.18 160 LYS E C 1
ATOM 6892 O O . LYS E 1 168 ? 29.172 -64.358 -8.237 1.00 51.25 160 LYS E O 1
ATOM 6898 N N . ARG E 1 169 ? 28.700 -62.596 -9.567 1.00 50.21 161 ARG E N 1
ATOM 6899 C CA . ARG E 1 169 ? 29.943 -61.880 -9.287 1.00 49.49 161 ARG E CA 1
ATOM 6900 C C . ARG E 1 169 ? 29.738 -60.663 -8.379 1.00 49.22 161 ARG E C 1
ATOM 6901 O O . ARG E 1 169 ? 30.653 -59.859 -8.205 1.00 49.08 161 ARG E O 1
ATOM 6909 N N . GLY E 1 170 ? 28.546 -60.536 -7.800 1.00 49.17 162 GLY E N 1
ATOM 6910 C CA . GLY E 1 170 ? 28.228 -59.427 -6.912 1.00 49.29 162 GLY E CA 1
ATOM 6911 C C . GLY E 1 170 ? 27.596 -58.236 -7.612 1.00 49.58 162 GLY E C 1
ATOM 6912 O O . GLY E 1 170 ? 27.205 -57.266 -6.959 1.00 49.55 162 GLY E O 1
ATOM 6913 N N . VAL E 1 171 ? 27.500 -58.307 -8.938 1.00 49.98 163 VAL E N 1
ATOM 6914 C CA . VAL E 1 171 ? 26.898 -57.247 -9.735 1.00 50.35 163 VAL E CA 1
ATOM 6915 C C . VAL E 1 171 ? 25.389 -57.482 -9.746 1.00 51.24 163 VAL E C 1
ATOM 6916 O O . VAL E 1 171 ? 24.845 -58.068 -10.685 1.00 51.16 163 VAL E O 1
ATOM 6920 N N . ASP E 1 172 ? 24.726 -57.025 -8.686 1.00 52.39 164 ASP E N 1
ATOM 6921 C CA . ASP E 1 172 ? 23.301 -57.304 -8.474 1.00 53.62 164 ASP E CA 1
ATOM 6922 C C . ASP E 1 172 ? 22.537 -56.058 -7.999 1.00 54.67 164 ASP E C 1
ATOM 6923 O O . ASP E 1 172 ? 23.050 -54.944 -8.074 1.00 54.65 164 ASP E O 1
ATOM 6928 N N . GLU E 1 173 ? 21.311 -56.260 -7.523 1.00 55.99 165 GLU E N 1
ATOM 6929 C CA . GLU E 1 173 ? 20.430 -55.171 -7.102 1.00 57.12 165 GLU E CA 1
ATOM 6930 C C . GLU E 1 173 ? 20.903 -54.478 -5.818 1.00 57.00 165 GLU E C 1
ATOM 6931 O O . GLU E 1 173 ? 20.614 -53.299 -5.608 1.00 56.82 165 GLU E O 1
ATOM 6937 N N . LYS E 1 174 ? 21.619 -55.212 -4.966 1.00 56.99 166 LYS E N 1
ATOM 6938 C CA . LYS E 1 174 ? 22.190 -54.650 -3.737 1.00 57.06 166 LYS E CA 1
ATOM 6939 C C . LYS E 1 174 ? 23.430 -53.792 -3.999 1.00 56.24 166 LYS E C 1
ATOM 6940 O O . LYS E 1 174 ? 23.783 -52.945 -3.178 1.00 56.26 166 LYS E O 1
ATOM 6946 N N . LEU E 1 175 ? 24.097 -54.018 -5.129 1.00 55.34 167 LEU E N 1
ATOM 6947 C CA . LEU E 1 175 ? 25.234 -53.189 -5.525 1.00 54.68 167 LEU E CA 1
ATOM 6948 C C . LEU E 1 175 ? 24.730 -51.903 -6.154 1.00 54.27 167 LEU E C 1
ATOM 6949 O O . LEU E 1 175 ? 25.250 -50.822 -5.887 1.00 54.08 167 LEU E O 1
ATOM 6954 N N . GLY E 1 176 ? 23.711 -52.032 -6.995 1.00 53.94 168 GLY E N 1
ATOM 6955 C CA . GLY E 1 176 ? 23.028 -50.884 -7.558 1.00 53.79 168 GLY E CA 1
ATOM 6956 C C . GLY E 1 176 ? 22.432 -50.000 -6.475 1.00 53.49 168 GLY E C 1
ATOM 6957 O O . GLY E 1 176 ? 22.288 -48.799 -6.665 1.00 53.61 168 GLY E O 1
ATOM 6958 N N . GLU E 1 177 ? 22.095 -50.601 -5.335 1.00 52.87 169 GLU E N 1
ATOM 6959 C CA . GLU E 1 177 ? 21.595 -49.862 -4.181 1.00 52.38 169 GLU E CA 1
ATOM 6960 C C . GLU E 1 177 ? 22.711 -49.051 -3.536 1.00 49.82 169 GLU E C 1
ATOM 6961 O O . GLU E 1 177 ? 22.499 -47.902 -3.157 1.00 49.46 169 GLU E O 1
ATOM 6967 N N . PHE E 1 178 ? 23.889 -49.660 -3.397 1.00 46.98 170 PHE E N 1
ATOM 6968 C CA . PHE E 1 178 ? 25.037 -48.986 -2.799 1.00 44.80 170 PHE E CA 1
ATOM 6969 C C . PHE E 1 178 ? 25.406 -47.748 -3.609 1.00 44.15 170 PHE E C 1
ATOM 6970 O O . PHE E 1 178 ? 25.328 -46.634 -3.106 1.00 43.92 170 PHE E O 1
ATOM 6978 N N . VAL E 1 179 ? 25.797 -47.973 -4.865 1.00 43.20 171 VAL E N 1
ATOM 6979 C CA . VAL E 1 179 ? 26.216 -46.916 -5.793 1.00 42.34 171 VAL E CA 1
ATOM 6980 C C . VAL E 1 179 ? 25.312 -45.685 -5.757 1.00 41.82 171 VAL E C 1
ATOM 6981 O O . VAL E 1 179 ? 25.804 -44.559 -5.694 1.00 41.67 171 VAL E O 1
ATOM 6985 N N . VAL E 1 180 ? 24.000 -45.911 -5.822 1.00 41.23 172 VAL E N 1
ATOM 6986 C CA . VAL E 1 180 ? 23.014 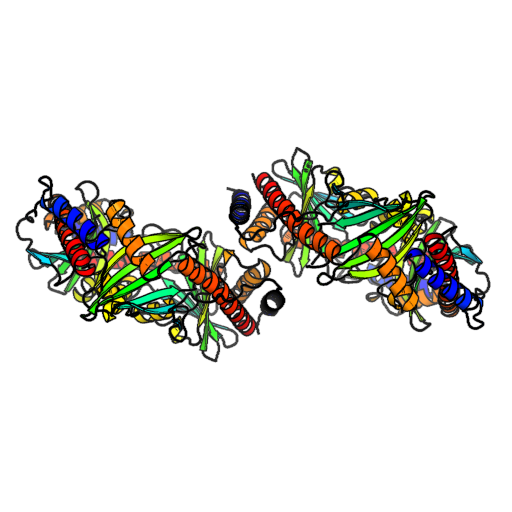-44.830 -5.798 1.00 40.85 172 VAL E CA 1
ATOM 6987 C C . VAL E 1 180 ? 23.143 -44.019 -4.513 1.00 41.17 172 VAL E C 1
ATOM 6988 O O . VAL E 1 180 ? 23.246 -42.796 -4.555 1.00 40.88 172 VAL E O 1
ATOM 6992 N N . LEU E 1 181 ? 23.134 -44.712 -3.378 1.00 41.52 173 LEU E N 1
ATOM 6993 C CA . LEU E 1 181 ? 23.282 -44.068 -2.075 1.00 41.86 173 LEU E CA 1
ATOM 6994 C C . LEU E 1 181 ? 24.650 -43.405 -1.912 1.00 41.36 173 LEU E C 1
ATOM 6995 O O . LEU E 1 181 ? 24.740 -42.329 -1.328 1.00 41.36 173 LEU E O 1
ATOM 7000 N N . TYR E 1 182 ? 25.705 -44.041 -2.421 1.00 40.98 174 TYR E N 1
ATOM 7001 C CA . TYR E 1 182 ? 27.051 -43.474 -2.346 1.00 40.81 174 TYR E CA 1
ATOM 7002 C C . TYR E 1 182 ? 27.169 -42.213 -3.200 1.00 41.43 174 TYR E C 1
ATOM 7003 O O . TYR E 1 182 ? 27.917 -41.302 -2.860 1.00 40.96 174 TYR E O 1
ATOM 7012 N N . SER E 1 183 ? 26.430 -42.168 -4.304 1.00 42.40 175 SER E N 1
ATOM 7013 C CA . SER E 1 183 ? 26.451 -41.013 -5.194 1.00 43.61 175 SER E CA 1
ATOM 7014 C C . SER E 1 183 ? 25.834 -39.808 -4.494 1.00 44.25 175 SER E C 1
ATOM 7015 O O . SER E 1 183 ? 26.389 -38.716 -4.536 1.00 44.51 175 SER E O 1
ATOM 7018 N N . PHE E 1 184 ? 24.692 -40.024 -3.844 1.00 44.88 176 PHE E N 1
ATOM 7019 C CA . PHE E 1 184 ? 24.018 -38.975 -3.079 1.00 45.60 176 PHE E CA 1
ATOM 7020 C C . PHE E 1 184 ? 24.921 -38.403 -1.992 1.00 44.63 176 PHE E C 1
ATOM 7021 O O . PHE E 1 184 ? 24.924 -37.195 -1.756 1.00 44.65 176 PHE E O 1
ATOM 7029 N N . TRP E 1 185 ? 25.694 -39.275 -1.350 1.00 43.55 177 TRP E N 1
ATOM 7030 C CA . TRP E 1 185 ? 26.603 -38.866 -0.286 1.00 42.63 177 TRP E CA 1
ATOM 7031 C C . TRP E 1 185 ? 27.742 -37.999 -0.813 1.00 42.25 177 TRP E C 1
ATOM 7032 O O . TRP E 1 185 ? 27.996 -36.919 -0.289 1.00 42.03 177 TRP E O 1
ATOM 7043 N N . ALA E 1 186 ? 28.431 -38.494 -1.837 1.00 41.72 178 ALA E N 1
ATOM 7044 C CA . ALA E 1 186 ? 29.561 -37.787 -2.440 1.00 41.45 178 ALA E CA 1
ATOM 7045 C C . ALA E 1 186 ? 29.130 -36.452 -3.040 1.00 41.13 178 ALA E C 1
ATOM 7046 O O . ALA E 1 186 ? 29.873 -35.479 -2.988 1.00 40.87 178 ALA E O 1
ATOM 7048 N N . GLU E 1 187 ? 27.925 -36.419 -3.602 1.00 41.04 179 GLU E N 1
ATOM 7049 C CA . GLU E 1 187 ? 27.362 -35.201 -4.185 1.00 41.31 179 GLU E CA 1
ATOM 7050 C C . GLU E 1 187 ? 27.162 -34.116 -3.127 1.00 41.14 179 GLU E C 1
ATOM 7051 O O . GLU E 1 187 ? 27.324 -32.929 -3.413 1.00 41.52 179 GLU E O 1
ATOM 7057 N N . GLN E 1 188 ? 26.804 -34.530 -1.914 1.00 40.86 180 GLN E N 1
ATOM 7058 C CA . GLN E 1 188 ? 26.633 -33.604 -0.798 1.00 40.80 180 GLN E CA 1
ATOM 7059 C C . GLN E 1 188 ? 27.980 -33.051 -0.339 1.00 40.67 180 GLN E C 1
ATOM 7060 O O . GLN E 1 188 ? 28.079 -31.873 -0.029 1.00 40.86 180 GLN E O 1
ATOM 7066 N N . GLN E 1 189 ? 29.007 -33.898 -0.306 1.00 40.67 181 GLN E N 1
ATOM 7067 C CA . GLN E 1 189 ? 30.347 -33.484 0.121 1.00 40.51 181 GLN E CA 1
ATOM 7068 C C . GLN E 1 189 ? 30.992 -32.540 -0.891 1.00 39.68 181 GLN E C 1
ATOM 7069 O O . GLN E 1 189 ? 31.692 -31.603 -0.511 1.00 39.70 181 GLN E O 1
ATOM 7075 N N . ASP E 1 190 ? 30.762 -32.795 -2.177 1.00 38.69 182 ASP E N 1
ATOM 7076 C CA . ASP E 1 190 ? 31.263 -31.925 -3.236 1.00 37.77 182 ASP E CA 1
ATOM 7077 C C . ASP E 1 190 ? 30.551 -30.578 -3.185 1.00 36.61 182 ASP E C 1
ATOM 7078 O O . ASP E 1 190 ? 31.182 -29.543 -3.383 1.00 36.59 182 ASP E O 1
ATOM 7083 N N . TYR E 1 191 ? 29.244 -30.597 -2.909 1.00 35.33 183 TYR E N 1
ATOM 7084 C CA . TYR E 1 191 ? 28.447 -29.370 -2.832 1.00 34.39 183 TYR E CA 1
ATOM 7085 C C . TYR E 1 191 ? 28.919 -28.462 -1.701 1.00 34.05 183 TYR E C 1
ATOM 7086 O O . TYR E 1 191 ? 29.003 -27.248 -1.877 1.00 33.56 183 TYR E O 1
ATOM 7095 N N . GLU E 1 192 ? 29.237 -29.052 -0.550 1.00 33.79 184 GLU E N 1
ATOM 7096 C CA . GLU E 1 192 ? 29.695 -28.285 0.610 1.00 33.90 184 GLU E CA 1
ATOM 7097 C C . GLU E 1 192 ? 31.069 -27.669 0.363 1.00 33.14 184 GLU E C 1
ATOM 7098 O O . GLU E 1 192 ? 31.318 -26.527 0.745 1.00 33.34 184 GLU E O 1
ATOM 7104 N N . ALA E 1 193 ? 31.953 -28.437 -0.271 1.00 32.15 185 ALA E N 1
ATOM 7105 C CA . ALA E 1 193 ? 33.286 -27.965 -0.642 1.00 31.39 185 ALA E CA 1
ATOM 7106 C C . ALA E 1 193 ? 33.187 -26.911 -1.737 1.00 31.19 185 ALA E C 1
ATOM 7107 O O . ALA E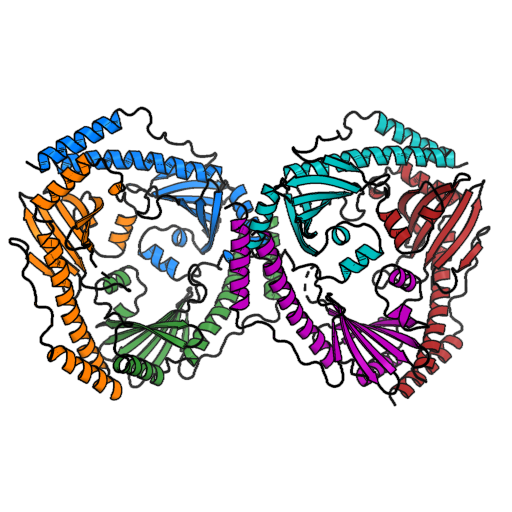 1 193 ? 34.050 -26.042 -1.857 1.00 31.57 185 ALA E O 1
ATOM 7109 N N . TRP E 1 194 ? 32.133 -27.012 -2.543 1.00 30.49 186 TRP E N 1
ATOM 7110 C CA . TRP E 1 194 ? 31.855 -26.058 -3.609 1.00 29.93 186 TRP E CA 1
ATOM 7111 C C . TRP E 1 194 ? 31.445 -24.700 -3.034 1.00 30.25 186 TRP E C 1
ATOM 7112 O O . TRP E 1 194 ? 31.915 -23.669 -3.500 1.00 30.16 186 TRP E O 1
ATOM 7123 N N . LEU E 1 195 ? 30.571 -24.710 -2.027 1.00 30.64 187 LEU E N 1
ATOM 7124 C CA . LEU E 1 195 ? 30.171 -23.490 -1.318 1.00 30.77 187 LEU E CA 1
ATOM 7125 C C . LEU E 1 195 ? 31.356 -22.925 -0.540 1.00 31.14 187 LEU E C 1
ATOM 7126 O O . LEU E 1 195 ? 31.480 -21.714 -0.365 1.00 31.03 187 LEU E O 1
ATOM 7131 N N . THR E 1 196 ? 32.215 -23.816 -0.056 1.00 31.55 188 THR E N 1
ATOM 7132 C CA . THR E 1 196 ? 33.424 -23.422 0.656 1.00 31.96 188 THR E CA 1
ATOM 7133 C C . THR E 1 196 ? 34.374 -22.700 -0.293 1.00 31.65 188 THR E C 1
ATOM 7134 O O . THR E 1 196 ? 34.856 -21.606 0.006 1.00 31.49 188 THR E O 1
ATOM 7138 N N . THR E 1 197 ? 34.632 -23.321 -1.441 1.00 31.35 189 THR E N 1
ATOM 7139 C CA . THR E 1 197 ? 35.486 -22.730 -2.463 1.00 31.21 189 THR E CA 1
ATOM 7140 C C . THR E 1 197 ? 34.964 -21.369 -2.909 1.00 31.53 189 THR E C 1
ATOM 7141 O O . THR E 1 197 ? 35.731 -20.411 -3.002 1.00 31.66 189 THR E O 1
ATOM 7145 N N . MET E 1 198 ? 33.666 -21.291 -3.197 1.00 31.70 190 MET E N 1
ATOM 7146 C CA . MET E 1 198 ? 33.068 -20.055 -3.693 1.00 32.03 190 MET E CA 1
ATOM 7147 C C . MET E 1 198 ? 33.091 -18.953 -2.645 1.00 32.00 190 MET E C 1
ATOM 7148 O O . MET E 1 198 ? 33.241 -17.781 -2.983 1.00 31.22 190 MET E O 1
ATOM 7153 N N . ASN E 1 199 ? 32.914 -19.332 -1.383 1.00 32.71 191 ASN E N 1
ATOM 7154 C CA . ASN E 1 199 ? 32.952 -18.384 -0.272 1.00 33.69 191 ASN E CA 1
ATOM 7155 C C . ASN E 1 199 ? 34.329 -17.740 -0.149 1.00 35.44 191 ASN E C 1
ATOM 7156 O O . ASN E 1 199 ? 34.448 -16.522 -0.045 1.00 35.51 191 ASN E O 1
ATOM 7161 N N . LYS E 1 200 ? 35.365 -18.571 -0.177 1.00 37.85 192 LYS E N 1
ATOM 7162 C CA . LYS E 1 200 ? 36.750 -18.102 -0.190 1.00 40.28 192 LYS E CA 1
ATOM 7163 C C . LYS E 1 200 ? 37.063 -17.313 -1.466 1.00 40.70 192 LYS E C 1
ATOM 7164 O O . LYS E 1 200 ? 38.008 -16.530 -1.503 1.00 41.31 192 LYS E O 1
ATOM 7170 N N . PHE E 1 201 ? 36.259 -17.525 -2.503 1.00 41.34 193 PHE E N 1
ATOM 7171 C CA . PHE E 1 201 ? 36.407 -16.820 -3.773 1.00 41.51 193 PHE E CA 1
ATOM 7172 C C . PHE E 1 201 ? 35.860 -15.396 -3.687 1.00 42.43 193 PHE E C 1
ATOM 7173 O O . PHE E 1 201 ? 36.377 -14.489 -4.339 1.00 42.49 193 PHE E O 1
ATOM 7181 N N . ALA E 1 202 ? 34.812 -15.213 -2.886 1.00 43.47 194 ALA E N 1
ATOM 7182 C CA . ALA E 1 202 ? 34.177 -13.907 -2.696 1.00 44.41 194 ALA E CA 1
ATOM 7183 C C . ALA E 1 202 ? 34.819 -13.113 -1.563 1.00 45.58 194 ALA E C 1
ATOM 7184 O O . ALA E 1 202 ? 34.452 -11.962 -1.328 1.00 45.71 194 ALA E O 1
ATOM 7186 N N . SER E 1 203 ? 35.766 -13.731 -0.859 1.00 47.19 195 SER E N 1
ATOM 7187 C CA . SER E 1 203 ? 36.456 -13.092 0.261 1.00 48.29 195 SER E CA 1
ATOM 7188 C C . SER E 1 203 ? 37.755 -12.418 -0.191 1.00 48.86 195 SER E C 1
ATOM 7189 O O . SER E 1 203 ? 38.083 -12.345 -1.379 1.00 49.24 195 SER E O 1
ATOM 7193 N N . ALA F 1 22 ? 31.542 -30.626 -65.524 1.00 64.51 14 ALA F N 1
ATOM 7194 C CA . ALA F 1 22 ? 30.243 -30.680 -66.261 1.00 64.43 14 ALA F CA 1
ATOM 7195 C C . ALA F 1 22 ? 29.147 -29.939 -65.484 1.00 63.68 14 ALA F C 1
ATOM 7196 O O . ALA F 1 22 ? 28.838 -28.783 -65.800 1.00 63.77 14 ALA F O 1
ATOM 7198 N N . SER F 1 23 ? 28.586 -30.592 -64.457 1.00 62.51 15 SER F N 1
ATOM 7199 C CA . SER F 1 23 ? 27.561 -29.983 -63.603 1.00 61.34 15 SER F CA 1
ATOM 7200 C C . SER F 1 23 ? 28.175 -29.058 -62.546 1.00 59.63 15 SER F C 1
ATOM 7201 O O . SER F 1 23 ? 27.483 -28.591 -61.635 1.00 59.44 15 SER F O 1
ATOM 7204 N N . ASP F 1 24 ? 29.475 -28.806 -62.673 1.00 57.30 16 ASP F N 1
ATOM 7205 C CA . ASP F 1 24 ? 30.176 -27.872 -61.805 1.00 55.44 16 ASP F CA 1
ATOM 7206 C C . ASP F 1 24 ? 29.724 -26.453 -62.141 1.00 53.11 16 ASP F C 1
ATOM 7207 O O . ASP F 1 24 ? 29.641 -25.598 -61.262 1.00 52.78 16 ASP F O 1
ATOM 7212 N N . ALA F 1 25 ? 29.426 -26.224 -63.420 1.00 50.36 17 ALA F N 1
ATOM 7213 C CA . ALA F 1 25 ? 29.006 -24.913 -63.913 1.00 48.33 17 ALA F CA 1
ATOM 7214 C C . ALA F 1 25 ? 27.715 -24.424 -63.264 1.00 46.54 17 ALA F C 1
ATOM 7215 O O . ALA F 1 25 ? 27.544 -23.225 -63.052 1.00 46.53 17 ALA F O 1
ATOM 7217 N N . ALA F 1 26 ? 26.809 -25.349 -62.960 1.00 44.16 18 ALA F N 1
ATOM 7218 C CA . ALA F 1 26 ? 25.558 -25.003 -62.290 1.00 42.33 18 ALA F CA 1
ATOM 7219 C C . ALA F 1 26 ? 25.811 -24.555 -60.849 1.00 40.43 18 ALA F C 1
ATOM 7220 O O . ALA F 1 26 ? 25.231 -23.572 -60.391 1.00 40.23 18 ALA F O 1
ATOM 7222 N N . LEU F 1 27 ? 26.675 -25.275 -60.139 1.00 38.25 19 LEU F N 1
ATOM 7223 C CA . LEU F 1 27 ? 27.017 -24.911 -58.763 1.00 36.65 19 LEU F CA 1
ATOM 7224 C C . LEU F 1 27 ? 27.847 -23.623 -58.726 1.00 35.86 19 LEU F C 1
ATOM 7225 O O . LEU F 1 27 ? 27.688 -22.799 -57.835 1.00 35.71 19 LEU F O 1
ATOM 7230 N N . ALA F 1 28 ? 28.724 -23.455 -59.707 1.00 35.13 20 ALA F N 1
ATOM 7231 C CA . ALA F 1 28 ? 29.549 -22.254 -59.815 1.00 34.51 20 ALA F CA 1
ATOM 7232 C C . ALA F 1 28 ? 28.690 -21.005 -60.023 1.00 34.84 20 ALA F C 1
ATOM 7233 O O . ALA F 1 28 ? 29.018 -19.933 -59.517 1.00 34.76 20 ALA F O 1
ATOM 7235 N N . ASP F 1 29 ? 27.591 -21.159 -60.761 1.00 35.31 21 ASP F N 1
ATOM 7236 C CA . ASP F 1 29 ? 26.665 -20.063 -61.031 1.00 36.09 21 ASP F CA 1
ATOM 7237 C C . ASP F 1 29 ? 25.848 -19.725 -59.800 1.00 35.43 21 ASP F C 1
ATOM 7238 O O . ASP F 1 29 ? 25.674 -18.557 -59.470 1.00 35.56 21 ASP F O 1
ATOM 7243 N N . ALA F 1 30 ? 25.329 -20.756 -59.139 1.00 34.83 22 ALA F N 1
ATOM 7244 C CA . ALA F 1 30 ? 24.547 -20.581 -57.919 1.00 34.22 22 ALA F CA 1
ATOM 7245 C C . ALA F 1 30 ? 25.362 -19.862 -56.849 1.00 33.71 22 ALA F C 1
ATOM 7246 O O . ALA F 1 30 ? 24.868 -18.931 -56.216 1.00 33.60 22 ALA F O 1
ATOM 7248 N N . THR F 1 31 ? 26.610 -20.291 -56.661 1.00 33.33 23 THR F N 1
ATOM 7249 C CA . THR F 1 31 ? 27.490 -19.691 -55.655 1.00 33.55 23 THR F CA 1
ATOM 7250 C C . THR F 1 31 ? 27.906 -18.282 -56.022 1.00 33.86 23 THR F C 1
ATOM 7251 O O . THR F 1 31 ? 28.060 -17.438 -55.150 1.00 33.90 23 THR F O 1
ATOM 7255 N N . ARG F 1 32 ? 28.100 -18.039 -57.313 1.00 34.46 24 ARG F N 1
ATOM 7256 C CA . ARG F 1 32 ? 28.477 -16.718 -57.803 1.00 35.11 24 ARG F CA 1
ATOM 7257 C C . ARG F 1 32 ? 27.341 -15.731 -57.558 1.00 35.26 24 ARG F C 1
ATOM 7258 O O . ARG F 1 32 ? 27.559 -14.646 -57.027 1.00 34.25 24 ARG F O 1
ATOM 7266 N N . ARG F 1 33 ? 26.131 -16.127 -57.943 1.00 36.19 25 ARG F N 1
ATOM 7267 C CA . ARG F 1 33 ? 24.939 -15.305 -57.756 1.00 37.23 25 ARG F CA 1
ATOM 7268 C C . ARG F 1 33 ? 24.720 -14.982 -56.282 1.00 36.72 25 ARG F C 1
ATOM 7269 O O . ARG F 1 33 ? 24.373 -13.855 -55.942 1.00 36.18 25 ARG F O 1
ATOM 7277 N N . GLU F 1 34 ? 24.943 -15.969 -55.416 1.00 36.50 26 GLU F N 1
ATOM 7278 C CA . GLU F 1 34 ? 24.801 -15.785 -53.974 1.00 36.82 26 GLU F CA 1
ATOM 7279 C C . GLU F 1 34 ? 25.858 -14.822 -53.451 1.00 35.48 26 GLU F C 1
ATOM 7280 O O . GLU F 1 34 ? 25.562 -13.955 -52.637 1.00 34.97 26 GLU F O 1
ATOM 7286 N N . LEU F 1 35 ? 27.090 -14.980 -53.927 1.00 34.42 27 LEU F N 1
ATOM 7287 C CA . LEU F 1 35 ? 28.171 -14.054 -53.594 1.00 33.66 27 LEU F CA 1
ATOM 7288 C C . LEU F 1 35 ? 27.791 -12.634 -54.017 1.00 33.47 27 LEU F C 1
ATOM 7289 O O . LEU F 1 35 ? 28.012 -11.686 -53.273 1.00 32.69 27 LEU F O 1
ATOM 7294 N N . GLU F 1 36 ? 27.197 -12.507 -55.203 1.00 33.52 28 GLU F N 1
ATOM 7295 C CA . GLU F 1 36 ? 26.771 -11.209 -55.728 1.00 33.84 28 GLU F CA 1
ATOM 7296 C C . GLU F 1 36 ? 25.638 -10.608 -54.885 1.00 34.83 28 GLU F C 1
ATOM 7297 O O . GLU F 1 36 ? 25.573 -9.394 -54.700 1.00 34.38 28 GLU F O 1
ATOM 7303 N N . GLU F 1 37 ? 24.760 -11.465 -54.366 1.00 36.32 29 GLU F N 1
ATOM 7304 C CA . GLU F 1 37 ? 23.662 -11.028 -53.504 1.00 38.19 29 GLU F CA 1
ATOM 7305 C C . GLU F 1 37 ? 24.194 -10.510 -52.163 1.00 38.16 29 GLU F C 1
ATOM 7306 O O . GLU F 1 37 ? 23.774 -9.458 -51.696 1.00 37.70 29 GLU F O 1
ATOM 7312 N N . GLU F 1 38 ? 25.122 -11.252 -51.561 1.00 39.01 30 GLU F N 1
ATOM 7313 C CA . GLU F 1 38 ? 25.681 -10.913 -50.247 1.00 39.75 30 GLU F CA 1
ATOM 7314 C C . GLU F 1 38 ? 26.565 -9.671 -50.291 1.00 41.57 30 GLU F C 1
ATOM 7315 O O . GLU F 1 38 ? 26.481 -8.814 -49.414 1.00 41.53 30 GLU F O 1
ATOM 7321 N N . MET F 1 39 ? 27.411 -9.587 -51.315 1.00 43.85 31 MET F N 1
ATOM 7322 C CA . MET F 1 39 ? 28.331 -8.465 -51.491 1.00 45.88 31 MET F CA 1
ATOM 7323 C C . MET F 1 39 ? 27.605 -7.159 -51.823 1.00 47.01 31 MET F C 1
ATOM 7324 O O . MET F 1 39 ? 28.183 -6.082 -51.678 1.00 46.92 31 MET F O 1
ATOM 7329 N N . GLY F 1 40 ? 26.351 -7.260 -52.273 1.00 48.58 32 GLY F N 1
ATOM 7330 C CA . GLY F 1 40 ? 25.567 -6.101 -52.668 1.00 49.87 32 GLY F CA 1
ATOM 7331 C C . GLY F 1 40 ? 24.383 -5.758 -51.777 1.00 51.05 32 GLY F C 1
ATOM 7332 O O . GLY F 1 40 ? 23.566 -4.920 -52.153 1.00 51.41 32 GLY F O 1
ATOM 7333 N N . ARG F 1 41 ? 24.282 -6.389 -50.608 1.00 52.31 33 ARG F N 1
ATOM 7334 C CA . ARG F 1 41 ? 23.218 -6.073 -49.652 1.00 53.23 33 ARG F CA 1
ATOM 7335 C C . ARG F 1 41 ? 23.488 -4.733 -48.972 1.00 53.79 33 ARG F C 1
ATOM 7336 O O . ARG F 1 41 ? 24.637 -4.302 -48.874 1.00 53.74 33 ARG F O 1
ATOM 7344 N N . SER F 1 42 ? 22.423 -4.092 -48.492 1.00 54.47 34 SER F N 1
ATOM 7345 C CA . SER F 1 42 ? 22.531 -2.830 -47.752 1.00 55.01 34 SER F CA 1
ATOM 7346 C C . SER F 1 42 ? 22.162 -2.983 -46.271 1.00 54.96 34 SER F C 1
ATOM 7347 O O . SER F 1 42 ? 22.143 -1.997 -45.531 1.00 55.11 34 SER F O 1
ATOM 7350 N N . ASP F 1 43 ? 21.878 -4.214 -45.848 1.00 54.74 35 ASP F N 1
ATOM 7351 C CA . ASP F 1 43 ? 21.436 -4.489 -44.481 1.00 54.60 35 ASP F CA 1
ATOM 7352 C C . ASP F 1 43 ? 22.306 -5.558 -43.818 1.00 53.81 35 ASP F C 1
ATOM 7353 O O . ASP F 1 43 ? 21.831 -6.335 -42.984 1.00 53.67 35 ASP F O 1
ATOM 7358 N N . LYS F 1 44 ? 23.587 -5.581 -44.179 1.00 52.87 36 LYS F N 1
ATOM 7359 C CA . LYS F 1 44 ? 24.502 -6.599 -43.673 1.00 52.24 36 LYS F CA 1
ATOM 7360 C C . LYS F 1 44 ? 24.821 -6.346 -42.200 1.00 51.14 36 LYS F C 1
ATOM 7361 O O . LYS F 1 44 ? 24.802 -5.197 -41.752 1.00 50.92 36 LYS F O 1
ATOM 7367 N N . PRO F 1 45 ? 25.098 -7.410 -41.446 1.00 49.94 37 PRO F N 1
ATOM 7368 C CA . PRO F 1 45 ? 25.485 -7.268 -40.042 1.00 49.47 37 PRO F CA 1
ATOM 7369 C C . PRO F 1 45 ? 26.630 -6.279 -39.873 1.00 49.56 37 PRO F C 1
ATOM 7370 O O . PRO F 1 45 ? 27.628 -6.351 -40.594 1.00 49.53 37 PRO F O 1
ATOM 7374 N N . GLU F 1 46 ? 26.464 -5.356 -38.936 1.00 49.75 38 GLU F N 1
ATOM 7375 C CA . GLU F 1 46 ? 27.461 -4.336 -38.666 1.00 50.29 38 GLU F CA 1
ATOM 7376 C C . GLU F 1 46 ? 28.308 -4.791 -37.483 1.00 49.41 38 GLU F C 1
ATOM 7377 O O . GLU F 1 46 ? 27.771 -5.123 -36.426 1.00 49.24 38 GLU F O 1
ATOM 7383 N N . GLN F 1 47 ? 29.626 -4.826 -37.668 1.00 48.43 39 GLN F N 1
ATOM 7384 C CA . GLN F 1 47 ? 30.534 -5.206 -36.589 1.00 47.60 39 GLN F CA 1
ATOM 7385 C C . GLN F 1 47 ? 30.324 -4.281 -35.385 1.00 46.37 39 GLN F C 1
ATOM 7386 O O . GLN F 1 47 ? 30.357 -3.059 -35.535 1.00 46.07 39 GLN F O 1
ATOM 7392 N N . PRO F 1 48 ? 30.089 -4.856 -34.203 1.00 44.82 40 PRO F N 1
ATOM 7393 C CA . PRO F 1 48 ? 29.886 -4.058 -32.994 1.00 44.29 40 PRO F CA 1
ATOM 7394 C C . PRO F 1 48 ? 31.200 -3.657 -32.340 1.00 44.37 40 PRO F C 1
ATOM 7395 O O . PRO F 1 48 ? 32.254 -4.238 -32.623 1.00 43.67 40 PRO F O 1
ATOM 7399 N N . THR F 1 49 ? 31.118 -2.669 -31.458 1.00 44.71 41 THR F N 1
ATOM 7400 C CA . THR F 1 49 ? 32.280 -2.198 -30.717 1.00 45.36 41 THR F CA 1
ATOM 7401 C C . THR F 1 49 ? 32.209 -2.760 -29.290 1.00 45.97 41 THR F C 1
ATOM 7402 O O . THR F 1 49 ? 31.174 -2.638 -28.628 1.00 45.70 41 THR F O 1
ATOM 7406 N N . PRO F 1 50 ? 33.293 -3.391 -28.831 1.00 46.87 42 PRO F N 1
ATOM 7407 C CA . PRO F 1 50 ? 33.310 -4.060 -27.519 1.00 47.53 42 PRO F CA 1
ATOM 7408 C C . PRO F 1 50 ? 33.148 -3.115 -26.331 1.00 48.19 42 PRO F C 1
ATOM 7409 O O . PRO F 1 50 ? 33.603 -1.975 -26.416 1.00 48.56 42 PRO F O 1
ATOM 7413 N N . PRO F 1 51 ? 32.521 -3.573 -25.244 1.00 48.92 43 PRO F N 1
ATOM 7414 C CA . PRO F 1 51 ? 32.366 -2.746 -24.039 1.00 49.11 43 PRO F CA 1
ATOM 7415 C C . PRO F 1 51 ? 33.707 -2.308 -23.444 1.00 48.97 43 PRO F C 1
ATOM 7416 O O . PRO F 1 51 ? 34.744 -2.902 -23.746 1.00 49.06 43 PRO F O 1
ATOM 7420 N N . ALA F 1 52 ? 33.669 -1.275 -22.607 1.00 48.61 44 ALA F N 1
ATOM 7421 C CA . ALA F 1 52 ? 34.879 -0.663 -22.058 1.00 48.12 44 ALA F CA 1
ATOM 7422 C C . ALA F 1 52 ? 35.728 -1.655 -21.271 1.00 47.08 44 ALA F C 1
ATOM 7423 O O . ALA F 1 52 ? 35.199 -2.482 -20.526 1.00 47.18 44 ALA F O 1
ATOM 7425 N N . GLY F 1 53 ? 37.044 -1.571 -21.453 1.00 45.68 45 GLY F N 1
ATOM 7426 C CA . GLY F 1 53 ? 37.982 -2.412 -20.731 1.00 44.55 45 GLY F CA 1
ATOM 7427 C C . GLY F 1 53 ? 38.369 -3.695 -21.450 1.00 43.38 45 GLY F C 1
ATOM 7428 O O . GLY F 1 53 ? 39.513 -4.138 -21.338 1.00 43.59 45 GLY F O 1
ATOM 7429 N N . TRP F 1 54 ? 37.430 -4.289 -22.188 1.00 41.82 46 TRP F N 1
ATOM 7430 C CA . TRP F 1 54 ? 37.652 -5.592 -22.818 1.00 40.43 46 TRP F CA 1
ATOM 7431 C C . TRP F 1 54 ? 38.493 -5.515 -24.093 1.00 40.95 46 TRP F C 1
ATOM 7432 O O . TRP F 1 54 ? 38.300 -4.633 -24.929 1.00 40.88 46 TRP F O 1
ATOM 7443 N N . GLN F 1 55 ? 39.410 -6.470 -24.227 1.00 41.54 47 GLN F N 1
ATOM 7444 C CA . GLN F 1 55 ? 40.211 -6.668 -25.428 1.00 42.27 47 GLN F CA 1
ATOM 7445 C C . GLN F 1 55 ? 39.660 -7.899 -26.145 1.00 42.18 47 GLN F C 1
ATOM 7446 O O . GLN F 1 55 ? 39.362 -8.904 -25.514 1.00 41.86 47 GLN F O 1
ATOM 7452 N N . VAL F 1 56 ? 39.528 -7.817 -27.462 1.00 42.50 48 VAL F N 1
ATOM 7453 C CA . VAL F 1 56 ? 39.022 -8.927 -28.261 1.00 42.84 48 VAL F CA 1
ATOM 7454 C C . VAL F 1 56 ? 40.189 -9.522 -29.042 1.00 43.39 48 VAL F C 1
ATOM 7455 O O . VAL F 1 56 ? 40.897 -8.801 -29.748 1.00 43.25 48 VAL F O 1
ATOM 7459 N N . VAL F 1 57 ? 40.392 -10.833 -28.896 1.00 43.94 49 VAL F N 1
ATOM 7460 C CA . VAL F 1 57 ? 41.482 -11.539 -29.567 1.00 44.55 49 VAL F CA 1
ATOM 7461 C C . VAL F 1 57 ? 41.007 -12.883 -30.123 1.00 44.08 49 VAL F C 1
ATOM 7462 O O . VAL F 1 57 ? 40.673 -13.798 -29.370 1.00 43.90 49 VAL F O 1
ATOM 7466 N N . ARG F 1 58 ? 40.964 -12.988 -31.449 1.00 43.66 50 ARG F N 1
ATOM 7467 C CA . ARG F 1 58 ? 40.658 -14.254 -32.105 1.00 43.36 50 ARG F CA 1
ATOM 7468 C C . ARG F 1 58 ? 41.802 -15.217 -31.833 1.00 43.22 50 ARG F C 1
ATOM 7469 O O . ARG F 1 58 ? 42.966 -14.825 -31.885 1.00 42.88 50 ARG F O 1
ATOM 7477 N N . LYS F 1 59 ? 41.474 -16.469 -31.526 1.00 43.29 51 LYS F N 1
ATOM 7478 C CA . LYS F 1 59 ? 42.493 -17.504 -31.418 1.00 43.41 51 LYS F CA 1
ATOM 7479 C C . LYS F 1 59 ? 42.897 -17.877 -32.845 1.00 43.46 51 LYS F C 1
ATOM 7480 O O . LYS F 1 59 ? 42.042 -18.287 -33.632 1.00 43.18 51 LYS F O 1
ATOM 7486 N N . PRO F 1 60 ? 44.184 -17.718 -33.169 1.00 43.47 52 PRO F N 1
ATOM 7487 C CA . PRO F 1 60 ? 44.707 -17.876 -34.539 1.00 43.17 52 PRO F CA 1
ATOM 7488 C C . PRO F 1 60 ? 44.016 -18.929 -35.412 1.00 42.34 52 PRO F C 1
ATOM 7489 O O . PRO F 1 60 ? 44.100 -20.123 -35.120 1.00 42.04 52 PRO F O 1
ATOM 7493 N N . GLY F 1 61 ? 43.342 -18.468 -36.467 1.00 41.41 53 GLY F N 1
ATOM 7494 C CA . GLY F 1 61 ? 42.749 -19.347 -37.467 1.00 40.54 53 GLY F CA 1
ATOM 7495 C C . GLY F 1 61 ? 41.508 -20.126 -37.059 1.00 39.45 53 GLY F C 1
ATOM 7496 O O . GLY F 1 61 ? 41.161 -21.104 -37.724 1.00 40.08 53 GLY F O 1
ATOM 7497 N N . THR F 1 62 ? 40.830 -19.700 -35.992 1.00 37.48 54 THR F N 1
ATOM 7498 C CA . THR F 1 62 ? 39.625 -20.387 -35.511 1.00 35.54 54 THR F CA 1
ATOM 7499 C C . THR F 1 62 ? 38.431 -19.436 -35.407 1.00 35.68 54 THR F C 1
ATOM 7500 O O . THR F 1 62 ? 38.548 -18.253 -35.708 1.00 35.64 54 THR F O 1
ATOM 7504 N N . CYS F 1 63 ? 37.288 -19.971 -34.979 1.00 35.63 55 CYS F N 1
ATOM 7505 C CA . CYS F 1 63 ? 36.075 -19.187 -34.737 1.00 35.80 55 CYS F CA 1
ATOM 7506 C C . CYS F 1 63 ? 35.907 -18.837 -33.260 1.00 34.83 55 CYS F C 1
ATOM 7507 O O . CYS F 1 63 ? 34.873 -18.305 -32.862 1.00 34.98 55 CYS F O 1
ATOM 7510 N N . THR F 1 64 ? 36.919 -19.141 -32.451 1.00 34.06 56 THR F N 1
ATOM 7511 C CA . THR F 1 64 ? 36.880 -18.857 -31.019 1.00 33.45 56 THR F CA 1
ATOM 7512 C C . THR F 1 64 ? 37.451 -17.474 -30.715 1.00 33.40 56 THR F C 1
ATOM 7513 O O . THR F 1 64 ? 38.439 -17.060 -31.312 1.00 33.04 56 THR F O 1
ATOM 7517 N N . PHE F 1 65 ? 36.822 -16.780 -29.769 1.00 33.43 57 PHE F N 1
ATOM 7518 C CA . PHE F 1 65 ? 37.225 -15.438 -29.368 1.00 33.43 57 PHE F CA 1
ATOM 7519 C C . PHE F 1 65 ? 37.254 -15.321 -27.853 1.00 33.27 57 PHE F C 1
ATOM 7520 O O . PHE F 1 65 ? 36.397 -15.863 -27.163 1.00 33.26 57 PHE F O 1
ATOM 7528 N N . ASP F 1 66 ? 38.242 -14.592 -27.351 1.00 33.05 58 ASP F N 1
ATOM 7529 C CA . ASP F 1 66 ? 38.379 -14.325 -25.929 1.00 32.93 58 ASP F CA 1
ATOM 7530 C C . ASP F 1 66 ? 38.266 -12.830 -25.681 1.00 32.78 58 ASP F C 1
ATOM 7531 O O . ASP F 1 66 ? 38.969 -12.036 -26.298 1.00 32.92 58 ASP F O 1
ATOM 7536 N N . LEU F 1 67 ? 37.370 -12.463 -24.775 1.00 32.69 59 LEU F N 1
ATOM 7537 C CA . LEU F 1 67 ? 37.229 -11.092 -24.314 1.00 32.45 59 LEU F CA 1
ATOM 7538 C C . LEU F 1 67 ? 38.013 -11.045 -23.014 1.00 32.34 59 LEU F C 1
ATOM 7539 O O . LEU F 1 67 ? 37.665 -11.736 -22.059 1.00 32.44 59 LEU F O 1
ATOM 7544 N N . THR F 1 68 ? 39.075 -10.245 -22.977 1.00 32.19 60 THR F N 1
ATOM 7545 C CA . THR F 1 68 ? 39.971 -10.202 -21.822 1.00 31.85 60 THR F CA 1
ATOM 7546 C C . THR F 1 68 ? 39.996 -8.841 -21.157 1.00 32.69 60 THR F C 1
ATOM 7547 O O . THR F 1 68 ? 39.780 -7.812 -21.790 1.00 32.52 60 THR F O 1
ATOM 7551 N N . LYS F 1 69 ? 40.302 -8.859 -19.868 1.00 33.97 61 LYS F N 1
ATOM 7552 C CA . LYS F 1 69 ? 40.436 -7.648 -19.066 1.00 35.20 61 LYS F CA 1
ATOM 7553 C C . LYS F 1 69 ? 40.806 -8.047 -17.646 1.00 36.38 61 LYS F C 1
ATOM 7554 O O . LYS F 1 69 ? 40.336 -9.073 -17.135 1.00 36.39 61 LYS F O 1
ATOM 7560 N N . SER F 1 70 ? 41.663 -7.245 -17.021 1.00 37.82 62 SER F N 1
ATOM 7561 C CA . SER F 1 70 ? 42.022 -7.455 -15.624 1.00 39.09 62 SER F CA 1
ATOM 7562 C C . SER F 1 70 ? 40.973 -6.781 -14.740 1.00 39.33 62 SER F C 1
ATOM 7563 O O . SER F 1 70 ? 40.304 -5.842 -15.172 1.00 39.40 62 SER F O 1
ATOM 7566 N N . PHE F 1 71 ? 40.821 -7.264 -13.510 1.00 39.66 63 PHE F N 1
ATOM 7567 C CA . PHE F 1 71 ? 39.848 -6.698 -12.575 1.00 40.05 63 PHE F CA 1
ATOM 7568 C C . PHE F 1 71 ? 40.252 -6.967 -11.131 1.00 40.10 63 PHE F C 1
ATOM 7569 O O . PHE F 1 71 ? 40.024 -8.061 -10.605 1.00 39.70 63 PHE F O 1
ATOM 7577 N N . GLU F 1 72 ? 40.844 -5.954 -10.498 1.00 40.23 64 GLU F N 1
ATOM 7578 C CA . GLU F 1 72 ? 41.269 -6.035 -9.102 1.00 40.49 64 GLU F CA 1
ATOM 7579 C C . GLU F 1 72 ? 42.081 -7.303 -8.826 1.00 39.45 64 GLU F C 1
ATOM 7580 O O . GLU F 1 72 ? 41.822 -8.034 -7.862 1.00 39.21 64 GLU F O 1
ATOM 7586 N N . GLY F 1 73 ? 43.060 -7.555 -9.693 1.00 38.39 65 GLY F N 1
ATOM 7587 C CA . GLY F 1 73 ? 43.968 -8.681 -9.537 1.00 37.62 65 GLY F CA 1
ATOM 7588 C C . GLY F 1 73 ? 43.545 -9.943 -10.269 1.00 36.61 65 GLY F C 1
ATOM 7589 O O . GLY F 1 73 ? 44.343 -10.870 -10.416 1.00 36.73 65 GLY F O 1
ATOM 7590 N N . GLU F 1 74 ? 42.297 -9.978 -10.726 1.00 35.17 66 GLU F N 1
ATOM 7591 C CA . GLU F 1 74 ? 41.746 -11.128 -11.434 1.00 34.25 66 GLU F CA 1
ATOM 7592 C C . GLU F 1 74 ? 41.996 -11.026 -12.936 1.00 33.62 66 GLU F C 1
ATOM 7593 O O . GLU F 1 74 ? 42.007 -9.936 -13.502 1.00 33.08 66 GLU F O 1
ATOM 7599 N N . ASP F 1 75 ? 42.191 -12.175 -13.573 1.00 33.24 67 ASP F N 1
ATOM 7600 C CA . ASP F 1 75 ? 42.239 -12.268 -15.029 1.00 33.14 67 ASP F CA 1
ATOM 7601 C C . ASP F 1 75 ? 40.876 -12.769 -15.491 1.00 32.01 67 ASP F C 1
ATOM 7602 O O . ASP F 1 75 ? 40.507 -13.905 -15.214 1.00 31.50 67 ASP F O 1
ATOM 7607 N N . LEU F 1 76 ? 40.125 -11.914 -16.177 1.00 31.00 68 LEU F N 1
ATOM 7608 C CA . LEU F 1 76 ? 38.812 -12.291 -16.695 1.00 30.28 68 LEU F CA 1
ATOM 7609 C C . LEU F 1 76 ? 38.902 -12.632 -18.171 1.00 29.29 68 LEU F C 1
ATOM 7610 O O . LEU F 1 76 ? 39.502 -11.893 -18.944 1.00 29.40 68 LEU F O 1
ATOM 7615 N N . VAL F 1 77 ? 38.291 -13.748 -18.553 1.00 28.27 69 VAL F N 1
ATOM 7616 C CA . VAL F 1 77 ? 38.198 -14.157 -19.946 1.00 27.48 69 VAL F CA 1
ATOM 7617 C C . VAL F 1 77 ? 36.758 -14.562 -20.238 1.00 26.60 69 VAL F C 1
ATOM 7618 O O . VAL F 1 77 ? 36.210 -15.409 -19.550 1.00 26.87 69 VAL F O 1
ATOM 7622 N N . VAL F 1 78 ? 36.147 -13.954 -21.252 1.00 25.38 70 VAL F N 1
ATOM 7623 C CA . VAL F 1 78 ? 34.829 -14.373 -21.714 1.00 24.55 70 VAL F CA 1
ATOM 7624 C C . VAL F 1 78 ? 35.002 -14.992 -23.097 1.00 24.15 70 VAL F C 1
ATOM 7625 O O . VAL F 1 78 ? 35.271 -14.298 -24.075 1.00 24.04 70 VAL F O 1
ATOM 7629 N N . ARG F 1 79 ? 34.854 -16.310 -23.159 1.00 23.32 71 ARG F N 1
ATOM 7630 C CA . ARG F 1 79 ? 35.098 -17.068 -24.372 1.00 22.91 71 ARG F CA 1
ATOM 7631 C C . ARG F 1 79 ? 33.795 -17.433 -25.061 1.00 23.08 71 ARG F C 1
ATOM 7632 O O . ARG F 1 79 ? 32.844 -17.862 -24.422 1.00 22.43 71 ARG F O 1
ATOM 7640 N N . TYR F 1 80 ? 33.766 -17.261 -26.377 1.00 23.93 72 TYR F N 1
ATOM 7641 C CA . TYR F 1 80 ? 32.611 -17.636 -27.178 1.00 25.22 72 TYR F CA 1
ATOM 7642 C C . TYR F 1 80 ? 33.057 -18.054 -28.563 1.00 26.07 72 TYR F C 1
ATOM 7643 O O . TYR F 1 80 ? 34.100 -17.628 -29.042 1.00 26.91 72 TYR F O 1
ATOM 7652 N N . SER F 1 81 ? 32.258 -18.893 -29.202 1.00 26.98 73 SER F N 1
ATOM 7653 C CA . SER F 1 81 ? 32.509 -19.289 -30.577 1.00 27.51 73 SER F CA 1
ATOM 7654 C C . SER F 1 81 ? 31.421 -18.687 -31.455 1.00 28.34 73 SER F C 1
ATOM 7655 O O . SER F 1 81 ? 30.276 -18.579 -31.034 1.00 28.25 73 SER F O 1
ATOM 7658 N N . THR F 1 82 ? 31.790 -18.282 -32.667 1.00 29.64 74 THR F N 1
ATOM 7659 C CA . THR F 1 82 ? 30.833 -17.741 -33.626 1.00 30.63 74 THR F CA 1
ATOM 7660 C C . THR F 1 82 ? 30.202 -18.844 -34.466 1.00 32.67 74 THR F C 1
ATOM 7661 O O . THR F 1 82 ? 29.281 -18.580 -35.231 1.00 32.73 74 THR F O 1
ATOM 7665 N N . ASN F 1 83 ? 30.708 -20.070 -34.333 1.00 35.39 75 ASN F N 1
ATOM 7666 C CA . ASN F 1 83 ? 30.094 -21.236 -34.973 1.00 37.66 75 ASN F CA 1
ATOM 7667 C C . ASN F 1 83 ? 28.627 -21.344 -34.580 1.00 40.24 75 ASN F C 1
ATOM 7668 O O . ASN F 1 83 ? 28.254 -20.995 -33.461 1.00 40.52 75 ASN F O 1
ATOM 7673 N N . GLN F 1 84 ? 27.804 -21.833 -35.502 1.00 43.35 76 GLN F N 1
ATOM 7674 C CA . GLN F 1 84 ? 26.376 -22.002 -35.261 1.00 45.96 76 GLN F CA 1
ATOM 7675 C C . GLN F 1 84 ? 26.056 -23.473 -35.008 1.00 48.49 76 GLN F C 1
ATOM 7676 O O . GLN F 1 84 ? 26.599 -24.358 -35.674 1.00 48.19 76 GLN F O 1
ATOM 7682 N N . ASP F 1 85 ? 25.176 -23.723 -34.041 1.00 51.92 77 ASP F N 1
ATOM 7683 C CA . ASP F 1 85 ? 24.768 -25.082 -33.689 1.00 54.81 77 ASP F CA 1
ATOM 7684 C C . ASP F 1 85 ? 23.507 -25.474 -34.459 1.00 57.06 77 ASP F C 1
ATOM 7685 O O . ASP F 1 85 ? 22.460 -24.834 -34.319 1.00 56.93 77 ASP F O 1
ATOM 7690 N N . SER F 1 86 ? 23.616 -26.546 -35.248 1.00 60.06 78 SER F N 1
ATOM 7691 C CA . SER F 1 86 ? 22.514 -27.038 -36.085 1.00 62.57 78 SER F CA 1
ATOM 7692 C C . SER F 1 86 ? 21.226 -27.388 -35.329 1.00 64.63 78 SER F C 1
ATOM 7693 O O . SER F 1 86 ? 20.176 -27.577 -35.952 1.00 64.88 78 SER F O 1
ATOM 7696 N N . ASP F 1 87 ? 21.306 -27.480 -34.002 1.00 67.00 79 ASP F N 1
ATOM 7697 C CA . ASP F 1 87 ? 20.136 -27.754 -33.172 1.00 68.75 79 ASP F CA 1
ATOM 7698 C C . ASP F 1 87 ? 19.438 -26.445 -32.794 1.00 69.45 79 ASP F C 1
ATOM 7699 O O . ASP F 1 87 ? 18.511 -26.020 -33.489 1.00 69.58 79 ASP F O 1
ATOM 7704 N N . LYS F 1 88 ? 19.882 -25.803 -31.713 1.00 70.22 80 LYS F N 1
ATOM 7705 C CA . LYS F 1 88 ? 19.349 -24.500 -31.324 1.00 70.80 80 LYS F CA 1
ATOM 7706 C C . LYS F 1 88 ? 20.177 -23.416 -32.011 1.00 70.32 80 LYS F C 1
ATOM 7707 O O . LYS F 1 88 ? 21.226 -22.999 -31.502 1.00 70.40 80 LYS F O 1
ATOM 7713 N N . ALA F 1 89 ? 19.699 -22.982 -33.180 1.00 69.64 81 ALA F N 1
ATOM 7714 C CA . ALA F 1 89 ? 20.401 -21.993 -34.007 1.00 68.94 81 ALA F CA 1
ATOM 7715 C C . ALA F 1 89 ? 20.426 -20.588 -33.399 1.00 67.72 81 ALA F C 1
ATOM 7716 O O . ALA F 1 89 ? 21.239 -19.753 -33.803 1.00 67.89 81 ALA F O 1
ATOM 7718 N N . ASN F 1 90 ? 19.534 -20.332 -32.441 1.00 65.94 82 ASN F N 1
ATOM 7719 C CA . ASN F 1 90 ? 19.466 -19.039 -31.751 1.00 64.32 82 ASN F CA 1
ATOM 7720 C C . ASN F 1 90 ? 20.080 -19.085 -30.346 1.00 61.31 82 ASN F C 1
ATOM 7721 O O . ASN F 1 90 ? 19.763 -18.247 -29.497 1.00 61.52 82 ASN F O 1
ATOM 7726 N N . SER F 1 91 ? 20.966 -20.056 -30.114 1.00 57.24 83 SER F N 1
ATOM 7727 C CA . SER F 1 91 ? 21.634 -20.221 -28.824 1.00 53.84 83 SER F CA 1
ATOM 7728 C C . SER F 1 91 ? 23.042 -19.635 -28.871 1.00 50.03 83 SER F C 1
ATOM 7729 O O . SER F 1 91 ? 23.839 -19.979 -29.746 1.00 49.64 83 SER F O 1
ATOM 7732 N N . HIS F 1 92 ? 23.341 -18.763 -27.916 1.00 45.31 84 HIS F N 1
ATOM 7733 C CA . HIS F 1 92 ? 24.652 -18.144 -27.819 1.00 41.56 84 HIS F CA 1
ATOM 7734 C C . HIS F 1 92 ? 25.233 -18.418 -26.438 1.00 38.68 84 HIS F C 1
ATOM 7735 O O . HIS F 1 92 ? 24.903 -17.736 -25.471 1.00 38.51 84 HIS F O 1
ATOM 7742 N N . ASN F 1 93 ? 26.086 -19.434 -26.350 1.00 35.05 85 ASN F N 1
ATOM 7743 C CA . ASN F 1 93 ? 26.724 -19.792 -25.091 1.00 32.42 85 ASN F CA 1
ATOM 7744 C C . ASN F 1 93 ? 28.034 -19.045 -24.929 1.00 29.70 85 ASN F C 1
ATOM 7745 O O . ASN F 1 93 ? 28.739 -18.833 -25.898 1.00 28.27 85 ASN F O 1
ATOM 7750 N N . ILE F 1 94 ? 28.349 -18.654 -23.697 1.00 27.34 86 ILE F N 1
ATOM 7751 C CA . ILE F 1 94 ? 29.643 -18.057 -23.368 1.00 25.83 86 ILE F CA 1
ATOM 7752 C C . ILE F 1 94 ? 30.247 -18.769 -22.164 1.00 26.02 86 ILE F C 1
ATOM 7753 O O . ILE F 1 94 ? 29.533 -19.364 -21.362 1.00 26.22 86 ILE F O 1
ATOM 7758 N N . PHE F 1 95 ? 31.564 -18.691 -22.033 1.00 26.10 87 PHE F N 1
ATOM 7759 C CA . PHE F 1 95 ? 32.261 -19.306 -20.912 1.00 26.22 87 PHE F CA 1
ATOM 7760 C C . PHE F 1 95 ? 33.115 -18.257 -20.215 1.00 25.98 87 PHE F C 1
ATOM 7761 O O . PHE F 1 95 ? 34.120 -17.803 -20.751 1.00 26.01 87 PHE F O 1
ATOM 7769 N N . VAL F 1 96 ? 32.688 -17.864 -19.020 1.00 25.69 88 VAL F N 1
ATOM 7770 C CA . VAL F 1 96 ? 33.371 -16.842 -18.232 1.00 25.45 88 VAL F CA 1
ATOM 7771 C C . VAL F 1 96 ? 34.390 -17.491 -17.293 1.00 25.74 88 VAL F C 1
ATOM 7772 O O . VAL F 1 96 ? 34.033 -18.348 -16.493 1.00 25.17 88 VAL F O 1
ATOM 7776 N N . TYR F 1 97 ? 35.652 -17.070 -17.398 1.00 26.12 89 TYR F N 1
ATOM 7777 C CA . TYR F 1 97 ? 36.737 -17.568 -16.552 1.00 26.35 89 TYR F CA 1
ATOM 7778 C C . TYR F 1 97 ? 37.276 -16.440 -15.665 1.00 27.26 89 TYR F C 1
ATOM 7779 O O . TYR F 1 97 ? 37.695 -15.400 -16.163 1.00 27.70 89 TYR F O 1
ATOM 7788 N N . ILE F 1 98 ? 37.264 -16.656 -14.354 1.00 28.00 90 ILE F N 1
ATOM 7789 C CA . ILE F 1 98 ? 37.764 -15.689 -13.388 1.00 28.75 90 ILE F CA 1
ATOM 7790 C C . ILE F 1 98 ? 38.913 -16.348 -12.640 1.00 29.93 90 ILE F C 1
ATOM 7791 O O . ILE F 1 98 ? 38.712 -17.327 -11.929 1.00 29.93 90 ILE F O 1
ATOM 7796 N N . THR F 1 99 ? 40.119 -15.815 -12.814 1.00 31.19 91 THR F N 1
ATOM 7797 C CA . THR F 1 99 ? 41.323 -16.443 -12.282 1.00 32.18 91 THR F CA 1
ATOM 7798 C C . THR F 1 99 ? 41.981 -15.545 -11.243 1.00 33.68 91 THR F C 1
ATOM 7799 O O . THR F 1 99 ? 42.228 -14.372 -11.496 1.00 33.44 91 THR F O 1
ATOM 7803 N N . GLN F 1 100 ? 42.252 -16.114 -10.072 1.00 35.68 92 GLN F N 1
ATOM 7804 C CA . GLN F 1 100 ? 42.978 -15.429 -9.009 1.00 37.36 92 GLN F CA 1
ATOM 7805 C C . GLN F 1 100 ? 44.475 -15.596 -9.251 1.00 37.99 92 GLN F C 1
ATOM 7806 O O . GLN F 1 100 ? 44.893 -16.324 -10.156 1.00 38.08 92 GLN F O 1
ATOM 7812 N N . LYS F 1 101 ? 45.277 -14.929 -8.426 1.00 38.75 93 LYS F N 1
ATOM 7813 C CA . LYS F 1 101 ? 46.732 -14.968 -8.555 1.00 39.36 93 LYS F CA 1
ATOM 7814 C C . LYS F 1 101 ? 47.335 -16.363 -8.328 1.00 39.68 93 LYS F C 1
ATOM 7815 O O . LYS F 1 101 ? 48.364 -16.691 -8.916 1.00 39.63 93 LYS F O 1
ATOM 7821 N N . ASN F 1 102 ? 46.698 -17.178 -7.489 1.00 40.10 94 ASN F N 1
ATOM 7822 C CA . ASN F 1 102 ? 47.204 -18.524 -7.185 1.00 40.69 94 ASN F CA 1
ATOM 7823 C C . ASN F 1 102 ? 46.751 -19.635 -8.154 1.00 40.48 94 ASN F C 1
ATOM 7824 O O . ASN F 1 102 ? 47.082 -20.803 -7.951 1.00 40.76 94 ASN F O 1
ATOM 7829 N N . GLY F 1 103 ? 46.002 -19.272 -9.196 1.00 40.08 95 GLY F N 1
ATOM 7830 C CA . GLY F 1 103 ? 45.515 -20.232 -10.175 1.00 39.66 95 GLY F CA 1
ATOM 7831 C C . GLY F 1 103 ? 44.035 -20.573 -10.059 1.00 39.22 95 GLY F C 1
ATOM 7832 O O . GLY F 1 103 ? 43.424 -20.974 -11.048 1.00 39.62 95 GLY F O 1
ATOM 7833 N N . GLN F 1 104 ? 43.475 -20.436 -8.856 1.00 38.41 96 GLN F N 1
ATOM 7834 C CA . GLN F 1 104 ? 42.064 -20.723 -8.579 1.00 38.08 96 GLN F CA 1
ATOM 7835 C C . GLN F 1 104 ? 41.146 -20.070 -9.605 1.00 36.06 96 GLN F C 1
ATOM 7836 O O . GLN F 1 104 ? 41.022 -18.850 -9.639 1.00 35.71 96 GLN F O 1
ATOM 7842 N N . THR F 1 105 ? 40.497 -20.888 -10.427 1.00 33.79 97 THR F N 1
ATOM 7843 C CA . THR F 1 105 ? 39.670 -20.391 -11.520 1.00 31.85 97 THR F CA 1
ATOM 7844 C C . THR F 1 105 ? 38.213 -20.814 -11.370 1.00 30.96 97 THR F C 1
ATOM 7845 O O . THR F 1 105 ? 37.915 -21.998 -11.249 1.00 30.58 97 THR F O 1
ATOM 7849 N N . MET F 1 106 ? 37.311 -19.834 -11.367 1.00 30.08 98 MET F N 1
ATOM 7850 C CA . MET F 1 106 ? 35.881 -20.106 -11.458 1.00 29.56 98 MET F CA 1
ATOM 7851 C C . MET F 1 106 ? 35.479 -20.099 -12.928 1.00 28.51 98 MET F C 1
ATOM 7852 O O . MET F 1 106 ? 35.861 -19.202 -13.678 1.00 27.83 98 MET F O 1
ATOM 7857 N N . GLN F 1 107 ? 34.695 -21.091 -13.332 1.00 27.39 99 GLN F N 1
ATOM 7858 C CA . GLN F 1 107 ? 34.145 -21.132 -14.680 1.00 26.77 99 GLN F CA 1
ATOM 7859 C C . GLN F 1 107 ? 32.628 -21.064 -14.611 1.00 26.42 99 GLN F C 1
ATOM 7860 O O . GLN F 1 107 ? 31.988 -21.973 -14.091 1.00 26.31 99 GLN F O 1
ATOM 7866 N N . ALA F 1 108 ? 32.058 -19.989 -15.144 1.00 26.24 100 ALA F N 1
ATOM 7867 C CA . ALA F 1 108 ? 30.611 -19.837 -15.219 1.00 26.37 100 ALA F CA 1
ATOM 7868 C C . ALA F 1 108 ? 30.146 -19.971 -16.664 1.00 26.48 100 ALA F C 1
ATOM 7869 O O . ALA F 1 108 ? 30.612 -19.242 -17.533 1.00 26.65 100 ALA F O 1
ATOM 7871 N N . ASP F 1 109 ? 29.234 -20.909 -16.910 1.00 26.51 101 ASP F N 1
ATOM 7872 C CA . ASP F 1 109 ? 28.612 -21.092 -18.216 1.00 26.59 101 ASP F CA 1
ATOM 7873 C C . ASP F 1 109 ? 27.305 -20.321 -18.248 1.00 25.92 101 ASP F C 1
ATOM 7874 O O . ASP F 1 109 ? 26.451 -20.529 -17.393 1.00 25.66 101 ASP F O 1
ATOM 7879 N N . LEU F 1 110 ? 27.141 -19.443 -19.232 1.00 25.18 102 LEU F N 1
ATOM 7880 C CA . LEU F 1 110 ? 25.884 -18.732 -19.415 1.00 24.68 102 LEU F CA 1
ATOM 7881 C C . LEU F 1 110 ? 25.422 -18.807 -20.859 1.00 25.64 102 LEU F C 1
ATOM 7882 O O . LEU F 1 110 ? 26.236 -18.825 -21.774 1.00 25.39 102 LEU F O 1
ATOM 7887 N N . SER F 1 111 ? 24.108 -18.856 -21.049 1.00 26.75 103 SER F N 1
ATOM 7888 C CA . SER F 1 111 ? 23.513 -18.746 -22.372 1.00 27.90 103 SER F CA 1
ATOM 7889 C C . SER F 1 111 ? 22.883 -17.366 -22.478 1.00 28.80 103 SER F C 1
ATOM 7890 O O . SER F 1 111 ? 22.438 -16.802 -21.479 1.00 28.92 103 SER F O 1
ATOM 7893 N N . ILE F 1 112 ? 22.848 -16.825 -23.689 1.00 30.11 104 ILE F N 1
ATOM 7894 C CA . ILE F 1 112 ? 22.269 -15.514 -23.933 1.00 31.11 104 ILE F CA 1
ATOM 7895 C C . ILE F 1 112 ? 20.910 -15.753 -24.573 1.00 33.58 104 ILE F C 1
ATOM 7896 O O . ILE F 1 112 ? 20.828 -16.205 -25.715 1.00 33.53 104 ILE F O 1
ATOM 7901 N N . GLU F 1 113 ? 19.850 -15.475 -23.818 1.00 36.47 105 GLU F N 1
ATOM 7902 C CA . GLU F 1 113 ? 18.485 -15.760 -24.244 1.00 39.01 105 GLU F CA 1
ATOM 7903 C C . GLU F 1 113 ? 17.605 -14.520 -24.139 1.00 41.08 105 GLU F C 1
ATOM 7904 O O . GLU F 1 113 ? 17.268 -14.088 -23.036 1.00 41.35 105 GLU F O 1
ATOM 7910 N N . GLU F 1 114 ? 17.220 -13.965 -25.292 1.00 43.49 106 GLU F N 1
ATOM 7911 C CA . GLU F 1 114 ? 16.340 -12.794 -25.349 1.00 45.14 106 GLU F CA 1
ATOM 7912 C C . GLU F 1 114 ? 16.985 -11.587 -24.651 1.00 45.00 106 GLU F C 1
ATOM 7913 O O . GLU F 1 114 ? 16.313 -10.825 -23.947 1.00 45.28 106 GLU F O 1
ATOM 7919 N N . GLY F 1 115 ? 18.297 -11.437 -24.833 1.00 44.72 107 GLY F N 1
ATOM 7920 C CA . GLY F 1 115 ? 19.057 -10.380 -24.181 1.00 44.17 107 GLY F CA 1
ATOM 7921 C C . GLY F 1 115 ? 19.356 -10.625 -22.705 1.00 43.44 107 GLY F C 1
ATOM 7922 O O . GLY F 1 115 ? 20.032 -9.819 -22.066 1.00 43.44 107 GLY F O 1
ATOM 7923 N N . GLU F 1 116 ? 18.856 -11.736 -22.167 1.00 42.42 108 GLU F N 1
ATOM 7924 C CA . GLU F 1 116 ? 19.043 -12.093 -20.764 1.00 41.51 108 GLU F CA 1
ATOM 7925 C C . GLU F 1 116 ? 20.237 -13.025 -20.628 1.00 39.25 108 GLU F C 1
ATOM 7926 O O . GLU F 1 116 ? 20.453 -13.891 -21.470 1.00 38.58 108 GLU F O 1
ATOM 7932 N N . LEU F 1 117 ? 21.001 -12.842 -19.557 1.00 36.78 109 LEU F N 1
ATOM 7933 C CA . LEU F 1 117 ? 22.072 -13.766 -19.202 1.00 34.83 109 LEU F CA 1
ATOM 7934 C C . LEU F 1 117 ? 21.477 -14.840 -18.294 1.00 32.98 109 LEU F C 1
ATOM 7935 O O . LEU F 1 117 ? 20.879 -14.521 -17.269 1.00 32.42 109 LEU F O 1
ATOM 7940 N N . VAL F 1 118 ? 21.636 -16.104 -18.680 1.00 30.99 110 VAL F N 1
ATOM 7941 C CA . VAL F 1 118 ? 21.112 -17.234 -17.916 1.00 29.30 110 VAL F CA 1
ATOM 7942 C C . VAL F 1 118 ? 22.274 -18.124 -17.506 1.00 28.97 110 VAL F C 1
ATOM 7943 O O . VAL F 1 118 ? 22.978 -18.671 -18.352 1.00 28.97 110 VAL F O 1
ATOM 7947 N N . LEU F 1 119 ? 22.472 -18.245 -16.198 1.00 28.24 111 LEU F N 1
ATOM 7948 C CA . LEU F 1 119 ? 23.534 -19.055 -15.628 1.00 27.96 111 LEU F CA 1
ATOM 7949 C C . LEU F 1 119 ? 23.105 -20.518 -15.666 1.00 26.93 111 LEU F C 1
ATOM 7950 O O . LEU F 1 119 ? 22.019 -20.857 -15.199 1.00 26.75 111 LEU F O 1
ATOM 7955 N N . ASN F 1 120 ? 23.954 -21.361 -16.248 1.00 25.86 112 ASN F N 1
ATOM 7956 C CA . ASN F 1 120 ? 23.689 -22.790 -16.425 1.00 25.24 112 ASN F CA 1
ATOM 7957 C C . ASN F 1 120 ? 24.664 -23.685 -15.671 1.00 24.84 112 ASN F C 1
ATOM 7958 O O . ASN F 1 120 ? 24.358 -24.847 -15.394 1.00 24.23 112 ASN F O 1
ATOM 7963 N N . ASN F 1 121 ? 25.840 -23.162 -15.347 1.00 24.71 113 ASN F N 1
ATOM 7964 C CA . ASN F 1 121 ? 26.838 -23.956 -14.640 1.00 25.05 113 ASN F CA 1
ATOM 7965 C C . ASN F 1 121 ? 27.883 -23.096 -13.950 1.00 25.03 113 ASN F C 1
ATOM 7966 O O . ASN F 1 121 ? 28.258 -22.042 -14.451 1.00 25.23 113 ASN F O 1
ATOM 7971 N N . ILE F 1 122 ? 28.330 -23.553 -12.785 1.00 25.36 114 ILE F N 1
ATOM 7972 C CA . ILE F 1 122 ? 29.412 -22.915 -12.048 1.00 25.73 114 ILE F CA 1
ATOM 7973 C C . ILE F 1 122 ? 30.314 -24.004 -11.489 1.00 25.63 114 ILE F C 1
ATOM 7974 O O . ILE F 1 122 ? 29.861 -24.839 -10.703 1.00 25.85 114 ILE F O 1
ATOM 7979 N N . ARG F 1 123 ? 31.584 -23.988 -11.896 1.00 25.55 115 ARG F N 1
ATOM 7980 C CA . ARG F 1 123 ? 32.573 -24.948 -11.420 1.00 25.40 115 ARG F CA 1
ATOM 7981 C C . ARG F 1 123 ? 33.921 -24.294 -11.143 1.00 26.43 115 ARG F C 1
ATOM 7982 O O . ARG F 1 123 ? 34.162 -23.155 -11.525 1.00 25.94 115 ARG F O 1
ATOM 7990 N N . PHE F 1 124 ? 34.798 -25.033 -10.473 1.00 27.96 116 PHE F N 1
ATOM 7991 C CA . PHE F 1 124 ? 36.097 -24.513 -10.069 1.00 29.24 116 PHE F CA 1
ATOM 7992 C C . PHE F 1 124 ? 37.238 -25.423 -10.497 1.00 30.97 116 PHE F C 1
ATOM 7993 O O . PHE F 1 124 ? 37.068 -26.633 -10.645 1.00 31.26 116 PHE F O 1
ATOM 8001 N N . TYR F 1 125 ? 38.399 -24.804 -10.692 1.00 33.02 117 TYR F N 1
ATOM 8002 C CA . TYR F 1 125 ? 39.643 -25.482 -11.048 1.00 34.45 117 TYR F CA 1
ATOM 8003 C C . TYR F 1 125 ? 40.763 -24.893 -10.206 1.00 36.28 117 TYR F C 1
ATOM 8004 O O . TYR F 1 125 ? 40.701 -23.731 -9.814 1.00 36.31 117 TYR F O 1
ATOM 8013 N N . ASP F 1 126 ? 41.799 -25.680 -9.948 1.00 38.56 118 ASP F N 1
ATOM 8014 C CA . ASP F 1 126 ? 42.929 -25.205 -9.151 1.00 40.53 118 ASP F CA 1
ATOM 8015 C C . ASP F 1 126 ? 43.931 -24.415 -9.993 1.00 40.98 118 ASP F C 1
ATOM 8016 O O . ASP F 1 126 ? 44.611 -23.530 -9.472 1.00 41.16 118 ASP F O 1
ATOM 8021 N N . GLU F 1 127 ? 44.013 -24.726 -11.286 1.00 41.45 119 GLU F N 1
ATOM 8022 C CA . GLU F 1 127 ? 44.936 -24.044 -12.191 1.00 42.01 119 GLU F CA 1
ATOM 8023 C C . GLU F 1 127 ? 44.221 -23.487 -13.425 1.00 40.50 119 GLU F C 1
ATOM 8024 O O . GLU F 1 127 ? 43.336 -24.140 -13.999 1.00 40.31 119 GLU F O 1
ATOM 8030 N N . ALA F 1 128 ? 44.616 -22.278 -13.826 1.00 38.96 120 ALA F N 1
ATOM 8031 C CA . ALA F 1 128 ? 44.023 -21.604 -14.984 1.00 37.65 120 ALA F CA 1
ATOM 8032 C C . ALA F 1 128 ? 44.198 -22.389 -16.281 1.00 37.10 120 ALA F C 1
ATOM 8033 O O . ALA F 1 128 ? 43.266 -22.477 -17.081 1.00 36.70 120 ALA F O 1
ATOM 8035 N N . ALA F 1 129 ? 45.391 -22.944 -16.484 1.00 36.40 121 ALA F N 1
ATOM 8036 C CA . ALA F 1 129 ? 45.715 -23.665 -17.715 1.00 36.21 121 ALA F CA 1
ATOM 8037 C C . ALA F 1 129 ? 44.696 -24.757 -18.028 1.00 36.01 121 ALA F C 1
ATOM 8038 O O . ALA F 1 129 ? 44.195 -24.833 -19.142 1.00 36.18 121 ALA F O 1
ATOM 8040 N N . LEU F 1 130 ? 44.374 -25.585 -17.041 1.00 35.84 122 LEU F N 1
ATOM 8041 C CA . LEU F 1 130 ? 43.437 -26.683 -17.258 1.00 35.84 122 LEU F CA 1
ATOM 8042 C C . LEU F 1 130 ? 42.017 -26.191 -17.546 1.00 36.68 122 LEU F C 1
ATOM 8043 O O . LEU F 1 130 ? 41.279 -26.842 -18.272 1.00 36.90 122 LEU F O 1
ATOM 8048 N N . ALA F 1 131 ? 41.639 -25.054 -16.969 1.00 37.40 123 ALA F N 1
ATOM 8049 C CA . ALA F 1 131 ? 40.317 -24.477 -17.202 1.00 37.92 123 ALA F CA 1
ATOM 8050 C C . ALA F 1 131 ? 40.160 -23.965 -18.630 1.00 38.59 123 ALA F C 1
ATOM 8051 O O . ALA F 1 131 ? 39.142 -24.216 -19.272 1.00 39.07 123 ALA F O 1
ATOM 8053 N N . LYS F 1 132 ? 41.178 -23.262 -19.125 1.00 39.31 124 LYS F N 1
ATOM 8054 C CA . LYS F 1 132 ? 41.092 -22.552 -20.405 1.00 39.78 124 LYS F CA 1
ATOM 8055 C C . LYS F 1 132 ? 41.762 -23.259 -21.592 1.00 40.19 124 LYS F C 1
ATOM 8056 O O . LYS F 1 132 ? 41.716 -22.750 -22.709 1.00 40.09 124 LYS F O 1
ATOM 8062 N N . ASP F 1 133 ? 42.371 -24.422 -21.379 1.00 40.83 125 ASP F N 1
ATOM 8063 C CA . ASP F 1 133 ? 43.134 -25.055 -22.458 1.00 41.45 125 ASP F CA 1
ATOM 8064 C C . ASP F 1 133 ? 42.249 -25.868 -23.390 1.00 40.94 125 ASP F C 1
ATOM 8065 O O . ASP F 1 133 ? 41.510 -26.747 -22.954 1.00 40.99 125 ASP F O 1
ATOM 8070 N N . THR F 1 134 ? 42.338 -25.573 -24.683 1.00 40.25 126 THR F N 1
ATOM 8071 C CA . THR F 1 134 ? 41.731 -26.433 -25.693 1.00 39.71 126 THR F CA 1
ATOM 8072 C C . THR F 1 134 ? 42.550 -27.714 -25.758 1.00 38.34 126 THR F C 1
ATOM 8073 O O . THR F 1 134 ? 43.589 -27.834 -25.101 1.00 38.95 126 THR F O 1
ATOM 8077 N N . GLY F 1 135 ? 42.089 -28.671 -26.549 1.00 36.13 127 GLY F N 1
ATOM 8078 C CA . GLY F 1 135 ? 42.760 -29.955 -26.632 1.00 34.33 127 GLY F CA 1
ATOM 8079 C C . GLY F 1 135 ? 41.861 -31.030 -26.066 1.00 32.66 127 GLY F C 1
ATOM 8080 O O . GLY F 1 135 ? 41.186 -30.823 -25.060 1.00 31.89 127 GLY F O 1
ATOM 8081 N N . ALA F 1 136 ? 41.850 -32.178 -26.730 1.00 30.98 128 ALA F N 1
ATOM 8082 C CA . ALA F 1 136 ? 40.984 -33.281 -26.352 1.00 29.91 128 ALA F CA 1
ATOM 8083 C C . ALA F 1 136 ? 41.338 -33.852 -24.987 1.00 29.79 128 ALA F C 1
ATOM 8084 O O . ALA F 1 136 ? 40.443 -34.196 -24.216 1.00 28.99 128 ALA F O 1
ATOM 8086 N N . GLU F 1 137 ? 42.632 -33.956 -24.689 1.00 30.11 129 GLU F N 1
ATOM 8087 C CA . GLU F 1 137 ? 43.070 -34.537 -23.423 1.00 30.84 129 GLU F CA 1
ATOM 8088 C C . GLU F 1 137 ? 42.741 -33.620 -22.257 1.00 31.24 129 GLU F C 1
ATOM 8089 O O . GLU F 1 137 ? 42.296 -34.087 -21.215 1.00 31.49 129 GLU F O 1
ATOM 8095 N N . ALA F 1 138 ? 42.951 -32.319 -22.440 1.00 31.70 130 ALA F N 1
ATOM 8096 C CA . ALA F 1 138 ? 42.539 -31.335 -21.442 1.00 32.09 130 ALA F CA 1
ATOM 8097 C C . ALA F 1 138 ? 41.052 -31.496 -21.107 1.00 33.19 130 ALA F C 1
ATOM 8098 O O . ALA F 1 138 ? 40.681 -31.583 -19.940 1.00 33.52 130 ALA F O 1
ATOM 8100 N N . GLU F 1 139 ? 40.210 -31.565 -22.135 1.00 34.48 131 GLU F N 1
ATOM 8101 C CA . GLU F 1 139 ? 38.770 -31.738 -21.942 1.00 35.57 131 GLU F CA 1
ATOM 8102 C C . GLU F 1 139 ? 38.432 -32.989 -21.130 1.00 35.07 131 GLU F C 1
ATOM 8103 O O . GLU F 1 139 ? 37.572 -32.944 -20.253 1.00 34.90 131 GLU F O 1
ATOM 8109 N N . ALA F 1 140 ? 39.110 -34.095 -21.425 1.00 34.83 132 ALA F N 1
ATOM 8110 C CA . ALA F 1 140 ? 38.885 -35.355 -20.717 1.00 34.80 132 ALA F CA 1
ATOM 8111 C C . ALA F 1 140 ? 39.308 -35.272 -19.251 1.00 35.24 132 ALA F C 1
ATOM 8112 O O . ALA F 1 140 ? 38.716 -35.932 -18.398 1.00 35.19 132 ALA F O 1
ATOM 8114 N N . LYS F 1 141 ? 40.330 -34.462 -18.967 1.00 35.62 133 LYS F N 1
ATOM 8115 C CA . LYS F 1 141 ? 40.748 -34.195 -17.592 1.00 36.02 133 LYS F CA 1
ATOM 8116 C C . LYS F 1 141 ? 39.602 -33.513 -16.862 1.00 34.84 133 LYS F C 1
ATOM 8117 O O . LYS F 1 141 ? 39.195 -33.945 -15.782 1.00 35.02 133 LYS F O 1
ATOM 8123 N N . ARG F 1 142 ? 39.097 -32.437 -17.468 1.00 33.41 134 ARG F N 1
ATOM 8124 C CA . ARG F 1 142 ? 37.998 -31.651 -16.907 1.00 32.18 134 ARG F CA 1
ATOM 8125 C C . ARG F 1 142 ? 36.720 -32.474 -16.711 1.00 32.15 134 ARG F C 1
ATOM 8126 O O . ARG F 1 142 ? 35.969 -32.224 -15.780 1.00 31.37 134 ARG F O 1
ATOM 8134 N N . ASN F 1 143 ? 36.487 -33.456 -17.579 1.00 32.39 135 ASN F N 1
ATOM 8135 C CA . ASN F 1 143 ? 35.281 -34.281 -17.518 1.00 33.21 135 ASN F CA 1
ATOM 8136 C C . ASN F 1 143 ? 35.240 -35.183 -16.290 1.00 34.00 135 ASN F C 1
ATOM 8137 O O . ASN F 1 143 ? 34.162 -35.585 -15.850 1.00 34.32 135 ASN F O 1
ATOM 8142 N N . GLU F 1 144 ? 36.411 -35.508 -15.751 1.00 34.78 136 GLU F N 1
ATOM 8143 C CA . GLU F 1 144 ? 36.508 -36.337 -14.555 1.00 35.45 136 GLU F CA 1
ATOM 8144 C C . GLU F 1 144 ? 36.221 -35.547 -13.282 1.00 34.71 136 GLU F C 1
ATOM 8145 O O . GLU F 1 144 ? 35.811 -36.127 -12.280 1.00 34.73 136 GLU F O 1
ATOM 8151 N N . LEU F 1 145 ? 36.450 -34.234 -13.318 1.00 33.94 137 LEU F N 1
ATOM 8152 C CA . LEU F 1 145 ? 36.295 -33.387 -12.132 1.00 33.36 137 LEU F CA 1
ATOM 8153 C C . LEU F 1 145 ? 34.829 -33.078 -11.830 1.00 32.21 137 LEU F C 1
ATOM 8154 O O . LEU F 1 145 ? 33.957 -33.263 -12.676 1.00 32.14 137 LEU F O 1
ATOM 8159 N N . TYR F 1 146 ? 34.583 -32.611 -10.607 1.00 31.06 138 TYR F N 1
ATOM 8160 C CA . TYR F 1 146 ? 33.256 -32.191 -10.163 1.00 29.98 138 TYR F CA 1
ATOM 8161 C C . TYR F 1 146 ? 32.815 -30.965 -10.953 1.00 29.49 138 TYR F C 1
ATOM 8162 O O . TYR F 1 146 ? 33.471 -29.934 -10.905 1.00 29.35 138 TYR F O 1
ATOM 8171 N N . THR F 1 147 ? 31.700 -31.077 -11.666 1.00 29.25 139 THR F N 1
ATOM 8172 C CA . THR F 1 147 ? 31.202 -29.988 -12.507 1.00 29.29 139 THR F CA 1
ATOM 8173 C C . THR F 1 147 ? 30.328 -28.982 -11.762 1.00 29.53 139 THR F C 1
ATOM 8174 O O . THR F 1 147 ? 29.842 -28.031 -12.372 1.00 29.84 139 THR F O 1
ATOM 8178 N N . GLY F 1 148 ? 30.109 -29.191 -10.465 1.00 29.88 140 GLY F N 1
ATOM 8179 C CA . GLY F 1 148 ? 29.298 -28.281 -9.670 1.00 30.19 140 GLY F CA 1
ATOM 8180 C C . GLY F 1 148 ? 27.865 -28.764 -9.533 1.00 30.46 140 GLY F C 1
ATOM 8181 O O . GLY F 1 148 ? 27.468 -29.725 -10.190 1.00 31.01 140 GLY F O 1
ATOM 8182 N N . PRO F 1 149 ? 27.078 -28.102 -8.688 1.00 30.61 141 PRO F N 1
ATOM 8183 C CA . PRO F 1 149 ? 25.679 -28.493 -8.489 1.00 30.93 141 PRO F CA 1
ATOM 8184 C C . PRO F 1 149 ? 24.816 -28.078 -9.668 1.00 31.24 141 PRO F C 1
ATOM 8185 O O . PRO F 1 149 ? 25.268 -27.329 -10.534 1.00 31.42 141 PRO F O 1
ATOM 8189 N N . LEU F 1 150 ? 23.584 -28.565 -9.694 1.00 31.83 142 LEU F N 1
ATOM 8190 C CA . LEU F 1 150 ? 22.614 -28.127 -10.684 1.00 32.55 142 LEU F CA 1
ATOM 8191 C C . LEU F 1 150 ? 22.148 -26.722 -10.304 1.00 33.47 142 LEU F C 1
ATOM 8192 O O . LEU F 1 150 ? 21.462 -26.539 -9.298 1.00 33.42 142 LEU F O 1
ATOM 8197 N N . VAL F 1 151 ? 22.545 -25.734 -11.104 1.00 34.71 143 VAL F N 1
ATOM 8198 C CA . VAL F 1 151 ? 22.275 -24.329 -10.788 1.00 36.08 143 VAL F CA 1
ATOM 8199 C C . VAL F 1 151 ? 20.781 -24.013 -10.794 1.00 36.96 143 VAL F C 1
ATOM 8200 O O . VAL F 1 151 ? 20.325 -23.157 -10.042 1.00 36.99 143 VAL F O 1
ATOM 8204 N N . HIS F 1 152 ? 20.026 -24.710 -11.641 1.00 38.15 144 HIS F N 1
ATOM 8205 C CA . HIS F 1 152 ? 18.576 -24.510 -11.739 1.00 39.17 144 HIS F CA 1
ATOM 8206 C C . HIS F 1 152 ? 17.797 -25.119 -10.564 1.00 39.90 144 HIS F C 1
ATOM 8207 O O . HIS F 1 152 ? 16.570 -25.089 -10.549 1.00 40.33 144 HIS F O 1
ATOM 8214 N N . GLU F 1 153 ? 18.523 -25.658 -9.586 1.00 40.77 145 GLU F N 1
ATOM 8215 C CA . GLU F 1 153 ? 17.942 -26.140 -8.336 1.00 41.53 145 GLU F CA 1
ATOM 8216 C C . GLU F 1 153 ? 18.550 -25.392 -7.137 1.00 39.79 145 GLU F C 1
ATOM 8217 O O . GLU F 1 153 ? 18.400 -25.812 -5.989 1.00 39.79 145 GLU F O 1
ATOM 8223 N N . LEU F 1 154 ? 19.226 -24.276 -7.413 1.00 38.00 146 LEU F N 1
ATOM 8224 C CA . LEU F 1 154 ? 19.779 -23.425 -6.370 1.00 36.56 146 LEU F CA 1
ATOM 8225 C C . LEU F 1 154 ? 18.743 -22.365 -6.050 1.00 36.26 146 LEU F C 1
ATOM 8226 O O . LEU F 1 154 ? 17.957 -21.975 -6.917 1.00 35.62 146 LEU F O 1
ATOM 8231 N N . ASP F 1 155 ? 18.738 -21.909 -4.802 1.00 36.15 147 ASP F N 1
ATOM 8232 C CA . ASP F 1 155 ? 17.784 -20.896 -4.359 1.00 36.61 147 ASP F CA 1
ATOM 8233 C C . ASP F 1 155 ? 18.067 -19.533 -4.993 1.00 35.67 147 ASP F C 1
ATOM 8234 O O . ASP F 1 155 ? 19.103 -19.328 -5.631 1.00 35.69 147 ASP F O 1
ATOM 8239 N N . TYR F 1 156 ? 17.132 -18.609 -4.804 1.00 34.55 148 TYR F N 1
ATOM 8240 C CA . TYR F 1 156 ? 17.197 -17.289 -5.426 1.00 33.31 148 TYR F CA 1
ATOM 8241 C C . TYR F 1 156 ? 18.316 -16.418 -4.868 1.00 33.00 148 TYR F C 1
ATOM 8242 O O . TYR F 1 156 ? 19.009 -15.748 -5.622 1.00 32.71 148 TYR F O 1
ATOM 8251 N N . ASP F 1 157 ? 18.478 -16.410 -3.553 1.00 32.58 149 ASP F N 1
ATOM 8252 C CA . ASP F 1 157 ? 19.459 -15.527 -2.926 1.00 32.72 149 ASP F CA 1
ATOM 8253 C C . ASP F 1 157 ? 20.893 -15.846 -3.341 1.00 31.69 149 ASP F C 1
ATOM 8254 O O . ASP F 1 157 ? 21.651 -14.937 -3.677 1.00 31.82 149 ASP F O 1
ATOM 8259 N N . LEU F 1 158 ? 21.260 -17.125 -3.345 1.00 30.48 150 LEU F N 1
ATOM 8260 C CA . LEU F 1 158 ? 22.610 -17.513 -3.738 1.00 29.62 150 LEU F CA 1
ATOM 8261 C C . LEU F 1 158 ? 22.867 -17.187 -5.205 1.00 29.51 150 LEU F C 1
ATOM 8262 O O . LEU F 1 158 ? 23.838 -16.506 -5.538 1.00 28.73 150 LEU F O 1
ATOM 8267 N N . LEU F 1 159 ? 21.992 -17.674 -6.076 1.00 29.82 151 LEU F N 1
ATOM 8268 C CA . LEU F 1 159 ? 22.164 -17.494 -7.518 1.00 30.59 151 LEU F CA 1
ATOM 8269 C C . LEU F 1 159 ? 22.166 -16.019 -7.909 1.00 30.31 151 LEU F C 1
ATOM 8270 O O . LEU F 1 159 ? 23.012 -15.581 -8.681 1.00 30.50 151 LEU F O 1
ATOM 8275 N N . ASN F 1 160 ? 21.228 -15.258 -7.357 1.00 30.09 152 ASN F N 1
ATOM 8276 C CA . ASN F 1 160 ? 21.127 -13.825 -7.629 1.00 30.04 152 ASN F CA 1
ATOM 8277 C C . ASN F 1 160 ? 22.380 -13.047 -7.220 1.00 29.66 152 ASN F C 1
ATOM 8278 O O . ASN F 1 160 ? 22.738 -12.061 -7.861 1.00 29.53 152 ASN F O 1
ATOM 8283 N N . CYS F 1 161 ? 23.049 -13.495 -6.162 1.00 29.49 153 CYS F N 1
ATOM 8284 C CA . CYS F 1 161 ? 24.321 -12.906 -5.752 1.00 29.27 153 CYS F CA 1
ATOM 8285 C C . CYS F 1 161 ? 25.438 -13.244 -6.737 1.00 28.11 153 CYS F C 1
ATOM 8286 O O . CYS F 1 161 ? 26.297 -12.413 -6.994 1.00 27.71 153 CYS F O 1
ATOM 8289 N N . VAL F 1 162 ? 25.438 -14.463 -7.276 1.00 26.96 154 VAL F N 1
ATOM 8290 C CA . VAL F 1 162 ? 26.434 -14.837 -8.284 1.00 26.31 154 VAL F CA 1
ATOM 8291 C C . VAL F 1 162 ? 26.250 -13.954 -9.519 1.00 26.87 154 VAL F C 1
ATOM 8292 O O . VAL F 1 162 ? 27.222 -13.473 -10.095 1.00 26.36 154 VAL F O 1
ATOM 8296 N N . MET F 1 163 ? 24.994 -13.730 -9.900 1.00 27.59 155 MET F N 1
ATOM 8297 C CA . MET F 1 163 ? 24.659 -12.879 -11.032 1.00 28.47 155 MET F CA 1
ATOM 8298 C C . MET F 1 163 ? 25.201 -11.466 -10.855 1.00 28.46 155 MET F C 1
ATOM 8299 O O . MET F 1 163 ? 25.803 -10.919 -11.770 1.00 28.26 155 MET F O 1
ATOM 8304 N N . THR F 1 164 ? 24.984 -10.894 -9.673 1.00 28.52 156 THR F N 1
ATOM 8305 C CA . THR F 1 164 ? 25.442 -9.547 -9.344 1.00 28.60 156 THR F CA 1
ATOM 8306 C C . THR F 1 164 ? 26.965 -9.485 -9.330 1.00 28.75 156 THR F C 1
ATOM 8307 O O . THR F 1 164 ? 27.561 -8.534 -9.826 1.00 28.98 156 THR F O 1
ATOM 8311 N N . TYR F 1 165 ? 27.583 -10.508 -8.756 1.00 28.70 157 TYR F N 1
ATOM 8312 C CA . TYR F 1 165 ? 29.036 -10.647 -8.740 1.00 29.22 157 TYR F CA 1
ATOM 8313 C C . TYR F 1 165 ? 29.605 -10.598 -10.165 1.00 29.49 157 TYR F C 1
ATOM 8314 O O . TYR F 1 165 ? 30.666 -10.023 -10.399 1.00 29.51 157 TYR F O 1
ATOM 8323 N N . LEU F 1 166 ? 28.884 -11.180 -11.116 1.00 29.90 158 LEU F N 1
ATOM 8324 C CA . LEU F 1 166 ? 29.308 -11.174 -12.512 1.00 30.22 158 LEU F CA 1
ATOM 8325 C C . LEU F 1 166 ? 29.037 -9.819 -13.180 1.00 31.59 158 LEU F C 1
ATOM 8326 O O . LEU F 1 166 ? 29.850 -9.344 -13.970 1.00 31.04 158 LEU F O 1
ATOM 8331 N N . GLU F 1 167 ? 27.904 -9.199 -12.855 1.00 33.40 159 GLU F N 1
ATOM 8332 C CA . GLU F 1 167 ? 27.541 -7.898 -13.425 1.00 35.40 159 GLU F CA 1
ATOM 8333 C C . GLU F 1 167 ? 28.580 -6.840 -13.060 1.00 35.25 159 GLU F C 1
ATOM 8334 O O . GLU F 1 167 ? 29.005 -6.052 -13.906 1.00 35.30 159 GLU F O 1
ATOM 8340 N N . LYS F 1 168 ? 28.981 -6.840 -11.791 1.00 35.37 160 LYS F N 1
ATOM 8341 C CA . LYS F 1 168 ? 30.021 -5.948 -11.283 1.00 35.78 160 LYS F CA 1
ATOM 8342 C C . LYS F 1 168 ? 31.293 -5.989 -12.139 1.00 34.33 160 LYS F C 1
ATOM 8343 O O . LYS F 1 168 ? 31.958 -4.971 -12.316 1.00 34.57 160 LYS F O 1
ATOM 8349 N N . ARG F 1 169 ? 31.625 -7.168 -12.662 1.00 32.78 161 ARG F N 1
ATOM 8350 C CA . ARG F 1 169 ? 32.825 -7.353 -13.479 1.00 31.31 161 ARG F CA 1
ATOM 8351 C C . ARG F 1 169 ? 32.634 -7.082 -14.978 1.00 30.59 161 ARG F C 1
ATOM 8352 O O . ARG F 1 169 ? 33.538 -7.334 -15.772 1.00 30.22 161 ARG F O 1
ATOM 8360 N N . GLY F 1 170 ? 31.475 -6.560 -15.364 1.00 29.85 162 GLY F N 1
ATOM 8361 C CA . GLY F 1 170 ? 31.206 -6.242 -16.757 1.00 29.63 162 GLY F CA 1
ATOM 8362 C C . GLY F 1 170 ? 30.558 -7.375 -17.531 1.00 29.59 162 GLY F C 1
ATOM 8363 O O . GLY F 1 170 ? 30.239 -7.211 -18.708 1.00 29.56 162 GLY F O 1
ATOM 8364 N N . VAL F 1 171 ? 30.375 -8.524 -16.883 1.00 29.46 163 VAL F N 1
ATOM 8365 C CA . VAL F 1 171 ? 29.661 -9.642 -17.488 1.00 29.39 163 VAL F CA 1
ATOM 8366 C C . VAL F 1 171 ? 28.175 -9.384 -17.284 1.00 29.89 163 VAL F C 1
ATOM 8367 O O . VAL F 1 171 ? 27.573 -9.869 -16.324 1.00 28.68 163 VAL F O 1
ATOM 8371 N N . ASP F 1 172 ? 27.598 -8.607 -18.198 1.00 31.21 164 ASP F N 1
ATOM 8372 C CA . ASP F 1 172 ? 26.209 -8.149 -18.078 1.00 32.47 164 ASP F CA 1
ATOM 8373 C C . ASP F 1 172 ? 25.461 -8.287 -19.411 1.00 33.21 164 ASP F C 1
ATOM 8374 O O . ASP F 1 172 ? 25.962 -8.917 -20.344 1.00 33.33 164 ASP F O 1
ATOM 8379 N N . GLU F 1 173 ? 24.261 -7.712 -19.491 1.00 34.14 165 GLU F N 1
ATOM 8380 C CA . GLU F 1 173 ? 23.421 -7.831 -20.685 1.00 35.27 165 GLU F CA 1
ATOM 8381 C C . GLU F 1 173 ? 24.008 -7.105 -21.894 1.00 35.25 165 GLU F C 1
ATOM 8382 O O . GLU F 1 173 ? 23.774 -7.503 -23.035 1.00 34.91 165 GLU F O 1
ATOM 8388 N N . LYS F 1 174 ? 24.761 -6.040 -21.634 1.00 35.62 166 LYS F N 1
ATOM 8389 C CA . LYS F 1 174 ? 25.426 -5.278 -22.684 1.00 35.99 166 LYS F CA 1
ATOM 8390 C C . LYS F 1 174 ? 26.576 -6.078 -23.295 1.00 34.94 166 LYS F C 1
ATOM 8391 O O . LYS F 1 174 ? 26.848 -5.964 -24.487 1.00 34.84 166 LYS F O 1
ATOM 8397 N N . LEU F 1 175 ? 27.250 -6.882 -22.476 1.00 33.78 167 LEU F N 1
ATOM 8398 C CA . LEU F 1 175 ? 28.301 -7.758 -22.972 1.00 33.20 167 LEU F CA 1
ATOM 8399 C C . LEU F 1 175 ? 27.681 -8.912 -23.750 1.00 32.52 167 LEU F C 1
ATOM 8400 O O . LEU F 1 175 ? 28.214 -9.340 -24.772 1.00 31.74 167 LEU F O 1
ATOM 8405 N N . GLY F 1 176 ? 26.556 -9.417 -23.252 1.00 32.25 168 GLY F N 1
ATOM 8406 C CA . GLY F 1 176 ? 25.815 -10.460 -23.933 1.00 31.95 168 GLY F CA 1
ATOM 8407 C C . GLY F 1 176 ? 25.395 -10.000 -25.314 1.00 31.97 168 GLY F C 1
ATOM 8408 O O . GLY F 1 176 ? 25.515 -10.743 -26.286 1.00 32.30 168 GLY F O 1
ATOM 8409 N N . GLU F 1 177 ? 24.926 -8.758 -25.396 1.00 31.76 169 GLU F N 1
ATOM 8410 C CA . GLU F 1 177 ? 24.491 -8.155 -26.654 1.00 31.98 169 GLU F CA 1
ATOM 8411 C C . GLU F 1 177 ? 25.653 -8.028 -27.640 1.00 30.26 169 GLU F C 1
ATOM 8412 O O . GLU F 1 177 ? 25.482 -8.256 -28.834 1.00 29.63 169 GLU F O 1
ATOM 8418 N N . PHE F 1 178 ? 26.831 -7.674 -27.135 1.00 28.77 170 PHE F N 1
ATOM 8419 C CA . PHE F 1 178 ? 28.028 -7.587 -27.968 1.00 27.82 170 PHE F CA 1
ATOM 8420 C C . PHE F 1 178 ? 28.399 -8.944 -28.564 1.00 26.93 170 PHE F C 1
ATOM 8421 O O . PHE F 1 178 ? 28.770 -9.031 -29.731 1.00 26.48 170 PHE F O 1
ATOM 8429 N N . VAL F 1 179 ? 28.325 -9.995 -27.751 1.00 25.91 171 VAL F N 1
ATOM 8430 C CA . VAL F 1 179 ? 28.714 -11.325 -28.200 1.00 25.22 171 VAL F CA 1
ATOM 8431 C C . VAL F 1 179 ? 27.802 -11.753 -29.337 1.00 26.28 171 VAL F C 1
ATOM 8432 O O . VAL F 1 179 ? 28.270 -12.287 -30.337 1.00 26.23 171 VAL F O 1
ATOM 8436 N N . VAL F 1 180 ? 26.506 -11.493 -29.179 1.00 27.41 172 VAL F N 1
ATOM 8437 C CA . VAL F 1 180 ? 25.511 -11.856 -30.177 1.00 28.36 172 VAL F CA 1
ATOM 8438 C C . VAL F 1 180 ? 25.736 -11.090 -31.481 1.00 29.05 172 VAL F C 1
ATOM 8439 O O . VAL F 1 180 ? 25.725 -11.688 -32.551 1.00 29.64 172 VAL F O 1
ATOM 8443 N N . LEU F 1 181 ? 25.942 -9.777 -31.393 1.00 29.40 173 LEU F N 1
ATOM 8444 C CA . LEU F 1 181 ? 26.125 -8.952 -32.588 1.00 29.82 173 LEU F CA 1
ATOM 8445 C C . LEU F 1 181 ? 27.426 -9.304 -33.298 1.00 29.49 173 LEU F C 1
ATOM 8446 O O . LEU F 1 181 ? 27.465 -9.372 -34.522 1.00 29.01 173 LEU F O 1
ATOM 8451 N N . TYR F 1 182 ? 28.484 -9.529 -32.523 1.00 29.41 174 TYR F N 1
ATOM 8452 C CA . TYR F 1 182 ? 29.779 -9.907 -33.078 1.00 29.55 174 TYR F CA 1
ATOM 8453 C C . TYR F 1 182 ? 29.672 -11.227 -33.829 1.00 29.82 174 TYR F C 1
ATOM 8454 O O . TYR F 1 182 ? 30.277 -11.392 -34.883 1.00 29.42 174 TYR F O 1
ATOM 8463 N N . SER F 1 183 ? 28.891 -12.150 -33.272 1.00 30.51 175 SER F N 1
ATOM 8464 C CA . SER F 1 183 ? 28.673 -13.469 -33.856 1.00 31.22 175 SER F CA 1
ATOM 8465 C C . SER F 1 183 ? 27.942 -13.367 -35.183 1.00 31.88 175 SER F C 1
ATOM 8466 O O . SER F 1 183 ? 28.342 -13.994 -36.156 1.00 32.27 175 SER F O 1
ATOM 8469 N N . PHE F 1 184 ? 26.864 -12.588 -35.218 1.00 32.43 176 PHE F N 1
ATOM 8470 C CA . PHE F 1 184 ? 26.127 -12.365 -36.456 1.00 33.03 176 PHE F CA 1
ATOM 8471 C C . PHE F 1 184 ? 27.073 -11.818 -37.523 1.00 32.66 176 PHE F C 1
ATOM 8472 O O . PHE F 1 184 ? 27.027 -12.249 -38.673 1.00 32.43 176 PHE F O 1
ATOM 8480 N N . TRP F 1 185 ? 27.938 -10.886 -37.127 1.00 32.54 177 TRP F N 1
ATOM 8481 C CA . TRP F 1 185 ? 28.871 -10.258 -38.060 1.00 32.96 177 TRP F CA 1
ATOM 8482 C C . TRP F 1 185 ? 29.938 -11.223 -38.587 1.00 32.48 177 TRP F C 1
ATOM 8483 O O . TRP F 1 185 ? 30.258 -11.197 -39.773 1.00 32.37 177 TRP F O 1
ATOM 8494 N N . ALA F 1 186 ? 30.488 -12.057 -37.708 1.00 31.90 178 ALA F N 1
ATOM 8495 C CA . ALA F 1 186 ? 31.550 -12.990 -38.092 1.00 31.78 178 ALA F CA 1
ATOM 8496 C C . ALA F 1 186 ? 31.005 -14.147 -38.926 1.00 31.97 178 ALA F C 1
ATOM 8497 O O . ALA F 1 186 ? 31.680 -14.642 -39.823 1.00 32.20 178 ALA F O 1
ATOM 8499 N N . GLU F 1 187 ? 29.787 -14.578 -38.619 1.00 32.05 179 GLU F N 1
ATOM 8500 C CA . GLU F 1 187 ? 29.129 -15.637 -39.370 1.00 32.52 179 GLU F CA 1
ATOM 8501 C C . GLU F 1 187 ? 28.898 -15.178 -40.801 1.00 32.08 179 GLU F C 1
ATOM 8502 O O . GLU F 1 187 ? 29.042 -15.960 -41.733 1.00 32.20 179 GLU F O 1
ATOM 8508 N N . GLN F 1 188 ? 28.549 -13.906 -40.966 1.00 31.65 180 GLN F N 1
ATOM 8509 C CA . GLN F 1 188 ? 28.350 -13.333 -42.292 1.00 31.51 180 GLN F CA 1
ATOM 8510 C C . GLN F 1 188 ? 29.656 -13.318 -43.075 1.00 30.76 180 GLN F C 1
ATOM 8511 O O . GLN F 1 188 ? 29.654 -13.555 -44.279 1.00 30.62 180 GLN F O 1
ATOM 8517 N N . GLN F 1 189 ? 30.762 -13.043 -42.389 1.00 30.08 181 GLN F N 1
ATOM 8518 C CA . GLN F 1 189 ? 32.078 -12.985 -43.025 1.00 30.26 181 GLN F CA 1
ATOM 8519 C C . GLN F 1 189 ? 32.569 -14.362 -43.443 1.00 28.85 181 GLN F C 1
ATOM 8520 O O . GLN F 1 189 ? 33.060 -14.530 -44.551 1.00 28.55 181 GLN F O 1
ATOM 8526 N N . ASP F 1 190 ? 32.440 -15.344 -42.558 1.00 27.70 182 ASP F N 1
ATOM 8527 C CA . ASP F 1 190 ? 32.865 -16.704 -42.871 1.00 27.06 182 ASP F CA 1
ATOM 8528 C C . ASP F 1 190 ? 31.972 -17.326 -43.930 1.00 26.09 182 ASP F C 1
ATOM 8529 O O . ASP F 1 190 ? 32.435 -18.129 -44.728 1.00 25.39 182 ASP F O 1
ATOM 8534 N N . TYR F 1 191 ? 30.694 -16.950 -43.934 1.00 25.48 183 TYR F N 1
ATOM 8535 C CA . TYR F 1 191 ? 29.761 -17.432 -44.943 1.00 25.15 183 TYR F CA 1
ATOM 8536 C C . TYR F 1 191 ? 30.212 -16.970 -46.330 1.00 25.09 183 TYR F C 1
ATOM 8537 O O . TYR F 1 191 ? 30.118 -17.719 -47.297 1.00 24.46 183 TYR F O 1
ATOM 8546 N N . GLU F 1 192 ? 30.712 -15.741 -46.414 1.00 25.18 184 GLU F N 1
ATOM 8547 C CA . GLU F 1 192 ? 31.215 -15.207 -47.677 1.00 26.02 184 GLU F CA 1
ATOM 8548 C C . GLU F 1 192 ? 32.477 -15.940 -48.134 1.00 25.37 184 GLU F C 1
ATOM 8549 O O . GLU F 1 192 ? 32.633 -16.224 -49.323 1.00 25.23 184 GLU F O 1
ATOM 8555 N N . ALA F 1 193 ? 33.370 -16.241 -47.191 1.00 24.58 185 ALA F N 1
ATOM 8556 C CA . ALA F 1 193 ? 34.562 -17.036 -47.474 1.00 23.97 185 ALA F CA 1
ATOM 8557 C C . ALA F 1 193 ? 34.152 -18.445 -47.889 1.00 23.86 185 ALA F C 1
ATOM 8558 O O . ALA F 1 193 ? 34.724 -19.037 -48.802 1.00 24.32 185 ALA F O 1
ATOM 8560 N N . TRP F 1 194 ? 33.133 -18.965 -47.225 1.00 23.46 186 TRP F N 1
ATOM 8561 C CA . TRP F 1 194 ? 32.608 -20.288 -47.524 1.00 23.48 186 TRP F CA 1
ATOM 8562 C C . TRP F 1 194 ? 32.077 -20.335 -48.952 1.00 23.29 186 TRP F C 1
ATOM 8563 O O . TRP F 1 194 ? 32.317 -21.302 -49.670 1.00 23.63 186 TRP F O 1
ATOM 8574 N N . LEU F 1 195 ? 31.377 -19.283 -49.369 1.00 23.23 187 LEU F N 1
ATOM 8575 C CA . LEU F 1 195 ? 30.833 -19.208 -50.723 1.00 23.20 187 LEU F CA 1
ATOM 8576 C C . LEU F 1 195 ? 31.953 -19.141 -51.759 1.00 23.73 187 LEU F C 1
ATOM 8577 O O . LEU F 1 195 ? 31.841 -19.726 -52.834 1.00 24.11 187 LEU F O 1
ATOM 8582 N N . THR F 1 196 ? 33.024 -18.422 -51.431 1.00 24.15 188 THR F N 1
ATOM 8583 C CA . THR F 1 196 ? 34.158 -18.268 -52.336 1.00 24.40 188 THR F CA 1
ATOM 8584 C C . THR F 1 196 ? 34.880 -19.593 -52.555 1.00 24.63 188 THR F C 1
ATOM 8585 O O . THR F 1 196 ? 35.221 -19.933 -53.684 1.00 25.21 188 THR F O 1
ATOM 8589 N N . THR F 1 197 ? 35.112 -20.337 -51.480 1.00 25.01 189 THR F N 1
ATOM 8590 C CA . THR F 1 197 ? 35.750 -21.646 -51.585 1.00 25.10 189 THR F CA 1
ATOM 8591 C C . THR F 1 197 ? 34.849 -22.609 -52.347 1.00 25.96 189 THR F C 1
ATOM 8592 O O . THR F 1 197 ? 35.317 -23.347 -53.200 1.00 26.37 189 THR F O 1
ATOM 8596 N N . MET F 1 198 ? 33.560 -22.595 -52.021 1.00 26.88 190 MET F N 1
ATOM 8597 C CA . MET F 1 198 ? 32.564 -23.419 -52.703 1.00 27.87 190 MET F CA 1
ATOM 8598 C C . MET F 1 198 ? 32.638 -23.140 -54.201 1.00 27.76 190 MET F C 1
ATOM 8599 O O . MET F 1 198 ? 32.679 -24.059 -55.015 1.00 26.57 190 MET F O 1
ATOM 8604 N N . ASN F 1 199 ? 32.693 -21.858 -54.547 1.00 28.27 191 ASN F N 1
ATOM 8605 C CA . ASN F 1 199 ? 32.774 -21.424 -55.934 1.00 28.63 191 ASN F CA 1
ATOM 8606 C C . ASN F 1 199 ? 34.049 -21.920 -56.620 1.00 29.53 191 ASN F C 1
ATOM 8607 O O . ASN F 1 199 ? 34.014 -22.315 -57.784 1.00 29.29 191 ASN F O 1
ATOM 8612 N N . LYS F 1 200 ? 35.164 -21.910 -55.892 1.00 30.81 192 LYS F N 1
ATOM 8613 C CA . LYS F 1 200 ? 36.442 -22.394 -56.419 1.00 32.15 192 LYS F CA 1
ATOM 8614 C C . LYS F 1 200 ? 36.384 -23.887 -56.752 1.00 32.54 192 LYS F C 1
ATOM 8615 O O . LYS F 1 200 ? 36.983 -24.332 -57.729 1.00 32.52 192 LYS F O 1
ATOM 8621 N N . PHE F 1 201 ? 35.663 -24.650 -55.934 1.00 33.14 193 PHE F N 1
ATOM 8622 C CA . PHE F 1 201 ? 35.515 -26.093 -56.135 1.00 33.57 193 PHE F CA 1
ATOM 8623 C C . PHE F 1 201 ? 34.680 -26.391 -57.372 1.00 34.09 193 PHE F C 1
ATOM 8624 O O . PHE F 1 201 ? 34.972 -27.324 -58.116 1.00 33.94 193 PHE F O 1
ATOM 8632 N N . ALA F 1 202 ? 33.647 -25.582 -57.582 1.00 35.06 194 ALA F N 1
ATOM 8633 C CA . ALA F 1 202 ? 32.746 -25.728 -58.720 1.00 35.97 194 ALA F CA 1
ATOM 8634 C C . ALA F 1 202 ? 33.357 -25.176 -60.018 1.00 37.20 194 ALA F C 1
ATOM 8635 O O . ALA F 1 202 ? 32.728 -25.227 -61.079 1.00 37.34 194 ALA F O 1
ATOM 8637 N N . SER F 1 203 ? 34.572 -24.638 -59.919 1.00 38.35 195 SER F N 1
ATOM 8638 C CA . SER F 1 203 ? 35.315 -24.135 -61.068 1.00 39.33 195 SER F CA 1
ATOM 8639 C C . SER F 1 203 ? 36.398 -25.137 -61.434 1.00 39.58 195 SER F C 1
ATOM 8640 O O . SER F 1 203 ? 36.699 -25.344 -62.607 1.00 40.14 195 SER F O 1
#

Foldseek 3Di:
DVLVVLLVVLVVVLVVLVPDPPAFDQDDADPAWDWDDPPPFQKIWTWGDDPQWTKIKIFGLDADPPRNAKTKIWIWTAHPQAKIKIWIWIQHPLFTGTFFIDIDRHNCLVPPDDDVSVVVVVPDDRDDGPVPDDPVVNVVVLVVCVVVVNGSSNSVNRVSNSSNVVSVVVSVVSVVSSVVSD/DFADVLLVVLVVVLVVLVPDPPAFDQDDAPPQFDWDDDPPFQKIWTWGDDPQWTWTWIAGLDDDCGKIWIWIAHPQAKIKIWIWDCDPLWIDTFFIDIDRHVCLVPPDDDVSVVVVVPDDGHDGLVPDDVVVNVVVVVVCVVVVNTSSRSVNSVSNSSNVVSVVVSVVSVVSSVVRD/DAPVQLVVLVVVLVVLVPDPDAQDQDDADPAWDWDDDPPFQKIWTWHDDPQKTKTKIWGLDADPPPRQWTKIWIWIAHPQAKIKIWIWTQDPLFTDTFFIDIDRHNCLVPPPDPVSVVVVVVDDRHDGLVPDDPVVNVVVVVVCVVVVNTSSNNVNSVSNSSNVVSVVVSVVSVVSSVVND/DVLVVLLVVLVVVLVVLVPDPPAQDQDDAPPQWDWDDPPPFQKIWTWGDDPQKTKIKIFGLDADPVDRQKTKIWIWIAHPQAKIKIWIWIQHPLFIDTFFIDIDRHPCLVPPDDDVSVVSVVPDDRDDGPVPDDPVVSVVVVVVCVVVVNGSSNSVSVVSNSSNVVSVVVSVVSVVVSVVSD/DVLVVLLVVLVVVLVVLVPDPPAFDQDDAPPAWDWDDDVPFQKIWTWGDDPQKTWIWIWGLDDDPLWTKIWIWIAHPQQKIKIWIWTQDPLFIDTFFIDIDRHVCLVPPDDDVSVVVCVPDDRHDGLVPDDVVVNVVVVVVCVVVVNGSVNSVNRSSNSSNVNSVVVSVVSVVSSVVSD/DCLVVLLVVLVVVLVVLVPDPDAQDQDDADPQWDWDDDPPFQKIWTWGDDPQKTWTKIWGLDADPPPRVKTKIWIWIAHPQAKIKIWIWIQDPLFTHTFFIDIDRHPCLVPPDDPVSVVVVVPDDRDDGLVPDDDVVNVVVVVVCVVVVNHSVNSVNSSSNSSNVCSVVVSVVSVVSSVVSD

B-factor: mean 41.03, std 11.84, range [18.14, 84.64]

Solvent-accessible surface area: 52230 Å² total; per-residue (Å²): 110,22,51,48,44,0,18,56,2,0,118,112,14,26,97,99,18,122,65,84,123,106,61,50,158,97,19,121,56,36,97,65,14,109,37,77,105,71,116,62,10,3,15,4,29,0,52,41,87,46,139,65,11,75,2,13,0,40,3,48,6,34,62,86,93,112,116,64,110,30,41,89,1,71,1,13,0,9,43,204,101,15,26,0,0,13,0,33,2,7,6,78,176,41,98,18,46,13,74,31,1,20,30,6,120,98,28,49,43,1,44,72,63,22,15,59,11,89,17,105,17,101,29,35,40,33,3,12,20,17,47,102,7,27,33,43,1,4,41,21,0,36,55,0,0,107,103,0,16,2,41,93,142,1,1,103,5,2,32,79,13,6,109,47,1,30,18,66,22,29,23,59,8,0,74,36,0,33,116,9,5,121,100,30,26,75,59,0,15,67,1,0,121,95,12,32,101,95,22,117,63,87,123,110,64,47,154,105,24,122,42,30,99,58,12,126,45,86,104,88,127,54,10,3,14,10,27,0,41,50,85,43,158,46,15,77,2,12,0,36,3,62,4,40,67,133,137,110,81,0,77,0,14,0,13,40,192,109,14,20,0,0,12,0,26,1,14,8,93,150,34,80,22,51,10,52,34,0,19,30,10,122,100,21,57,42,1,45,72,48,22,15,65,7,86,20,104,18,100,33,40,35,32,4,11,35,6,130,136,8,56,166,67,1,34,97,16,0,42,55,1,1,93,131,13,20,3,42,104,139,0,0,100,7,3,29,86,14,9,104,56,6,23,18,73,24,29,18,56,8,0,72,32,0,39,84,0,1,103,78,1,75,53,0,20,57,3,0,118,124,17,33,95,83,20,107,56,95,120,108,62,40,156,102,20,121,48,39,94,63,18,121,54,69,102,70,122,68,8,4,15,3,28,1,42,46,84,41,94,36,4,75,5,12,1,36,2,56,2,36,48,68,92,118,157,50,130,36,26,74,1,73,2,14,2,12,32,185,106,16,35,0,1,14,0,31,2,9,8,90,177,46,91,17,33,6,51,28,0,21,30,4,120,97,26,70,30,2,51,63,54,19,11,66,2,94,16,101,38,104,31,40,33,35,2,9,57,2,129,138,31,76,168,77,1,36,63,26,0,56,65,0,1,102,83,0,16,5,40,104,142,1,1,82,6,2,28,80,15,2,100,51,2,20,18,62,28,29,18,58,7,0,76,27,0,36,120,4,3,112,116,25,40,52,44,0,16,57,1,0,117,114,16,37,95,104,19,113,64,85,121,103,66,47,157,99,21,121,42,37,98,63,16,113,43,70,94,74,120,63,10,2,18,3,28,0,47,40,85,40,120,57,13,79,3,10,0,47,3,50,6,35,60,85,96,126,102,78,105,25,50,90,0,72,1,13,1,8,48,195,103,17,26,0,0,13,0,31,3,5,7,62,178,50,98,16,50,10,66,27,0,20,29,6,113,101,27,55,42,1,47,68,74,22,14,67,13,85,20,105,22,92,32,36,39,30,2,10,18,23,170,110,22,72,168,88,3,41,65,21,0,47,60,0,0,107,61,3,15,3,42,115,148,0,0,99,5,0,31,79,13,6,114,46,0,29,19,72,22,32,22,59,7,0,72,35,0,33,114,2,5,118,142,80,21,45,63,2,16,72,11,0,115,122,17,42,103,74,28,121,65,100,123,110,64,49,151,100,22,118,42,41,100,55,8,127,49,76,121,78,126,49,9,2,13,10,22,0,46,52,79,35,145,36,13,84,1,9,0,34,4,55,1,40,64,135,129,174,98,28,85,1,74,0,13,0,16,43,180,105,17,19,0,0,13,0,31,2,19,4,98,127,33,69,24,51,17,68,30,0,23,28,7,125,100,22,58,43,1,73,71,49,21,12,64,11,90,20,110,26,97,30,37,36,31,4,8,46,14,141,126,8,60,150,69,0,33,98,17,0,42,68,1,0,82,127,4,21,0,42,101,153,2,0,89,8,2,33,87,14,2,106,59,6,24,19,68,24,33,20,56,7,0,72,35,0,37,160,12,7,123,101,29,24,61,49,0,17,60,6,0,113,124,20,34,97,107,18,134,63,89,122,109,72,42,152,97,22,121,54,24,96,60,11,123,47,80,107,75,122,66,12,3,16,2,28,0,41,44,84,39,159,40,12,78,2,11,0,40,2,53,3,35,42,78,84,125,106,47,111,30,27,79,1,70,1,13,1,10,49,189,114,15,43,0,0,14,0,31,2,8,9,62,180,39,74,9,28,7,56,35,0,20,29,8,122,96,25,55,32,1,48,69,63,19,13,72,8,97,17,107,35,94,28,40,36,35,4,12,45,2,73,110,10,18,44,55,0,3,50,27,0,17,76,6,1,94,86,5,18,2,42,102,136,0,0,101,7,2,25,76,18,2,98,53,2,23,18,63,26,29,25,59,8,0,76,24,0,35,120,8,3,120

Organism: Leishmania major (NCBI:txid5664)

Nearest PDB structures (foldseek):
  1yqf-assembly1_C  TM=9.913E-01  e=4.930E-31  Leishmania major
  1yqf-assembly2_E  TM=9.907E-01  e=1.144E-30  Leishmania major
  1yqf-assembly1_B  TM=9.957E-01  e=5.820E-29  Leishmania major
  3jv1-assembly1_A  TM=9.175E-01  e=6.418E-17  Trypanosoma brucei
  3qv0-assembly1_A  TM=8.496E-01  e=9.451E-12  Saccharomyces cerevisiae

CATH classification: 3.10.280.10

Secondary structure (DSSP, 8-state):
-HHHHHHHHHHHHHHHHHT-SSPPPPPPPPTT-EEEE-TTSSEEEEEEEETTEEEEEEEES---SS-SS-EEEEEEEE-TTS-EEEEEEEEETTEEEEEEEEEESSHHHHH--SHHHHHHHHHS-----GGGSBHHHHHHHHHHHHHTT-SHHHHHHHHHHHHHHHHHHHHHHHHHHHHHH-/---HHHHHHHHHHHHHHHT-SSPPP-PPPPTT-EEEE-TTSSEEEEEEEETTEEEEEEEE------EEEEEEE-TTS-EEEEEEEESSSSEEEEEEEEESSHHHHH--SHHHHHHHHHS-----TTTS-HHHHHHHHHHHHHTT-SHHHHHHHHHHHHHHHHHHHHHHHHHHHHHH-/--HHHHHHHHHHHHHHHH-S-PPPPPPP-TT-EEEE-TTSSEEEEEEEETTEEEEEEEE-PPPSS-TT--EEEEEEE-TTS-EEEEEEEEETTEEEEEEEEEESSHHHHH--SHHHHHHHHHS-----GGGS-HHHHHHHHHHHHHTT-SHHHHHHHHHHHHHHHHHHHHHHHHHHHHHT-/-HHHHHHHHHHHHHHHHHH-S-PPPPPPPPTT-EEEE-TTSSEEEEEEEETTEEEEEEEE-PPPSS--S-EEEEEEEE-TTS-EEEEEEEEETTEEEEEEEEEESSHHHHH--SHHHHHHHHHS-----GGGS-HHHHHHHHHHHHHTT-SHHHHHHHHHHHHHHHHHHHHHHHHHHHHHH-/--SHHHHHHHHHHHHHHHT-SS----PPPPTTPEEEE-TTSSEEEEEEEETTEEEEEEEE--------EEEEEEE-TT--EEEEEEEESSSSEEEEEEEEESSHHHHH--SHHHHHHHHHS-----GGGS-HHHHHHHHHHHHTTT-SHHHHHHHHHHHHHHHHHHHHHHHHHHHHHH-/-THHHHHHHHHHHHHHHHT-SSPPPPPPPPTT-EEEE-TTSSEEEEEEEETTEEEEEEEE-PPPSSSTT-EEEEEEEE-TTS-EEEEEEEEETTEEEEEEEEEES-HHHHH--SHHHHHHHHHS-----GGGSBHHHHHHHHHHHHHTT-SHHHHHHHHHHHHHHHHHHHHHHHHHHHHHT-

InterPro domains:
  IPR003428 Mitochondrial glycoprotein [PF02330] (76-193)
  IPR003428 Mitochondrial glycoprotein [PTHR10826] (13-194)
  IPR036561 Mitochondrial glycoprotein superfamily [G3DSA:3.10.280.10] (14-194)
  IPR036561 Mitochondrial glycoprotein superfamily [SSF54529] (15-194)

Radius of gyration: 40.26 Å; Cα contacts (8 Å, |Δi|>4): 1909; chains: 6; bounding box: 62×104×121 Å

Sequence (1083 aa):
ASDAALADATRRELEEEMGRSDKPEQPTPPAGWQVVRKPGTCTFDLTKSFEGEDLVVRYSTNQDSDKANSHNIFVYITQKNGQTMQADLSIEEGELVLNNIRFYDEAALAKDTGAEAEAKRNELYTGPLVHELDYDLLNCVMTYLEKRGVDEKLGEFVVLYSFWAEQQDYEAWLTTMNKFASASDAALADATRRELEEEMGRSDKPEQPTPPAGWQVVRKPGTCTFDLTKSFEGEDLVVRYSTNQDSHNIFVYITQKNGQTMQADLSIEEGELVLNNIRFYDEAALAKDTGAEAEAKRNELYTGPLVHELDYDLLNCVMTYLEKRGVDEKLGEFVVLYSFWAEQQDYEAWLTTMNKFASSDAALADATRRELEEEMGRSDKPEQPTPPAGWQVVRKPGTCTFDLTKSFEGEDLVVRYSTNQDSDKANSHNIFVYITQKNGQTMQADLSIEEGELVLNNIRFYDEAALAKDTGAEAEAKRNELYTGPLVHELDYDLLNCVMTYLEKRGVDEKLGEFVVLYSFWAEQQDYEAWLTTMNKFASASDAALADATRRELEEEMGRSDKPEQPTPPAGWQVVRKPGTCTFDLTKSFEGEDLVVRYSTNQDSDKANSHNIFVYITQKNGQTMQADLSIEEGELVLNNIRFYDEAALAKDTGAEAEAKRNELYTGPLVHELDYDLLNCVMTYLEKRGVDEKLGEFVVLYSFWAEQQDYEAWLTTMNKFASASDAALADATRRELEEEMGRSDKPEQPTPPAGWQVVRKPGTCTFDLTKSFEGEDLVVRYSTNQDSNSHNIFVYITQKNGQTMQADLSIEEGELVLNNIRFYDEAALAKDTGAEAEAKRNELYTGPLVHELDYDLLNCVMTYLEKRGVDEKLGEFVVLYSFWAEQQDYEAWLTTMNKFASASDAALADATRRELEEEMGRSDKPEQPTPPAGWQVVRKPGTCTFDLTKSFEGEDLVVRYSTNQDSDKANSHNIFVYITQKNGQTMQADLSIEEGELVLNNIRFYDEAALAKDTGAEAEAKRNELYTGPLVHELDYDLLNCVMTYLEKRGVDEKLGEFVVLYSFWAEQQDYEAWLTTMNKFAS